Protein AF-A0A838RH61-F1 (afdb_monomer_lite)

Foldseek 3Di:
DVVLLVVLLCLQCVQCVVCNVVSVLLVVLLCQFQPPNAFQVRHRVQVLLSQLLVLCVVLVFHSLLSSLSSCLCSCPRTPNVDLVSVCVSRVDVVSSQLSVLSVVVVVLLVVQLPDPDPVSLVVVLVSCLVPVSNLSSVLSSLLSCLVVLVSDDDPRSVSSLVCCVPRVLVVCLLLLQVVSSLSSLLSSCCVVPVPQSVVLVVVLVVVCVVCVVVVVVLQVLLLVLCVVVVCPPPFKDKDKAFDHSSQQVVVVPVPDDPPDPDPVPRAPQNGIAIEIEGADPVSQVSSVVSNCVSAPWDPPWWDACLVPPDLSLAGWTWTWGQDPNGTHIYTYYYPLSVCCNNSRCSPPQLVCVLVVNDHDPDDPSSSVSSCSNSCSSNDDPPQWAWEAEPVGDIDIGGFQFFQLLVQVSVHLQSSQFFDWKDWPNHTDDRLDGDHHPIHMDTDGHPVRPAHDPCVCVRGDDPSSNVSNVVRVCVQQLNQLQVQLQVLQVVVVHGVVVQVVLLCVVCVVVVHDSSVNSNCCSVVVDPSVVSNVSSVVSDDQDKDWDWQKDFDPVLCVVVVPDDSVLEDEDPQADDAQLAQWKWQQDPSHTYIDRPPGPVCVPGDRITGMDIDIDIFGWDKKKKKWKFFDDPCLVVLLVVLCVVLVKDWPDWDWDDDPRIIIIMTIIGGNDVVSVVSSLVSNVPPPGTDAMDMPPHGVCVVCVVPPVRDDFADQDQQLFDFPDADADPLQDFQCPPLLVVQLVLCLDLLRAFAEEEEFPLQRQVNSLNNNCVDPSQVVAEQEFEAECPVVLQAELLVSLLSVLVSCCVSVVPPPQAPRQDSVNCVPPVLVVSVVRVVSVCVVCVPPNHAYEYEYEACLSVVVCVVVVRYPLVVLLSVLCCSVPPSRYHYHYYYYPVSVVVCVVVVVCVSVPRHHYDYRDAGDLVRLLCSLDVVCPSPAAEDPLLSVLQCQQAVNRSNSSSVLSNVLSVVCSVVSHRYDDNVSSVVSLVVCLVPVPCPSVVSVPVPDDPLLNLLLLLFLLDDPFDPVDFAALVRSQVSCVVLVHHDDSVSSVVSQVVCCSSVQWPWDQDPNGITIHGRRNSSSSSCNSPPPSVVVVVVPD

Secondary structure (DSSP, 8-state):
-HHHHHHHHHHHHHH-GGGHHHHHHHHHHHHHHTTT-B-TTS-BTHHHHHHHHHHHHHTT--HHHHHHHHHTTTTTTSS---HHHHHTTT--HHHHHHHHHHHHHHHHHHTTTS---HHHHHHHHHHHHH-HHHHHHHHHHHHHHHHTGGG--HHHHHHHHHHIIIIIHHHHHHTT-HHHHHHHHHHHHHHH-HHHHHHHHHHHHHHHHHTHHHHHHHHHHHHHHHHHTT-TTTTEEEEEEEPPHHHHHHHHHTTS-TT---GGG--GGGTEEEEEEESSHHHHHHHHHHHHHTSEEPTT--EETTTS--TTS---EEEEEEETTEEEEEEEEEHHHHHHHHHGGGSHHHHHHHTTS---S--HHHHHHHHHHHHHHHS--S-EEEEE-TTS-EEEEETT-BHHHHHHHH-HHHHHTEEEEEETTEEE-TTPBP-TT-BEEEEE-TT--S--GGGGGT--SHHHHHHHHHHHHTSHHHHHHHHHHHHHHHTT--GGGGHHHHHHHHHHTTS-HHHHHHHHHHTSS-HHHHHHHHHHTPPPP-EEEEEEEE-HHHHTT-TT--GGGEEE-SS--PPTTS-EEEEE-SSSEEEEETT-GGGTT-S-EEEEEEEEEEEPPEEEEEEEEEE--TTHHHHHHHHHHHTT--EEEEEEEEETTEEEEEEEEEE--HHHHHHHHHHHHTSTTEEEEEETTEEHHHHHTTTTTS-PPPPPPPP---SSS---STTT--S-HHHHHHHHHHHTSTTPPEEEEE-STTSSHHHHHHHHHH-HHHHHHEEEEEEE-GGGTTS-HHHHHHHHHHHHHHHHT-TTTS----TTHHHHSHHHHHHHHHHHHHHHHTTSS-EEEEEEE-THHHHHHHHTTSS-THHHHHHHHHHHH-SSEEEEEE--HHHHHHHHHTTGGGGTTTEEEEE--SPPHHHHHHHHHGGGTTT-EE-HHHHHHHHHHHTT-HHHHHHHHHHHHHHHHHHT--EE-HHHHHHHHHHHHHH--STTTGGGTTTS-HHHHHHHHHHHTSTT-STTSPBPHHHHHHHHHHTT----HHHHHHHHHHHHHTTSEEEEEETTEEEEEES-HHHHHHHHHH-HHHHHHTTT-

Structure (mmCIF, N/CA/C/O backbone):
data_AF-A0A838RH61-F1
#
_entry.id   AF-A0A838RH61-F1
#
loop_
_atom_site.group_PDB
_atom_site.id
_atom_site.type_symbol
_atom_site.label_atom_id
_atom_site.label_alt_id
_atom_site.label_comp_id
_atom_site.label_asym_id
_atom_site.label_entity_id
_atom_site.label_seq_id
_atom_site.pdbx_PDB_ins_code
_atom_site.Cartn_x
_atom_site.Cartn_y
_atom_site.Cartn_z
_atom_site.occupancy
_atom_site.B_iso_or_equiv
_atom_site.auth_seq_id
_atom_site.auth_comp_id
_atom_site.auth_asym_id
_atom_site.auth_atom_id
_atom_site.pdbx_PDB_model_num
ATOM 1 N N . MET A 1 1 ? -42.155 -4.891 26.800 1.00 80.12 1 MET A N 1
ATOM 2 C CA . MET A 1 1 ? -42.598 -4.803 25.388 1.00 80.12 1 MET A CA 1
ATOM 3 C C . MET A 1 1 ? -43.567 -3.647 25.178 1.00 80.12 1 MET A C 1
ATOM 5 O O . MET A 1 1 ? -43.178 -2.721 24.491 1.00 80.12 1 MET A O 1
ATOM 9 N N . SER A 1 2 ? -44.748 -3.616 25.816 1.00 81.75 2 SER A N 1
ATOM 10 C CA . SER A 1 2 ? -45.717 -2.505 25.649 1.00 81.75 2 SER A CA 1
ATOM 11 C C . SER A 1 2 ? -45.133 -1.106 25.913 1.00 81.75 2 SER A C 1
ATOM 13 O O . SER A 1 2 ? -45.370 -0.193 25.137 1.00 81.75 2 SER A O 1
ATOM 15 N N . GLN A 1 3 ? -44.320 -0.945 26.963 1.00 88.06 3 GLN A N 1
ATOM 16 C CA . GLN A 1 3 ? -43.662 0.336 27.272 1.00 88.06 3 GLN A CA 1
ATOM 17 C C . GLN A 1 3 ? -42.611 0.752 26.227 1.00 88.06 3 GLN A C 1
ATOM 19 O O . GLN A 1 3 ? -42.458 1.937 25.963 1.00 88.06 3 GLN A O 1
ATOM 24 N N . ARG A 1 4 ? -41.907 -0.214 25.615 1.00 92.12 4 ARG A N 1
ATOM 25 C CA . ARG A 1 4 ? -40.891 0.043 24.574 1.00 92.12 4 ARG A CA 1
ATOM 26 C C . ARG A 1 4 ? -41.554 0.587 23.307 1.00 92.12 4 ARG A C 1
ATOM 28 O O . ARG A 1 4 ? -41.128 1.601 22.772 1.00 92.12 4 ARG A O 1
ATOM 35 N N . TRP A 1 5 ? -42.661 -0.039 22.900 1.00 91.75 5 TRP A N 1
ATOM 36 C CA . TRP A 1 5 ? -43.491 0.437 21.793 1.00 91.75 5 TRP A CA 1
ATOM 37 C C . TRP A 1 5 ? -44.024 1.851 22.029 1.00 91.75 5 TRP A C 1
ATOM 39 O O . TRP A 1 5 ? -43.884 2.686 21.148 1.00 91.75 5 TRP A O 1
ATOM 49 N N . GLN A 1 6 ? -44.557 2.142 23.221 1.00 91.19 6 GLN A N 1
ATOM 50 C CA . GLN A 1 6 ? -45.047 3.486 23.559 1.00 91.19 6 GLN A CA 1
ATOM 51 C C . GLN A 1 6 ? -43.938 4.547 23.542 1.00 91.19 6 GLN A C 1
ATOM 53 O O . GLN A 1 6 ? -44.176 5.673 23.117 1.00 91.19 6 GLN A O 1
ATOM 58 N N . ALA A 1 7 ? -42.728 4.202 23.991 1.00 91.88 7 ALA A N 1
ATOM 59 C CA . ALA A 1 7 ? -41.592 5.119 23.952 1.00 91.88 7 ALA A CA 1
ATOM 60 C C . ALA A 1 7 ? -41.168 5.442 22.508 1.00 91.88 7 ALA A C 1
ATOM 62 O O . ALA A 1 7 ? -40.956 6.608 22.180 1.00 91.88 7 ALA A O 1
ATOM 63 N N . LEU A 1 8 ? -41.094 4.426 21.642 1.00 93.94 8 LEU A N 1
ATOM 64 C CA . LEU A 1 8 ? -40.772 4.601 20.222 1.00 93.94 8 LEU A CA 1
ATOM 65 C C . LEU A 1 8 ? -41.881 5.342 19.464 1.00 93.94 8 LEU A C 1
ATOM 67 O O . LEU A 1 8 ? -41.578 6.238 18.684 1.00 93.94 8 LEU A O 1
ATOM 71 N N . GLU A 1 9 ? -43.150 5.036 19.741 1.00 93.75 9 GLU A N 1
ATOM 72 C CA . GLU A 1 9 ? -44.300 5.767 19.197 1.00 93.75 9 GLU A CA 1
ATOM 73 C C . GLU A 1 9 ? -44.237 7.245 19.594 1.00 93.75 9 GLU A C 1
ATOM 75 O O . GLU A 1 9 ? -44.368 8.125 18.748 1.00 93.75 9 GLU A O 1
ATOM 80 N N . GLY A 1 10 ? -43.969 7.526 20.873 1.00 92.38 10 GLY A N 1
ATOM 81 C CA . GLY A 1 10 ? -43.793 8.888 21.366 1.00 92.38 10 GLY A CA 1
ATOM 82 C C . GLY A 1 10 ? -42.654 9.623 20.660 1.00 92.38 10 GLY A C 1
ATOM 83 O O . GLY A 1 10 ? -42.817 10.787 20.311 1.00 92.38 10 GLY A O 1
ATOM 84 N N . TYR A 1 11 ? -41.529 8.948 20.404 1.00 93.81 11 TYR A N 1
ATOM 85 C CA . TYR A 1 11 ? -40.406 9.524 19.666 1.00 93.81 11 TYR A CA 1
ATOM 86 C C . TYR A 1 11 ? -40.771 9.836 18.208 1.00 93.81 11 TYR A C 1
ATOM 88 O O . TYR A 1 11 ? -40.600 10.975 17.772 1.00 93.81 11 TYR A O 1
ATOM 96 N N . VAL A 1 12 ? -41.313 8.856 17.478 1.00 92.56 12 VAL A N 1
ATOM 97 C CA . VAL A 1 12 ? -41.690 8.992 16.061 1.00 92.56 12 VAL A CA 1
ATOM 98 C C . VAL A 1 12 ? -42.735 10.091 15.888 1.00 92.56 12 VAL A C 1
ATOM 100 O O . VAL A 1 12 ? -42.522 11.011 15.109 1.00 92.56 12 VAL A O 1
ATOM 103 N N . LEU A 1 13 ? -43.816 10.066 16.672 1.00 91.94 13 LEU A N 1
ATOM 104 C CA . LEU A 1 13 ? -44.913 11.030 16.541 1.00 91.94 13 LEU A CA 1
ATOM 105 C C . LEU A 1 13 ? -44.565 12.435 17.042 1.00 91.94 13 LEU A C 1
ATOM 107 O O . LEU A 1 13 ? -45.222 13.396 16.650 1.00 91.94 13 LEU A O 1
ATOM 111 N N . MET A 1 14 ? -43.566 12.573 17.919 1.00 92.19 14 MET A N 1
ATOM 112 C CA . MET A 1 14 ? -43.064 13.885 18.337 1.00 92.19 14 MET A CA 1
ATOM 113 C C . MET A 1 14 ? -42.285 14.576 17.214 1.00 92.19 14 MET A C 1
ATOM 115 O O . MET A 1 14 ? -42.365 15.796 17.098 1.00 92.19 14 MET A O 1
ATOM 119 N N . HIS A 1 15 ? -41.542 13.812 16.409 1.00 87.88 15 HIS A N 1
ATOM 120 C CA . HIS A 1 15 ? -40.662 14.352 15.367 1.00 87.88 15 HIS A CA 1
ATOM 121 C C . HIS A 1 15 ? -41.292 14.323 13.964 1.00 87.88 15 HIS A C 1
ATOM 123 O O . HIS A 1 15 ? -40.894 15.124 13.127 1.00 87.88 15 HIS A O 1
ATOM 129 N N . ALA A 1 16 ? -42.268 13.443 13.722 1.00 89.19 16 ALA A N 1
ATOM 130 C CA . ALA A 1 16 ? -43.036 13.336 12.480 1.00 89.19 16 ALA A CA 1
ATOM 131 C C . ALA A 1 16 ? -44.492 12.910 12.788 1.00 89.19 16 ALA A C 1
ATOM 133 O O . ALA A 1 16 ? -44.850 11.734 12.659 1.00 89.19 16 ALA A O 1
ATOM 134 N N . PRO A 1 17 ? -45.350 13.828 13.272 1.00 86.94 17 PRO A N 1
ATOM 135 C CA . PRO A 1 17 ? -46.737 13.514 13.630 1.00 86.94 17 PRO A CA 1
ATOM 136 C C . PRO A 1 17 ? -47.581 13.007 12.448 1.00 86.94 17 PRO A C 1
ATOM 138 O O . PRO A 1 17 ? -48.535 12.253 12.656 1.00 86.94 17 PRO A O 1
ATOM 141 N N . GLU A 1 18 ? -47.232 13.399 11.223 1.00 87.06 18 GLU A N 1
ATOM 142 C CA . GLU A 1 18 ? -47.826 12.938 9.967 1.00 87.06 18 GLU A CA 1
ATOM 143 C C . GLU A 1 18 ? -47.600 11.441 9.700 1.00 87.06 18 GLU A C 1
ATOM 145 O O . GLU A 1 18 ? -48.452 10.801 9.085 1.00 87.06 18 GLU A O 1
ATOM 150 N N . GLU A 1 19 ? -46.540 10.843 10.253 1.00 86.75 19 GLU A N 1
ATOM 151 C CA . GLU A 1 19 ? -46.182 9.431 10.043 1.00 86.75 19 GLU A CA 1
ATOM 152 C C . GLU A 1 19 ? -46.987 8.451 10.913 1.00 86.75 19 GLU A C 1
ATOM 154 O O . GLU A 1 19 ? -46.664 7.266 11.011 1.00 86.75 19 GLU A O 1
ATOM 159 N N . ARG A 1 20 ? -48.069 8.904 11.561 1.00 90.19 20 ARG A N 1
ATOM 160 C CA . ARG A 1 20 ? -48.884 8.059 12.451 1.00 90.19 20 ARG A CA 1
ATOM 161 C C . ARG A 1 20 ? -49.461 6.830 11.757 1.00 90.19 20 ARG A C 1
ATOM 163 O O . ARG A 1 20 ? -49.444 5.745 12.340 1.00 90.19 20 ARG A O 1
ATOM 170 N N . GLU A 1 21 ? -49.985 6.990 10.546 1.00 89.06 21 GLU A N 1
ATOM 171 C CA . GLU A 1 21 ? -50.519 5.853 9.789 1.00 89.06 21 GLU A CA 1
ATOM 172 C C . GLU A 1 21 ? -49.410 4.882 9.378 1.00 89.06 21 GLU A C 1
ATOM 174 O O . GLU A 1 21 ? -49.600 3.667 9.454 1.00 89.06 21 GLU A O 1
ATOM 179 N N . LEU A 1 22 ? -48.240 5.402 8.989 1.00 91.38 22 LEU A N 1
ATOM 180 C CA . LEU A 1 22 ? -47.091 4.576 8.635 1.00 91.38 22 LEU A CA 1
ATOM 181 C C . LEU A 1 22 ? -46.596 3.787 9.852 1.00 91.38 22 LEU A C 1
ATOM 183 O O . LEU A 1 22 ? -46.419 2.577 9.751 1.00 91.38 22 LEU A O 1
ATOM 187 N N . TRP A 1 23 ? -46.462 4.430 11.016 1.00 92.62 23 TRP A N 1
ATOM 188 C CA . TRP A 1 23 ? -46.117 3.772 12.280 1.00 92.62 23 TRP A CA 1
ATOM 189 C C . TRP A 1 23 ? -47.040 2.586 12.582 1.00 92.62 23 TRP A C 1
ATOM 191 O O . TRP A 1 23 ? -46.552 1.485 12.830 1.00 92.62 23 TRP A O 1
ATOM 201 N N . GLN A 1 24 ? -48.362 2.780 12.514 1.00 92.12 24 GLN A N 1
ATOM 202 C CA . GLN A 1 24 ? -49.333 1.711 12.780 1.00 92.12 24 GLN A CA 1
ATOM 203 C C . GLN A 1 24 ? -49.137 0.519 11.835 1.00 92.12 24 GLN A C 1
ATOM 205 O O . GLN A 1 24 ? -49.040 -0.619 12.297 1.00 92.12 24 GLN A O 1
ATOM 210 N N . ARG A 1 25 ? -48.975 0.778 10.530 1.00 91.69 25 ARG A N 1
ATOM 211 C CA . ARG A 1 25 ? -48.704 -0.273 9.534 1.00 91.69 25 ARG A CA 1
ATOM 212 C C . ARG A 1 25 ? -47.377 -0.986 9.799 1.00 91.69 25 ARG A C 1
ATOM 214 O O . ARG A 1 25 ? -47.308 -2.207 9.694 1.00 91.69 25 ARG A O 1
ATOM 221 N N . VAL A 1 26 ? -46.320 -0.255 10.160 1.00 92.81 26 VAL A N 1
ATOM 222 C CA . VAL A 1 26 ? -45.009 -0.837 10.493 1.00 92.81 26 VAL A CA 1
ATOM 223 C C . VAL A 1 26 ? -45.119 -1.749 11.711 1.00 92.81 26 VAL A C 1
ATOM 225 O O . VAL A 1 26 ? -44.615 -2.867 11.673 1.00 92.81 26 VAL A O 1
ATOM 228 N N . VAL A 1 27 ? -45.814 -1.323 12.768 1.00 91.81 27 VAL A N 1
ATOM 229 C CA . VAL A 1 27 ? -46.038 -2.144 13.968 1.00 91.81 27 VAL A CA 1
ATOM 230 C C . VAL A 1 27 ? -46.731 -3.459 13.608 1.00 91.81 27 VAL A C 1
ATOM 232 O O . VAL A 1 27 ? -46.274 -4.519 14.039 1.00 91.81 27 VAL A O 1
ATOM 235 N N . GLU A 1 28 ? -47.794 -3.403 12.803 1.00 91.69 28 GLU A N 1
ATOM 236 C CA . GLU A 1 28 ? -48.522 -4.590 12.338 1.00 91.69 28 GLU A CA 1
ATOM 237 C C . GLU A 1 28 ? -47.610 -5.537 11.547 1.00 91.69 28 GLU A C 1
ATOM 239 O O . GLU A 1 28 ? -47.515 -6.723 11.870 1.00 91.69 28 GLU A O 1
ATOM 244 N N . VAL A 1 29 ? -46.872 -5.008 10.567 1.00 91.38 29 VAL A N 1
ATOM 245 C CA . VAL A 1 29 ? -45.975 -5.800 9.713 1.00 91.38 29 VAL A CA 1
ATOM 246 C C . VAL A 1 29 ? -44.826 -6.420 10.508 1.00 91.38 29 VAL A C 1
ATOM 248 O O . VAL A 1 29 ? -44.477 -7.572 10.275 1.00 91.38 29 VAL A O 1
ATOM 251 N N . VAL A 1 30 ? -44.243 -5.705 11.469 1.00 91.69 30 VAL A N 1
ATOM 252 C CA . VAL A 1 30 ? -43.141 -6.218 12.304 1.00 91.69 30 VAL A CA 1
ATOM 253 C C . VAL A 1 30 ? -43.627 -7.345 13.216 1.00 91.69 30 VAL A C 1
ATOM 255 O O . VAL A 1 30 ? -42.927 -8.346 13.400 1.00 91.69 30 VAL A O 1
ATOM 258 N N . GLN A 1 31 ? -44.831 -7.204 13.777 1.00 90.31 31 GLN A N 1
ATOM 259 C CA . GLN A 1 31 ? -45.459 -8.253 14.580 1.00 90.31 31 GLN A CA 1
ATOM 260 C C . GLN A 1 31 ? -45.801 -9.484 13.733 1.00 90.31 31 GLN A C 1
ATOM 262 O O . GLN A 1 31 ? -45.550 -10.599 14.183 1.00 90.31 31 GLN A O 1
ATOM 267 N N . GLU A 1 32 ? -46.310 -9.293 12.511 1.00 89.62 32 GLU A N 1
ATOM 268 C CA . GLU A 1 32 ? -46.564 -10.364 11.537 1.00 89.62 32 GLU A CA 1
ATOM 269 C C . GLU A 1 32 ? -45.258 -11.075 11.140 1.00 89.62 32 GLU A C 1
ATOM 271 O O . GLU A 1 32 ? -45.164 -12.301 11.227 1.00 89.62 32 GLU A O 1
ATOM 276 N N . ALA A 1 33 ? -44.230 -10.309 10.759 1.00 87.94 33 ALA A N 1
ATOM 277 C CA . ALA A 1 33 ? -42.959 -10.811 10.242 1.00 87.94 33 ALA A CA 1
ATOM 278 C C . ALA A 1 33 ? -42.230 -11.708 11.245 1.00 87.94 33 ALA A C 1
ATOM 280 O O . ALA A 1 33 ? -41.683 -12.738 10.857 1.00 87.94 33 ALA A O 1
ATOM 281 N N . HIS A 1 34 ? -42.230 -11.325 12.522 1.00 88.81 34 HIS A N 1
ATOM 282 C CA . HIS A 1 34 ? -41.466 -11.991 13.577 1.00 88.81 34 HIS A CA 1
ATOM 283 C C . HIS A 1 34 ? -42.356 -12.751 14.575 1.00 88.81 34 HIS A C 1
ATOM 285 O O . HIS A 1 34 ? -41.919 -13.078 15.685 1.00 88.81 34 HIS A O 1
ATOM 291 N N . ALA A 1 35 ? -43.605 -13.051 14.196 1.00 85.69 35 ALA A N 1
ATOM 292 C CA . ALA A 1 35 ? -44.518 -13.851 15.003 1.00 85.69 35 ALA A CA 1
ATOM 293 C C . ALA A 1 35 ? -43.928 -15.246 15.273 1.00 85.69 35 ALA A C 1
ATOM 295 O O . ALA A 1 35 ? -43.545 -15.964 14.347 1.00 85.69 35 ALA A O 1
ATOM 296 N N . GLU A 1 36 ? -43.882 -15.629 16.554 1.00 83.56 36 GLU A N 1
ATOM 297 C CA . GLU A 1 36 ? -43.368 -16.925 17.039 1.00 83.56 36 GLU A CA 1
ATOM 298 C C . GLU A 1 36 ? -41.886 -17.187 16.712 1.00 83.56 36 GLU A C 1
ATOM 300 O O . GLU A 1 36 ? -41.404 -18.314 16.828 1.00 83.56 36 GLU A O 1
ATOM 305 N N . GLN A 1 37 ? -41.134 -16.148 16.341 1.00 87.56 37 GLN A N 1
ATOM 306 C CA . GLN A 1 37 ? -39.712 -16.256 16.050 1.00 87.56 37 GLN A CA 1
ATOM 307 C C . GLN A 1 37 ? -38.854 -16.008 17.296 1.00 87.56 37 GLN A C 1
ATOM 309 O O . GLN A 1 37 ? -39.024 -15.013 18.007 1.00 87.56 37 GLN A O 1
ATOM 314 N N . PHE A 1 38 ? -37.864 -16.874 17.518 1.00 88.06 38 PHE A N 1
ATOM 315 C CA . PHE A 1 38 ? -36.937 -16.799 18.647 1.00 88.06 38 PHE A CA 1
ATOM 316 C C . PHE A 1 38 ? -35.479 -16.810 18.173 1.00 88.06 38 PHE A C 1
ATOM 318 O O . PHE A 1 38 ? -35.137 -17.467 17.191 1.00 88.06 38 PHE A O 1
ATOM 325 N N . ARG A 1 39 ? -34.605 -16.092 18.887 1.00 87.50 39 ARG A N 1
ATOM 326 C CA . ARG A 1 39 ? -33.143 -16.182 18.730 1.00 87.50 39 ARG A CA 1
ATOM 327 C C . ARG A 1 39 ? -32.626 -17.476 19.374 1.00 87.50 39 ARG A C 1
ATOM 329 O O . ARG A 1 39 ? -33.306 -18.096 20.190 1.00 87.50 39 ARG A O 1
ATOM 336 N N . ASN A 1 40 ? -31.379 -17.856 19.083 1.00 84.00 40 ASN A N 1
ATOM 337 C CA . ASN A 1 40 ? -30.765 -19.094 19.603 1.00 84.00 40 ASN A CA 1
ATOM 338 C C . ASN A 1 40 ? -30.650 -19.158 21.141 1.00 84.00 40 ASN A C 1
ATOM 340 O O . ASN A 1 40 ? -30.393 -20.226 21.695 1.00 84.00 40 ASN A O 1
ATOM 344 N N . ASN A 1 41 ? -30.792 -18.022 21.828 1.00 84.19 41 ASN A N 1
ATOM 345 C CA . ASN A 1 41 ? -30.816 -17.908 23.288 1.00 84.19 41 ASN A CA 1
ATOM 346 C C . ASN A 1 41 ? -32.242 -17.993 23.881 1.00 84.19 41 ASN A C 1
ATOM 348 O O . ASN A 1 41 ? -32.407 -17.824 25.086 1.00 84.19 41 ASN A O 1
ATOM 352 N N . GLY A 1 42 ? -33.268 -18.234 23.055 1.00 85.50 42 GLY A N 1
ATOM 353 C CA . GLY A 1 42 ? -34.668 -18.358 23.469 1.00 85.50 42 GLY A CA 1
ATOM 354 C C . GLY A 1 42 ? -35.415 -17.031 23.636 1.00 85.50 42 GLY A C 1
ATOM 355 O O . GLY A 1 42 ? -36.585 -17.041 24.014 1.00 85.50 42 GLY A O 1
ATOM 356 N N . ARG A 1 43 ? -34.787 -15.879 23.359 1.00 86.94 43 ARG A N 1
ATOM 357 C CA . ARG A 1 43 ? -35.468 -14.574 23.397 1.00 86.94 43 ARG A CA 1
ATOM 358 C C . ARG A 1 43 ? -36.297 -14.349 22.125 1.00 86.94 43 ARG A C 1
ATOM 360 O O . ARG A 1 43 ? -35.833 -14.721 21.046 1.00 86.94 43 ARG A O 1
ATOM 367 N N . PRO A 1 44 ? -37.483 -13.715 22.206 1.00 90.25 44 PRO A N 1
ATOM 368 C CA . PRO A 1 44 ? -38.259 -13.361 21.018 1.00 90.25 44 PRO A CA 1
ATOM 369 C C . PRO A 1 44 ? -37.469 -12.443 20.079 1.00 90.25 44 PRO A C 1
ATOM 371 O O . PRO A 1 44 ? -36.864 -11.474 20.541 1.00 90.25 44 PRO A O 1
ATOM 374 N N . TYR A 1 45 ? -37.525 -12.689 18.768 1.00 89.62 45 TYR A N 1
ATOM 375 C CA . TYR A 1 45 ? -36.835 -11.857 17.770 1.00 89.62 45 TYR A CA 1
ATOM 376 C C . TYR A 1 45 ? -37.334 -10.408 17.782 1.00 89.62 45 TYR A C 1
ATOM 378 O O . TYR A 1 45 ? -36.560 -9.473 17.595 1.00 89.62 45 TYR A O 1
ATOM 386 N N . LEU A 1 46 ? -38.609 -10.209 18.133 1.00 91.12 46 LEU A N 1
ATOM 387 C CA . LEU A 1 46 ? -39.208 -8.888 18.317 1.00 91.12 46 LEU A CA 1
ATOM 388 C C . LEU A 1 46 ? -38.425 -8.004 19.307 1.00 91.12 46 LEU A C 1
ATOM 390 O O . LEU A 1 46 ? -38.397 -6.784 19.175 1.00 91.12 46 LEU A O 1
ATOM 394 N N . ALA A 1 47 ? -37.779 -8.603 20.312 1.00 90.69 47 ALA A N 1
ATOM 395 C CA . ALA A 1 47 ? -36.988 -7.849 21.279 1.00 90.69 47 ALA A CA 1
ATOM 396 C C . ALA A 1 47 ? -35.727 -7.227 20.655 1.00 90.69 47 ALA A C 1
ATOM 398 O O . ALA A 1 47 ? -35.325 -6.156 21.114 1.00 90.69 47 ALA A O 1
ATOM 399 N N . HIS A 1 48 ? -35.156 -7.875 19.630 1.00 92.31 48 HIS A N 1
ATOM 400 C CA . HIS A 1 48 ? -33.981 -7.415 18.883 1.00 92.31 48 HIS A CA 1
ATOM 401 C C . HIS A 1 48 ? -34.319 -6.233 17.982 1.00 92.31 48 HIS A C 1
ATOM 403 O O . HIS A 1 48 ? -33.698 -5.186 18.107 1.00 92.31 48 HIS A O 1
ATOM 409 N N . VAL A 1 49 ? -35.354 -6.344 17.144 1.00 94.00 49 VAL A N 1
ATOM 410 C CA . VAL A 1 49 ? -35.756 -5.235 16.253 1.00 94.00 49 VAL A CA 1
ATOM 411 C C . VAL A 1 49 ? -36.162 -3.982 17.038 1.00 94.00 49 VAL A C 1
ATOM 413 O O . VAL A 1 49 ? -35.827 -2.871 16.639 1.00 94.00 49 VAL A O 1
ATOM 416 N N . LEU A 1 50 ? -36.786 -4.152 18.211 1.00 94.81 50 LEU A N 1
ATOM 417 C CA . LEU A 1 50 ? -37.045 -3.043 19.132 1.00 94.81 50 LEU A CA 1
ATOM 418 C C . LEU A 1 50 ? -35.760 -2.433 19.697 1.00 94.81 50 LEU A C 1
ATOM 420 O O . LEU A 1 50 ? -35.693 -1.222 19.858 1.00 94.81 50 LEU A O 1
ATOM 424 N N . GLU A 1 51 ? -34.745 -3.244 20.004 1.00 95.00 51 GLU A N 1
ATOM 425 C CA . GLU A 1 51 ? -33.459 -2.726 20.486 1.00 95.00 51 GLU A CA 1
ATOM 426 C C . GLU A 1 51 ? -32.730 -1.938 19.396 1.00 95.00 51 GLU A C 1
ATOM 428 O O . GLU A 1 51 ? -32.191 -0.872 19.680 1.00 95.00 51 GLU A O 1
ATOM 433 N N . VAL A 1 52 ? -32.773 -2.399 18.143 1.00 95.94 52 VAL A N 1
ATOM 434 C CA . VAL A 1 52 ? -32.220 -1.657 16.999 1.00 95.94 52 VAL A CA 1
ATOM 435 C C . VAL A 1 52 ? -32.910 -0.301 16.839 1.00 95.94 52 VAL A C 1
ATOM 437 O O . VAL A 1 52 ? -32.234 0.720 16.721 1.00 95.94 52 VAL A O 1
ATOM 440 N N . ALA A 1 53 ? -34.243 -0.270 16.896 1.00 96.25 53 ALA A N 1
ATOM 441 C CA . ALA A 1 53 ? -35.016 0.968 16.822 1.00 96.25 53 ALA A CA 1
ATOM 442 C C . ALA A 1 53 ? -34.729 1.918 17.999 1.00 96.25 53 ALA A C 1
ATOM 444 O O . ALA A 1 53 ? -34.610 3.125 17.806 1.00 96.25 53 ALA A O 1
ATOM 445 N N . GLU A 1 54 ? -34.556 1.385 19.211 1.00 95.75 54 GLU A N 1
ATOM 446 C CA . GLU A 1 54 ? -34.180 2.171 20.392 1.00 95.75 54 GLU A CA 1
ATOM 447 C C . GLU A 1 54 ? -32.765 2.745 20.295 1.00 95.75 54 GLU A C 1
ATOM 449 O O . GLU A 1 54 ? -32.553 3.886 20.698 1.00 95.75 54 GLU A O 1
ATOM 454 N N . ILE A 1 55 ? -31.803 1.994 19.746 1.00 94.88 55 ILE A N 1
ATOM 455 C CA . ILE A 1 55 ? -30.447 2.499 19.485 1.00 94.88 55 ILE A CA 1
ATOM 456 C C . ILE A 1 55 ? -30.505 3.666 18.496 1.00 94.88 55 ILE A C 1
ATOM 458 O O . ILE A 1 55 ? -29.903 4.706 18.749 1.00 94.88 55 ILE A O 1
ATOM 462 N N . LEU A 1 56 ? -31.267 3.529 17.409 1.00 94.50 56 LEU A N 1
ATOM 463 C CA . LEU A 1 56 ? -31.439 4.597 16.421 1.00 94.50 56 LEU A CA 1
ATOM 464 C C . LEU A 1 56 ? -32.117 5.832 17.034 1.00 94.50 56 LEU A C 1
ATOM 466 O O . LEU A 1 56 ? -31.625 6.945 16.864 1.00 94.50 56 LEU A O 1
ATOM 470 N N . ALA A 1 57 ? -33.179 5.648 17.822 1.00 93.62 57 ALA A N 1
ATOM 471 C CA . ALA A 1 57 ? -33.829 6.747 18.538 1.00 93.62 57 ALA A CA 1
ATOM 472 C C . ALA A 1 57 ? -32.881 7.424 19.550 1.00 93.62 57 ALA A C 1
ATOM 474 O O . ALA A 1 57 ? -32.899 8.646 19.699 1.00 93.62 57 ALA A O 1
ATOM 475 N N . ALA A 1 58 ? -32.003 6.660 20.211 1.00 91.88 58 ALA A N 1
ATOM 476 C CA . ALA A 1 58 ? -30.982 7.199 21.112 1.00 91.88 58 ALA A CA 1
ATOM 477 C C . ALA A 1 58 ? -29.911 8.019 20.371 1.00 91.88 58 ALA A C 1
ATOM 479 O O . ALA A 1 58 ? -29.406 8.995 20.924 1.00 91.88 58 ALA A O 1
ATOM 480 N N . TRP A 1 59 ? -29.608 7.669 19.117 1.00 90.44 59 TRP A N 1
ATOM 481 C CA . TRP A 1 59 ? -28.765 8.466 18.216 1.00 90.44 59 TRP A CA 1
ATOM 482 C C . TRP A 1 59 ? -29.487 9.688 17.629 1.00 90.44 59 TRP A C 1
ATOM 484 O O . TRP A 1 59 ? -28.885 10.430 16.860 1.00 90.44 59 TRP A O 1
ATOM 494 N N . LYS A 1 60 ? -30.754 9.915 18.008 1.00 88.44 60 LYS A N 1
ATOM 495 C CA . LYS A 1 60 ? -31.587 11.055 17.600 1.00 88.44 60 LYS A CA 1
ATOM 496 C C . LYS A 1 60 ? -31.749 11.193 16.078 1.00 88.44 60 LYS A C 1
ATOM 498 O O . LYS A 1 60 ? -31.782 12.306 15.560 1.00 88.44 60 LYS A O 1
ATOM 503 N N . VAL A 1 61 ? -31.831 10.069 15.367 1.00 89.56 61 VAL A N 1
ATOM 504 C CA . VAL A 1 61 ? -31.982 10.050 13.902 1.00 89.56 61 VAL A CA 1
ATOM 505 C C . VAL A 1 61 ? -33.419 10.339 13.457 1.00 89.56 61 VAL A C 1
ATOM 507 O O . VAL A 1 61 ? -34.355 10.239 14.245 1.00 89.56 61 VAL A O 1
ATOM 510 N N . GLU A 1 62 ? -33.620 10.637 12.172 1.00 88.94 62 GLU A N 1
ATOM 511 C CA . GLU A 1 62 ? -34.966 10.863 11.631 1.00 88.94 62 GLU A CA 1
ATOM 512 C C . GLU A 1 62 ? -35.907 9.650 11.843 1.00 88.94 62 GLU A C 1
ATOM 514 O O . GLU A 1 62 ? -35.459 8.495 11.788 1.00 88.94 62 GLU A O 1
ATOM 519 N N . PRO A 1 63 ? -37.224 9.870 12.041 1.00 91.94 63 PRO A N 1
ATOM 520 C CA . PRO A 1 63 ? -38.176 8.795 12.335 1.00 91.94 63 PRO A CA 1
ATOM 521 C C . PRO A 1 63 ? -38.193 7.653 11.313 1.00 91.94 63 PRO A C 1
ATOM 523 O O . PRO A 1 63 ? -38.338 6.493 11.701 1.00 91.94 63 PRO A O 1
ATOM 526 N N . LEU A 1 64 ? -37.967 7.943 10.028 1.00 91.44 64 LEU A N 1
ATOM 527 C CA . LEU A 1 64 ? -37.907 6.927 8.972 1.00 91.44 64 LEU A CA 1
ATOM 528 C C . LEU A 1 64 ? -36.807 5.878 9.206 1.00 91.44 64 LEU A C 1
ATOM 530 O O . LEU A 1 64 ? -37.031 4.699 8.931 1.00 91.44 64 LEU A O 1
ATOM 534 N N . LEU A 1 65 ? -35.651 6.247 9.776 1.00 92.56 65 LEU A N 1
ATOM 535 C CA . LEU A 1 65 ? -34.603 5.273 10.121 1.00 92.56 65 LEU A CA 1
ATOM 536 C C . LEU A 1 65 ? -35.039 4.375 11.273 1.00 92.56 65 LEU A C 1
ATOM 538 O O . LEU A 1 65 ? -34.724 3.188 11.266 1.00 92.56 65 LEU A O 1
ATOM 542 N N . VAL A 1 66 ? -35.770 4.917 12.250 1.00 94.75 66 VAL A N 1
ATOM 543 C CA . VAL A 1 66 ? -36.315 4.131 13.365 1.00 94.75 66 VAL A CA 1
ATOM 544 C C . VAL A 1 66 ? -37.298 3.084 12.832 1.00 94.75 66 VAL A C 1
ATOM 546 O O . VAL A 1 66 ? -37.209 1.915 13.209 1.00 94.75 66 VAL A O 1
ATOM 549 N N . LEU A 1 67 ? -38.170 3.469 11.893 1.00 94.75 67 LEU A N 1
ATOM 550 C CA . LEU A 1 67 ? -39.078 2.547 11.202 1.00 94.75 67 LEU A CA 1
ATOM 551 C C . LEU A 1 67 ? -38.315 1.491 10.388 1.00 94.75 67 LEU A C 1
ATOM 553 O O . LEU A 1 67 ? -38.603 0.299 10.501 1.00 94.75 67 LEU A O 1
ATOM 557 N N . ALA A 1 68 ? -37.295 1.899 9.627 1.00 93.38 68 ALA A N 1
ATOM 558 C CA . ALA A 1 68 ? -36.433 0.978 8.888 1.00 93.38 68 ALA A CA 1
ATOM 559 C C . ALA A 1 68 ? -35.706 -0.003 9.824 1.00 93.38 68 ALA A C 1
ATOM 561 O O . ALA A 1 68 ? -35.580 -1.184 9.509 1.00 93.38 68 ALA A O 1
ATOM 562 N N . GLY A 1 69 ? -35.279 0.455 11.003 1.00 94.25 69 GLY A N 1
ATOM 563 C CA . GLY A 1 69 ? -34.684 -0.373 12.050 1.00 94.25 69 GLY A CA 1
ATOM 564 C C . GLY A 1 69 ? -35.637 -1.432 12.601 1.00 94.25 69 GLY A C 1
ATOM 565 O O . GLY A 1 69 ? -35.202 -2.547 12.878 1.00 94.25 69 GLY A O 1
ATOM 566 N N . LEU A 1 70 ? -36.938 -1.147 12.691 1.00 94.50 70 LEU A N 1
ATOM 567 C CA . LEU A 1 70 ? -37.932 -2.159 13.061 1.00 94.50 70 LEU A CA 1
ATOM 568 C C . LEU A 1 70 ? -38.102 -3.231 11.971 1.00 94.50 70 LEU A C 1
ATOM 570 O O . LEU A 1 70 ? -38.345 -4.393 12.288 1.00 94.50 70 LEU A O 1
ATOM 574 N N . LEU A 1 71 ? -37.944 -2.850 10.701 1.00 92.81 71 LEU A N 1
ATOM 575 C CA . LEU A 1 71 ? -38.186 -3.699 9.529 1.00 92.81 71 LEU A CA 1
ATOM 576 C C . LEU A 1 71 ? -36.932 -4.384 8.961 1.00 92.81 71 LEU A C 1
ATOM 578 O O . LEU A 1 71 ? -37.053 -5.223 8.070 1.00 92.81 71 LEU A O 1
ATOM 582 N N . HIS A 1 72 ? -35.737 -4.043 9.451 1.00 89.94 72 HIS A N 1
ATOM 583 C CA . HIS A 1 72 ? -34.460 -4.343 8.785 1.00 89.94 72 HIS A CA 1
ATOM 584 C C . HIS A 1 72 ? -34.199 -5.830 8.485 1.00 89.94 72 HIS A C 1
ATOM 586 O O . HIS A 1 72 ? -33.445 -6.141 7.566 1.00 89.94 72 HIS A O 1
ATOM 592 N N . ASP A 1 73 ? -34.808 -6.735 9.254 1.00 88.62 73 ASP A N 1
ATOM 593 C CA . ASP A 1 73 ? -34.644 -8.188 9.145 1.00 88.62 73 ASP A CA 1
ATOM 594 C C . ASP A 1 73 ? -35.947 -8.918 8.760 1.00 88.62 73 ASP A C 1
ATOM 596 O O . ASP A 1 73 ? -35.987 -10.153 8.741 1.00 88.62 73 ASP A O 1
ATOM 600 N N . ALA A 1 74 ? -37.007 -8.181 8.410 1.00 86.88 74 ALA A N 1
ATOM 601 C CA . ALA A 1 74 ? -38.313 -8.747 8.069 1.00 86.88 74 ALA A CA 1
ATOM 602 C C . ALA A 1 74 ? -38.268 -9.667 6.832 1.00 86.88 74 ALA A C 1
ATOM 604 O O . ALA A 1 74 ? -39.024 -10.635 6.774 1.00 86.88 74 ALA A O 1
ATOM 605 N N . THR A 1 75 ? -37.361 -9.408 5.882 1.00 81.25 75 THR A N 1
ATOM 606 C CA . THR A 1 75 ? -37.137 -10.236 4.678 1.00 81.25 75 THR A CA 1
ATOM 607 C C . THR A 1 75 ? -36.105 -11.342 4.880 1.00 81.25 75 THR A C 1
ATOM 609 O O . THR A 1 75 ? -36.159 -12.383 4.236 1.00 81.25 75 THR A O 1
ATOM 612 N N . ARG A 1 76 ? -35.118 -11.117 5.752 1.00 76.44 76 ARG A N 1
ATOM 613 C CA . ARG A 1 76 ? -33.994 -12.043 5.941 1.00 76.44 76 ARG A CA 1
ATOM 614 C C . ARG A 1 76 ? -34.338 -13.179 6.892 1.00 76.44 76 ARG A C 1
ATOM 616 O O . ARG A 1 76 ? -33.925 -14.316 6.680 1.00 76.44 76 ARG A O 1
ATOM 623 N N . TYR A 1 77 ? -35.022 -12.835 7.975 1.00 78.44 77 TYR A N 1
ATOM 624 C CA . TYR A 1 77 ? -35.356 -13.762 9.045 1.00 78.44 77 TYR A CA 1
ATOM 625 C C . TYR A 1 77 ? -36.855 -13.791 9.343 1.00 78.44 77 TYR A C 1
ATOM 627 O O . TYR A 1 77 ? -37.298 -14.727 10.002 1.00 78.44 77 TYR A O 1
ATOM 635 N N . GLY A 1 78 ? -37.623 -12.792 8.902 1.00 78.50 78 GLY A N 1
ATOM 636 C CA . GLY A 1 78 ? -39.075 -12.770 9.057 1.00 78.50 78 GLY A CA 1
ATOM 637 C C . GLY A 1 78 ? -39.822 -13.595 8.002 1.00 78.50 78 GLY A C 1
ATOM 638 O O . GLY A 1 78 ? -39.229 -14.267 7.162 1.00 78.50 78 GLY A O 1
ATOM 639 N N . ARG A 1 79 ? -41.158 -13.547 8.060 1.00 80.56 79 ARG A N 1
ATOM 640 C CA . ARG A 1 79 ? -42.072 -14.309 7.182 1.00 80.56 79 ARG A CA 1
ATOM 641 C C . ARG A 1 79 ? -42.196 -13.771 5.745 1.00 80.56 79 ARG A C 1
ATOM 643 O O . ARG A 1 79 ? -42.916 -14.370 4.953 1.00 80.56 79 ARG A O 1
ATOM 650 N N . PHE A 1 80 ? -41.548 -12.656 5.402 1.00 81.56 80 PHE A N 1
ATOM 651 C CA . PHE A 1 80 ? -41.647 -12.054 4.068 1.00 81.56 80 PHE A CA 1
ATOM 652 C C . PHE A 1 80 ? -40.593 -12.632 3.118 1.00 81.56 80 PHE A C 1
ATOM 654 O O . PHE A 1 80 ? -39.405 -12.602 3.417 1.00 81.56 80 PHE A O 1
ATOM 661 N N . GLU A 1 81 ? -41.025 -13.119 1.951 1.00 73.50 81 GLU A N 1
ATOM 662 C CA . GLU A 1 81 ? -40.157 -13.830 0.996 1.00 73.50 81 GLU A CA 1
ATOM 663 C C . GLU A 1 81 ? -39.254 -12.909 0.157 1.00 73.50 81 GLU A C 1
ATOM 665 O O . GLU A 1 81 ? -38.218 -13.351 -0.341 1.00 73.50 81 GLU A O 1
ATOM 670 N N . SER A 1 82 ? -39.624 -11.635 -0.026 1.00 77.00 82 SER A N 1
ATOM 671 C CA . SER A 1 82 ? -38.856 -10.690 -0.844 1.00 77.00 82 SER A CA 1
ATOM 672 C C . SER A 1 82 ? -39.004 -9.238 -0.381 1.00 77.00 82 SER A C 1
ATOM 674 O O . SER A 1 82 ? -39.942 -8.886 0.341 1.00 77.00 82 SER A O 1
ATOM 676 N N . ALA A 1 83 ? -38.070 -8.382 -0.811 1.00 73.38 83 ALA A N 1
ATOM 677 C CA . ALA A 1 83 ? -38.130 -6.945 -0.546 1.00 73.38 83 ALA A CA 1
ATOM 678 C C . ALA A 1 83 ? -39.356 -6.305 -1.211 1.00 73.38 83 ALA A C 1
ATOM 680 O O . ALA A 1 83 ? -40.029 -5.492 -0.591 1.00 73.38 83 ALA A O 1
ATOM 681 N N . GLU A 1 84 ? -39.712 -6.736 -2.420 1.00 77.25 84 GLU A N 1
ATOM 682 C CA . GLU A 1 84 ? -40.870 -6.236 -3.166 1.00 77.25 84 GLU A CA 1
ATOM 683 C C . GLU A 1 84 ? -42.189 -6.540 -2.437 1.00 77.25 84 GLU A C 1
ATOM 685 O O . GLU A 1 84 ? -43.082 -5.693 -2.376 1.00 77.25 84 GLU A O 1
ATOM 690 N N . ALA A 1 85 ? -42.304 -7.729 -1.830 1.00 80.00 85 ALA A N 1
ATOM 691 C CA . ALA A 1 85 ? -43.473 -8.110 -1.036 1.00 80.00 85 ALA A CA 1
ATOM 692 C C . ALA A 1 85 ? -43.627 -7.251 0.231 1.00 80.00 85 ALA A C 1
ATOM 694 O O . ALA A 1 85 ? -44.749 -6.943 0.637 1.00 80.00 85 ALA A O 1
ATOM 695 N N . LEU A 1 86 ? -42.507 -6.853 0.842 1.00 83.00 86 LEU A N 1
ATOM 696 C CA . LEU A 1 86 ? -42.491 -5.955 1.995 1.00 83.00 86 LEU A CA 1
ATOM 697 C C . LEU A 1 86 ? -42.850 -4.514 1.588 1.00 83.00 86 LEU A C 1
ATOM 699 O O . LEU A 1 86 ? -43.703 -3.896 2.219 1.00 83.00 86 LEU A O 1
ATOM 703 N N . GLN A 1 87 ? -42.262 -4.009 0.500 1.00 82.06 87 GLN A N 1
ATOM 704 C CA . GLN A 1 87 ? -42.493 -2.653 -0.021 1.00 82.06 87 GLN A CA 1
ATOM 705 C C . GLN A 1 87 ? -43.965 -2.416 -0.402 1.00 82.06 87 GLN A C 1
ATOM 707 O O . GLN A 1 87 ? -44.540 -1.363 -0.116 1.00 82.06 87 GLN A O 1
ATOM 712 N N . ALA A 1 88 ? -44.632 -3.434 -0.961 1.00 83.50 88 ALA A N 1
ATOM 713 C CA . ALA A 1 88 ? -46.049 -3.367 -1.326 1.00 83.50 88 ALA A CA 1
ATOM 714 C C . ALA A 1 88 ? -46.992 -3.040 -0.145 1.00 83.50 88 ALA A C 1
ATOM 716 O O . ALA A 1 88 ? -48.110 -2.573 -0.374 1.00 83.50 88 ALA A O 1
ATOM 717 N N . ARG A 1 89 ? -46.562 -3.267 1.108 1.00 84.25 89 ARG A N 1
ATOM 718 C CA . ARG A 1 89 ? -47.350 -2.981 2.320 1.00 84.25 89 ARG A CA 1
ATOM 719 C C . ARG A 1 89 ? -47.316 -1.507 2.738 1.00 84.25 89 ARG A C 1
ATOM 721 O O . ARG A 1 89 ? -48.233 -1.067 3.429 1.00 84.25 89 ARG A O 1
ATOM 728 N N . PHE A 1 90 ? -46.291 -0.753 2.337 1.00 83.88 90 PHE A N 1
ATOM 729 C CA . PHE A 1 90 ? -46.067 0.615 2.820 1.00 83.88 90 PHE A CA 1
ATOM 730 C C . PHE A 1 90 ? -46.301 1.676 1.749 1.00 83.88 90 PHE A C 1
ATOM 732 O O . PHE A 1 90 ? -46.871 2.716 2.071 1.00 83.88 90 PHE A O 1
ATOM 739 N N . GLN A 1 91 ? -45.920 1.396 0.493 1.00 76.12 91 GLN A N 1
ATOM 740 C CA . GLN A 1 91 ? -45.969 2.360 -0.619 1.00 76.12 91 GLN A CA 1
ATOM 741 C C . GLN A 1 91 ? -45.265 3.684 -0.267 1.00 76.12 91 GLN A C 1
ATOM 743 O O . GLN A 1 91 ? -45.749 4.763 -0.612 1.00 76.12 91 GLN A O 1
ATOM 748 N N . HIS A 1 92 ? -44.139 3.602 0.449 1.00 86.56 92 HIS A N 1
ATOM 749 C CA . HIS A 1 92 ? -43.400 4.760 0.936 1.00 86.56 92 HIS A CA 1
ATOM 750 C C . HIS A 1 92 ? -41.995 4.773 0.308 1.00 86.56 92 HIS A C 1
ATOM 752 O O . HIS A 1 92 ? -41.084 4.137 0.844 1.00 86.56 92 HIS A O 1
ATOM 758 N N . PRO A 1 93 ? -41.770 5.544 -0.777 1.00 84.88 93 PRO A N 1
ATOM 759 C CA . PRO A 1 93 ? -40.565 5.437 -1.604 1.00 84.88 93 PRO A CA 1
ATOM 760 C C . PRO A 1 93 ? -39.241 5.566 -0.839 1.00 84.88 93 PRO A C 1
ATOM 762 O O . PRO A 1 93 ? -38.291 4.846 -1.136 1.00 84.88 93 PRO A O 1
ATOM 765 N N . GLU A 1 94 ? -39.166 6.457 0.157 1.00 86.25 94 GLU A N 1
ATOM 766 C CA . GLU A 1 94 ? -37.927 6.651 0.926 1.00 86.25 94 GLU A CA 1
ATOM 767 C C . GLU A 1 94 ? -37.614 5.481 1.867 1.00 86.25 94 GLU A C 1
ATOM 769 O O . GLU A 1 94 ? -36.490 4.981 1.876 1.00 86.25 94 GLU A O 1
ATOM 774 N N . LEU A 1 95 ? -38.607 5.002 2.624 1.00 89.44 95 LEU A N 1
ATOM 775 C CA . LEU A 1 95 ? -38.479 3.818 3.473 1.00 89.44 95 LEU A CA 1
ATOM 776 C C . LEU A 1 95 ? -38.117 2.583 2.637 1.00 89.44 95 LEU A C 1
ATOM 778 O O . LEU A 1 95 ? -37.232 1.816 3.017 1.00 89.44 95 LEU A O 1
ATOM 782 N N . ASP A 1 96 ? -38.752 2.429 1.474 1.00 87.31 96 ASP A N 1
ATOM 783 C CA . ASP A 1 96 ? -38.513 1.322 0.550 1.00 87.31 96 ASP A CA 1
ATOM 784 C C . ASP A 1 96 ? -37.074 1.329 0.004 1.00 87.31 96 ASP A C 1
ATOM 786 O O . ASP A 1 96 ? -36.437 0.271 -0.058 1.00 87.31 96 ASP A O 1
ATOM 790 N N . ALA A 1 97 ? -36.536 2.511 -0.326 1.00 85.19 97 ALA A N 1
ATOM 791 C CA . ALA A 1 97 ? -35.151 2.686 -0.767 1.00 85.19 97 ALA A CA 1
ATOM 792 C C . ALA A 1 97 ? -34.141 2.339 0.340 1.00 85.19 97 ALA A C 1
ATOM 794 O O . ALA A 1 97 ? -33.174 1.610 0.094 1.00 85.19 97 ALA A O 1
ATOM 795 N N . ILE A 1 98 ? -34.391 2.791 1.577 1.00 88.88 98 ILE A N 1
ATOM 796 C CA . ILE A 1 98 ? -33.545 2.458 2.733 1.00 88.88 98 ILE A CA 1
ATOM 797 C C . ILE A 1 98 ? -33.537 0.939 2.951 1.00 88.88 98 ILE A C 1
ATOM 799 O O . ILE A 1 98 ? -32.468 0.333 3.050 1.00 88.88 98 ILE A O 1
ATOM 803 N N . LEU A 1 99 ? -34.711 0.301 2.983 1.00 87.38 99 LEU A N 1
ATOM 804 C CA . LEU A 1 99 ? -34.841 -1.140 3.229 1.00 87.38 99 LEU A CA 1
ATOM 805 C C . LEU A 1 99 ? -34.171 -1.990 2.145 1.00 87.38 99 LEU A C 1
ATOM 807 O O . LEU A 1 99 ? -33.541 -3.007 2.457 1.00 87.38 99 LEU A O 1
ATOM 811 N N . GLN A 1 100 ? -34.247 -1.558 0.885 1.00 83.69 100 GLN A N 1
ATOM 812 C CA . GLN A 1 100 ? -33.578 -2.229 -0.225 1.00 83.69 100 GLN A CA 1
ATOM 813 C C . GLN A 1 100 ? -32.058 -2.276 -0.013 1.00 83.69 100 GLN A C 1
ATOM 815 O O . GLN A 1 100 ? -31.451 -3.348 -0.111 1.00 83.69 100 GLN A O 1
ATOM 820 N N . VAL A 1 101 ? -31.437 -1.143 0.330 1.00 82.94 101 VAL A N 1
ATOM 821 C CA . VAL A 1 101 ? -29.986 -1.073 0.567 1.00 82.94 101 VAL A CA 1
ATOM 822 C C . VAL A 1 101 ? -29.599 -1.816 1.849 1.00 82.94 101 VAL A C 1
ATOM 824 O O . VAL A 1 101 ? -28.608 -2.549 1.853 1.00 82.94 101 VAL A O 1
ATOM 827 N N . VAL A 1 102 ? -30.405 -1.726 2.915 1.00 85.19 102 VAL A N 1
ATOM 828 C CA . VAL A 1 102 ? -30.205 -2.497 4.159 1.00 85.19 102 VAL A CA 1
ATOM 829 C C . VAL A 1 102 ? -30.111 -3.996 3.862 1.00 85.19 102 VAL A C 1
ATOM 831 O O . VAL A 1 102 ? -29.180 -4.656 4.336 1.00 85.19 102 VAL A O 1
ATOM 834 N N . SER A 1 103 ? -31.010 -4.527 3.029 1.00 78.88 103 SER A N 1
ATOM 835 C CA . SER A 1 103 ? -30.986 -5.935 2.620 1.00 78.88 103 SER A CA 1
ATOM 836 C C . SER A 1 103 ? -29.744 -6.289 1.790 1.00 78.88 103 SER A C 1
ATOM 838 O O . SER A 1 103 ? -29.176 -7.369 1.965 1.00 78.88 103 SER A O 1
ATOM 840 N N . GLN A 1 104 ? -29.289 -5.402 0.899 1.00 77.19 104 GLN A N 1
ATOM 841 C CA . GLN A 1 104 ? -28.089 -5.629 0.080 1.00 77.19 104 GLN A CA 1
ATOM 842 C C . GLN A 1 104 ? -26.813 -5.669 0.930 1.00 77.19 104 GLN A C 1
ATOM 844 O O . GLN A 1 104 ? -26.002 -6.591 0.794 1.00 77.19 104 GLN A O 1
ATOM 849 N N . VAL A 1 105 ? -26.653 -4.720 1.857 1.00 72.94 105 VAL A N 1
ATOM 850 C CA . VAL A 1 105 ? -25.511 -4.678 2.786 1.00 72.94 105 VAL A CA 1
ATOM 851 C C . VAL A 1 105 ? -25.494 -5.928 3.673 1.00 72.94 105 VAL A C 1
ATOM 853 O O . VAL A 1 105 ? -24.445 -6.547 3.866 1.00 72.94 105 VAL A O 1
ATOM 856 N N . ALA A 1 106 ? -26.663 -6.364 4.148 1.00 69.69 106 ALA A N 1
ATOM 857 C CA . ALA A 1 106 ? -26.808 -7.560 4.972 1.00 69.69 106 ALA A CA 1
ATOM 858 C C . ALA A 1 106 ? -26.332 -8.852 4.269 1.00 69.69 106 ALA A C 1
ATOM 860 O O . ALA A 1 106 ? -25.806 -9.752 4.937 1.00 69.69 106 ALA A O 1
ATOM 861 N N . ASN A 1 107 ? -26.477 -8.942 2.942 1.00 67.81 107 ASN A N 1
ATOM 862 C CA . ASN A 1 107 ? -25.967 -10.059 2.139 1.00 67.81 107 ASN A CA 1
ATOM 863 C C . ASN A 1 107 ? -24.436 -10.025 2.003 1.00 67.81 107 ASN A C 1
ATOM 865 O O . ASN A 1 107 ? -23.785 -11.070 2.047 1.00 67.81 107 ASN A O 1
ATOM 869 N N . HIS A 1 108 ? -23.840 -8.832 1.910 1.00 63.41 108 HIS A N 1
ATOM 870 C CA . HIS A 1 108 ? -22.384 -8.672 1.891 1.00 63.41 108 HIS A CA 1
ATOM 871 C C . HIS A 1 108 ? -21.729 -9.004 3.244 1.00 63.41 108 HIS A C 1
ATOM 873 O O . HIS A 1 108 ? -20.667 -9.630 3.261 1.00 63.41 108 HIS A O 1
ATOM 879 N N . ASP A 1 109 ? -22.387 -8.684 4.366 1.00 56.00 109 ASP A N 1
ATOM 880 C CA . ASP A 1 109 ? -21.935 -9.037 5.724 1.00 56.00 109 ASP A CA 1
ATOM 881 C C . ASP A 1 109 ? -21.796 -10.553 5.948 1.00 56.00 109 ASP A C 1
ATOM 883 O O . ASP A 1 109 ? -20.920 -10.999 6.691 1.00 56.00 109 ASP A O 1
ATOM 887 N N . ALA A 1 110 ? -22.675 -11.355 5.337 1.00 49.91 110 ALA A N 1
ATOM 888 C CA . ALA A 1 110 ? -22.710 -12.809 5.512 1.00 49.91 110 ALA A CA 1
ATOM 889 C C . ALA A 1 110 ? -21.512 -13.520 4.857 1.00 49.91 110 ALA A C 1
ATOM 891 O O . ALA A 1 110 ? -21.097 -14.585 5.304 1.00 49.91 110 ALA A O 1
ATOM 892 N N . LEU A 1 111 ? -20.939 -12.914 3.813 1.00 44.25 111 LEU A N 1
ATOM 893 C CA . LEU A 1 111 ? -19.842 -13.470 3.015 1.00 44.25 111 LEU A CA 1
ATOM 894 C C . LEU A 1 111 ? -18.451 -13.072 3.534 1.00 44.25 111 LEU A C 1
ATOM 896 O O . LEU A 1 111 ? -17.444 -13.583 3.037 1.00 44.25 111 LEU A O 1
ATOM 900 N N . ALA A 1 112 ? -18.374 -12.172 4.521 1.00 45.25 112 ALA A N 1
ATOM 901 C CA . ALA A 1 112 ? -17.140 -11.576 5.047 1.00 45.25 112 ALA A CA 1
ATOM 902 C C . ALA A 1 112 ? -16.159 -12.579 5.692 1.00 45.25 112 ALA A C 1
ATOM 904 O O . ALA A 1 112 ? -15.007 -12.243 5.930 1.00 45.25 112 ALA A O 1
ATOM 905 N N . HIS A 1 113 ? -16.580 -13.830 5.896 1.00 43.31 113 HIS A N 1
ATOM 906 C CA . HIS A 1 113 ? -15.795 -14.882 6.548 1.00 43.31 113 HIS A CA 1
ATOM 907 C C . HIS A 1 113 ? -14.524 -15.321 5.790 1.00 43.31 113 HIS A C 1
ATOM 909 O O . HIS A 1 113 ? -13.597 -15.835 6.403 1.00 43.31 113 HIS A O 1
ATOM 915 N N . TYR A 1 114 ? -14.444 -15.087 4.473 1.00 41.66 114 TYR A N 1
ATOM 916 C CA . TYR A 1 114 ? -13.490 -15.818 3.624 1.00 41.66 114 TYR A CA 1
ATOM 917 C C . TYR A 1 114 ? -12.261 -15.054 3.089 1.00 41.66 114 TYR A C 1
ATOM 919 O O . TYR A 1 114 ? -11.335 -15.718 2.636 1.00 41.66 114 TYR A O 1
ATOM 927 N N . VAL A 1 115 ? -12.180 -13.711 3.101 1.00 36.03 115 VAL A N 1
ATOM 928 C CA . VAL A 1 115 ? -11.030 -13.006 2.472 1.00 36.03 115 VAL A CA 1
ATOM 929 C C . VAL A 1 115 ? -10.748 -11.628 3.095 1.00 36.03 115 VAL A C 1
ATOM 931 O O . VAL A 1 115 ? -11.650 -10.792 3.161 1.00 36.03 115 VAL A O 1
ATOM 934 N N . ARG A 1 116 ? -9.479 -11.357 3.454 1.00 44.88 116 ARG A N 1
ATOM 935 C CA . ARG A 1 116 ? -8.921 -10.015 3.748 1.00 44.88 116 ARG A CA 1
ATOM 936 C C . ARG A 1 116 ? -8.757 -9.194 2.457 1.00 44.88 116 ARG A C 1
ATOM 938 O O . ARG A 1 116 ? -7.641 -8.897 2.040 1.00 44.88 116 ARG A O 1
ATOM 945 N N . ASP A 1 117 ? -9.860 -8.893 1.779 1.00 44.88 117 ASP A N 1
ATOM 946 C CA . ASP A 1 117 ? -9.851 -8.180 0.497 1.00 44.88 117 ASP A CA 1
ATOM 947 C C . ASP A 1 117 ? -10.384 -6.746 0.647 1.00 44.88 117 ASP A C 1
ATOM 949 O O . ASP A 1 117 ? -11.545 -6.532 1.012 1.00 44.88 117 ASP A O 1
ATOM 953 N N . ASN A 1 118 ? -9.551 -5.755 0.307 1.00 50.22 118 ASN A N 1
ATOM 954 C CA . ASN A 1 118 ? -9.930 -4.337 0.255 1.00 50.22 118 ASN A CA 1
ATOM 955 C C . ASN A 1 118 ? -11.126 -4.093 -0.688 1.00 50.22 118 ASN A C 1
ATOM 957 O O . ASN A 1 118 ? -11.863 -3.125 -0.502 1.00 50.22 118 ASN A O 1
ATOM 961 N N . SER A 1 119 ? -11.369 -4.987 -1.655 1.00 51.22 119 SER A N 1
ATOM 962 C CA . SER A 1 119 ? -12.490 -4.908 -2.602 1.00 51.22 119 SER A CA 1
ATOM 963 C C . SER A 1 119 ? -13.882 -4.988 -1.948 1.00 51.22 119 SER A C 1
ATOM 965 O O . SER A 1 119 ? -14.857 -4.472 -2.493 1.00 51.22 119 SER A O 1
ATOM 967 N N . ARG A 1 120 ? -14.014 -5.614 -0.769 1.00 55.06 120 ARG A N 1
ATOM 968 C CA . ARG A 1 120 ? -15.310 -5.768 -0.075 1.00 55.06 120 ARG A CA 1
ATOM 969 C C . ARG A 1 120 ? -15.647 -4.586 0.814 1.00 55.06 120 ARG A C 1
ATOM 971 O O . ARG A 1 120 ? -16.788 -4.134 0.789 1.00 55.06 120 ARG A O 1
ATOM 978 N N . LEU A 1 121 ? -14.651 -4.057 1.529 1.00 55.53 121 LEU A N 1
ATOM 979 C CA . LEU A 1 121 ? -14.772 -2.747 2.165 1.00 55.53 121 LEU A CA 1
ATOM 980 C C . LEU A 1 121 ? -15.178 -1.715 1.111 1.00 55.53 121 LEU A C 1
ATOM 982 O O . LEU A 1 121 ? -16.123 -0.976 1.339 1.00 55.53 121 LEU A O 1
ATOM 986 N N . GLN A 1 122 ? -14.561 -1.750 -0.079 1.00 59.56 122 GLN A N 1
ATOM 987 C CA . GLN A 1 122 ? -14.941 -0.913 -1.226 1.00 59.56 122 GLN A CA 1
ATOM 988 C C . GLN A 1 122 ? -16.402 -1.088 -1.656 1.00 59.56 122 GLN A C 1
ATOM 990 O O . GLN A 1 122 ? -17.073 -0.088 -1.845 1.00 59.56 122 GLN A O 1
ATOM 995 N N . LYS A 1 123 ? -16.939 -2.312 -1.734 1.00 63.84 123 LYS A N 1
ATOM 996 C CA . LYS A 1 123 ? -18.369 -2.513 -2.047 1.00 63.84 123 LYS A CA 1
ATOM 997 C C . LYS A 1 123 ? -19.301 -1.968 -0.968 1.00 63.84 123 LYS A C 1
ATOM 999 O O . LYS A 1 123 ? -20.338 -1.402 -1.293 1.00 63.84 123 LYS A O 1
ATOM 1004 N N . ILE A 1 124 ? -18.942 -2.121 0.307 1.00 63.12 124 ILE A N 1
ATOM 1005 C CA . ILE A 1 124 ? -19.709 -1.514 1.401 1.00 63.12 124 ILE A CA 1
ATOM 1006 C C . ILE A 1 124 ? -19.605 0.017 1.317 1.00 63.12 124 ILE A C 1
ATOM 1008 O O . ILE A 1 124 ? -20.626 0.677 1.463 1.00 63.12 124 ILE A O 1
ATOM 1012 N N . PHE A 1 125 ? -18.429 0.577 0.995 1.00 64.50 125 PHE A N 1
ATOM 1013 C CA . PHE A 1 125 ? -18.236 2.008 0.716 1.00 64.50 125 PHE A CA 1
ATOM 1014 C C . PHE A 1 125 ? -19.107 2.493 -0.453 1.00 64.50 125 PHE A C 1
ATOM 1016 O O . PHE A 1 125 ? -19.763 3.520 -0.316 1.00 64.50 125 PHE A O 1
ATOM 1023 N N . ASP A 1 126 ? -19.169 1.755 -1.563 1.00 65.69 126 ASP A N 1
ATOM 1024 C CA . ASP A 1 126 ? -20.009 2.095 -2.719 1.00 65.69 126 ASP A CA 1
ATOM 1025 C C . ASP A 1 126 ? -21.499 2.129 -2.327 1.00 65.69 126 ASP A C 1
ATOM 1027 O O . ASP A 1 126 ? -22.223 3.054 -2.697 1.00 65.69 126 ASP A O 1
ATOM 1031 N N . LEU A 1 127 ? -21.942 1.173 -1.500 1.00 65.25 127 LEU A N 1
ATOM 1032 C CA . LEU A 1 127 ? -23.295 1.166 -0.935 1.00 65.25 127 LEU A CA 1
ATOM 1033 C C . LEU A 1 127 ? -23.527 2.362 0.008 1.00 65.25 127 LEU A C 1
ATOM 1035 O O . LEU A 1 127 ? -24.609 2.948 -0.021 1.00 65.25 127 LEU A O 1
ATOM 1039 N N . MET A 1 128 ? -22.516 2.791 0.776 1.00 64.25 128 MET A N 1
ATOM 1040 C CA . MET A 1 128 ? -22.615 3.989 1.625 1.00 64.25 128 MET A CA 1
ATOM 1041 C C . MET A 1 128 ? -22.813 5.280 0.828 1.00 64.25 128 MET A C 1
ATOM 1043 O O . MET A 1 128 ? -23.560 6.146 1.273 1.00 64.25 128 MET A O 1
ATOM 1047 N N . VAL A 1 129 ? -22.152 5.419 -0.330 1.00 65.69 129 VAL A N 1
ATOM 1048 C CA . VAL A 1 129 ? -22.326 6.593 -1.205 1.00 65.69 129 VAL A CA 1
ATOM 1049 C C . VAL A 1 129 ? -23.747 6.641 -1.768 1.00 65.69 129 VAL A C 1
ATOM 1051 O O . VAL A 1 129 ? -24.289 7.725 -1.956 1.00 65.69 129 VAL A O 1
ATOM 1054 N N . SER A 1 130 ? -24.361 5.478 -2.005 1.00 70.50 130 SER A N 1
ATOM 1055 C CA . SER A 1 130 ? -25.731 5.410 -2.519 1.00 70.50 130 SER A CA 1
ATOM 1056 C C . SER A 1 130 ? -26.803 5.722 -1.469 1.00 70.50 130 SER A C 1
ATOM 1058 O O . SER A 1 130 ? -27.782 6.379 -1.805 1.00 70.50 130 SER A O 1
ATOM 1060 N N . GLU A 1 131 ? -26.628 5.289 -0.213 1.00 83.75 131 GLU A N 1
ATOM 1061 C CA . GLU A 1 131 ? -27.582 5.559 0.873 1.00 83.75 131 GLU A CA 1
ATOM 1062 C C . GLU A 1 131 ? -26.927 5.389 2.258 1.00 83.75 131 GLU A C 1
ATOM 1064 O O . GLU A 1 131 ? -26.838 4.288 2.811 1.00 83.75 131 GLU A O 1
ATOM 1069 N N . VAL A 1 132 ? -26.481 6.498 2.855 1.00 84.06 132 VAL A N 1
ATOM 1070 C CA . VAL A 1 132 ? -25.814 6.494 4.169 1.00 84.06 132 VAL A CA 1
ATOM 1071 C C . VAL A 1 132 ? -26.751 6.070 5.306 1.00 84.06 132 VAL A C 1
ATOM 1073 O O . VAL A 1 132 ? -26.302 5.471 6.288 1.00 84.06 132 VAL A O 1
ATOM 1076 N N . ARG A 1 133 ? -28.067 6.293 5.170 1.00 88.38 133 ARG A N 1
ATOM 1077 C CA . ARG A 1 133 ? -29.057 5.939 6.200 1.00 88.38 133 ARG A CA 1
ATOM 1078 C C . ARG A 1 133 ? -29.159 4.434 6.415 1.00 88.38 133 ARG A C 1
ATOM 1080 O O . ARG A 1 133 ? -29.261 3.973 7.551 1.00 88.38 133 ARG A O 1
ATOM 1087 N N . ALA A 1 134 ? -29.039 3.651 5.345 1.00 85.88 134 ALA A N 1
ATOM 1088 C CA . ALA A 1 134 ? -29.033 2.194 5.426 1.00 85.88 134 ALA A CA 1
ATOM 1089 C C . ALA A 1 134 ? -27.837 1.666 6.237 1.00 85.88 134 ALA A C 1
ATOM 1091 O O . ALA A 1 134 ? -27.965 0.708 7.002 1.00 85.88 134 ALA A O 1
ATOM 1092 N N . VAL A 1 135 ? -26.679 2.322 6.128 1.00 84.75 135 VAL A N 1
ATOM 1093 C CA . VAL A 1 135 ? -25.472 1.971 6.890 1.00 84.75 135 VAL A CA 1
ATOM 1094 C C . VAL A 1 135 ? -25.685 2.203 8.381 1.00 84.75 135 VAL A C 1
ATOM 1096 O O . VAL A 1 135 ? -25.313 1.351 9.185 1.00 84.75 135 VAL A O 1
ATOM 1099 N N . LEU A 1 136 ? -26.328 3.313 8.757 1.00 88.62 136 LEU A N 1
ATOM 1100 C CA . LEU A 1 136 ? -26.654 3.623 10.152 1.00 88.62 136 LEU A CA 1
ATOM 1101 C C . LEU A 1 136 ? -27.534 2.534 10.773 1.00 88.62 136 LEU A C 1
ATOM 1103 O O . LEU A 1 136 ? -27.223 2.041 11.858 1.00 88.62 136 LEU A O 1
ATOM 1107 N N . VAL A 1 137 ? -28.564 2.080 10.049 1.00 91.56 137 VAL A N 1
ATOM 1108 C CA . VAL A 1 137 ? -29.416 0.957 10.476 1.00 91.56 137 VAL A CA 1
ATOM 1109 C C . VAL A 1 137 ? -28.587 -0.317 10.680 1.00 91.56 137 VAL A C 1
ATOM 1111 O O . VAL A 1 137 ? -28.744 -1.009 11.687 1.00 91.56 137 VAL A O 1
ATOM 1114 N N . ARG A 1 138 ? -27.643 -0.620 9.777 1.00 89.31 138 ARG A N 1
ATOM 1115 C CA . ARG A 1 138 ? -26.753 -1.788 9.916 1.00 89.31 138 ARG A CA 1
ATOM 1116 C C . ARG A 1 138 ? -25.777 -1.658 11.085 1.00 89.31 138 ARG A C 1
ATOM 1118 O O . ARG A 1 138 ? -25.536 -2.651 11.771 1.00 89.31 138 ARG A O 1
ATOM 1125 N N . CYS A 1 139 ? -25.245 -0.466 11.348 1.00 90.06 139 CYS A N 1
ATOM 1126 C CA . CYS A 1 139 ? -24.408 -0.192 12.516 1.00 90.06 139 CYS A CA 1
ATOM 1127 C C . CYS A 1 139 ? -25.191 -0.376 13.824 1.00 90.06 139 CYS A C 1
ATOM 1129 O O . CYS A 1 139 ? -24.676 -1.002 14.751 1.00 90.06 139 CYS A O 1
ATOM 1131 N N . ALA A 1 140 ? -26.439 0.101 13.884 1.00 93.50 140 ALA A N 1
ATOM 1132 C CA . ALA A 1 140 ? -27.317 -0.086 15.038 1.00 93.50 140 ALA A CA 1
ATOM 1133 C C . ALA A 1 140 ? -27.644 -1.569 15.259 1.00 93.50 140 ALA A C 1
ATOM 1135 O O . ALA A 1 140 ? -27.497 -2.071 16.374 1.00 93.50 140 ALA A O 1
ATOM 1136 N N . ASN A 1 141 ? -27.976 -2.298 14.186 1.00 93.12 141 ASN A N 1
ATOM 1137 C CA . ASN A 1 141 ? -28.145 -3.750 14.239 1.00 93.12 141 ASN A CA 1
ATOM 1138 C C . ASN A 1 141 ? -26.884 -4.452 14.763 1.00 93.12 141 ASN A C 1
ATOM 1140 O O . ASN A 1 141 ? -26.959 -5.297 15.653 1.00 93.12 141 ASN A O 1
ATOM 1144 N N . ARG A 1 142 ? -25.704 -4.067 14.263 1.00 92.25 142 ARG A N 1
ATOM 1145 C CA . ARG A 1 142 ? -24.437 -4.659 14.700 1.00 92.25 142 ARG A CA 1
ATOM 1146 C C . ARG A 1 142 ? -24.172 -4.421 16.184 1.00 92.25 142 ARG A C 1
ATOM 1148 O O . ARG A 1 142 ? -23.709 -5.327 16.873 1.00 92.25 142 ARG A O 1
ATOM 1155 N N . LEU A 1 143 ? -24.455 -3.219 16.679 1.00 94.06 143 LEU A N 1
ATOM 1156 C CA . LEU A 1 143 ? -24.306 -2.891 18.092 1.00 94.06 143 LEU A CA 1
ATOM 1157 C C . LEU A 1 143 ? -25.281 -3.701 18.964 1.00 94.06 143 LEU A C 1
ATOM 1159 O O . LEU A 1 143 ? -24.853 -4.237 19.988 1.00 94.06 143 LEU A O 1
ATOM 1163 N N . ALA A 1 144 ? -26.540 -3.859 18.541 1.00 94.12 144 ALA A N 1
ATOM 1164 C CA . ALA A 1 144 ? -27.510 -4.735 19.206 1.00 94.12 144 ALA A CA 1
ATOM 1165 C C . ALA A 1 144 ? -27.026 -6.198 19.239 1.00 94.12 144 ALA A C 1
ATOM 1167 O O . ALA A 1 144 ? -27.025 -6.830 20.296 1.00 94.12 144 ALA A O 1
ATOM 1168 N N . ASP A 1 145 ? -26.494 -6.713 18.126 1.00 92.62 145 ASP A N 1
ATOM 1169 C CA . ASP A 1 145 ? -25.929 -8.066 18.059 1.00 92.62 145 ASP A CA 1
ATOM 1170 C C . ASP A 1 145 ? -24.736 -8.256 19.015 1.00 92.62 145 ASP A C 1
ATOM 1172 O O . ASP A 1 145 ? -24.588 -9.312 19.632 1.00 92.62 145 ASP A O 1
ATOM 1176 N N . LEU A 1 146 ? -23.886 -7.236 19.185 1.00 94.19 146 LEU A N 1
ATOM 1177 C CA . LEU A 1 146 ? -22.788 -7.257 20.161 1.00 94.19 146 LEU A CA 1
ATOM 1178 C C . LEU A 1 146 ? -23.289 -7.162 21.611 1.00 94.19 146 LEU A C 1
ATOM 1180 O O . LEU A 1 146 ? -22.656 -7.693 22.532 1.00 94.19 146 LEU A O 1
ATOM 1184 N N . ARG A 1 147 ? -24.415 -6.487 21.858 1.00 93.00 147 ARG A N 1
ATOM 1185 C CA . ARG A 1 147 ? -25.058 -6.460 23.179 1.00 93.00 147 ARG A CA 1
ATOM 1186 C C . ARG A 1 147 ? -25.661 -7.826 23.523 1.00 93.00 147 ARG A C 1
ATOM 1188 O O . ARG A 1 147 ? -25.420 -8.295 24.635 1.00 93.00 147 ARG A O 1
ATOM 1195 N N . ASP A 1 148 ? -26.280 -8.513 22.562 1.00 91.62 148 ASP A N 1
ATOM 1196 C CA . ASP A 1 148 ? -26.855 -9.865 22.698 1.00 91.62 148 ASP A CA 1
ATOM 1197 C C . ASP A 1 148 ? -25.950 -10.976 22.118 1.00 91.62 148 ASP A C 1
ATOM 1199 O O . ASP A 1 148 ? -26.413 -11.905 21.451 1.00 91.62 148 ASP A O 1
ATOM 1203 N N . ILE A 1 149 ? -24.638 -10.902 22.383 1.00 91.56 149 ILE A N 1
ATOM 1204 C CA . ILE A 1 149 ? -23.627 -11.824 21.826 1.00 91.56 149 ILE A CA 1
ATOM 1205 C C . ILE A 1 149 ? -23.928 -13.309 22.099 1.00 91.56 149 ILE A C 1
ATOM 1207 O O . ILE A 1 149 ? -23.519 -14.179 21.330 1.00 91.56 149 ILE A O 1
ATOM 1211 N N . ASP A 1 150 ? -24.642 -13.605 23.187 1.00 88.75 150 ASP A N 1
ATOM 1212 C CA . ASP A 1 150 ? -24.979 -14.964 23.622 1.00 88.75 150 ASP A CA 1
ATOM 1213 C C . ASP A 1 150 ? -25.986 -15.651 22.684 1.00 88.75 150 ASP A C 1
ATOM 1215 O O . ASP A 1 150 ? -26.129 -16.875 22.709 1.00 88.75 150 ASP A O 1
ATOM 1219 N N . ALA A 1 151 ? -26.647 -14.889 21.803 1.00 88.06 151 ALA A N 1
ATOM 1220 C CA . ALA A 1 151 ? -27.433 -15.433 20.697 1.00 88.06 151 ALA A CA 1
ATOM 1221 C C . ALA A 1 151 ? -26.567 -16.103 19.609 1.00 88.06 151 ALA A C 1
ATOM 1223 O O . ALA A 1 151 ? -27.099 -16.824 18.762 1.00 88.06 151 ALA A O 1
ATOM 1224 N N . PHE A 1 152 ? -25.245 -15.907 19.618 1.00 89.12 152 PHE A N 1
ATOM 1225 C CA . PHE A 1 152 ? -24.326 -16.441 18.613 1.00 89.12 152 PHE A CA 1
ATOM 1226 C C . PHE A 1 152 ? -23.369 -17.477 19.217 1.00 89.12 152 PHE A C 1
ATOM 1228 O O . PHE A 1 152 ? -22.809 -17.289 20.298 1.00 89.12 152 PHE A O 1
ATOM 1235 N N . LYS A 1 153 ? -23.129 -18.581 18.494 1.00 85.38 153 LYS A N 1
ATOM 1236 C CA . LYS A 1 153 ? -22.255 -19.684 18.938 1.00 85.38 153 LYS A CA 1
ATOM 1237 C C . LYS A 1 153 ? -21.137 -19.968 17.934 1.00 85.38 153 LYS A C 1
ATOM 1239 O O . LYS A 1 153 ? -21.278 -19.710 16.741 1.00 85.38 153 LYS A O 1
ATOM 1244 N N . GLY A 1 154 ? -20.023 -20.506 18.436 1.00 85.69 154 GLY A N 1
ATOM 1245 C CA . GLY A 1 154 ? -18.895 -20.987 17.634 1.00 85.69 154 GLY A CA 1
ATOM 1246 C C . GLY A 1 154 ? -18.381 -19.966 16.616 1.00 85.69 154 GLY A C 1
ATOM 1247 O O . GLY A 1 154 ? -18.003 -18.843 16.956 1.00 85.69 154 GLY A O 1
ATOM 1248 N N . GLU A 1 155 ? -18.382 -20.374 15.354 1.00 80.31 155 GLU A N 1
ATOM 1249 C CA . GLU A 1 155 ? -17.882 -19.602 14.220 1.00 80.31 155 GLU A CA 1
ATOM 1250 C C . GLU A 1 155 ? -18.668 -18.306 13.958 1.00 80.31 155 GLU A C 1
ATOM 1252 O O . GLU A 1 155 ? -18.062 -17.280 13.639 1.00 80.31 155 GLU A O 1
ATOM 1257 N N . GLN A 1 156 ? -19.990 -18.308 14.173 1.00 80.75 156 GLN A N 1
ATOM 1258 C CA . GLN A 1 156 ? -20.832 -17.117 13.991 1.00 80.75 156 GLN A CA 1
ATOM 1259 C C . GLN A 1 156 ? -20.421 -15.996 14.949 1.00 80.75 156 GLN A C 1
ATOM 1261 O O . GLN A 1 156 ? -20.296 -14.842 14.546 1.00 80.75 156 GLN A O 1
ATOM 1266 N N . ARG A 1 157 ? -20.127 -16.343 16.210 1.00 88.38 157 ARG A N 1
ATOM 1267 C CA . ARG A 1 157 ? -19.653 -15.385 17.218 1.00 88.38 157 ARG A CA 1
ATOM 1268 C C . ARG A 1 157 ? -18.287 -14.808 16.846 1.00 88.38 157 ARG A C 1
ATOM 1270 O O . ARG A 1 157 ? -18.082 -13.602 16.963 1.00 88.38 157 ARG A O 1
ATOM 1277 N N . ARG A 1 158 ? -17.354 -15.650 16.383 1.00 83.06 158 ARG A N 1
ATOM 1278 C CA . ARG A 1 158 ? -16.015 -15.204 15.957 1.00 83.06 158 ARG A CA 1
ATOM 1279 C C . ARG A 1 158 ? -16.098 -14.260 14.756 1.00 83.06 158 ARG A C 1
ATOM 1281 O O . ARG A 1 158 ? -15.434 -13.228 14.762 1.00 83.06 158 ARG A O 1
ATOM 1288 N N . SER A 1 159 ? -16.945 -14.591 13.782 1.00 80.81 159 SER A N 1
ATOM 1289 C CA . SER A 1 159 ? -17.211 -13.752 12.611 1.00 80.81 159 SER A CA 1
ATOM 1290 C C . SER A 1 159 ? -17.823 -12.410 12.995 1.00 80.81 159 SER A C 1
ATOM 1292 O O . SER A 1 159 ? -17.354 -11.373 12.540 1.00 80.81 159 SER A O 1
ATOM 1294 N N . LEU A 1 160 ? -18.821 -12.409 13.888 1.00 86.31 160 LEU A N 1
ATOM 1295 C CA . LEU A 1 160 ? -19.465 -11.185 14.358 1.00 86.31 160 LEU A CA 1
ATOM 1296 C C . LEU A 1 160 ? -18.442 -10.224 14.979 1.00 86.31 160 LEU A C 1
ATOM 1298 O O . LEU A 1 160 ? -18.420 -9.050 14.616 1.00 86.31 160 LEU A O 1
ATOM 1302 N N . LEU A 1 161 ? -17.579 -10.722 15.871 1.00 89.38 161 LEU A N 1
ATOM 1303 C CA . LEU A 1 161 ? -16.543 -9.916 16.524 1.00 89.38 161 LEU A CA 1
ATOM 1304 C C . LEU A 1 161 ? -15.512 -9.383 15.522 1.00 89.38 161 LEU A C 1
ATOM 1306 O O . LEU A 1 161 ? -15.184 -8.202 15.572 1.00 89.38 161 LEU A O 1
ATOM 1310 N N . LEU A 1 162 ? -15.034 -10.233 14.607 1.00 83.00 162 LEU A N 1
ATOM 1311 C CA . LEU A 1 162 ? -14.044 -9.845 13.601 1.00 83.00 162 LEU A CA 1
ATOM 1312 C C . LEU A 1 162 ? -14.604 -8.803 12.628 1.00 83.00 162 LEU A C 1
ATOM 1314 O O . LEU A 1 162 ? -13.993 -7.760 12.439 1.00 83.00 162 LEU A O 1
ATOM 1318 N N . ASN A 1 163 ? -15.794 -9.042 12.074 1.00 81.88 163 ASN A N 1
ATOM 1319 C CA . ASN A 1 163 ? -16.431 -8.113 11.142 1.00 81.88 163 ASN A CA 1
ATOM 1320 C C . ASN A 1 163 ? -16.730 -6.772 11.814 1.00 81.88 163 ASN A C 1
ATOM 1322 O O . ASN A 1 163 ? -16.538 -5.722 11.211 1.00 81.88 163 ASN A O 1
ATOM 1326 N N . SER A 1 164 ? -17.173 -6.783 13.073 1.00 88.69 164 SER A N 1
ATOM 1327 C CA . SER A 1 164 ? -17.400 -5.536 13.813 1.00 88.69 164 SER A CA 1
ATOM 1328 C C . SER A 1 164 ? -16.119 -4.703 13.921 1.00 88.69 164 SER A C 1
ATOM 1330 O O . SER A 1 164 ? -16.156 -3.488 13.763 1.00 88.69 164 SER A O 1
ATOM 1332 N N . GLU A 1 165 ? -14.985 -5.361 14.150 1.00 85.25 165 GLU A N 1
ATOM 1333 C CA . GLU A 1 165 ? -13.683 -4.727 14.337 1.00 85.25 165 GLU A CA 1
ATOM 1334 C C . GLU A 1 165 ? -13.045 -4.264 13.017 1.00 85.25 165 GLU A C 1
ATOM 1336 O O . GLU A 1 165 ? -12.605 -3.122 12.922 1.00 85.25 165 GLU A O 1
ATOM 1341 N N . GLU A 1 166 ? -13.027 -5.120 11.993 1.00 78.06 166 GLU A N 1
ATOM 1342 C CA . GLU A 1 166 ? -12.344 -4.852 10.719 1.00 78.06 166 GLU A CA 1
ATOM 1343 C C . GLU A 1 166 ? -13.205 -4.070 9.714 1.00 78.06 166 GLU A C 1
ATOM 1345 O O . GLU A 1 166 ? -12.662 -3.427 8.818 1.00 78.06 166 GLU A O 1
ATOM 1350 N N . VAL A 1 167 ? -14.536 -4.101 9.850 1.00 77.50 167 VAL A N 1
ATOM 1351 C CA . VAL A 1 167 ? -15.468 -3.446 8.917 1.00 77.50 167 VAL A CA 1
ATOM 1352 C C . VAL A 1 167 ? -16.186 -2.282 9.589 1.00 77.50 167 VAL A C 1
ATOM 1354 O O . VAL A 1 167 ? -16.046 -1.142 9.156 1.00 77.50 167 VAL A O 1
ATOM 1357 N N . TYR A 1 168 ? -16.920 -2.526 10.675 1.00 85.06 168 TYR A N 1
ATOM 1358 C CA . TYR A 1 168 ? -17.808 -1.503 11.242 1.00 85.06 168 TYR A CA 1
ATOM 1359 C C . TYR A 1 168 ? -17.062 -0.386 11.978 1.00 85.06 168 TYR A C 1
ATOM 1361 O O . TYR A 1 168 ? -17.417 0.779 11.804 1.00 85.06 168 TYR A O 1
ATOM 1369 N N . LEU A 1 169 ? -16.005 -0.685 12.744 1.00 87.50 169 LEU A N 1
ATOM 1370 C CA . LEU A 1 169 ? -15.226 0.369 13.410 1.00 87.50 169 LEU A CA 1
ATOM 1371 C C . LEU A 1 169 ? -14.583 1.358 12.411 1.00 87.50 169 LEU A C 1
ATOM 1373 O O . LEU A 1 169 ? -14.695 2.567 12.654 1.00 87.50 169 LEU A O 1
ATOM 1377 N N . PRO A 1 170 ? -13.941 0.924 11.302 1.00 82.88 170 PRO A N 1
ATOM 1378 C CA . PRO A 1 170 ? -13.465 1.839 10.262 1.00 82.88 170 PRO A CA 1
ATOM 1379 C C . PRO A 1 170 ? -14.578 2.631 9.571 1.00 82.88 170 PRO A C 1
ATOM 1381 O O . PRO A 1 170 ? -14.392 3.816 9.296 1.00 82.88 170 PRO A O 1
ATOM 1384 N N . LEU A 1 171 ? -15.740 2.017 9.314 1.00 83.12 171 LEU A N 1
ATOM 1385 C CA . LEU A 1 171 ? -16.881 2.715 8.708 1.00 83.12 171 LEU A CA 1
ATOM 1386 C C . LEU A 1 171 ? -17.393 3.834 9.619 1.00 83.12 171 LEU A C 1
ATOM 1388 O O . LEU A 1 171 ? -17.537 4.966 9.167 1.00 83.12 171 LEU A O 1
ATOM 1392 N N . LEU A 1 172 ? -17.586 3.549 10.909 1.00 87.81 172 LEU A N 1
ATOM 1393 C CA . LEU A 1 172 ? -18.011 4.544 11.896 1.00 87.81 172 LEU A CA 1
ATOM 1394 C C . LEU A 1 172 ? -16.999 5.693 12.027 1.00 87.81 172 LEU A C 1
ATOM 1396 O O . LEU A 1 172 ? -17.394 6.848 12.147 1.00 87.81 172 LEU A O 1
ATOM 1400 N N . GLU A 1 173 ? -15.695 5.400 11.955 1.00 86.88 173 GLU A N 1
ATOM 1401 C CA . GLU A 1 173 ? -14.658 6.441 11.924 1.00 86.88 173 GLU A CA 1
ATOM 1402 C C . GLU A 1 173 ? -14.754 7.312 10.689 1.00 86.88 173 GLU A C 1
ATOM 1404 O O . GLU A 1 173 ? -14.640 8.527 10.808 1.00 86.88 173 GLU A O 1
ATOM 1409 N N . ARG A 1 174 ? -14.979 6.710 9.520 1.00 84.00 174 ARG A N 1
ATOM 1410 C CA . ARG A 1 174 ? -15.117 7.460 8.277 1.00 84.00 174 ARG A CA 1
ATOM 1411 C C . ARG A 1 174 ? -16.348 8.361 8.315 1.00 84.00 174 ARG A C 1
ATOM 1413 O O . ARG A 1 174 ? -16.217 9.527 7.979 1.00 84.00 174 ARG A O 1
ATOM 1420 N N . LEU A 1 175 ? -17.484 7.853 8.803 1.00 87.62 175 LEU A N 1
ATOM 1421 C CA . LEU A 1 175 ? -18.740 8.596 8.991 1.00 87.62 175 LEU A CA 1
ATOM 1422 C C . LEU A 1 175 ? -18.667 9.691 10.071 1.00 87.62 175 LEU A C 1
ATOM 1424 O O . LEU A 1 175 ? -19.661 10.378 10.296 1.00 87.62 175 LEU A O 1
ATOM 1428 N N . GLY A 1 176 ? -17.529 9.849 10.756 1.00 88.31 176 GLY A N 1
ATOM 1429 C CA . GLY A 1 176 ? -17.368 10.822 11.838 1.00 88.31 176 GLY A CA 1
ATOM 1430 C C . GLY A 1 176 ? -18.170 10.483 13.101 1.00 88.31 176 GLY A C 1
ATOM 1431 O O . GLY A 1 176 ? -18.300 11.323 13.982 1.00 88.31 176 GLY A O 1
ATOM 1432 N N . LEU A 1 177 ? -18.691 9.256 13.219 1.00 89.62 177 LEU A N 1
ATOM 1433 C CA . LEU A 1 177 ? -19.559 8.807 14.316 1.00 89.62 177 LEU A CA 1
ATOM 1434 C C . LEU A 1 177 ? -18.729 8.340 15.507 1.00 89.62 177 LEU A C 1
ATOM 1436 O O . LEU A 1 177 ? -18.687 7.152 15.845 1.00 89.62 177 LEU A O 1
ATOM 1440 N N . TRP A 1 178 ? -18.006 9.275 16.121 1.00 88.44 178 TRP A N 1
ATOM 1441 C CA . TRP A 1 178 ? -17.019 8.953 17.146 1.00 88.44 178 TRP A CA 1
ATOM 1442 C C . TRP A 1 178 ? -17.642 8.305 18.385 1.00 88.44 178 TRP A C 1
ATOM 1444 O O . TRP A 1 178 ? -17.100 7.319 18.885 1.00 88.44 178 TRP A O 1
ATOM 1454 N N . GLU A 1 179 ? -18.783 8.805 18.862 1.00 86.62 179 GLU A N 1
ATOM 1455 C CA . GLU A 1 179 ? -19.432 8.260 20.062 1.00 86.62 179 GLU A CA 1
ATOM 1456 C C . GLU A 1 179 ? -19.900 6.817 19.845 1.00 86.62 179 GLU A C 1
ATOM 1458 O O . GLU A 1 179 ? -19.586 5.930 20.642 1.00 86.62 179 GLU A O 1
ATOM 1463 N N . VAL A 1 180 ? -20.537 6.559 18.701 1.00 89.94 180 VAL A N 1
ATOM 1464 C CA . VAL A 1 180 ? -20.988 5.219 18.303 1.00 89.94 180 VAL A CA 1
ATOM 1465 C C . VAL A 1 180 ? -19.807 4.264 18.130 1.00 89.94 180 VAL A C 1
ATOM 1467 O O . VAL A 1 180 ? -19.846 3.120 18.589 1.00 89.94 180 VAL A O 1
ATOM 1470 N N . ARG A 1 181 ? -18.722 4.730 17.495 1.00 91.88 181 ARG A N 1
ATOM 1471 C CA . ARG A 1 181 ? -17.487 3.950 17.344 1.00 91.88 181 ARG A CA 1
ATOM 1472 C C . ARG A 1 181 ? -16.926 3.545 18.698 1.00 91.88 181 ARG A C 1
ATOM 1474 O O . ARG A 1 181 ? -16.588 2.379 18.881 1.00 91.88 181 ARG A O 1
ATOM 1481 N N . VAL A 1 182 ? -16.802 4.495 19.623 1.00 90.25 182 VAL A N 1
ATOM 1482 C CA . VAL A 1 182 ? -16.235 4.246 20.951 1.00 90.25 182 VAL A CA 1
ATOM 1483 C C . VAL A 1 182 ? -17.104 3.274 21.742 1.00 90.25 182 VAL A C 1
ATOM 1485 O O . VAL A 1 182 ? -16.561 2.377 22.383 1.00 90.25 182 VAL A O 1
ATOM 1488 N N . GLU A 1 183 ? -18.428 3.394 21.658 1.00 91.44 183 GLU A N 1
ATOM 1489 C CA . GLU A 1 183 ? -19.350 2.455 22.296 1.00 91.44 183 GLU A CA 1
ATOM 1490 C C . GLU A 1 183 ? -19.171 1.023 21.766 1.00 91.44 183 GLU A C 1
ATOM 1492 O O . GLU A 1 183 ? -19.019 0.073 22.543 1.00 91.44 183 GLU A O 1
ATOM 1497 N N . MET A 1 184 ? -19.135 0.864 20.439 1.00 93.94 184 MET A N 1
ATOM 1498 C CA . MET A 1 184 ? -18.928 -0.433 19.796 1.00 93.94 184 MET A CA 1
ATOM 1499 C C . MET A 1 184 ? -17.554 -1.021 20.143 1.00 93.94 184 MET A C 1
ATOM 1501 O O . MET A 1 184 ? -17.439 -2.213 20.430 1.00 93.94 184 MET A O 1
ATOM 1505 N N . GLU A 1 185 ? -16.516 -0.190 20.160 1.00 92.88 185 GLU A N 1
ATOM 1506 C CA . GLU A 1 185 ? -15.152 -0.585 20.501 1.00 92.88 185 GLU A CA 1
ATOM 1507 C C . GLU A 1 185 ? -15.026 -1.042 21.962 1.00 92.88 185 GLU A C 1
ATOM 1509 O O . GLU A 1 185 ? -14.436 -2.090 22.231 1.00 92.88 185 GLU A O 1
ATOM 1514 N N . ASP A 1 186 ? -15.616 -0.304 22.907 1.00 92.81 186 ASP A N 1
ATOM 1515 C CA . ASP A 1 186 ? -15.674 -0.693 24.319 1.00 92.81 186 ASP A CA 1
ATOM 1516 C C . ASP A 1 186 ? -16.388 -2.035 24.486 1.00 92.81 186 ASP A C 1
ATOM 1518 O O . ASP A 1 186 ? -15.921 -2.897 25.239 1.00 92.81 186 ASP A O 1
ATOM 1522 N N . ARG A 1 187 ? -17.493 -2.245 23.757 1.00 94.38 187 ARG A N 1
ATOM 1523 C CA . ARG A 1 187 ? -18.218 -3.515 23.792 1.00 94.38 187 ARG A CA 1
ATOM 1524 C C . ARG A 1 187 ? -17.376 -4.655 23.226 1.00 94.38 187 ARG A C 1
ATOM 1526 O O . ARG A 1 187 ? -17.302 -5.713 23.848 1.00 94.38 187 ARG A O 1
ATOM 1533 N N . LEU A 1 188 ? -16.702 -4.451 22.097 1.00 93.56 188 LEU A N 1
ATOM 1534 C CA . LEU A 1 188 ? -15.792 -5.442 21.516 1.00 93.56 188 LEU A CA 1
ATOM 1535 C C . LEU A 1 188 ? -14.657 -5.797 22.477 1.00 93.56 188 LEU A C 1
ATOM 1537 O O . LEU A 1 188 ? -14.370 -6.980 22.673 1.00 93.56 188 LEU A O 1
ATOM 1541 N N . PHE A 1 189 ? -14.060 -4.799 23.130 1.00 91.62 189 PHE A N 1
ATOM 1542 C CA . PHE A 1 189 ? -13.004 -5.022 24.111 1.00 91.62 189 PHE A CA 1
ATOM 1543 C C . PHE A 1 189 ? -13.514 -5.815 25.322 1.00 91.62 189 PHE A C 1
ATOM 1545 O O . PHE A 1 189 ? -12.881 -6.794 25.724 1.00 91.62 189 PHE A O 1
ATOM 1552 N N . GLN A 1 190 ? -14.696 -5.470 25.843 1.00 92.69 190 GLN A N 1
ATOM 1553 C CA . GLN A 1 190 ? -15.350 -6.217 26.919 1.00 92.69 190 GLN A CA 1
ATOM 1554 C C . GLN A 1 190 ? -15.590 -7.689 26.543 1.00 92.69 190 GLN A C 1
ATOM 1556 O O . GLN A 1 190 ? -15.438 -8.569 27.388 1.00 92.69 190 GLN A O 1
ATOM 1561 N N . LEU A 1 191 ? -15.960 -7.969 25.291 1.00 92.19 191 LEU A N 1
ATOM 1562 C CA . LEU A 1 191 ? -16.250 -9.325 24.815 1.00 92.19 191 LEU A CA 1
ATOM 1563 C C . LEU A 1 191 ? -14.995 -10.153 24.518 1.00 92.19 191 LEU A C 1
ATOM 1565 O O . LEU A 1 191 ? -15.014 -11.369 24.707 1.00 92.19 191 LEU A O 1
ATOM 1569 N N . ARG A 1 192 ? -13.926 -9.516 24.030 1.00 87.75 192 ARG A N 1
ATOM 1570 C CA . ARG A 1 192 ? -12.653 -10.165 2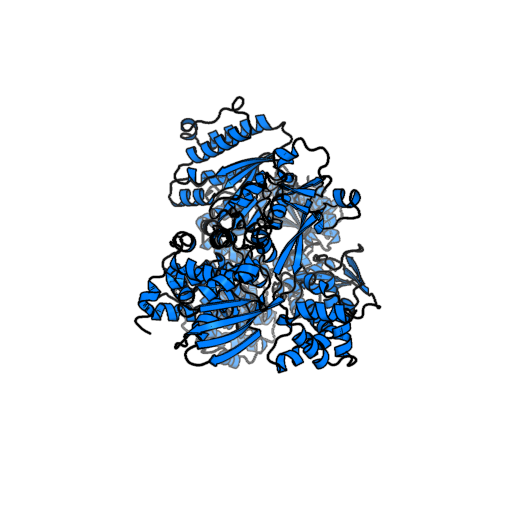3.670 1.00 87.75 192 ARG A CA 1
ATOM 1571 C C . ARG A 1 192 ? -11.764 -10.420 24.883 1.00 87.75 192 ARG A C 1
ATOM 1573 O O . ARG A 1 192 ? -11.101 -11.449 24.938 1.00 87.75 192 ARG A O 1
ATOM 1580 N N . ALA A 1 193 ? -11.726 -9.477 25.823 1.00 86.56 193 ALA A N 1
ATOM 1581 C CA . ALA A 1 193 ? -10.824 -9.500 26.970 1.00 86.56 193 ALA A CA 1
ATOM 1582 C C . ALA A 1 193 ? -11.530 -8.974 28.240 1.00 86.56 193 ALA A C 1
ATOM 1584 O O . ALA A 1 193 ? -11.170 -7.910 28.757 1.00 86.56 193 ALA A O 1
ATOM 1585 N N . PRO A 1 194 ? -12.533 -9.706 28.766 1.00 88.31 194 PRO A N 1
ATOM 1586 C CA . PRO A 1 194 ? -13.395 -9.236 29.856 1.00 88.31 194 PRO A CA 1
ATOM 1587 C C . PRO A 1 194 ? -12.625 -8.891 31.135 1.00 88.31 194 PRO A C 1
ATOM 1589 O O . PRO A 1 194 ? -12.917 -7.882 31.779 1.00 88.31 194 PRO A O 1
ATOM 1592 N N . GLU A 1 195 ? -11.614 -9.687 31.484 1.00 86.38 195 GLU A N 1
ATOM 1593 C CA . GLU A 1 195 ? -10.788 -9.463 32.674 1.00 86.38 195 GLU A CA 1
ATOM 1594 C C . GLU A 1 195 ? -9.966 -8.175 32.555 1.00 86.38 195 GLU A C 1
ATOM 1596 O O . GLU A 1 195 ? -9.982 -7.344 33.465 1.00 86.38 195 GLU A O 1
ATOM 1601 N N . ARG A 1 196 ? -9.328 -7.952 31.396 1.00 84.31 196 ARG A N 1
ATOM 1602 C CA . ARG A 1 196 ? -8.554 -6.733 31.110 1.00 84.31 196 ARG A CA 1
ATOM 1603 C C . ARG A 1 196 ? -9.448 -5.496 31.079 1.00 84.31 196 ARG A C 1
ATOM 1605 O O . ARG A 1 196 ? -9.105 -4.480 31.680 1.00 84.31 196 ARG A O 1
ATOM 1612 N N . TYR A 1 197 ? -10.622 -5.589 30.455 1.00 88.69 197 TYR A N 1
ATOM 1613 C CA . TYR A 1 197 ? -11.616 -4.516 30.473 1.00 88.69 197 TYR A CA 1
ATOM 1614 C C . TYR A 1 197 ? -12.029 -4.161 31.910 1.00 88.69 197 TYR A C 1
ATOM 1616 O O . TYR A 1 197 ? -12.014 -2.990 32.295 1.00 88.69 197 TYR A O 1
ATOM 1624 N N . ALA A 1 198 ? -12.347 -5.164 32.738 1.00 87.88 198 ALA A N 1
ATOM 1625 C CA . ALA A 1 198 ? -12.718 -4.958 34.137 1.00 87.88 198 ALA A CA 1
ATOM 1626 C C . ALA A 1 198 ? -11.567 -4.367 34.969 1.00 87.88 198 ALA A C 1
ATOM 1628 O O . ALA A 1 198 ? -11.803 -3.552 35.864 1.00 87.88 198 ALA A O 1
ATOM 1629 N N . ALA A 1 199 ? -10.327 -4.758 34.680 1.00 85.56 199 ALA A N 1
ATOM 1630 C CA . ALA A 1 199 ? -9.126 -4.226 35.310 1.00 85.56 199 ALA A CA 1
ATOM 1631 C C . ALA A 1 199 ? -8.936 -2.732 34.974 1.00 85.56 199 ALA A C 1
ATOM 1633 O O . ALA A 1 199 ? -8.876 -1.905 35.885 1.00 85.56 199 ALA A O 1
ATOM 1634 N N . ILE A 1 200 ? -8.969 -2.358 33.690 1.00 87.25 200 ILE A N 1
ATOM 1635 C CA . ILE A 1 200 ? -8.829 -0.960 33.240 1.00 87.25 200 ILE A CA 1
ATOM 1636 C C . ILE A 1 200 ? -9.989 -0.095 33.730 1.00 87.25 200 ILE A C 1
ATOM 1638 O O . ILE A 1 200 ? -9.779 1.042 34.148 1.00 87.25 200 ILE A O 1
ATOM 1642 N N . ARG A 1 201 ? -11.217 -0.624 33.736 1.00 90.31 201 ARG A N 1
ATOM 1643 C CA . ARG A 1 201 ? -12.381 0.084 34.279 1.00 90.31 201 ARG A CA 1
ATOM 1644 C C . ARG A 1 201 ? -12.202 0.398 35.767 1.00 90.31 201 ARG A C 1
ATOM 1646 O O . ARG A 1 201 ? -12.457 1.531 36.167 1.00 90.31 201 ARG A O 1
ATOM 1653 N N . ARG A 1 202 ? -11.740 -0.569 36.572 1.00 88.94 202 ARG A N 1
ATOM 1654 C CA . ARG A 1 202 ? -11.440 -0.358 38.001 1.00 88.94 202 ARG A CA 1
ATOM 1655 C C . ARG A 1 202 ? -10.327 0.666 38.195 1.00 88.94 202 ARG A C 1
ATOM 1657 O O . ARG A 1 202 ? -10.513 1.601 38.970 1.00 88.94 202 ARG A O 1
ATOM 1664 N N . TRP A 1 203 ? -9.225 0.526 37.457 1.00 87.88 203 TRP A N 1
ATOM 1665 C CA . TRP A 1 203 ? -8.111 1.473 37.485 1.00 87.88 203 TRP A CA 1
ATOM 1666 C C . TRP A 1 203 ? -8.578 2.894 37.155 1.00 87.88 203 TRP A C 1
ATOM 1668 O O . TRP A 1 203 ? -8.342 3.808 37.939 1.00 87.88 203 TRP A O 1
ATOM 1678 N N . ARG A 1 204 ? -9.340 3.077 36.068 1.00 89.62 204 ARG A N 1
ATOM 1679 C CA . ARG A 1 204 ? -9.905 4.377 35.673 1.00 89.62 204 ARG A CA 1
ATOM 1680 C C . ARG A 1 204 ? -10.744 4.975 36.799 1.00 89.62 204 ARG A C 1
ATOM 1682 O O . ARG A 1 204 ? -10.525 6.122 37.170 1.00 89.62 204 ARG A O 1
ATOM 1689 N N . SER A 1 205 ? -11.681 4.211 37.364 1.00 89.56 205 SER A N 1
ATOM 1690 C CA . SER A 1 205 ? -12.531 4.691 38.462 1.00 89.56 205 SER A CA 1
ATOM 1691 C C . SER A 1 205 ? -11.736 5.053 39.719 1.00 89.56 205 SER A C 1
ATOM 1693 O O . SER A 1 205 ? -12.102 6.000 40.410 1.00 89.56 205 SER A O 1
ATOM 1695 N N . GLN A 1 206 ? -10.657 4.327 40.020 1.00 89.38 206 GLN A N 1
ATOM 1696 C CA . GLN A 1 206 ? -9.770 4.639 41.138 1.00 89.38 206 GLN A CA 1
ATOM 1697 C C . GLN A 1 206 ? -8.978 5.928 40.882 1.00 89.38 206 GLN A C 1
ATOM 1699 O O . GLN A 1 206 ? -8.980 6.809 41.737 1.00 89.38 206 GLN A O 1
ATOM 1704 N N . GLN A 1 207 ? -8.364 6.078 39.705 1.00 88.25 207 GLN A N 1
ATOM 1705 C CA . GLN A 1 207 ? -7.592 7.276 39.363 1.00 88.25 207 GLN A CA 1
ATOM 1706 C C . GLN A 1 207 ? -8.467 8.531 39.288 1.00 88.25 207 GLN A C 1
ATOM 1708 O O . GLN A 1 207 ? -8.059 9.577 39.775 1.00 88.25 207 GLN A O 1
ATOM 1713 N N . MET A 1 208 ? -9.703 8.420 38.785 1.00 88.31 208 MET A N 1
ATOM 1714 C CA . MET A 1 208 ? -10.676 9.522 38.812 1.00 88.31 208 MET A CA 1
ATOM 1715 C C . MET A 1 208 ? -10.952 10.038 40.229 1.00 88.31 208 MET A C 1
ATOM 1717 O O . MET A 1 208 ? -11.188 11.226 40.399 1.00 88.31 208 MET A O 1
ATOM 1721 N N . ARG A 1 209 ? -10.931 9.163 41.244 1.00 89.31 209 ARG A N 1
ATOM 1722 C CA . ARG A 1 209 ? -11.110 9.564 42.649 1.00 89.31 209 ARG A CA 1
ATOM 1723 C C . ARG A 1 209 ? -9.838 10.164 43.239 1.00 89.31 209 ARG A C 1
ATOM 1725 O O . ARG A 1 209 ? -9.925 11.145 43.958 1.00 89.31 209 ARG A O 1
ATOM 1732 N N . LEU A 1 210 ? -8.679 9.572 42.943 1.00 87.69 210 LEU A N 1
ATOM 1733 C CA . LEU A 1 210 ? -7.387 10.022 43.472 1.00 87.69 210 LEU A CA 1
ATOM 1734 C C . LEU A 1 210 ? -6.946 11.376 42.906 1.00 87.69 210 LEU A C 1
ATOM 1736 O O . LEU A 1 210 ? -6.271 12.121 43.599 1.00 87.69 210 LEU A O 1
ATOM 1740 N N . GLN A 1 211 ? -7.300 11.670 41.655 1.00 86.25 211 GLN A N 1
ATOM 1741 C CA . GLN A 1 211 ? -6.895 12.882 40.937 1.00 86.25 211 GLN A CA 1
ATOM 1742 C C . GLN A 1 211 ? -8.005 13.945 40.898 1.00 86.25 211 GLN A C 1
ATOM 1744 O O . GLN A 1 211 ? -7.872 14.926 40.175 1.00 86.25 211 GLN A O 1
ATOM 1749 N N . ALA A 1 212 ? -9.120 13.749 41.614 1.00 87.88 212 ALA A N 1
ATOM 1750 C CA . ALA A 1 212 ? -10.294 14.619 41.514 1.00 87.88 212 ALA A CA 1
ATOM 1751 C C . ALA A 1 212 ? -9.962 16.084 41.841 1.00 87.88 212 ALA A C 1
ATOM 1753 O O . ALA A 1 212 ? -10.268 16.968 41.042 1.00 87.88 212 ALA A O 1
ATOM 1754 N N . ASP A 1 213 ? -9.280 16.317 42.964 1.00 90.06 213 ASP A N 1
ATOM 1755 C CA . ASP A 1 213 ? -8.916 17.663 43.419 1.00 90.06 213 ASP A CA 1
ATOM 1756 C C . ASP A 1 213 ? -7.894 18.324 42.476 1.00 90.06 213 ASP A C 1
ATOM 1758 O O . ASP A 1 213 ? -8.034 19.497 42.135 1.00 90.06 213 ASP A O 1
ATOM 1762 N N . ASP A 1 214 ? -6.910 17.563 41.980 1.00 88.19 214 ASP A N 1
ATOM 1763 C CA . ASP A 1 214 ? -5.894 18.055 41.037 1.00 88.19 214 ASP A CA 1
ATOM 1764 C C . ASP A 1 214 ? -6.498 18.431 39.674 1.00 88.19 214 ASP A C 1
ATOM 1766 O O . ASP A 1 214 ? -6.124 19.442 39.072 1.00 88.19 214 ASP A O 1
ATOM 1770 N N . ILE A 1 215 ? -7.442 17.625 39.177 1.00 89.19 215 ILE A N 1
ATOM 1771 C CA . ILE A 1 215 ? -8.151 17.868 37.914 1.00 89.19 215 ILE A CA 1
ATOM 1772 C C . ILE A 1 215 ? -9.053 19.098 38.033 1.00 89.19 215 ILE A C 1
ATOM 1774 O O . ILE A 1 215 ? -9.102 19.902 37.101 1.00 89.19 215 ILE A O 1
ATOM 1778 N N . GLU A 1 216 ? -9.741 19.262 39.162 1.00 91.44 216 GLU A N 1
ATOM 1779 C CA . GLU A 1 216 ? -10.591 20.427 39.411 1.00 91.44 216 GLU A CA 1
ATOM 1780 C C . GLU A 1 216 ? -9.753 21.705 39.555 1.00 91.44 216 GLU A C 1
ATOM 1782 O O . GLU A 1 216 ? -10.051 22.711 38.914 1.00 91.44 216 GLU A O 1
ATOM 1787 N N . ALA A 1 217 ? -8.635 21.653 40.287 1.00 91.44 217 ALA A N 1
ATOM 1788 C CA . ALA A 1 217 ? -7.695 22.769 40.381 1.00 91.44 217 ALA A CA 1
ATOM 1789 C C . ALA A 1 217 ? -7.085 23.139 39.015 1.00 91.44 217 ALA A C 1
ATOM 1791 O O . ALA A 1 217 ? -6.893 24.317 38.708 1.00 91.44 217 ALA A O 1
ATOM 1792 N N . TRP A 1 218 ? -6.790 22.146 38.168 1.00 91.75 218 TRP A N 1
ATOM 1793 C CA . TRP A 1 218 ? -6.352 22.378 36.791 1.00 91.75 218 TRP A CA 1
ATOM 1794 C C . TRP A 1 218 ? -7.439 23.053 35.951 1.00 91.75 218 TRP A C 1
ATOM 1796 O O . TRP A 1 218 ? -7.152 24.026 35.254 1.00 91.75 218 TRP A O 1
ATOM 1806 N N . LYS A 1 219 ? -8.683 22.570 36.032 1.00 93.88 219 LYS A N 1
ATOM 1807 C CA . LYS A 1 219 ? -9.819 23.154 35.314 1.00 93.88 219 LYS A CA 1
ATOM 1808 C C . LYS A 1 219 ? -10.013 24.624 35.695 1.00 93.88 219 LYS A C 1
ATOM 1810 O O . LYS A 1 219 ? -10.059 25.464 34.801 1.00 93.88 219 LYS A O 1
ATOM 1815 N N . GLN A 1 220 ? -10.028 24.931 36.992 1.00 94.44 220 GLN A N 1
ATOM 1816 C CA . GLN A 1 220 ? -10.168 26.299 37.502 1.00 94.44 220 GLN A CA 1
ATOM 1817 C C . GLN A 1 220 ? -9.033 27.205 37.017 1.00 94.44 220 GLN A C 1
ATOM 1819 O O . GLN A 1 220 ? -9.285 28.305 36.537 1.00 94.44 220 GLN A O 1
ATOM 1824 N N . ARG A 1 221 ? -7.785 26.719 37.027 1.00 94.25 221 ARG A N 1
ATOM 1825 C CA . ARG A 1 221 ? -6.635 27.473 36.505 1.00 94.25 221 ARG A CA 1
ATOM 1826 C C . ARG A 1 221 ? -6.784 27.838 35.026 1.00 94.25 221 ARG A C 1
ATOM 1828 O O . ARG A 1 221 ? -6.410 28.938 34.626 1.00 94.25 221 ARG A O 1
ATOM 1835 N N . VAL A 1 222 ? -7.302 26.921 34.206 1.00 94.50 222 VAL A N 1
ATOM 1836 C CA . VAL A 1 222 ? -7.562 27.193 32.783 1.00 94.50 222 VAL A CA 1
ATOM 1837 C C . VAL A 1 222 ? -8.706 28.197 32.627 1.00 94.50 222 VAL A C 1
ATOM 1839 O O . VAL A 1 222 ? -8.594 29.117 31.820 1.00 94.50 222 VAL A O 1
ATOM 1842 N N . GLU A 1 223 ? -9.781 28.063 33.406 1.00 95.88 223 GLU A N 1
ATOM 1843 C CA . GLU A 1 223 ? -10.905 29.010 33.403 1.00 95.88 223 GLU A CA 1
ATOM 1844 C C . GLU A 1 223 ? -10.460 30.428 33.796 1.00 95.88 223 GLU A C 1
ATOM 1846 O O . GLU A 1 223 ? -10.797 31.382 33.095 1.00 95.88 223 GLU A O 1
ATOM 1851 N N . GLU A 1 224 ? -9.628 30.574 34.830 1.00 95.06 224 GLU A N 1
ATOM 1852 C CA . GLU A 1 224 ? -9.038 31.852 35.258 1.00 95.06 224 GLU A CA 1
ATOM 1853 C C . GLU A 1 224 ? -8.179 32.494 34.158 1.00 95.06 224 GLU A C 1
ATOM 1855 O O . GLU A 1 224 ? -8.349 33.676 33.843 1.00 95.06 224 GLU A O 1
ATOM 1860 N N . ALA A 1 225 ? -7.304 31.715 33.511 1.00 94.44 225 ALA A N 1
ATOM 1861 C CA . ALA A 1 225 ? -6.463 32.208 32.419 1.00 94.44 225 ALA A CA 1
ATOM 1862 C C . ALA A 1 225 ? -7.294 32.677 31.210 1.00 94.44 225 ALA A C 1
ATOM 1864 O O . ALA A 1 225 ? -7.021 33.729 30.621 1.00 94.44 225 ALA A O 1
ATOM 1865 N N . LEU A 1 226 ? -8.355 31.937 30.868 1.00 95.38 226 LEU A N 1
ATOM 1866 C CA . LEU A 1 226 ? -9.320 32.342 29.842 1.00 95.38 226 LEU A CA 1
ATOM 1867 C C . LEU A 1 226 ? -10.101 33.598 30.258 1.00 95.38 226 LEU A C 1
ATOM 1869 O O . LEU A 1 226 ? -10.443 34.423 29.408 1.00 95.38 226 LEU A O 1
ATOM 1873 N N . SER A 1 227 ? -10.361 33.771 31.554 1.00 94.50 227 SER A N 1
ATOM 1874 C CA . SER A 1 227 ? -11.039 34.940 32.117 1.00 94.50 227 SER A CA 1
ATOM 1875 C C . SER A 1 227 ? -10.226 36.222 31.961 1.00 94.50 227 SER A C 1
ATOM 1877 O O . SER A 1 227 ? -10.761 37.236 31.514 1.00 94.50 227 SER A O 1
ATOM 1879 N N . HIS A 1 228 ? -8.915 36.168 32.218 1.00 92.81 228 HIS A N 1
ATOM 1880 C CA . HIS A 1 228 ? -8.008 37.305 32.004 1.00 92.81 228 HIS A CA 1
ATOM 1881 C C . HIS A 1 228 ? -7.992 37.799 30.549 1.00 92.81 228 HIS A C 1
ATOM 1883 O O . HIS A 1 228 ? -7.776 38.983 30.297 1.00 92.81 228 HIS A O 1
ATOM 1889 N N . HIS A 1 229 ? -8.284 36.908 29.599 1.00 91.19 229 HIS A N 1
ATOM 1890 C CA . HIS A 1 229 ? -8.364 37.205 28.169 1.00 91.19 229 HIS A CA 1
ATOM 1891 C C . HIS A 1 229 ? -9.783 37.559 27.693 1.00 91.19 229 HIS A C 1
ATOM 1893 O O . HIS A 1 229 ? -10.014 37.710 26.493 1.00 91.19 229 HIS A O 1
ATOM 1899 N N . GLY A 1 230 ? -10.751 37.682 28.609 1.00 91.62 230 GLY A N 1
ATOM 1900 C CA . GLY A 1 230 ? -12.144 37.998 28.287 1.00 91.62 230 GLY A CA 1
ATOM 1901 C C . GLY A 1 230 ? -12.878 36.886 27.529 1.00 91.62 230 GLY A C 1
ATOM 1902 O O . GLY A 1 230 ? -13.872 37.158 26.852 1.00 91.62 230 GLY A O 1
ATOM 1903 N N . LEU A 1 231 ? -12.387 35.644 27.604 1.00 92.25 231 LEU A N 1
ATOM 1904 C CA . LEU A 1 231 ? -12.995 34.484 26.951 1.00 92.25 231 LEU A CA 1
ATOM 1905 C C . LEU A 1 231 ? -13.951 33.728 27.884 1.00 92.25 231 LEU A C 1
ATOM 1907 O O . LEU A 1 231 ? -14.941 33.164 27.417 1.00 92.25 231 LEU A O 1
ATOM 1911 N N . TRP A 1 232 ? -13.694 33.733 29.194 1.00 90.88 232 TRP A N 1
ATOM 1912 C CA . TRP A 1 232 ? -14.529 33.054 30.188 1.00 90.88 232 TRP A CA 1
ATOM 1913 C C . TRP A 1 232 ? -15.054 34.020 31.269 1.00 90.88 232 TRP A C 1
ATOM 1915 O O . TRP A 1 232 ? -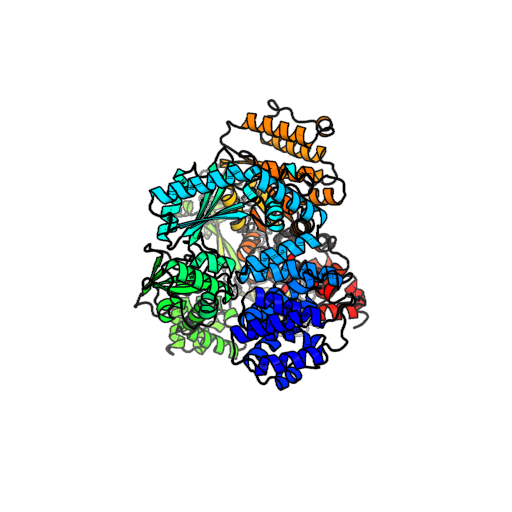14.282 34.858 31.737 1.00 90.88 232 TRP A O 1
ATOM 1925 N N . PRO A 1 233 ? -16.323 33.906 31.711 1.00 77.12 233 PRO A N 1
ATOM 1926 C CA . PRO A 1 233 ? -17.381 33.062 31.155 1.00 77.12 233 PRO A CA 1
ATOM 1927 C C . PRO A 1 233 ? -17.992 33.673 29.882 1.00 77.12 233 PRO A C 1
ATOM 1929 O O . PRO A 1 233 ? -18.088 34.889 29.739 1.00 77.12 233 PRO A O 1
ATOM 1932 N N . GLY A 1 234 ? -18.458 32.826 28.961 1.00 84.69 234 GLY A N 1
ATOM 1933 C CA . GLY A 1 234 ? -19.388 33.237 27.903 1.00 84.69 234 GLY A CA 1
ATOM 1934 C C . GLY A 1 234 ? -18.878 33.169 26.465 1.00 84.69 234 GLY A C 1
ATOM 1935 O O . GLY A 1 234 ? -19.730 33.112 25.584 1.00 84.69 234 GLY A O 1
ATOM 1936 N N . ARG A 1 235 ? -17.560 33.122 26.197 1.00 90.25 235 ARG A N 1
ATOM 1937 C CA . ARG A 1 235 ? -16.998 32.858 24.847 1.00 90.25 235 ARG A CA 1
ATOM 1938 C C . ARG A 1 235 ? -16.239 31.541 24.708 1.00 90.25 235 ARG A C 1
ATOM 1940 O O . ARG A 1 235 ? -16.053 31.057 23.590 1.00 90.25 235 ARG A O 1
ATOM 1947 N N . ALA A 1 236 ? -15.834 30.976 25.836 1.00 94.31 236 ALA A N 1
ATOM 1948 C CA . ALA A 1 236 ? -15.214 29.674 25.956 1.00 94.31 236 ALA A CA 1
ATOM 1949 C C . ALA A 1 236 ? -15.805 28.901 27.145 1.00 94.31 236 ALA A C 1
ATOM 1951 O O . ALA A 1 236 ? -16.224 29.498 28.138 1.00 94.31 236 ALA A O 1
ATOM 1952 N N . GLU A 1 237 ? -15.802 27.577 27.047 1.00 94.81 237 GLU A N 1
ATOM 1953 C CA . GLU A 1 237 ? -16.167 26.629 28.103 1.00 94.81 237 GLU A CA 1
ATOM 1954 C C . GLU A 1 237 ? -15.067 25.575 28.236 1.00 94.81 237 GLU A C 1
ATOM 1956 O O . GLU A 1 237 ? -14.472 25.174 27.234 1.00 94.81 237 GLU A O 1
ATOM 1961 N N . VAL A 1 238 ? -14.790 25.125 29.462 1.00 95.56 238 VAL A N 1
ATOM 1962 C CA . VAL A 1 238 ? -13.756 24.121 29.746 1.00 95.56 238 VAL A CA 1
ATOM 1963 C C . VAL A 1 238 ? -14.412 22.845 30.258 1.00 95.56 238 VAL A C 1
ATOM 1965 O O . VAL A 1 238 ? -15.156 22.857 31.238 1.00 95.56 238 VAL A O 1
ATOM 1968 N N . GLU A 1 239 ? -14.102 21.722 29.620 1.00 94.50 239 GLU A N 1
ATOM 1969 C CA . GLU A 1 239 ? -14.606 20.404 29.993 1.00 94.50 239 GLU A CA 1
ATOM 1970 C C . GLU A 1 239 ? -13.463 19.398 30.155 1.00 94.50 239 GLU A C 1
ATOM 1972 O O . GLU A 1 239 ? -12.487 19.400 29.404 1.00 94.50 239 GLU A O 1
ATOM 1977 N N . ILE A 1 240 ? -13.593 18.494 31.128 1.00 93.12 240 ILE A N 1
ATOM 1978 C CA . ILE A 1 240 ? -12.691 17.353 31.288 1.00 93.12 240 ILE A CA 1
ATOM 1979 C C . ILE A 1 240 ? -13.363 16.102 30.725 1.00 93.12 240 ILE A C 1
ATOM 1981 O O . ILE A 1 240 ? -14.321 15.581 31.294 1.00 93.12 240 ILE A O 1
ATOM 1985 N N . VAL A 1 241 ? -12.818 15.587 29.624 1.00 90.69 241 VAL A N 1
ATOM 1986 C CA . VAL A 1 241 ? -13.338 14.410 28.927 1.00 90.69 241 VAL A CA 1
ATOM 1987 C C . VAL A 1 241 ? -12.493 13.190 29.281 1.00 90.69 241 VAL A C 1
ATOM 1989 O O . VAL A 1 241 ? -11.342 13.049 28.861 1.00 90.69 241 VAL A O 1
ATOM 1992 N N . TYR A 1 242 ? -13.065 12.273 30.057 1.00 90.19 242 TYR A N 1
ATOM 1993 C CA . TYR A 1 242 ? -12.404 11.019 30.415 1.00 90.19 242 TYR A CA 1
ATOM 1994 C C . TYR A 1 242 ? -12.451 10.014 29.268 1.00 90.19 242 TYR A C 1
ATOM 1996 O O . TYR A 1 242 ? -13.499 9.776 28.670 1.00 90.19 242 TYR A O 1
ATOM 2004 N N . ARG A 1 243 ? -11.326 9.349 29.001 1.00 88.94 243 ARG A N 1
ATOM 2005 C CA . ARG A 1 243 ? -11.262 8.325 27.957 1.00 88.94 243 ARG A CA 1
ATOM 2006 C C . ARG A 1 243 ? -11.971 7.041 28.375 1.00 88.94 243 ARG A C 1
ATOM 2008 O O . ARG A 1 243 ? -11.949 6.627 29.534 1.00 88.94 243 ARG A O 1
ATOM 2015 N N . HIS A 1 244 ? -12.538 6.373 27.382 1.00 88.81 244 HIS A N 1
ATOM 2016 C CA . HIS A 1 244 ? -13.125 5.049 27.524 1.00 88.81 244 HIS A CA 1
ATOM 2017 C C . HIS A 1 244 ? -12.058 3.952 27.702 1.00 88.81 244 HIS A C 1
ATOM 2019 O O . HIS A 1 244 ? -10.943 4.111 27.190 1.00 88.81 244 HIS A O 1
ATOM 2025 N N . PRO A 1 245 ? -12.360 2.840 28.406 1.00 88.75 245 PRO A N 1
ATOM 2026 C CA . PRO A 1 245 ? -11.425 1.736 28.621 1.00 88.75 245 PRO A CA 1
ATOM 2027 C C . PRO A 1 245 ? -10.736 1.219 27.353 1.00 88.75 245 PRO A C 1
ATOM 2029 O O . PRO A 1 245 ? -9.521 1.038 27.385 1.00 88.75 245 PRO A O 1
ATOM 2032 N N . ALA A 1 246 ? -11.449 1.037 26.236 1.00 86.31 246 ALA A N 1
ATOM 2033 C CA . ALA A 1 246 ? -10.836 0.576 24.988 1.00 86.31 246 ALA A CA 1
ATOM 2034 C C . ALA A 1 246 ? -9.861 1.608 24.403 1.00 86.31 246 ALA A C 1
ATOM 2036 O O . ALA A 1 246 ? -8.755 1.264 23.989 1.00 86.31 246 ALA A O 1
ATOM 2037 N N . SER A 1 247 ? -10.200 2.898 24.485 1.00 85.38 247 SER A N 1
ATOM 2038 C CA . SER A 1 247 ? -9.301 3.987 24.084 1.00 85.38 247 SER A CA 1
ATOM 2039 C C . SER A 1 247 ? -8.042 4.078 24.955 1.00 85.38 247 SER A C 1
ATOM 2041 O O . SER A 1 247 ? -6.965 4.380 24.437 1.00 85.38 247 SER A O 1
ATOM 2043 N N . ILE A 1 248 ? -8.166 3.837 26.266 1.00 83.88 248 ILE A N 1
ATOM 2044 C CA . ILE A 1 248 ? -7.033 3.761 27.203 1.00 83.88 248 ILE A CA 1
ATOM 2045 C C . ILE A 1 248 ? -6.155 2.565 26.820 1.00 83.88 248 ILE A C 1
ATOM 2047 O O . ILE A 1 248 ? -4.959 2.731 26.591 1.00 83.88 248 ILE A O 1
ATOM 2051 N N . PHE A 1 249 ? -6.763 1.389 26.653 1.00 81.44 249 PHE A N 1
ATOM 2052 C CA . PHE A 1 249 ? -6.081 0.155 26.275 1.00 81.44 249 PHE A CA 1
ATOM 2053 C C . PHE A 1 249 ? -5.315 0.287 24.953 1.00 81.44 249 PHE A C 1
ATOM 2055 O O . PHE A 1 249 ? -4.116 0.023 24.916 1.00 81.44 249 PHE A O 1
ATOM 2062 N N . ARG A 1 250 ? -5.962 0.780 23.888 1.00 76.44 250 ARG A N 1
ATOM 2063 C CA . ARG A 1 250 ? -5.345 0.970 22.565 1.00 76.44 250 ARG A CA 1
ATOM 2064 C C . ARG A 1 250 ? -4.130 1.898 22.626 1.00 76.44 250 ARG A C 1
ATOM 2066 O O . ARG A 1 250 ? -3.106 1.618 22.005 1.00 76.44 250 ARG A O 1
ATOM 2073 N N . LYS A 1 251 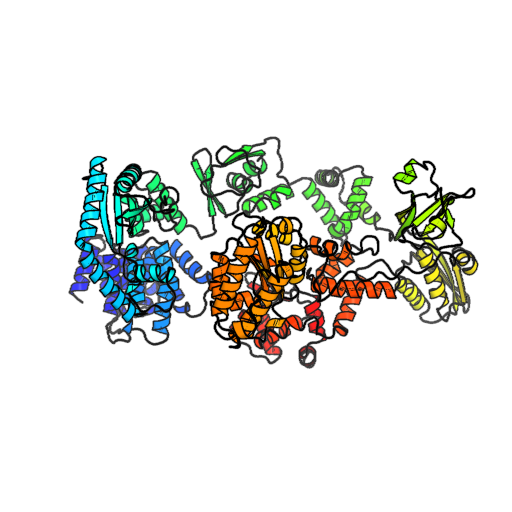? -4.230 3.012 23.361 1.00 71.12 251 LYS A N 1
ATOM 2074 C CA . LYS A 1 251 ? -3.124 3.975 23.469 1.00 71.12 251 LYS A CA 1
ATOM 2075 C C . LYS A 1 251 ? -1.963 3.450 24.302 1.00 71.12 251 LYS A C 1
ATOM 2077 O O . LYS A 1 251 ? -0.826 3.750 23.956 1.00 71.12 251 LYS A O 1
ATOM 2082 N N . HIS A 1 252 ? -2.237 2.645 25.323 1.00 68.19 252 HIS A N 1
ATOM 2083 C CA . HIS A 1 252 ? -1.203 2.004 26.138 1.00 68.19 252 HIS A CA 1
ATOM 2084 C C . HIS A 1 252 ? -0.502 0.847 25.424 1.00 68.19 252 HIS A C 1
ATOM 2086 O O . HIS A 1 252 ? 0.722 0.768 25.469 1.00 68.19 252 HIS A O 1
ATOM 2092 N N . LEU A 1 253 ? -1.242 0.022 24.676 1.00 55.31 253 LEU A N 1
ATOM 2093 C CA . LEU A 1 253 ? -0.691 -1.045 23.826 1.00 55.31 253 LEU A CA 1
ATOM 2094 C C . LEU A 1 253 ? 0.279 -0.526 22.765 1.00 55.31 253 LEU A C 1
ATOM 2096 O O . LEU A 1 253 ? 1.267 -1.183 22.465 1.00 55.31 253 LEU A O 1
ATOM 2100 N N . SER A 1 254 ? 0.022 0.662 22.206 1.00 47.22 254 SER A N 1
ATOM 2101 C CA . SER A 1 254 ? 0.933 1.267 21.223 1.00 47.22 254 SER A CA 1
ATOM 2102 C C . SER A 1 254 ? 2.294 1.670 21.808 1.00 47.22 254 SER A C 1
ATOM 2104 O O . SER A 1 254 ? 3.212 1.984 21.055 1.00 47.22 254 SER A O 1
ATOM 2106 N N . THR A 1 255 ? 2.427 1.678 23.139 1.00 48.59 255 THR A N 1
ATOM 2107 C CA . THR A 1 255 ? 3.612 2.158 23.862 1.00 48.59 255 THR A CA 1
ATOM 2108 C C . THR A 1 255 ? 4.252 1.124 24.794 1.00 48.59 255 THR A C 1
ATOM 2110 O O . THR A 1 255 ? 5.293 1.434 25.365 1.00 48.59 255 THR A O 1
ATOM 2113 N N . LEU A 1 256 ? 3.679 -0.077 24.957 1.00 42.09 256 LEU A N 1
ATOM 2114 C CA . LEU A 1 256 ? 4.151 -1.098 25.908 1.00 42.09 256 LEU A CA 1
ATOM 2115 C C . LEU A 1 256 ? 4.320 -2.489 25.250 1.00 42.09 256 LEU A C 1
ATOM 2117 O O . LEU A 1 256 ? 3.584 -2.810 24.315 1.00 42.09 256 LEU A O 1
ATOM 2121 N N . PRO A 1 257 ? 5.257 -3.337 25.729 1.00 46.66 257 PRO A N 1
ATOM 2122 C CA . PRO A 1 257 ? 5.424 -4.719 25.264 1.00 46.66 257 PRO A CA 1
ATOM 2123 C C . PRO A 1 257 ? 4.166 -5.574 25.493 1.00 46.66 257 PRO A C 1
ATOM 2125 O O . PRO A 1 257 ? 3.457 -5.397 26.481 1.00 46.66 257 PRO A O 1
ATOM 2128 N N . GLN A 1 258 ? 3.917 -6.552 24.615 1.00 46.00 258 GLN A N 1
ATOM 2129 C CA . GLN A 1 258 ? 2.658 -7.320 24.549 1.00 46.00 258 GLN A CA 1
ATOM 2130 C C . GLN A 1 258 ? 2.315 -8.185 25.789 1.00 46.00 258 GLN A C 1
ATOM 2132 O O . GLN A 1 258 ? 1.213 -8.728 25.850 1.00 46.00 258 GLN A O 1
ATOM 2137 N N . ASN A 1 259 ? 3.192 -8.264 26.799 1.00 45.69 259 ASN A N 1
ATOM 2138 C CA . ASN A 1 259 ? 3.066 -9.175 27.948 1.00 45.69 259 ASN A CA 1
ATOM 2139 C C . ASN A 1 259 ? 2.825 -8.492 29.308 1.00 45.69 259 ASN A C 1
ATOM 2141 O O . ASN A 1 259 ? 2.989 -9.127 30.347 1.00 45.69 259 ASN A O 1
ATOM 2145 N N . VAL A 1 260 ? 2.439 -7.216 29.349 1.00 49.16 260 VAL A N 1
ATOM 2146 C CA . VAL A 1 260 ? 2.203 -6.534 30.632 1.00 49.16 260 VAL A CA 1
ATOM 2147 C C . VAL A 1 260 ? 0.748 -6.709 31.082 1.00 49.16 260 VAL A C 1
ATOM 2149 O O . VAL A 1 260 ? -0.162 -6.062 30.566 1.00 49.16 260 VAL A O 1
ATOM 2152 N N . GLU A 1 261 ? 0.529 -7.579 32.069 1.00 53.06 261 GLU A N 1
ATOM 2153 C CA . GLU A 1 261 ? -0.736 -7.682 32.821 1.00 53.06 261 GLU A CA 1
ATOM 2154 C C . GLU A 1 261 ? -0.813 -6.690 33.998 1.00 53.06 261 GLU A C 1
ATOM 2156 O O . GLU A 1 261 ? -1.877 -6.498 34.589 1.00 53.06 261 GLU A O 1
ATOM 2161 N N . ASP A 1 262 ? 0.302 -6.031 34.325 1.00 59.81 262 ASP A N 1
ATOM 2162 C CA . ASP A 1 262 ? 0.396 -5.088 35.434 1.00 59.81 262 ASP A CA 1
ATOM 2163 C C . ASP A 1 262 ? -0.142 -3.691 35.063 1.00 59.81 262 ASP A C 1
ATOM 2165 O O . ASP A 1 262 ? 0.420 -2.962 34.242 1.00 59.81 262 ASP A O 1
ATOM 2169 N N . LEU A 1 263 ? -1.241 -3.296 35.712 1.00 63.12 263 LEU A N 1
ATOM 2170 C CA . LEU A 1 263 ? -1.878 -1.986 35.554 1.00 63.12 263 LEU A CA 1
ATOM 2171 C C . LEU A 1 263 ? -1.045 -0.823 36.126 1.00 63.12 263 LEU A C 1
ATOM 2173 O O . LEU A 1 263 ? -1.390 0.334 35.878 1.00 63.12 263 LEU A O 1
ATOM 2177 N N . SER A 1 264 ? 0.020 -1.099 36.891 1.00 60.69 264 SER A N 1
ATOM 2178 C CA . SER A 1 264 ? 0.914 -0.077 37.462 1.00 60.69 264 SER A CA 1
ATOM 2179 C C . SER A 1 264 ? 1.635 0.762 36.397 1.00 60.69 264 SER A C 1
ATOM 2181 O O . SER A 1 264 ? 2.033 1.893 36.665 1.00 60.69 264 SER A O 1
ATOM 2183 N N . GLN A 1 265 ? 1.743 0.239 35.172 1.00 60.78 265 GLN A N 1
ATOM 2184 C CA . GLN A 1 265 ? 2.428 0.875 34.044 1.00 60.78 265 GLN A CA 1
ATOM 2185 C C . GLN A 1 265 ? 1.525 1.808 33.219 1.00 60.78 265 GLN A C 1
ATOM 2187 O O . GLN A 1 265 ? 1.979 2.426 32.254 1.00 60.78 265 GLN A O 1
ATOM 2192 N N . LEU A 1 266 ? 0.239 1.929 33.576 1.00 69.12 266 LEU A N 1
ATOM 2193 C CA . LEU A 1 266 ? -0.681 2.837 32.896 1.00 69.12 266 LEU A CA 1
ATOM 2194 C C . LEU A 1 266 ? -0.381 4.297 33.273 1.00 69.12 266 LEU A C 1
ATOM 2196 O O . LEU A 1 266 ? -0.702 4.773 34.357 1.00 69.12 266 LEU A O 1
ATOM 2200 N N . ASP A 1 267 ? 0.190 5.029 32.324 1.00 71.38 267 ASP A N 1
ATOM 2201 C CA . ASP A 1 267 ? 0.383 6.480 32.362 1.00 71.38 267 ASP A CA 1
ATOM 2202 C C . ASP A 1 267 ? -0.951 7.266 32.440 1.00 71.38 267 ASP A C 1
ATOM 2204 O O . ASP A 1 267 ? -1.843 7.144 31.582 1.00 71.38 267 ASP A O 1
ATOM 2208 N N . LEU A 1 268 ? -1.045 8.126 33.462 1.00 74.81 268 LEU A N 1
ATOM 2209 C CA . LEU A 1 268 ? -2.160 9.035 33.740 1.00 74.81 268 LEU A CA 1
ATOM 2210 C C . LEU A 1 268 ? -2.443 10.017 32.594 1.00 74.81 268 LEU A C 1
ATOM 2212 O O . LEU A 1 268 ? -3.587 10.439 32.427 1.00 74.81 268 LEU A O 1
ATOM 2216 N N . ARG A 1 269 ? -1.465 10.323 31.730 1.00 75.88 269 ARG A N 1
ATOM 2217 C CA . ARG A 1 269 ? -1.638 11.234 30.578 1.00 75.88 269 ARG A CA 1
ATOM 2218 C C . ARG A 1 269 ? -2.677 10.767 29.554 1.00 75.88 269 ARG A C 1
ATOM 2220 O O . ARG A 1 269 ? -3.071 11.523 28.663 1.00 75.88 269 ARG A O 1
ATOM 2227 N N . TYR A 1 270 ? -3.075 9.496 29.612 1.00 77.31 270 TYR A N 1
ATOM 2228 C CA . TYR A 1 270 ? -4.114 8.929 28.753 1.00 77.31 270 TYR A CA 1
ATOM 2229 C C . TYR A 1 270 ? -5.472 8.810 29.453 1.00 77.31 270 TYR A C 1
ATOM 2231 O O . TYR A 1 270 ? -6.419 8.346 28.825 1.00 77.31 270 TYR A O 1
ATOM 2239 N N . LEU A 1 271 ? -5.599 9.238 30.711 1.00 85.12 271 LEU A N 1
ATOM 2240 C CA . LEU A 1 271 ? -6.846 9.148 31.468 1.00 85.12 271 LEU A CA 1
ATOM 2241 C C . LEU A 1 271 ? -7.921 10.105 30.932 1.00 85.12 271 LEU A C 1
ATOM 2243 O O . LEU A 1 271 ? -9.069 9.697 30.753 1.00 85.12 271 LEU A O 1
ATOM 2247 N N . PHE A 1 272 ? -7.552 11.355 30.642 1.00 89.56 272 PHE A N 1
ATOM 2248 C CA . PHE A 1 272 ? -8.483 12.395 30.200 1.00 89.56 272 PHE A CA 1
ATOM 2249 C C . PHE A 1 272 ? -7.869 13.347 29.163 1.00 89.56 272 PHE A C 1
ATOM 2251 O O . PHE A 1 272 ? -6.673 13.294 28.859 1.00 89.56 272 PHE A O 1
ATOM 2258 N N . THR A 1 273 ? -8.714 14.190 28.577 1.00 91.06 273 THR A N 1
ATOM 2259 C CA . THR A 1 273 ? -8.335 15.385 27.815 1.00 91.06 273 THR A CA 1
ATOM 2260 C C . THR A 1 273 ? -9.109 16.585 28.336 1.00 91.06 273 THR A C 1
ATOM 2262 O O . THR A 1 273 ? -10.265 16.449 28.729 1.00 91.06 273 THR A O 1
ATOM 2265 N N . THR A 1 274 ? -8.471 17.751 28.356 1.00 94.00 274 THR A N 1
ATOM 2266 C CA . THR A 1 274 ? -9.142 19.024 28.625 1.00 94.00 274 THR A CA 1
ATOM 2267 C C . THR A 1 274 ? -9.610 19.603 27.299 1.00 94.00 274 THR A C 1
ATOM 2269 O O . THR A 1 274 ? -8.785 19.950 26.455 1.00 94.00 274 THR A O 1
ATOM 2272 N N . ASP A 1 275 ? -10.917 19.692 27.100 1.00 95.19 275 ASP A N 1
ATOM 2273 C CA . ASP A 1 275 ? -11.509 20.267 25.901 1.00 95.19 275 ASP A CA 1
ATOM 2274 C C . ASP A 1 275 ? -11.939 21.712 26.201 1.00 95.19 275 ASP A C 1
ATOM 2276 O O . ASP A 1 275 ? -12.701 21.962 27.133 1.00 95.19 275 ASP A O 1
ATOM 2280 N N . VAL A 1 276 ? -11.429 22.666 25.418 1.00 96.69 276 VAL A N 1
ATOM 2281 C CA . VAL A 1 276 ? -11.822 24.080 25.466 1.00 96.69 276 VAL A CA 1
ATOM 2282 C C . VAL A 1 276 ? -12.705 24.367 24.257 1.00 96.69 276 VAL A C 1
ATOM 2284 O O . VAL A 1 276 ? -12.257 24.312 23.109 1.00 96.69 276 VAL A O 1
ATOM 2287 N N . ILE A 1 277 ? -13.977 24.639 24.516 1.00 96.88 277 ILE A N 1
ATOM 2288 C CA . ILE A 1 277 ? -15.014 24.813 23.502 1.00 96.88 277 ILE A CA 1
ATOM 2289 C C . ILE A 1 277 ? -15.247 26.306 23.326 1.00 96.88 277 ILE A C 1
ATOM 2291 O O . ILE A 1 277 ? -15.610 26.988 24.275 1.00 96.88 277 ILE A O 1
ATOM 2295 N N . THR A 1 278 ? -15.050 26.816 22.120 1.00 96.75 278 THR A N 1
ATOM 2296 C CA . THR A 1 278 ? -15.109 28.252 21.807 1.00 96.75 278 THR A CA 1
ATOM 2297 C C . THR A 1 278 ? -16.246 28.567 20.837 1.00 96.75 278 THR A C 1
ATOM 2299 O O . THR A 1 278 ? -16.768 27.673 20.166 1.00 96.75 278 THR A O 1
ATOM 2302 N N . HIS A 1 279 ? -16.658 29.833 20.741 1.00 92.94 279 HIS A N 1
ATOM 2303 C CA . HIS A 1 279 ? -17.641 30.238 19.720 1.00 92.94 279 HIS A CA 1
ATOM 2304 C C . HIS A 1 279 ? -17.036 30.400 18.333 1.00 92.94 279 HIS A C 1
ATOM 2306 O O . HIS A 1 279 ? -17.724 30.176 17.346 1.00 92.94 279 HIS A O 1
ATOM 2312 N N . THR A 1 280 ? -15.777 30.832 18.252 1.00 92.62 280 THR A N 1
ATOM 2313 C CA . THR A 1 280 ? -15.129 31.186 16.986 1.00 92.62 280 THR A CA 1
ATOM 2314 C C . THR A 1 280 ? -13.732 30.592 16.892 1.00 92.62 280 THR A C 1
ATOM 2316 O O . THR A 1 280 ? -13.077 30.340 17.903 1.00 92.62 280 THR A O 1
ATOM 2319 N N . VAL A 1 281 ? -13.233 30.414 15.668 1.00 91.44 281 VAL A N 1
ATOM 2320 C CA . VAL A 1 281 ? -11.862 29.922 15.452 1.00 91.44 281 VAL A CA 1
ATOM 2321 C C . VAL A 1 281 ? -10.821 30.914 15.986 1.00 91.44 281 VAL A C 1
ATOM 2323 O O . VAL A 1 281 ? -9.802 30.503 16.536 1.00 91.44 281 VAL A O 1
ATOM 2326 N N . ALA A 1 282 ? -11.094 32.219 15.895 1.00 90.38 282 ALA A N 1
ATOM 2327 C CA . ALA A 1 282 ? -10.236 33.248 16.483 1.00 90.38 282 ALA A CA 1
ATOM 2328 C C . ALA A 1 282 ? -10.132 33.096 18.011 1.00 90.38 282 ALA A C 1
ATOM 2330 O O . ALA A 1 282 ? -9.034 33.161 18.563 1.00 90.38 282 ALA A O 1
ATOM 2331 N N . ASP A 1 283 ? -11.253 32.809 18.678 1.00 94.56 283 ASP A N 1
ATOM 2332 C CA . ASP A 1 283 ? -11.279 32.550 20.120 1.00 94.56 283 ASP A CA 1
ATOM 2333 C C . ASP A 1 283 ? -10.490 31.299 20.496 1.00 94.56 283 ASP A C 1
ATOM 2335 O O . ASP A 1 283 ? -9.850 31.286 21.541 1.00 94.56 283 ASP A O 1
ATOM 2339 N N . ALA A 1 284 ? -10.462 30.272 19.644 1.00 94.31 284 ALA A N 1
ATOM 2340 C CA . ALA A 1 284 ? -9.641 29.085 19.876 1.00 94.31 284 ALA A CA 1
ATOM 2341 C C . ALA A 1 284 ? -8.131 29.391 19.858 1.00 94.31 284 ALA A C 1
ATOM 2343 O O . ALA A 1 284 ? -7.400 28.860 20.695 1.00 94.31 284 ALA A O 1
ATOM 2344 N N . TYR A 1 285 ? -7.648 30.265 18.965 1.00 93.25 285 TYR A N 1
ATOM 2345 C CA . TYR A 1 285 ? -6.239 30.693 18.974 1.00 93.25 285 TYR A CA 1
ATOM 2346 C C . TYR A 1 285 ? -5.912 31.623 20.149 1.00 93.25 285 TYR A C 1
ATOM 2348 O O . TYR A 1 285 ? -4.831 31.511 20.725 1.00 93.25 285 TYR A O 1
ATOM 2356 N N . LEU A 1 286 ? -6.836 32.503 20.549 1.00 93.00 286 LEU A N 1
ATOM 2357 C CA . LEU A 1 286 ? -6.668 33.312 21.764 1.00 93.00 286 LEU A CA 1
ATOM 2358 C C . LEU A 1 286 ? -6.631 32.425 23.018 1.00 93.00 286 LEU A C 1
ATOM 2360 O O . LEU A 1 286 ? -5.756 32.581 23.868 1.00 93.00 286 LEU A O 1
ATOM 2364 N N . ALA A 1 287 ? -7.527 31.441 23.095 1.00 94.75 287 ALA A N 1
ATOM 2365 C CA . ALA A 1 287 ? -7.572 30.462 24.171 1.00 94.75 287 ALA A CA 1
ATOM 2366 C C . ALA A 1 287 ? -6.304 29.598 24.226 1.00 94.75 287 ALA A C 1
ATOM 2368 O O . ALA A 1 287 ? -5.872 29.228 25.313 1.00 94.75 287 ALA A O 1
ATOM 2369 N N . LEU A 1 288 ? -5.677 29.298 23.080 1.00 94.19 288 LEU A N 1
ATOM 2370 C CA . LEU A 1 288 ? -4.393 28.592 23.040 1.00 94.19 288 LEU A CA 1
ATOM 2371 C C . LEU A 1 288 ? -3.308 29.389 23.777 1.00 94.19 288 LEU A C 1
ATOM 2373 O O . LEU A 1 288 ? -2.568 28.802 24.564 1.00 94.19 288 LEU A O 1
ATOM 2377 N N . GLY A 1 289 ? -3.252 30.706 23.549 1.00 90.06 289 GLY A N 1
ATOM 2378 C CA . GLY A 1 289 ? -2.350 31.612 24.261 1.00 90.06 289 GLY A CA 1
ATOM 2379 C C . GLY A 1 289 ? -2.588 31.579 25.769 1.00 90.06 289 GLY A C 1
ATOM 2380 O O . GLY A 1 289 ? -1.664 31.285 26.520 1.00 90.06 289 GLY A O 1
ATOM 2381 N N . ALA A 1 290 ? -3.842 31.752 26.197 1.00 92.12 290 ALA A N 1
ATOM 2382 C CA . ALA A 1 290 ? -4.222 31.690 27.610 1.00 92.12 290 ALA A CA 1
ATOM 2383 C C . ALA A 1 290 ? -3.859 30.342 28.267 1.00 92.12 290 ALA A C 1
ATOM 2385 O O . ALA A 1 290 ? -3.330 30.298 29.372 1.00 92.12 290 ALA A O 1
ATOM 2386 N N . VAL A 1 291 ? -4.076 29.220 27.574 1.00 92.62 291 VAL A N 1
ATOM 2387 C CA . VAL A 1 291 ? -3.709 27.882 28.070 1.00 92.62 291 VAL A CA 1
ATOM 2388 C C . VAL A 1 291 ? -2.188 27.712 28.195 1.00 92.62 291 VAL A C 1
ATOM 2390 O O . VAL A 1 291 ? -1.724 27.017 29.100 1.00 92.62 291 VAL A O 1
ATOM 2393 N N . HIS A 1 292 ? -1.395 28.324 27.308 1.00 90.62 292 HIS A N 1
ATOM 2394 C CA . HIS A 1 292 ? 0.075 28.303 27.380 1.00 90.62 292 HIS A CA 1
ATOM 2395 C C . HIS A 1 292 ? 0.629 29.139 28.543 1.00 90.62 292 HIS A C 1
ATOM 2397 O O . HIS A 1 292 ? 1.758 28.905 28.965 1.00 90.62 292 HIS A O 1
ATOM 2403 N N . GLU A 1 293 ? -0.157 30.050 29.120 1.00 89.25 293 GLU A N 1
ATOM 2404 C CA . GLU A 1 293 ? 0.211 30.750 30.360 1.00 89.25 293 GLU A CA 1
ATOM 2405 C C . GLU A 1 293 ? 0.072 29.858 31.600 1.00 89.25 293 GLU A C 1
ATOM 2407 O O . GLU A 1 293 ? 0.764 30.063 32.597 1.00 89.25 293 GLU A O 1
ATOM 2412 N N . CYS A 1 294 ? -0.776 28.826 31.544 1.00 88.56 294 CYS A N 1
ATOM 2413 C CA . CYS A 1 294 ? -0.982 27.908 32.665 1.00 88.56 294 CYS A CA 1
ATOM 2414 C C . CYS A 1 294 ? 0.213 26.967 32.919 1.00 88.56 294 CYS A C 1
ATOM 2416 O O . CYS A 1 294 ? 0.259 26.318 33.969 1.00 88.56 294 CYS A O 1
ATOM 2418 N N . GLY A 1 295 ? 1.154 26.845 31.975 1.00 84.50 295 GLY A N 1
ATOM 2419 C CA . GLY A 1 295 ? 2.342 26.000 32.101 1.00 84.50 295 GLY A CA 1
ATOM 2420 C C . GLY A 1 295 ? 3.133 25.861 30.798 1.00 84.50 295 GLY A C 1
ATOM 2421 O O . GLY A 1 295 ? 2.663 26.212 29.719 1.00 84.50 295 GLY A O 1
ATOM 2422 N N . ALA A 1 296 ? 4.345 25.307 30.880 1.00 81.88 296 ALA A N 1
ATOM 2423 C CA . ALA A 1 296 ? 5.216 25.173 29.713 1.00 81.88 296 ALA A CA 1
ATOM 2424 C C . ALA A 1 296 ? 4.630 24.193 28.670 1.00 81.88 296 ALA A C 1
ATOM 2426 O O . ALA A 1 296 ? 4.223 23.082 29.037 1.00 81.88 296 ALA A O 1
ATOM 2427 N N . PRO A 1 297 ? 4.616 24.540 27.369 1.00 79.88 297 PRO A N 1
ATOM 2428 C CA . PRO A 1 297 ? 4.158 23.631 26.325 1.00 79.88 297 PRO A CA 1
ATOM 2429 C C . PRO A 1 297 ? 5.117 22.440 26.174 1.00 79.88 297 PRO A C 1
ATOM 2431 O O . PRO A 1 297 ? 6.339 22.596 26.158 1.00 79.88 297 PRO A O 1
ATOM 2434 N N . GLY A 1 298 ? 4.574 21.229 26.040 1.00 74.88 298 GLY A N 1
ATOM 2435 C CA . GLY A 1 298 ? 5.372 20.013 25.855 1.00 74.88 298 GLY A CA 1
ATOM 2436 C C . GLY A 1 298 ? 6.098 19.983 24.503 1.00 74.88 298 GLY A C 1
ATOM 2437 O O . GLY A 1 298 ? 5.520 20.360 23.477 1.00 74.88 298 GLY A O 1
ATOM 2438 N N . MET A 1 299 ? 7.348 19.496 24.482 1.00 49.69 299 MET A N 1
ATOM 2439 C CA . MET A 1 299 ? 8.170 19.364 23.266 1.00 49.69 299 MET A CA 1
ATOM 2440 C C . MET A 1 299 ? 7.408 18.636 22.137 1.00 49.69 299 MET A C 1
ATOM 2442 O O . MET A 1 299 ? 6.851 17.561 22.350 1.00 49.69 299 MET A O 1
ATOM 2446 N N . ALA A 1 300 ? 7.376 19.233 20.937 1.00 51.56 300 ALA A N 1
ATOM 2447 C CA . ALA A 1 300 ? 6.741 18.701 19.716 1.00 51.56 300 ALA A CA 1
ATOM 2448 C C . ALA A 1 300 ? 5.227 18.368 19.809 1.00 51.56 300 ALA A C 1
ATOM 2450 O O . ALA A 1 300 ? 4.727 17.522 19.064 1.00 51.56 300 ALA A O 1
ATOM 2451 N N . SER A 1 301 ? 4.475 19.013 20.713 1.00 64.94 301 SER A N 1
ATOM 2452 C CA . SER A 1 301 ? 3.092 18.606 21.025 1.00 64.94 301 SER A CA 1
ATOM 2453 C C . SER A 1 301 ? 1.961 19.391 20.349 1.00 64.94 301 SER A C 1
ATOM 2455 O O . SER A 1 301 ? 0.823 18.914 20.368 1.00 64.94 301 SER A O 1
ATOM 2457 N N . PHE A 1 302 ? 2.245 20.546 19.737 1.00 82.88 302 PHE A N 1
ATOM 2458 C CA . PHE A 1 302 ? 1.223 21.368 19.085 1.00 82.88 302 PHE A CA 1
ATOM 2459 C C . PHE A 1 302 ? 0.852 20.836 17.694 1.00 82.88 302 PHE A C 1
ATOM 2461 O O . PHE A 1 302 ? 1.725 20.559 16.871 1.00 82.88 302 PHE A O 1
ATOM 2468 N N . ARG A 1 303 ? -0.449 20.699 17.424 1.00 85.31 303 ARG A N 1
ATOM 2469 C CA . ARG A 1 303 ? -1.003 20.346 16.112 1.00 85.31 303 ARG A CA 1
ATOM 2470 C C . ARG A 1 303 ? -2.236 21.179 15.806 1.00 85.31 303 ARG A C 1
ATOM 2472 O O . ARG A 1 303 ? -3.205 21.139 16.562 1.00 85.31 303 ARG A O 1
ATOM 2479 N N . ASP A 1 304 ? -2.196 21.859 14.670 1.00 89.44 304 ASP A N 1
ATOM 2480 C CA . ASP A 1 304 ? -3.280 22.691 14.164 1.00 89.44 304 ASP A CA 1
ATOM 2481 C C . ASP A 1 304 ? -4.112 21.924 13.127 1.00 89.44 304 ASP A C 1
ATOM 2483 O O . ASP A 1 304 ? -3.750 21.839 11.952 1.00 89.44 304 ASP A O 1
ATOM 2487 N N . TYR A 1 305 ? -5.228 21.342 13.570 1.00 87.69 305 TYR A N 1
ATOM 2488 C CA . TYR A 1 305 ? -6.165 20.661 12.676 1.00 87.69 305 TYR A CA 1
ATOM 2489 C C . TYR A 1 305 ? -7.247 21.598 12.114 1.00 87.69 305 TYR A C 1
ATOM 2491 O O . TYR A 1 305 ? -8.141 21.113 11.430 1.00 87.69 305 TYR A O 1
ATOM 2499 N N . PHE A 1 306 ? -7.206 22.913 12.368 1.00 84.19 306 PHE A N 1
ATOM 2500 C CA . PHE A 1 306 ? -8.036 23.855 11.604 1.00 84.19 306 PHE A CA 1
ATOM 2501 C C . PHE A 1 306 ? -7.439 24.094 10.218 1.00 84.19 306 PHE A C 1
ATOM 2503 O O . PHE A 1 306 ? -8.168 24.150 9.230 1.00 84.19 306 PHE A O 1
ATOM 2510 N N . ALA A 1 307 ? -6.108 24.191 10.136 1.00 78.50 307 ALA A N 1
ATOM 2511 C CA . ALA A 1 307 ? -5.397 24.313 8.866 1.00 78.50 307 ALA A CA 1
ATOM 2512 C C . ALA A 1 307 ? -5.449 23.015 8.040 1.00 78.50 307 ALA A C 1
ATOM 2514 O O . ALA A 1 307 ? -5.566 23.060 6.815 1.00 78.50 307 ALA A O 1
ATOM 2515 N N . GLN A 1 308 ? -5.361 21.864 8.714 1.00 79.44 308 GLN A N 1
ATOM 2516 C CA . GLN A 1 308 ? -5.380 20.532 8.104 1.00 79.44 308 GLN A CA 1
ATOM 2517 C C . GLN A 1 308 ? -6.390 19.625 8.830 1.00 79.44 308 GLN A C 1
ATOM 2519 O O . GLN A 1 308 ? -5.992 18.819 9.681 1.00 79.44 308 GLN A O 1
ATOM 2524 N N . PRO A 1 309 ? -7.698 19.765 8.543 1.00 84.62 309 PRO A N 1
ATOM 2525 C CA . PRO A 1 309 ? -8.722 18.929 9.157 1.00 84.62 309 PRO A CA 1
ATOM 2526 C C . PRO A 1 309 ? -8.554 17.464 8.755 1.00 84.62 309 PRO A C 1
ATOM 2528 O O . PRO A 1 309 ? -8.045 17.134 7.682 1.00 84.62 309 PRO A O 1
ATOM 2531 N N . LYS A 1 310 ? -8.995 16.556 9.625 1.00 86.75 310 LYS A N 1
ATOM 2532 C CA . LYS A 1 310 ? -9.015 15.128 9.300 1.00 86.75 310 LYS A CA 1
ATOM 2533 C C . LYS A 1 310 ? -10.211 14.786 8.415 1.00 86.75 310 LYS A C 1
ATOM 2535 O O . LYS A 1 310 ? -11.271 15.398 8.507 1.00 86.75 310 LYS A O 1
ATOM 2540 N N . ASN A 1 311 ? -10.072 13.705 7.649 1.00 85.25 311 ASN A N 1
ATOM 2541 C CA . ASN A 1 311 ? -11.115 13.193 6.749 1.00 85.25 311 ASN A CA 1
ATOM 2542 C C . ASN A 1 311 ? -12.406 12.756 7.457 1.00 85.25 311 ASN A C 1
ATOM 2544 O O . ASN A 1 311 ? -13.419 12.583 6.798 1.00 85.25 311 ASN A O 1
ATOM 2548 N N . ASN A 1 312 ? -12.382 12.571 8.777 1.00 83.19 312 ASN A N 1
ATOM 2549 C CA . ASN A 1 312 ? -13.548 12.211 9.582 1.00 83.19 312 ASN A CA 1
ATOM 2550 C C . ASN A 1 312 ? -14.252 13.419 10.228 1.00 83.19 312 ASN A C 1
ATOM 2552 O O . ASN A 1 312 ? -14.998 13.241 11.185 1.00 83.19 312 ASN A O 1
ATOM 2556 N N . GLY A 1 313 ? -13.954 14.644 9.782 1.00 86.50 313 GLY A N 1
ATOM 2557 C CA . GLY A 1 313 ? -14.566 15.868 10.312 1.00 86.50 313 GLY A CA 1
ATOM 2558 C C . GLY A 1 313 ? -13.933 16.393 11.602 1.00 86.50 313 GLY A C 1
ATOM 2559 O O . GLY A 1 313 ? -14.342 17.435 12.107 1.00 86.50 313 GLY A O 1
ATOM 2560 N N . TYR A 1 314 ? -12.898 15.730 12.130 1.00 92.12 314 TYR A N 1
ATOM 2561 C CA . TYR A 1 314 ? -12.187 16.212 13.312 1.00 92.12 314 TYR A CA 1
ATOM 2562 C C . TYR A 1 314 ? -11.275 17.406 12.988 1.00 92.12 314 TYR A C 1
ATOM 2564 O O . TYR A 1 314 ? -10.306 17.268 12.232 1.00 92.12 314 TYR A O 1
ATOM 2572 N N . ALA A 1 315 ? -11.524 18.538 13.652 1.00 92.44 315 ALA A N 1
ATOM 2573 C CA . ALA A 1 315 ? -10.697 19.741 13.600 1.00 92.44 315 ALA A CA 1
ATOM 2574 C C . ALA A 1 315 ? -10.626 20.434 14.976 1.00 92.44 315 ALA A C 1
ATOM 2576 O O . ALA A 1 315 ? -11.644 20.674 15.624 1.00 92.44 315 ALA A O 1
ATOM 2577 N N . ALA A 1 316 ? -9.405 20.712 15.438 1.00 94.81 316 ALA A N 1
ATOM 2578 C CA . ALA A 1 316 ? -9.087 21.309 16.736 1.00 94.81 316 ALA A CA 1
ATOM 2579 C C . ALA A 1 316 ? -7.617 21.771 16.783 1.00 94.81 316 ALA A C 1
ATOM 2581 O O . ALA A 1 316 ? -6.768 21.235 16.069 1.00 94.81 316 ALA A O 1
ATOM 2582 N N . LEU A 1 317 ? -7.284 22.674 17.702 1.00 94.44 317 LEU A N 1
ATOM 2583 C CA . LEU A 1 317 ? -5.909 22.922 18.135 1.00 94.44 317 LEU A CA 1
ATOM 2584 C C . LEU A 1 317 ? -5.576 21.947 19.260 1.00 94.44 317 LEU A C 1
ATOM 2586 O O . LEU A 1 317 ? -6.185 21.985 20.324 1.00 94.44 317 LEU A O 1
ATOM 2590 N N . ASN A 1 318 ? -4.611 21.063 19.042 1.00 92.88 318 ASN A N 1
ATOM 2591 C CA . ASN A 1 318 ? -4.174 20.116 20.059 1.00 92.88 318 ASN A CA 1
ATOM 2592 C C . ASN A 1 318 ? -2.816 20.529 20.601 1.00 92.88 318 ASN A C 1
ATOM 2594 O O . ASN A 1 318 ? -1.882 20.717 19.831 1.00 92.88 318 ASN A O 1
ATOM 2598 N N . THR A 1 319 ? -2.693 20.613 21.920 1.00 91.06 319 THR A N 1
ATOM 2599 C CA . THR A 1 319 ? -1.440 20.933 22.608 1.00 91.06 319 THR A CA 1
ATOM 2600 C C . THR A 1 319 ? -1.286 20.065 23.855 1.00 91.06 319 THR A C 1
ATOM 2602 O O . THR A 1 319 ? -2.237 19.423 24.312 1.00 91.06 319 THR A O 1
ATOM 2605 N N . SER A 1 320 ? -0.081 20.020 24.419 1.00 89.69 320 SER A N 1
ATOM 2606 C CA . SER A 1 320 ? 0.124 19.494 25.769 1.00 89.69 320 SER A CA 1
ATOM 2607 C C . SER A 1 320 ? 0.805 20.525 26.656 1.00 89.69 320 SER A C 1
ATOM 2609 O O . SER A 1 320 ? 1.706 21.221 26.191 1.00 89.69 320 SER A O 1
ATOM 2611 N N . ILE A 1 321 ? 0.367 20.612 27.908 1.00 89.06 321 ILE A N 1
ATOM 2612 C CA . ILE A 1 321 ? 0.885 21.525 28.928 1.00 89.06 321 ILE A CA 1
ATOM 2613 C C . ILE A 1 321 ? 1.531 20.693 30.024 1.00 89.06 321 ILE A C 1
ATOM 2615 O O . ILE A 1 321 ? 0.920 19.754 30.531 1.00 89.06 321 ILE A O 1
ATOM 2619 N N . ILE A 1 322 ? 2.775 21.005 30.370 1.00 85.44 322 ILE A N 1
ATOM 2620 C CA . ILE A 1 322 ? 3.483 20.333 31.456 1.00 85.44 322 ILE A CA 1
ATOM 2621 C C . ILE A 1 322 ? 3.079 21.000 32.771 1.00 85.44 322 ILE A C 1
ATOM 2623 O O . ILE A 1 322 ? 3.394 22.165 33.007 1.00 85.44 322 ILE A O 1
ATOM 2627 N N . VAL A 1 323 ? 2.413 20.239 33.638 1.00 80.06 323 VAL A N 1
ATOM 2628 C CA . VAL A 1 323 ? 2.030 20.652 34.993 1.00 80.06 323 VAL A CA 1
ATOM 2629 C C . VAL A 1 323 ? 2.586 19.622 35.966 1.00 80.06 323 VAL A C 1
ATOM 2631 O O . VAL A 1 323 ? 2.357 18.429 35.792 1.00 80.06 323 VAL A O 1
ATOM 2634 N N . ASN A 1 324 ? 3.356 20.055 36.968 1.00 78.12 324 ASN A N 1
ATOM 2635 C CA . ASN A 1 324 ? 3.993 19.162 37.951 1.00 78.12 324 ASN A CA 1
ATOM 2636 C C . ASN A 1 324 ? 4.790 18.006 37.306 1.00 78.12 324 ASN A C 1
ATOM 2638 O O . ASN A 1 324 ? 4.751 16.871 37.771 1.00 78.12 324 ASN A O 1
ATOM 2642 N N . SER A 1 325 ? 5.513 18.292 36.217 1.00 71.62 325 SER A N 1
ATOM 2643 C CA . SER A 1 325 ? 6.265 17.308 35.411 1.00 71.62 325 SER A CA 1
ATOM 2644 C C . SER A 1 325 ? 5.415 16.268 34.660 1.00 71.62 325 SER A C 1
ATOM 2646 O O . SER A 1 325 ? 5.977 15.368 34.038 1.00 71.62 325 SER A O 1
ATOM 2648 N N . ALA A 1 326 ? 4.085 16.402 34.646 1.00 75.75 326 ALA A N 1
ATOM 2649 C CA . ALA A 1 326 ? 3.173 15.549 33.890 1.00 75.75 326 ALA A CA 1
ATOM 2650 C C . ALA A 1 326 ? 2.576 16.298 32.678 1.00 75.75 326 ALA A C 1
ATOM 2652 O O . ALA A 1 326 ? 2.122 17.436 32.819 1.00 75.75 326 ALA A O 1
ATOM 2653 N N . PRO A 1 327 ? 2.549 15.694 31.474 1.00 81.75 327 PRO A N 1
ATOM 2654 C CA . PRO A 1 327 ? 1.946 16.320 30.303 1.00 81.75 327 PRO A CA 1
ATOM 2655 C C . PRO A 1 327 ? 0.417 16.151 30.305 1.00 81.75 327 PRO A C 1
ATOM 2657 O O . PRO A 1 327 ? -0.100 15.051 30.098 1.00 81.75 327 PRO A O 1
ATOM 2660 N N . LEU A 1 328 ? -0.314 17.254 30.456 1.00 86.88 328 LEU A N 1
ATOM 2661 C CA . LEU A 1 328 ? -1.769 17.323 30.320 1.00 86.88 328 LEU A CA 1
ATOM 2662 C C . LEU A 1 328 ? -2.152 17.684 28.884 1.00 86.88 328 LEU A C 1
ATOM 2664 O O . LEU A 1 328 ? -1.613 18.622 28.301 1.00 86.88 328 LEU A O 1
ATOM 2668 N N . ARG A 1 329 ? -3.078 16.934 28.279 1.00 89.31 329 ARG A N 1
ATOM 2669 C CA . ARG A 1 329 ? -3.522 17.178 26.897 1.00 89.31 329 ARG A CA 1
ATOM 2670 C C . ARG A 1 329 ? -4.688 18.154 26.863 1.00 89.31 329 ARG A C 1
ATOM 2672 O O . ARG A 1 329 ? -5.709 17.886 27.491 1.00 89.31 329 ARG A O 1
ATOM 2679 N N . VAL A 1 330 ? -4.562 19.188 26.038 1.00 92.94 330 VAL A N 1
ATOM 2680 C CA . VAL A 1 330 ? -5.610 20.184 25.804 1.00 92.94 330 VAL A CA 1
ATOM 2681 C C . VAL A 1 330 ? -6.008 20.185 24.328 1.00 92.94 330 VAL A C 1
ATOM 2683 O O . VAL A 1 330 ? -5.145 20.130 23.448 1.00 92.94 330 VAL A O 1
ATOM 2686 N N . SER A 1 331 ? -7.310 20.215 24.055 1.00 94.81 331 SER A N 1
ATOM 2687 C CA . SER A 1 331 ? -7.892 20.305 22.715 1.00 94.81 331 SER A CA 1
ATOM 2688 C C . SER A 1 331 ? -8.819 21.511 22.652 1.00 94.81 331 SER A C 1
ATOM 2690 O O . SER A 1 331 ? -9.782 21.575 23.405 1.00 94.81 331 SER A O 1
ATOM 2692 N N . LEU A 1 332 ? -8.552 22.463 21.763 1.00 96.25 332 LEU A N 1
ATOM 2693 C CA . LEU A 1 332 ? -9.368 23.663 21.601 1.00 96.25 332 LEU A CA 1
ATOM 2694 C C . LEU A 1 332 ? -10.123 23.599 20.276 1.00 96.25 332 LEU A C 1
ATOM 2696 O O . LEU A 1 332 ? -9.510 23.407 19.226 1.00 96.25 332 LEU A O 1
ATOM 2700 N N . ARG A 1 333 ? -11.448 23.730 20.303 1.00 95.88 333 ARG A N 1
ATOM 2701 C CA . ARG A 1 333 ? -12.292 23.676 19.096 1.00 95.88 333 ARG A CA 1
ATOM 2702 C C . ARG A 1 333 ? -13.538 24.535 19.244 1.00 95.88 333 ARG A C 1
ATOM 2704 O O . ARG A 1 333 ? -13.875 24.939 20.354 1.00 95.88 333 ARG A O 1
ATOM 2711 N N . THR A 1 334 ? -14.222 24.821 18.143 1.00 96.06 334 THR A N 1
ATOM 2712 C CA . THR A 1 334 ? -15.492 25.552 18.197 1.00 96.06 334 THR A CA 1
ATOM 2713 C C . THR A 1 334 ? -16.660 24.624 18.533 1.00 96.06 334 THR A C 1
ATOM 2715 O O . THR A 1 334 ? -16.537 23.401 18.423 1.00 96.06 334 THR A O 1
ATOM 2718 N N . ARG A 1 335 ? -17.810 25.183 18.929 1.00 94.19 335 ARG A N 1
ATOM 2719 C CA . ARG A 1 335 ? -19.041 24.403 19.162 1.00 94.19 335 ARG A CA 1
ATOM 2720 C C . ARG A 1 335 ? -19.485 23.623 17.919 1.00 94.19 335 ARG A C 1
ATOM 2722 O O . ARG A 1 335 ? -19.794 22.441 18.039 1.00 94.19 335 ARG A O 1
ATOM 2729 N N . ALA A 1 336 ? -19.439 24.245 16.740 1.00 93.06 336 ALA A N 1
ATOM 2730 C CA . ALA A 1 336 ? -19.797 23.592 15.480 1.00 93.06 336 ALA A CA 1
ATOM 2731 C C . ALA A 1 336 ? -18.852 22.422 15.155 1.00 93.06 336 ALA A C 1
ATOM 2733 O O . ALA A 1 336 ? -19.297 21.307 14.890 1.00 93.06 336 ALA A O 1
ATOM 2734 N N . LEU A 1 337 ? -17.535 22.635 15.265 1.00 94.25 337 LEU A N 1
ATOM 2735 C CA . LEU A 1 337 ? -16.541 21.586 15.009 1.00 94.25 337 LEU A CA 1
ATOM 2736 C C . LEU A 1 337 ? -16.548 20.482 16.072 1.00 94.25 337 LEU A C 1
ATOM 2738 O O . LEU A 1 337 ? -16.192 19.341 15.781 1.00 94.25 337 LEU A O 1
ATOM 2742 N N . ARG A 1 338 ? -16.966 20.794 17.303 1.00 93.31 338 ARG A N 1
ATOM 2743 C CA . ARG A 1 338 ? -17.237 19.781 18.324 1.00 93.31 338 ARG A CA 1
ATOM 2744 C C . ARG A 1 338 ? -18.406 18.891 17.909 1.00 93.31 338 ARG A C 1
ATOM 2746 O O . ARG A 1 338 ? -18.226 17.677 17.919 1.00 93.31 338 ARG A O 1
ATOM 2753 N N . ALA A 1 339 ? -19.541 19.481 17.536 1.00 91.94 339 ALA A N 1
ATOM 2754 C CA . ALA A 1 339 ? -20.718 18.735 17.098 1.00 91.94 339 ALA A CA 1
ATOM 2755 C C . ALA A 1 339 ? -20.382 17.846 15.890 1.00 91.94 339 ALA A C 1
ATOM 2757 O O . ALA A 1 339 ? -20.616 16.642 15.931 1.00 91.94 339 ALA A O 1
ATOM 2758 N N . LEU A 1 340 ? -19.682 18.390 14.886 1.00 93.00 340 LEU A N 1
ATOM 2759 C CA . LEU A 1 340 ? -19.223 17.625 13.721 1.00 93.00 340 LEU A CA 1
ATOM 2760 C C . LEU A 1 340 ? -18.309 16.447 14.098 1.00 93.00 340 LEU A C 1
ATOM 2762 O O . LEU A 1 340 ? -18.433 15.367 13.534 1.00 93.00 340 LEU A O 1
ATOM 2766 N N . ALA A 1 341 ? -17.400 16.624 15.060 1.00 90.62 341 ALA A N 1
ATOM 2767 C CA . ALA A 1 341 ? -16.491 15.561 15.490 1.00 90.62 341 ALA A CA 1
ATOM 2768 C C . ALA A 1 341 ? -17.160 14.462 16.342 1.00 90.62 341 ALA A C 1
ATOM 2770 O O . ALA A 1 341 ? -16.588 13.378 16.473 1.00 90.62 341 ALA A O 1
ATOM 2771 N N . GLN A 1 342 ? -18.304 14.750 16.973 1.00 87.81 342 GLN A N 1
ATOM 2772 C CA . GLN A 1 342 ? -19.059 13.792 17.792 1.00 87.81 342 GLN A CA 1
ATOM 2773 C C . GLN A 1 342 ? -20.119 13.058 16.965 1.00 87.81 342 GLN A C 1
ATOM 2775 O O . GLN A 1 342 ? -20.219 11.832 17.043 1.00 87.81 342 GLN A O 1
ATOM 2780 N N . GLU A 1 343 ? -20.876 13.819 16.174 1.00 89.19 343 GLU A N 1
ATOM 2781 C CA . GLU A 1 343 ? -22.080 13.373 15.472 1.00 89.19 343 GLU A CA 1
ATOM 2782 C C . GLU A 1 343 ? -21.829 13.087 13.986 1.00 89.19 343 GLU A C 1
ATOM 2784 O O . GLU A 1 343 ? -22.620 12.384 13.364 1.00 89.19 343 GLU A O 1
ATOM 2789 N N . GLY A 1 344 ? -20.727 13.568 13.400 1.00 91.75 344 GLY A N 1
ATOM 2790 C CA . GLY A 1 344 ? -20.346 13.257 12.022 1.00 91.75 344 GLY A CA 1
ATOM 2791 C C . GLY A 1 344 ? -21.479 13.506 11.028 1.00 91.75 344 GLY A C 1
ATOM 2792 O O . GLY A 1 344 ? -22.026 14.603 10.957 1.00 91.75 344 GLY A O 1
ATOM 2793 N N . ILE A 1 345 ? -21.847 12.470 10.267 1.00 89.88 345 ILE A N 1
ATOM 2794 C CA . ILE A 1 345 ? -22.943 12.533 9.288 1.00 89.88 345 ILE A CA 1
ATOM 2795 C C . ILE A 1 345 ? -24.348 12.623 9.912 1.00 89.88 345 ILE A C 1
ATOM 2797 O O . ILE A 1 345 ? -25.289 12.952 9.198 1.00 89.88 345 ILE A O 1
ATOM 2801 N N . LEU A 1 346 ? -24.516 12.327 11.209 1.00 89.00 346 LEU A N 1
ATOM 2802 C CA . LEU A 1 346 ? -25.806 12.488 11.901 1.00 89.00 346 LEU A CA 1
ATOM 2803 C C . LEU A 1 346 ? -26.136 13.950 12.194 1.00 89.00 346 LEU A C 1
ATOM 2805 O O . LEU A 1 346 ? -27.297 14.269 12.439 1.00 89.00 346 LEU A O 1
ATOM 2809 N N . LEU A 1 347 ? -25.134 14.828 12.155 1.00 90.56 347 LEU A N 1
ATOM 2810 C CA . LEU A 1 347 ? -25.345 16.251 12.341 1.00 90.56 347 LEU A CA 1
ATOM 2811 C C . LEU A 1 347 ? -26.234 16.786 11.199 1.00 90.56 347 LEU A C 1
ATOM 2813 O O . LEU A 1 347 ? -25.854 16.616 10.034 1.00 90.56 347 LEU A O 1
ATOM 2817 N N . PRO A 1 348 ? -27.374 17.449 11.477 1.00 87.31 348 PRO A N 1
ATOM 2818 C CA . PRO A 1 348 ? -28.306 17.898 10.440 1.00 87.31 348 PRO A CA 1
ATOM 2819 C C . PRO A 1 348 ? -27.647 18.756 9.358 1.00 87.31 348 PRO A C 1
ATOM 2821 O O . PRO A 1 348 ? -27.903 18.569 8.172 1.00 87.31 348 PRO A O 1
ATOM 2824 N N . GLU A 1 349 ? -26.738 19.646 9.749 1.00 89.44 349 GLU A N 1
ATOM 2825 C CA . GLU A 1 349 ? -25.968 20.487 8.838 1.00 89.44 349 GLU A CA 1
ATOM 2826 C C . GLU A 1 349 ? -25.042 19.669 7.928 1.00 89.44 349 GLU A C 1
ATOM 2828 O O . GLU A 1 349 ? -24.880 19.987 6.748 1.00 89.44 349 GLU A O 1
ATOM 2833 N N . ALA A 1 350 ? -24.442 18.598 8.457 1.00 89.06 350 ALA A N 1
ATOM 2834 C CA . ALA A 1 350 ? -23.595 17.711 7.673 1.00 89.06 350 ALA A CA 1
ATOM 2835 C C . ALA A 1 350 ? -24.414 16.846 6.716 1.00 89.06 350 ALA A C 1
ATOM 2837 O O . ALA A 1 350 ? -24.030 16.684 5.558 1.00 89.06 350 ALA A O 1
ATOM 2838 N N . TYR A 1 351 ? -25.563 16.348 7.167 1.00 86.69 351 TYR A N 1
ATOM 2839 C CA . TYR A 1 351 ? -26.476 15.576 6.334 1.00 86.69 351 TYR A CA 1
ATOM 2840 C C . TYR A 1 351 ? -27.103 16.423 5.213 1.00 86.69 351 TYR A C 1
ATOM 2842 O O . TYR A 1 351 ? -27.140 15.987 4.064 1.00 86.69 351 TYR A O 1
ATOM 2850 N N . ALA A 1 352 ? -27.504 17.664 5.500 1.00 85.31 352 ALA A N 1
ATOM 2851 C CA . ALA A 1 352 ? -27.974 18.611 4.486 1.00 85.31 352 ALA A CA 1
ATOM 2852 C C . ALA A 1 352 ? -26.877 18.921 3.452 1.00 85.31 352 ALA A C 1
ATOM 2854 O O . ALA A 1 352 ? -27.116 18.887 2.243 1.00 85.31 352 ALA A O 1
ATOM 2855 N N . CYS A 1 353 ? -25.636 19.129 3.908 1.00 85.25 353 CYS A N 1
ATOM 2856 C CA . CYS A 1 353 ? -24.492 19.296 3.013 1.00 85.25 353 CYS A CA 1
ATOM 2857 C C . CYS A 1 353 ? -24.212 18.025 2.186 1.00 85.25 353 CYS A C 1
ATOM 2859 O O . CYS A 1 353 ? -23.810 18.134 1.031 1.00 85.25 353 CYS A O 1
ATOM 2861 N N . TRP A 1 354 ? -24.444 16.828 2.739 1.00 84.31 354 TRP A N 1
ATOM 2862 C CA . TRP A 1 354 ? -24.370 15.545 2.027 1.00 84.31 354 TRP A CA 1
ATOM 2863 C C . TRP A 1 354 ? -25.475 15.362 0.977 1.00 84.31 354 TRP A C 1
ATOM 2865 O O . TRP A 1 354 ? -25.278 14.611 0.019 1.00 84.31 354 TRP A O 1
ATOM 2875 N N . ARG A 1 355 ? -26.601 16.065 1.092 1.00 82.38 355 ARG A N 1
ATOM 2876 C CA . ARG A 1 355 ? -27.688 16.061 0.102 1.00 82.38 355 ARG A CA 1
ATOM 2877 C C . ARG A 1 355 ? -27.577 17.153 -0.967 1.00 82.38 355 ARG A C 1
ATOM 2879 O O . ARG A 1 355 ? -28.446 17.226 -1.824 1.00 82.38 355 ARG A O 1
ATOM 2886 N N . ASP A 1 356 ? -26.504 17.949 -0.947 1.00 79.31 356 ASP A N 1
ATOM 2887 C CA . ASP A 1 356 ? -26.326 19.127 -1.816 1.00 79.31 356 ASP A CA 1
ATOM 2888 C C . ASP A 1 356 ? -27.396 20.221 -1.620 1.00 79.31 356 ASP A C 1
ATOM 2890 O O . ASP A 1 356 ? -27.595 21.048 -2.508 1.00 79.31 356 ASP A O 1
ATOM 2894 N N . ASP A 1 357 ? -28.054 20.271 -0.455 1.00 75.75 357 ASP A N 1
ATOM 2895 C CA . ASP A 1 357 ? -29.131 21.233 -0.192 1.00 75.75 357 ASP A CA 1
ATOM 2896 C C . ASP A 1 357 ? -28.576 22.651 0.062 1.00 75.75 357 ASP A C 1
ATOM 2898 O O . ASP A 1 357 ? -28.706 23.553 -0.770 1.00 75.75 357 ASP A O 1
ATOM 2902 N N . CYS A 1 358 ? -27.941 22.878 1.219 1.00 74.88 358 CYS A N 1
ATOM 2903 C CA . CYS A 1 358 ? -27.329 24.161 1.572 1.00 74.88 358 CYS A CA 1
ATOM 2904 C C . CYS A 1 358 ? -26.184 24.006 2.587 1.00 74.88 358 CYS A C 1
ATOM 2906 O O . CYS A 1 358 ? -26.157 23.076 3.393 1.00 74.88 358 CYS A O 1
ATOM 2908 N N . LEU A 1 359 ? -25.220 24.936 2.547 1.00 73.56 359 LEU A N 1
ATOM 2909 C CA . LEU A 1 359 ? -24.206 25.059 3.596 1.00 73.56 359 LEU A CA 1
ATOM 2910 C C . LEU A 1 359 ? -24.800 25.815 4.790 1.00 73.56 359 LEU A C 1
ATOM 2912 O O . LEU A 1 359 ? -25.468 26.831 4.584 1.00 73.56 359 LEU A O 1
ATOM 2916 N N . PRO A 1 360 ? -24.529 25.373 6.027 1.00 81.44 360 PRO A N 1
ATOM 2917 C CA . PRO A 1 360 ? -24.972 26.093 7.209 1.00 81.44 360 PRO A CA 1
ATOM 2918 C C . PRO A 1 360 ? -24.260 27.448 7.326 1.00 81.44 360 PRO A C 1
ATOM 2920 O O . PRO A 1 360 ? -23.149 27.633 6.811 1.00 81.44 360 PRO A O 1
ATOM 2923 N N . ASP A 1 361 ? -24.867 28.381 8.063 1.00 85.81 361 ASP A N 1
ATOM 2924 C CA . ASP A 1 361 ? -24.278 29.688 8.396 1.00 85.81 361 ASP A CA 1
ATOM 2925 C C . ASP A 1 361 ? -23.183 29.553 9.473 1.00 85.81 361 ASP A C 1
ATOM 2927 O O . ASP A 1 361 ? -23.278 30.040 10.597 1.00 85.81 361 ASP A O 1
ATOM 2931 N N . TRP A 1 362 ? -22.163 28.764 9.148 1.00 88.44 362 TRP A N 1
ATOM 2932 C CA . TRP A 1 362 ? -20.964 28.550 9.945 1.00 88.44 362 TRP A CA 1
ATOM 2933 C C . TRP A 1 362 ? -19.835 29.467 9.473 1.00 88.44 362 TRP A C 1
ATOM 2935 O O . TRP A 1 362 ? -19.840 29.971 8.348 1.00 88.44 362 TRP A O 1
ATOM 2945 N N . GLN A 1 363 ? -18.802 29.643 10.297 1.00 88.31 363 GLN A N 1
ATOM 2946 C CA . GLN A 1 363 ? -17.636 30.423 9.893 1.00 88.31 363 GLN A CA 1
ATOM 2947 C C . GLN A 1 363 ? -16.912 29.769 8.699 1.00 88.31 363 GLN A C 1
ATOM 2949 O O . GLN A 1 363 ? -16.941 28.545 8.550 1.00 88.31 363 GLN A O 1
ATOM 2954 N N . PRO A 1 364 ? -16.174 30.534 7.870 1.00 86.25 364 PRO A N 1
ATOM 2955 C CA . PRO A 1 364 ? -15.534 29.998 6.664 1.00 86.25 364 PRO A CA 1
ATOM 2956 C C . PRO A 1 364 ? -14.634 28.772 6.898 1.00 86.25 364 PRO A C 1
ATOM 2958 O O . PRO A 1 364 ? -14.635 27.840 6.094 1.00 86.25 364 PRO A O 1
ATOM 2961 N N . VAL A 1 365 ? -13.885 28.740 8.006 1.00 80.56 365 VAL A N 1
ATOM 2962 C CA . VAL A 1 365 ? -13.015 27.604 8.381 1.00 80.56 365 VAL A CA 1
ATOM 2963 C C . VAL A 1 365 ? -13.835 26.364 8.753 1.00 80.56 365 VAL A C 1
ATOM 2965 O O . VAL A 1 365 ? -13.474 25.239 8.404 1.00 80.56 365 VAL A O 1
ATOM 2968 N N . GLU A 1 366 ? -14.965 26.562 9.426 1.00 89.31 366 GLU A N 1
ATOM 2969 C CA . GLU A 1 366 ? -15.875 25.493 9.832 1.00 89.31 366 GLU A CA 1
ATOM 2970 C C . GLU A 1 366 ? -16.598 24.920 8.610 1.00 89.31 366 GLU A C 1
ATOM 2972 O O . GLU A 1 366 ? -16.599 23.708 8.411 1.00 89.31 366 GLU A O 1
ATOM 2977 N N . GLN A 1 367 ? -17.098 25.782 7.716 1.00 88.31 367 GLN A N 1
ATOM 2978 C CA . GLN A 1 367 ? -17.665 25.370 6.428 1.00 88.31 367 GLN A CA 1
ATOM 2979 C C . GLN A 1 367 ? -16.642 24.641 5.554 1.00 88.31 367 GLN A C 1
ATOM 2981 O O . GLN A 1 367 ? -16.994 23.696 4.851 1.00 88.31 367 GLN A O 1
ATOM 2986 N N . ARG A 1 368 ? -15.374 25.076 5.555 1.00 86.69 368 ARG A N 1
ATOM 2987 C CA . ARG A 1 368 ? -14.293 24.382 4.841 1.00 86.69 368 ARG A CA 1
ATOM 2988 C C . ARG A 1 368 ? -14.070 22.988 5.418 1.00 86.69 368 ARG A C 1
ATOM 2990 O O . ARG A 1 368 ? -13.935 22.043 4.653 1.00 86.69 368 ARG A O 1
ATOM 2997 N N . THR A 1 369 ? -14.055 22.860 6.742 1.00 87.00 369 THR A N 1
ATOM 2998 C CA . THR A 1 369 ? -13.905 21.566 7.420 1.00 87.00 369 THR A CA 1
ATOM 2999 C C . THR A 1 369 ? -15.078 20.641 7.115 1.00 87.00 369 THR A C 1
ATOM 3001 O O . THR A 1 369 ? -14.867 19.476 6.790 1.00 87.00 369 THR A O 1
ATOM 3004 N N . LEU A 1 370 ? -16.306 21.164 7.160 1.00 88.38 370 LEU A N 1
ATOM 3005 C CA . LEU A 1 370 ? -17.501 20.406 6.813 1.00 88.38 370 LEU A CA 1
ATOM 3006 C C . LEU A 1 370 ? -17.455 19.934 5.356 1.00 88.38 370 LEU A C 1
ATOM 3008 O O . LEU A 1 370 ? -17.657 18.754 5.088 1.00 88.38 370 LEU A O 1
ATOM 3012 N N . ARG A 1 371 ? -17.111 20.825 4.420 1.00 85.81 371 ARG A N 1
ATOM 3013 C CA . ARG A 1 371 ? -16.927 20.460 3.010 1.00 85.81 371 ARG A CA 1
ATOM 3014 C C . ARG A 1 371 ? -15.848 19.402 2.833 1.00 85.81 371 ARG A C 1
ATOM 3016 O O . ARG A 1 371 ? -16.103 18.424 2.149 1.00 85.81 371 ARG A O 1
ATOM 3023 N N . HIS A 1 372 ? -14.696 19.553 3.489 1.00 86.00 372 HIS A N 1
ATOM 3024 C CA . HIS A 1 372 ? -13.616 18.560 3.468 1.00 86.00 372 HIS A CA 1
ATOM 3025 C C . HIS A 1 372 ? -14.097 17.190 3.957 1.00 86.00 372 HIS A C 1
ATOM 3027 O O . HIS A 1 372 ? -13.801 16.174 3.339 1.00 86.00 372 HIS A O 1
ATOM 3033 N N . PHE A 1 373 ? -14.878 17.155 5.039 1.00 88.38 373 PHE A N 1
ATOM 3034 C CA . PHE A 1 373 ? -15.484 15.932 5.558 1.00 88.38 373 PHE A CA 1
ATOM 3035 C C . PHE A 1 373 ? -16.464 15.299 4.563 1.00 88.38 373 PHE A C 1
ATOM 3037 O O . PHE A 1 373 ? -16.302 14.131 4.218 1.00 88.38 373 PHE A O 1
ATOM 3044 N N . ILE A 1 374 ? -17.436 16.060 4.049 1.00 87.69 374 ILE A N 1
ATOM 3045 C CA . ILE A 1 374 ? -18.416 15.556 3.073 1.00 87.69 374 ILE A CA 1
ATOM 3046 C C . ILE A 1 374 ? -17.730 15.106 1.783 1.00 87.69 374 ILE A C 1
ATOM 3048 O O . ILE A 1 374 ? -18.065 14.060 1.235 1.00 87.69 374 ILE A O 1
ATOM 3052 N N . GLN A 1 375 ? -16.722 15.840 1.324 1.00 83.56 375 GLN A N 1
ATOM 3053 C CA . GLN A 1 375 ? -15.914 15.466 0.173 1.00 83.56 375 GLN A CA 1
ATOM 3054 C C . GLN A 1 375 ? -15.162 14.159 0.444 1.00 83.56 375 GLN A C 1
ATOM 3056 O O . GLN A 1 375 ? -15.260 13.228 -0.344 1.00 83.56 375 GLN A O 1
ATOM 3061 N N . ALA A 1 376 ? -14.502 14.016 1.593 1.00 80.38 376 ALA A N 1
ATOM 3062 C CA . ALA A 1 376 ? -13.840 12.769 1.973 1.00 80.38 376 ALA A CA 1
ATOM 3063 C C . ALA A 1 376 ? -14.819 11.584 2.129 1.00 80.38 376 ALA A C 1
ATOM 3065 O O . ALA A 1 376 ? -14.451 10.431 1.876 1.00 80.38 376 ALA A O 1
ATOM 3066 N N . LEU A 1 377 ? -16.070 11.846 2.523 1.00 79.81 377 LEU A N 1
ATOM 3067 C CA . LEU A 1 377 ? -17.137 10.846 2.556 1.00 79.81 377 LEU A CA 1
ATOM 3068 C C . LEU A 1 377 ? -17.590 10.429 1.152 1.00 79.81 377 LEU A C 1
ATOM 3070 O O . LEU A 1 377 ? -17.695 9.231 0.894 1.00 79.81 377 LEU A O 1
ATOM 3074 N N . ARG A 1 378 ? -17.848 11.396 0.261 1.00 75.06 378 ARG A N 1
ATOM 3075 C CA . ARG A 1 378 ? -18.380 11.177 -1.098 1.00 75.06 378 ARG A CA 1
ATOM 3076 C C . ARG A 1 378 ? -17.338 10.619 -2.052 1.00 75.06 378 ARG A C 1
ATOM 3078 O O . ARG A 1 378 ? -17.645 9.785 -2.901 1.00 75.06 378 ARG A O 1
ATOM 3085 N N . HIS A 1 379 ? -16.107 11.101 -1.943 1.00 62.22 379 HIS A N 1
ATOM 3086 C CA . HIS A 1 379 ? -15.041 10.702 -2.836 1.00 62.22 379 HIS A CA 1
ATOM 3087 C C . HIS A 1 379 ? -14.586 9.285 -2.489 1.00 62.22 379 HIS A C 1
ATOM 3089 O O . HIS A 1 379 ? -14.060 8.986 -1.410 1.00 62.22 379 HIS A O 1
ATOM 3095 N N . ARG A 1 380 ? -14.761 8.404 -3.479 1.00 49.47 380 ARG A N 1
ATOM 3096 C CA . ARG A 1 380 ? -13.984 7.177 -3.640 1.00 49.47 380 ARG A CA 1
ATOM 3097 C C . ARG A 1 380 ? -12.532 7.561 -3.388 1.00 49.47 380 ARG A C 1
ATOM 3099 O O . ARG A 1 380 ? -12.029 8.412 -4.109 1.00 49.47 380 ARG A O 1
ATOM 3106 N N . GLN A 1 381 ? -11.869 6.978 -2.387 1.00 44.84 381 GLN A N 1
ATOM 3107 C CA . GLN A 1 381 ? -10.428 7.185 -2.233 1.00 44.84 381 GLN A CA 1
ATOM 3108 C C . GLN A 1 381 ? -9.734 6.584 -3.463 1.00 44.84 381 GLN A C 1
ATOM 3110 O O . GLN A 1 381 ? -9.406 5.402 -3.520 1.00 44.84 381 GLN A O 1
ATOM 3115 N N . ARG A 1 382 ? -9.594 7.401 -4.498 1.00 41.06 382 ARG A N 1
ATOM 3116 C CA . ARG A 1 382 ? -8.285 7.677 -5.047 1.00 41.06 382 ARG A CA 1
ATOM 3117 C C . ARG A 1 382 ? -7.711 8.769 -4.155 1.00 41.06 382 ARG A C 1
ATOM 3119 O O . ARG A 1 382 ? -8.451 9.618 -3.664 1.00 41.06 382 ARG A O 1
ATOM 3126 N N . ASP A 1 383 ? -6.437 8.665 -3.829 1.00 49.09 383 ASP A N 1
ATOM 3127 C CA . ASP A 1 383 ? -5.739 9.723 -3.119 1.00 49.09 383 ASP A CA 1
ATOM 3128 C C . ASP A 1 383 ? -5.775 10.971 -4.017 1.00 49.09 383 ASP A C 1
ATOM 3130 O O . ASP A 1 383 ? -4.957 11.066 -4.916 1.00 49.09 383 ASP A O 1
ATOM 3134 N N . ASP A 1 384 ? -6.754 11.868 -3.871 1.00 57.22 384 ASP A N 1
ATOM 3135 C CA . ASP A 1 384 ? -6.907 13.063 -4.713 1.00 57.22 384 ASP A CA 1
ATOM 3136 C C . ASP A 1 384 ? -6.456 14.324 -3.929 1.00 57.22 384 ASP A C 1
ATOM 3138 O O . ASP A 1 384 ? -6.739 14.489 -2.744 1.00 57.22 384 ASP A O 1
ATOM 3142 N N . LEU A 1 385 ? -5.686 15.191 -4.584 1.00 71.31 385 LEU A N 1
ATOM 3143 C CA . LEU A 1 385 ? -5.239 16.529 -4.201 1.00 71.31 385 LEU A CA 1
ATOM 3144 C C . LEU A 1 385 ? -6.342 17.559 -4.481 1.00 71.31 385 LEU A C 1
ATOM 3146 O O . LEU A 1 385 ? -6.828 17.634 -5.609 1.00 71.31 385 LEU A O 1
ATOM 3150 N N . SER A 1 386 ? -6.644 18.428 -3.515 1.00 72.31 386 SER A N 1
ATOM 3151 C CA . SER A 1 386 ? -7.508 19.598 -3.739 1.00 72.31 386 SER A CA 1
ATOM 3152 C C . SER A 1 386 ? -6.665 20.851 -3.957 1.00 72.31 386 SER A C 1
ATOM 3154 O O . SER A 1 386 ? -5.897 21.253 -3.079 1.00 72.31 386 SER A O 1
ATOM 3156 N N . LEU A 1 387 ? -6.800 21.465 -5.129 1.00 85.44 387 LEU A N 1
ATOM 3157 C CA . LEU A 1 387 ? -5.998 22.594 -5.602 1.00 85.44 387 LEU A CA 1
ATOM 3158 C C . LEU A 1 387 ? -6.880 23.820 -5.816 1.00 85.44 387 LEU A C 1
ATOM 3160 O O . LEU A 1 387 ? -8.070 23.694 -6.095 1.00 85.44 387 LEU A O 1
ATOM 3164 N N . PHE A 1 388 ? -6.303 25.012 -5.718 1.00 75.12 388 PHE A N 1
ATOM 3165 C CA . PHE A 1 388 ? -7.035 26.267 -5.862 1.00 75.12 388 PHE A CA 1
ATOM 3166 C C . PHE A 1 388 ? -6.572 27.044 -7.094 1.00 75.12 388 PHE A C 1
ATOM 3168 O O . PHE A 1 388 ? -5.384 27.137 -7.391 1.00 75.12 388 PHE A O 1
ATOM 3175 N N . THR A 1 389 ? -7.508 27.664 -7.803 1.00 83.88 389 THR A N 1
ATOM 3176 C CA . THR A 1 389 ? -7.191 28.714 -8.776 1.00 83.88 389 THR A CA 1
ATOM 3177 C C . THR A 1 389 ? -6.950 30.047 -8.046 1.00 83.88 389 THR A C 1
ATOM 3179 O O . THR A 1 389 ? -7.421 30.224 -6.919 1.00 83.88 389 THR A O 1
ATOM 3182 N N . PRO A 1 390 ? -6.310 31.053 -8.673 1.00 77.00 390 PRO A N 1
ATOM 3183 C CA . PRO A 1 390 ? -6.132 32.378 -8.064 1.00 77.00 390 PRO A CA 1
ATOM 3184 C C . PRO A 1 390 ? -7.448 33.102 -7.744 1.00 77.00 390 PRO A C 1
ATOM 3186 O O . PRO A 1 390 ? -7.457 34.063 -6.980 1.00 77.00 390 PRO A O 1
ATOM 3189 N N . ARG A 1 391 ? -8.564 32.655 -8.336 1.00 71.19 391 ARG A N 1
ATOM 3190 C CA . ARG A 1 391 ? -9.915 33.179 -8.086 1.00 71.19 391 ARG A CA 1
ATOM 3191 C C . ARG A 1 391 ? -10.627 32.484 -6.923 1.00 71.19 391 ARG A C 1
ATOM 3193 O O . ARG A 1 391 ? -11.702 32.928 -6.539 1.00 71.19 391 ARG A O 1
ATOM 3200 N N . GLY A 1 392 ? -10.024 31.439 -6.353 1.00 59.06 392 GLY A N 1
ATOM 3201 C CA . GLY A 1 392 ? -10.578 30.666 -5.242 1.00 59.06 392 GLY A CA 1
ATOM 3202 C C . GLY A 1 392 ? -11.394 29.441 -5.659 1.00 59.06 392 GLY A C 1
ATOM 3203 O O . GLY A 1 392 ? -11.866 28.723 -4.781 1.00 59.06 392 GLY A O 1
ATOM 3204 N N . ASP A 1 393 ? -11.533 29.167 -6.961 1.00 65.94 393 ASP A N 1
ATOM 3205 C CA . ASP A 1 393 ? -12.197 27.949 -7.442 1.00 65.94 393 ASP A CA 1
ATOM 3206 C C . ASP A 1 393 ? -11.344 26.724 -7.102 1.00 65.94 393 ASP A C 1
ATOM 3208 O O . ASP A 1 393 ? -10.131 26.731 -7.331 1.00 65.94 393 ASP A O 1
ATOM 3212 N N . MET A 1 394 ? -11.979 25.687 -6.561 1.00 71.00 394 MET A N 1
ATOM 3213 C CA . MET A 1 394 ? -11.320 24.451 -6.150 1.00 71.00 394 MET A CA 1
ATOM 3214 C C . MET A 1 394 ? -11.404 23.406 -7.266 1.00 71.00 394 MET A C 1
ATOM 3216 O O . MET A 1 394 ? -12.467 23.212 -7.855 1.00 71.00 394 MET A O 1
ATOM 3220 N N . ILE A 1 395 ? -10.283 22.749 -7.557 1.00 78.75 395 ILE A N 1
ATOM 3221 C CA . ILE A 1 395 ? -10.145 21.711 -8.582 1.00 78.75 395 ILE A CA 1
ATOM 3222 C C . ILE A 1 395 ? -9.459 20.503 -7.950 1.00 78.75 395 ILE A C 1
ATOM 3224 O O . ILE A 1 395 ? -8.374 20.634 -7.381 1.00 78.75 395 ILE A O 1
ATOM 3228 N N . ASP A 1 396 ? -10.072 19.331 -8.087 1.00 77.88 396 ASP A N 1
ATOM 3229 C CA . ASP A 1 396 ? -9.536 18.079 -7.555 1.00 77.88 396 ASP A CA 1
ATOM 3230 C C . ASP A 1 396 ? -8.784 17.286 -8.634 1.00 77.88 396 ASP A C 1
ATOM 3232 O O . ASP A 1 396 ? -9.247 17.149 -9.768 1.00 77.88 396 ASP A O 1
ATOM 3236 N N . LEU A 1 397 ? -7.618 16.742 -8.280 1.00 81.81 397 LEU A N 1
ATOM 3237 C CA . LEU A 1 397 ? -6.758 15.922 -9.144 1.00 81.81 397 LEU A CA 1
ATOM 3238 C C . LEU A 1 397 ? -6.163 14.749 -8.362 1.00 81.81 397 LEU A C 1
ATOM 3240 O O . LEU A 1 397 ? -5.958 14.896 -7.175 1.00 81.81 397 LEU A O 1
ATOM 3244 N N . PRO A 1 398 ? -5.774 13.620 -8.970 1.00 75.06 398 PRO A N 1
ATOM 3245 C CA . PRO A 1 398 ? -5.121 12.527 -8.244 1.00 75.06 398 PRO A CA 1
ATOM 3246 C C . PRO A 1 398 ? -3.735 12.901 -7.687 1.00 75.06 398 PRO A C 1
ATOM 3248 O O . PRO A 1 398 ? -3.041 13.769 -8.213 1.00 75.06 398 PRO A O 1
ATOM 3251 N N . GLN A 1 399 ? -3.287 12.202 -6.649 1.00 76.75 399 GLN A N 1
ATOM 3252 C CA . GLN A 1 399 ? -1.993 12.385 -5.995 1.00 76.75 399 GLN A CA 1
ATOM 3253 C C . GLN A 1 399 ? -0.842 12.155 -6.975 1.00 76.75 399 GLN A C 1
ATOM 3255 O O . GLN A 1 399 ? -0.853 11.231 -7.791 1.00 76.75 399 GLN A O 1
ATOM 3260 N N . GLY A 1 400 ? 0.154 13.039 -6.898 1.00 77.38 400 GLY A N 1
ATOM 3261 C CA . GLY A 1 400 ? 1.250 13.109 -7.861 1.00 77.38 400 GLY A CA 1
ATOM 3262 C C . GLY A 1 400 ? 0.885 13.824 -9.166 1.00 77.38 400 GLY A C 1
ATOM 3263 O O . GLY A 1 400 ? 1.722 13.871 -10.064 1.00 77.38 400 GLY A O 1
ATOM 3264 N N . ALA A 1 401 ? -0.328 14.381 -9.306 1.00 88.06 401 ALA A N 1
ATOM 3265 C CA . ALA A 1 401 ? -0.678 15.207 -10.460 1.00 88.06 401 ALA A CA 1
ATOM 3266 C C . ALA A 1 401 ? 0.264 16.407 -10.600 1.00 88.06 401 ALA A C 1
ATOM 3268 O O . ALA A 1 401 ? 0.726 16.998 -9.622 1.00 88.06 401 ALA A O 1
ATOM 3269 N N . THR A 1 402 ? 0.541 16.759 -11.849 1.00 93.81 402 THR A N 1
ATOM 3270 C CA . THR A 1 402 ? 1.455 17.842 -12.203 1.00 93.81 402 THR A CA 1
ATOM 3271 C C . THR A 1 402 ? 0.715 19.127 -12.550 1.00 93.81 402 THR A C 1
ATOM 3273 O O . THR A 1 402 ? -0.489 19.136 -12.807 1.00 93.81 402 THR A O 1
ATOM 3276 N N . VAL A 1 403 ? 1.457 20.228 -12.639 1.00 93.94 403 VAL A N 1
ATOM 3277 C CA . VAL A 1 403 ? 0.963 21.519 -13.149 1.00 93.94 403 VAL A CA 1
ATOM 3278 C C . VAL A 1 403 ? 0.239 21.381 -14.500 1.00 93.94 403 VAL A C 1
ATOM 3280 O O . VAL A 1 403 ? -0.786 22.027 -14.725 1.00 93.94 403 VAL A O 1
ATOM 3283 N N . LEU A 1 404 ? 0.731 20.525 -15.405 1.00 93.25 404 LEU A N 1
ATOM 3284 C CA . LEU A 1 404 ? 0.064 20.263 -16.685 1.00 93.25 404 LEU A CA 1
ATOM 3285 C C . LEU A 1 404 ? -1.262 19.524 -16.518 1.00 93.25 404 LEU A C 1
ATOM 3287 O O . LEU A 1 404 ? -2.219 19.858 -17.213 1.00 93.25 404 LEU A O 1
ATOM 3291 N N . ASP A 1 405 ? -1.344 18.558 -15.601 1.00 92.88 405 ASP A N 1
ATOM 3292 C CA . ASP A 1 405 ? -2.606 17.873 -15.303 1.00 92.88 405 ASP A CA 1
ATOM 3293 C C . ASP A 1 405 ? -3.678 18.882 -14.862 1.00 92.88 405 ASP A C 1
ATOM 3295 O O . ASP A 1 405 ? -4.798 18.846 -15.368 1.00 92.88 405 ASP A O 1
ATOM 3299 N N . PHE A 1 406 ? -3.303 19.856 -14.028 1.00 92.81 406 PHE A N 1
ATOM 3300 C CA . PHE A 1 406 ? -4.178 20.957 -13.617 1.00 92.81 406 PHE A CA 1
ATOM 3301 C C . PHE A 1 406 ? -4.607 21.856 -14.782 1.00 92.81 406 PHE A C 1
ATOM 3303 O O . PHE A 1 406 ? -5.784 22.193 -14.914 1.00 92.81 406 PHE A O 1
ATOM 3310 N N . ALA A 1 407 ? -3.690 22.203 -15.685 1.00 93.12 407 ALA A N 1
ATOM 3311 C CA . ALA A 1 407 ? -4.019 23.024 -16.847 1.00 93.12 407 ALA A CA 1
ATOM 3312 C C . ALA A 1 407 ? -5.003 22.334 -17.816 1.00 93.12 407 ALA A C 1
ATOM 3314 O O . ALA A 1 407 ? -5.900 22.991 -18.352 1.00 93.12 407 ALA A O 1
ATOM 3315 N N . TYR A 1 408 ? -4.859 21.020 -18.033 1.00 92.00 408 TYR A N 1
ATOM 3316 C CA . TYR A 1 408 ? -5.792 20.224 -18.844 1.00 92.00 408 TYR A CA 1
ATOM 3317 C C . TYR A 1 408 ? -7.126 19.953 -18.141 1.00 92.00 408 TYR A C 1
ATOM 3319 O O . TYR A 1 408 ? -8.131 19.753 -18.829 1.00 92.00 408 TYR A O 1
ATOM 3327 N N . GLU A 1 409 ? -7.153 19.978 -16.807 1.00 90.94 409 GLU A N 1
ATOM 3328 C CA . GLU A 1 409 ? -8.382 19.857 -16.021 1.00 90.94 409 GLU A CA 1
ATOM 3329 C C . GLU A 1 409 ? -9.255 21.105 -16.135 1.00 90.94 409 GLU A C 1
ATOM 3331 O O . GLU A 1 409 ? -10.461 20.974 -16.341 1.00 90.94 409 GLU A O 1
ATOM 3336 N N . ILE A 1 410 ? -8.639 22.297 -16.120 1.00 87.88 410 ILE A N 1
ATOM 3337 C CA . ILE A 1 410 ? -9.338 23.569 -16.360 1.00 87.88 410 ILE A CA 1
ATOM 3338 C C . ILE A 1 410 ? -9.978 23.576 -17.753 1.00 87.88 410 ILE A C 1
ATOM 3340 O O . ILE A 1 410 ? -11.168 23.848 -17.896 1.00 87.88 410 ILE A O 1
ATOM 3344 N N . HIS A 1 411 ? -9.181 23.348 -18.802 1.00 88.38 411 HIS A N 1
ATOM 3345 C CA . HIS A 1 411 ? -9.680 23.255 -20.174 1.00 88.38 411 HIS A CA 1
ATOM 3346 C C . HIS A 1 411 ? -8.615 22.683 -21.109 1.00 88.38 411 HIS A C 1
ATOM 3348 O O . HIS A 1 411 ? -7.433 23.011 -21.001 1.00 88.38 411 HIS A O 1
ATOM 3354 N N . THR A 1 412 ? -9.026 21.945 -22.138 1.00 85.00 412 THR A N 1
ATOM 3355 C CA . THR A 1 412 ? -8.095 21.358 -23.114 1.00 85.00 412 THR A CA 1
ATOM 3356 C C . THR A 1 412 ? -7.268 22.412 -23.866 1.00 85.00 412 THR A C 1
ATOM 3358 O O . THR A 1 412 ? -6.086 22.201 -24.130 1.00 85.00 412 THR A O 1
ATOM 3361 N N . ASP A 1 413 ? -7.851 23.575 -24.180 1.00 83.50 413 ASP A N 1
ATOM 3362 C CA . ASP A 1 413 ? -7.107 24.694 -24.785 1.00 83.50 413 ASP A CA 1
ATOM 3363 C C . ASP A 1 413 ? -6.143 25.377 -23.808 1.00 83.50 413 ASP A C 1
ATOM 3365 O O . ASP A 1 413 ? -5.081 25.826 -24.233 1.00 83.50 413 ASP A O 1
ATOM 3369 N N . VAL A 1 414 ? -6.483 25.442 -22.512 1.00 88.00 414 VAL A N 1
ATOM 3370 C CA . VAL A 1 414 ? -5.586 25.976 -21.471 1.00 88.00 414 VAL A CA 1
ATOM 3371 C C . VAL A 1 414 ? -4.380 25.050 -21.333 1.00 88.00 414 VAL A C 1
ATOM 3373 O O . VAL A 1 414 ? -3.246 25.517 -21.421 1.00 88.00 414 VAL A O 1
ATOM 3376 N N . GLY A 1 415 ? -4.620 23.740 -21.234 1.00 88.50 415 GLY A N 1
ATOM 3377 C CA . GLY A 1 415 ? -3.577 22.717 -21.218 1.00 88.50 415 GLY A CA 1
ATOM 3378 C C . GLY A 1 415 ? -2.676 22.771 -22.452 1.00 88.50 415 GLY A C 1
ATOM 3379 O O . GLY A 1 415 ? -1.454 22.817 -22.326 1.00 88.50 415 GLY A O 1
ATOM 3380 N N . ARG A 1 416 ? -3.251 22.860 -23.659 1.00 89.31 416 ARG A N 1
ATOM 3381 C CA . ARG A 1 416 ? -2.473 22.950 -24.908 1.00 89.31 416 ARG A CA 1
ATOM 3382 C C . ARG A 1 416 ? -1.610 24.207 -24.985 1.00 89.31 416 ARG A C 1
ATOM 3384 O O . ARG A 1 416 ? -0.484 24.143 -25.470 1.00 89.31 416 ARG A O 1
ATOM 3391 N N . GLN A 1 417 ? -2.146 25.338 -24.540 1.00 90.38 417 GLN A N 1
ATOM 3392 C CA . GLN A 1 417 ? -1.481 26.639 -24.594 1.00 90.38 417 GLN A CA 1
ATOM 3393 C C . GLN A 1 417 ? -0.681 26.939 -23.325 1.00 90.38 417 GLN A C 1
ATOM 3395 O O . GLN A 1 417 ? -0.329 28.087 -23.101 1.00 90.38 417 GLN A O 1
ATOM 3400 N N . THR A 1 418 ? -0.397 25.964 -22.463 1.00 90.50 418 THR A N 1
ATOM 3401 C CA . THR A 1 418 ? 0.352 26.232 -21.228 1.00 90.50 418 THR A CA 1
ATOM 3402 C C . THR A 1 418 ? 1.795 26.638 -21.549 1.00 90.50 418 THR A C 1
ATOM 3404 O O . THR A 1 418 ? 2.523 25.878 -22.189 1.00 90.50 418 THR A O 1
ATOM 3407 N N . GLY A 1 419 ? 2.197 27.842 -21.123 1.00 84.00 419 GLY A N 1
ATOM 3408 C CA . GLY A 1 419 ? 3.551 28.380 -21.294 1.00 84.00 419 GLY A CA 1
ATOM 3409 C C . GLY A 1 419 ? 4.342 28.387 -19.986 1.00 84.00 419 GLY A C 1
ATOM 3410 O O . GLY A 1 419 ? 5.324 27.661 -19.845 1.00 84.00 419 GLY A O 1
ATOM 3411 N N . HIS A 1 420 ? 3.882 29.171 -19.010 1.00 88.88 420 HIS A N 1
ATOM 3412 C CA . HIS A 1 420 ? 4.470 29.262 -17.670 1.00 88.88 420 HIS A CA 1
ATOM 3413 C C . HIS A 1 420 ? 3.419 28.991 -16.598 1.00 88.88 420 HIS A C 1
ATOM 3415 O O . HIS A 1 420 ? 2.222 29.160 -16.837 1.00 88.88 420 HIS A O 1
ATOM 3421 N N . ALA A 1 421 ? 3.871 28.584 -15.415 1.00 91.38 421 ALA A N 1
ATOM 3422 C CA . ALA A 1 421 ? 2.996 28.342 -14.283 1.00 91.38 421 ALA A CA 1
ATOM 3423 C C . ALA A 1 421 ? 3.614 28.826 -12.975 1.00 91.38 421 ALA A C 1
ATOM 3425 O O . ALA A 1 421 ? 4.834 28.778 -12.786 1.00 91.38 421 ALA A O 1
ATOM 3426 N N . PHE A 1 422 ? 2.745 29.253 -12.066 1.00 91.00 422 PHE A N 1
ATOM 3427 C CA . PHE A 1 422 ? 3.106 29.670 -10.723 1.00 91.00 422 PHE A CA 1
ATOM 3428 C C . PHE A 1 422 ? 2.333 28.837 -9.708 1.00 91.00 422 PHE A C 1
ATOM 3430 O O . PHE A 1 422 ? 1.132 28.631 -9.857 1.00 91.00 422 PHE A O 1
ATOM 3437 N N . VAL A 1 423 ? 3.018 28.382 -8.664 1.00 90.75 423 VAL A N 1
ATOM 3438 C CA . VAL A 1 423 ? 2.404 27.707 -7.518 1.00 90.75 423 VAL A CA 1
ATOM 3439 C C . VAL A 1 423 ? 2.671 28.560 -6.289 1.00 90.75 423 VAL A C 1
ATOM 3441 O O . VAL A 1 423 ? 3.823 28.877 -5.985 1.00 90.75 423 VAL A O 1
ATOM 3444 N N . ASN A 1 424 ? 1.608 28.992 -5.612 1.00 85.19 424 ASN A N 1
ATOM 3445 C CA . ASN A 1 424 ? 1.664 29.899 -4.464 1.00 85.19 424 ASN A CA 1
ATOM 3446 C C . ASN A 1 424 ? 2.489 31.175 -4.758 1.00 85.19 424 ASN A C 1
ATOM 3448 O O . ASN A 1 424 ? 3.277 31.635 -3.930 1.00 85.19 424 ASN A O 1
ATOM 3452 N N . GLY A 1 425 ? 2.358 31.711 -5.979 1.00 78.38 425 GLY A N 1
ATOM 3453 C CA . GLY A 1 425 ? 3.065 32.910 -6.449 1.00 78.38 425 GLY A CA 1
ATOM 3454 C C . GLY A 1 425 ? 4.536 32.705 -6.841 1.00 78.38 425 GLY A C 1
ATOM 3455 O O . GLY A 1 425 ? 5.200 33.673 -7.211 1.00 78.38 425 GLY A O 1
ATOM 3456 N N . LYS A 1 426 ? 5.071 31.475 -6.788 1.00 82.44 426 LYS A N 1
ATOM 3457 C CA . LYS A 1 426 ? 6.445 31.159 -7.216 1.00 82.44 426 LYS A CA 1
ATOM 3458 C C . LYS A 1 426 ? 6.455 30.471 -8.583 1.00 82.44 426 LYS A C 1
ATOM 3460 O O . LYS A 1 426 ? 5.651 29.563 -8.782 1.00 82.44 426 LYS A O 1
ATOM 3465 N N . PRO A 1 427 ? 7.357 30.849 -9.507 1.00 89.12 427 PRO A N 1
ATOM 3466 C CA . PRO A 1 427 ? 7.460 30.185 -10.801 1.00 89.12 427 PRO A CA 1
ATOM 3467 C C . PRO A 1 427 ? 7.939 28.743 -10.617 1.00 89.12 427 PRO A C 1
ATOM 3469 O O . PRO A 1 427 ? 8.918 28.492 -9.912 1.00 89.12 427 PRO A O 1
ATOM 3472 N N . VAL A 1 428 ? 7.256 27.803 -11.266 1.00 89.12 428 VAL A N 1
ATOM 3473 C CA . VAL A 1 428 ? 7.581 26.372 -11.233 1.00 89.12 428 VAL A CA 1
ATOM 3474 C C . VAL A 1 428 ? 7.672 25.803 -12.646 1.00 89.12 428 VAL A C 1
ATOM 3476 O O . VAL A 1 428 ? 7.178 26.389 -13.611 1.00 89.12 428 VAL A O 1
ATOM 3479 N N . VAL A 1 429 ? 8.324 24.650 -12.781 1.00 90.56 429 VAL A N 1
ATOM 3480 C CA . VAL A 1 429 ? 8.379 23.920 -14.052 1.00 90.56 429 VAL A CA 1
ATOM 3481 C C . VAL A 1 429 ? 7.082 23.136 -14.273 1.00 90.56 429 VAL A C 1
ATOM 3483 O O . VAL A 1 429 ? 6.417 22.714 -13.332 1.00 90.56 429 VAL A O 1
ATOM 3486 N N . LEU A 1 430 ? 6.705 22.928 -15.537 1.00 89.38 430 LEU A N 1
ATOM 3487 C CA . LEU A 1 430 ? 5.404 22.354 -15.912 1.00 89.38 430 LEU A CA 1
ATOM 3488 C C . LEU A 1 430 ? 5.191 20.891 -15.466 1.00 89.38 430 LEU A C 1
ATOM 3490 O O . LEU A 1 430 ? 4.058 20.416 -15.449 1.00 89.38 430 LEU A O 1
ATOM 3494 N N . ASN A 1 431 ? 6.262 20.174 -15.115 1.00 90.81 431 ASN A N 1
ATOM 3495 C CA . ASN A 1 431 ? 6.222 18.801 -14.606 1.00 90.81 431 ASN A CA 1
ATOM 3496 C C . ASN A 1 431 ? 6.327 18.709 -13.074 1.00 90.81 431 ASN A C 1
ATOM 3498 O O . ASN A 1 431 ? 6.436 17.603 -12.550 1.00 90.81 431 ASN A O 1
ATOM 3502 N N . SER A 1 432 ? 6.341 19.838 -12.358 1.00 89.88 432 SER A N 1
ATOM 3503 C CA . SER A 1 432 ? 6.330 19.834 -10.896 1.00 89.88 432 SER A CA 1
ATOM 3504 C C . SER A 1 432 ? 5.052 19.180 -10.371 1.00 89.88 432 SER A C 1
ATOM 3506 O O . SER A 1 432 ? 3.958 19.477 -10.858 1.00 89.88 432 SER A O 1
ATOM 3508 N N . GLU A 1 433 ? 5.206 18.299 -9.383 1.00 89.69 433 GLU A N 1
ATOM 3509 C CA . GLU A 1 433 ? 4.089 17.685 -8.663 1.00 89.69 433 GLU A CA 1
ATOM 3510 C C . GLU A 1 433 ? 3.418 18.709 -7.742 1.00 89.69 433 GLU A C 1
ATOM 3512 O O . GLU A 1 433 ? 4.084 19.544 -7.122 1.00 89.69 433 GLU A O 1
ATOM 3517 N N . LEU A 1 434 ? 2.092 18.642 -7.683 1.00 87.75 434 LEU A N 1
ATOM 3518 C CA . LEU A 1 434 ? 1.251 19.535 -6.898 1.00 87.75 434 LEU A CA 1
ATOM 3519 C C . LEU A 1 434 ? 0.909 18.912 -5.542 1.00 87.75 434 LEU A C 1
ATOM 3521 O O . LEU A 1 434 ? 0.809 17.691 -5.409 1.00 87.75 434 LEU A O 1
ATOM 3525 N N . HIS A 1 435 ? 0.697 19.757 -4.536 1.00 83.31 435 HIS A N 1
ATOM 3526 C CA . HIS A 1 435 ? 0.296 19.348 -3.194 1.00 83.31 435 HIS A CA 1
ATOM 3527 C C . HIS A 1 435 ? -1.082 19.914 -2.850 1.00 83.31 435 HIS A C 1
ATOM 3529 O O . HIS A 1 435 ? -1.489 20.971 -3.327 1.00 83.31 435 HIS A O 1
ATOM 3535 N N . SER A 1 436 ? -1.823 19.208 -1.994 1.00 74.25 436 SER A N 1
ATOM 3536 C CA . SER A 1 436 ? -3.152 19.657 -1.581 1.00 74.25 436 SER A CA 1
ATOM 3537 C C . SER A 1 436 ? -3.062 21.010 -0.869 1.00 74.25 436 SER A C 1
ATOM 3539 O O . SER A 1 436 ? -2.279 21.174 0.066 1.00 74.25 436 SER A O 1
ATOM 3541 N N . GLY A 1 437 ? -3.890 21.966 -1.283 1.00 65.62 437 GLY A N 1
ATOM 3542 C CA . GLY A 1 437 ? -3.882 23.342 -0.788 1.00 65.62 437 GLY A CA 1
ATOM 3543 C C . GLY A 1 437 ? -3.091 24.334 -1.642 1.00 65.62 437 GLY A C 1
ATOM 3544 O O . GLY A 1 437 ? -3.168 25.528 -1.361 1.00 65.62 437 GLY A O 1
ATOM 3545 N N . ASP A 1 438 ? -2.376 23.878 -2.673 1.00 81.44 438 ASP A N 1
ATOM 3546 C CA . ASP A 1 438 ? -1.628 24.757 -3.572 1.00 81.44 438 ASP A CA 1
ATOM 3547 C C . ASP A 1 438 ? -2.554 25.641 -4.423 1.00 81.44 438 ASP A C 1
ATOM 3549 O O . ASP A 1 438 ? -3.544 25.173 -4.990 1.00 81.44 438 ASP A O 1
ATOM 3553 N N . VAL A 1 439 ? -2.200 26.925 -4.548 1.00 87.06 439 VAL A N 1
ATOM 3554 C CA . VAL A 1 439 ? -2.821 27.867 -5.489 1.00 87.06 439 VAL A CA 1
ATOM 3555 C C . VAL A 1 439 ? -2.016 27.867 -6.785 1.00 87.06 439 VAL A C 1
ATOM 3557 O O . VAL A 1 439 ? -0.853 28.274 -6.783 1.00 87.06 439 VAL A O 1
ATOM 3560 N N . VAL A 1 440 ? -2.618 27.433 -7.891 1.00 90.50 440 VAL A N 1
ATOM 3561 C CA . VAL A 1 440 ? -1.935 27.237 -9.177 1.00 90.50 440 VAL A CA 1
ATOM 3562 C C . VAL A 1 440 ? -2.438 28.237 -10.217 1.00 90.50 440 VAL A C 1
ATOM 3564 O O . VAL A 1 440 ? -3.618 28.267 -10.562 1.00 90.50 440 VAL A O 1
ATOM 3567 N N . GLU A 1 441 ? -1.531 29.045 -10.759 1.00 91.94 441 GLU A N 1
ATOM 3568 C CA . GLU A 1 441 ? -1.794 30.014 -11.823 1.00 91.94 441 GLU A CA 1
ATOM 3569 C C . GLU A 1 441 ? -1.127 29.569 -13.130 1.00 91.94 441 GLU A C 1
ATOM 3571 O O . GLU A 1 441 ? 0.071 29.283 -13.158 1.00 91.94 441 GLU A O 1
ATOM 3576 N N . ILE A 1 442 ? -1.896 29.535 -14.225 1.00 93.38 442 ILE A N 1
ATOM 3577 C CA . ILE A 1 442 ? -1.417 29.132 -15.554 1.00 93.38 442 ILE A CA 1
ATOM 3578 C C . ILE A 1 442 ? -1.383 30.336 -16.493 1.00 93.38 442 ILE A C 1
ATOM 3580 O O . ILE A 1 442 ? -2.409 30.969 -16.753 1.00 93.38 442 ILE A O 1
ATOM 3584 N N . GLN A 1 443 ? -0.218 30.592 -17.083 1.00 91.00 443 GLN A N 1
ATOM 3585 C CA . GLN A 1 443 ? -0.031 31.608 -18.108 1.00 91.00 443 GLN A CA 1
ATOM 3586 C C . GLN A 1 443 ? -0.024 30.966 -19.501 1.00 91.00 443 GLN A C 1
ATOM 3588 O O . GLN A 1 443 ? 0.781 30.074 -19.794 1.00 91.00 443 GLN A O 1
ATOM 3593 N N . LYS A 1 444 ? -0.932 31.426 -20.370 1.00 88.44 444 LYS A N 1
ATOM 3594 C CA . LYS A 1 444 ? -1.090 30.893 -21.729 1.00 88.44 444 LYS A CA 1
ATOM 3595 C C . LYS A 1 444 ? -0.083 31.497 -22.708 1.00 88.44 444 LYS A C 1
ATOM 3597 O O . LYS A 1 444 ? 0.060 32.713 -22.783 1.00 88.44 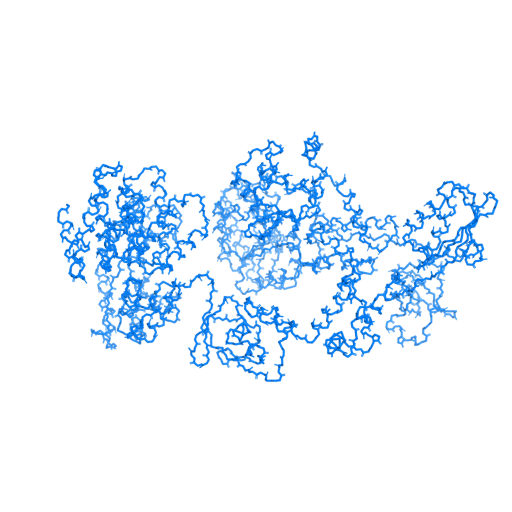444 LYS A O 1
ATOM 3602 N N . ASP A 1 445 ? 0.511 30.646 -23.529 1.00 88.56 445 ASP A N 1
ATOM 3603 C CA . ASP A 1 445 ? 1.243 30.979 -24.743 1.00 88.56 445 ASP A CA 1
ATOM 3604 C C . ASP A 1 445 ? 0.325 30.788 -25.962 1.00 88.56 445 ASP A C 1
ATOM 3606 O O . ASP A 1 445 ? 0.056 29.673 -26.415 1.00 88.56 445 ASP A O 1
ATOM 3610 N N . LEU A 1 446 ? -0.173 31.900 -26.502 1.00 81.81 446 LEU A N 1
ATOM 3611 C CA . LEU A 1 446 ? -1.101 31.904 -27.637 1.00 81.81 446 LEU A CA 1
ATOM 3612 C C . LEU A 1 446 ? -0.442 31.491 -28.964 1.00 81.81 446 LEU A C 1
ATOM 3614 O O . LEU A 1 446 ? -1.153 31.171 -29.917 1.00 81.81 446 LEU A O 1
ATOM 3618 N N . SER A 1 447 ? 0.894 31.473 -29.040 1.00 75.56 447 SER A N 1
ATOM 3619 C CA . SER A 1 447 ? 1.620 31.013 -30.229 1.00 75.56 447 SER A CA 1
ATOM 3620 C C . SER A 1 447 ? 1.635 29.481 -30.351 1.00 75.56 447 SER A C 1
ATOM 3622 O O . SER A 1 447 ? 1.786 28.934 -31.449 1.00 75.56 447 SER A O 1
ATOM 3624 N N . ARG A 1 448 ? 1.392 28.772 -29.239 1.00 80.25 448 ARG A N 1
ATOM 3625 C CA . ARG A 1 448 ? 1.416 27.310 -29.144 1.00 80.25 448 ARG A CA 1
ATOM 3626 C C . ARG A 1 448 ? 0.136 26.681 -29.704 1.00 80.25 448 ARG A C 1
ATOM 3628 O O . ARG A 1 448 ? -0.899 26.595 -29.040 1.00 80.25 448 ARG A O 1
ATOM 3635 N N . LYS A 1 449 ? 0.214 26.207 -30.952 1.00 75.88 449 LYS A N 1
ATOM 3636 C CA . LYS A 1 449 ? -0.903 25.546 -31.661 1.00 75.88 449 LYS A CA 1
ATOM 3637 C C . LYS A 1 449 ? -1.112 24.075 -31.291 1.00 75.88 449 LYS A C 1
ATOM 3639 O O . LYS A 1 449 ? -2.228 23.583 -31.439 1.00 75.88 449 LYS A O 1
ATOM 3644 N N . TRP A 1 450 ? -0.073 23.383 -30.821 1.00 81.69 450 TRP A N 1
ATOM 3645 C CA . TRP A 1 450 ? -0.092 21.949 -30.507 1.00 81.69 450 TRP A CA 1
ATOM 3646 C C . TRP A 1 450 ? 0.656 21.672 -29.194 1.00 81.69 450 TRP A C 1
ATOM 3648 O O . TRP A 1 450 ? 1.609 22.390 -28.894 1.00 81.69 450 TRP A O 1
ATOM 3658 N N . PRO A 1 451 ? 0.262 20.645 -28.420 1.00 85.12 451 PRO A N 1
ATOM 3659 C CA . PRO A 1 451 ? 0.983 20.259 -27.206 1.00 85.12 451 PRO A CA 1
ATOM 3660 C C . PRO A 1 451 ? 2.287 19.534 -27.550 1.00 85.12 451 PRO A C 1
ATOM 3662 O O . PRO A 1 451 ? 2.390 18.978 -28.642 1.00 85.12 451 PRO A O 1
ATOM 3665 N N . GLU A 1 452 ? 3.268 19.499 -26.647 1.00 83.69 452 GLU A N 1
ATOM 3666 C CA . GLU A 1 452 ? 4.558 18.836 -26.912 1.00 83.69 452 GLU A CA 1
ATOM 3667 C C . GLU A 1 452 ? 4.513 17.327 -26.636 1.00 83.69 452 GLU A C 1
ATOM 3669 O O . GLU A 1 452 ? 3.930 16.920 -25.628 1.00 83.69 452 GLU A O 1
ATOM 3674 N N . PRO A 1 453 ? 5.182 16.478 -27.444 1.00 78.44 453 PRO A N 1
ATOM 3675 C CA . PRO A 1 453 ? 5.217 15.029 -27.216 1.00 78.44 453 PRO A CA 1
ATOM 3676 C C . PRO A 1 453 ? 5.745 14.634 -25.830 1.00 78.44 453 PRO A C 1
ATOM 3678 O O . PRO A 1 453 ? 5.215 13.718 -25.203 1.00 78.44 453 PRO A O 1
ATOM 3681 N N . GLN A 1 454 ? 6.739 15.368 -25.316 1.00 81.94 454 GLN A N 1
ATOM 3682 C CA . GLN A 1 454 ? 7.342 15.125 -24.000 1.00 81.94 454 GLN A CA 1
ATOM 3683 C C . GLN A 1 454 ? 6.350 15.274 -22.833 1.00 81.94 454 GLN A C 1
ATOM 3685 O O . GLN A 1 454 ? 6.547 14.669 -21.781 1.00 81.94 454 GLN A O 1
ATOM 3690 N N . TRP A 1 455 ? 5.251 16.018 -23.019 1.00 89.06 455 TRP A N 1
ATOM 3691 C CA . TRP A 1 455 ? 4.235 16.207 -21.981 1.00 89.06 455 TRP A CA 1
ATOM 3692 C C . TRP A 1 455 ? 3.530 14.898 -21.608 1.00 89.06 455 TRP A C 1
ATOM 3694 O O . TRP A 1 455 ? 3.084 14.771 -20.472 1.00 89.06 455 TRP A O 1
ATOM 3704 N N . LEU A 1 456 ? 3.506 13.892 -22.495 1.00 82.44 456 LEU A N 1
ATOM 3705 C CA . LEU A 1 456 ? 2.957 12.561 -22.191 1.00 82.44 456 LEU A CA 1
ATOM 3706 C C . LEU A 1 456 ? 3.693 11.843 -21.053 1.00 82.44 456 LEU A C 1
ATOM 3708 O O . LEU A 1 456 ? 3.073 11.054 -20.342 1.00 82.44 456 LEU A O 1
ATOM 3712 N N . GLY A 1 457 ? 4.991 12.115 -20.884 1.00 77.69 457 GLY A N 1
ATOM 3713 C CA . GLY A 1 457 ? 5.792 11.584 -19.779 1.00 77.69 457 GLY A CA 1
ATOM 3714 C C . GLY A 1 457 ? 5.654 12.386 -18.482 1.00 77.69 457 GLY A C 1
ATOM 3715 O O . GLY A 1 457 ? 6.062 11.909 -17.425 1.00 77.69 457 GLY A O 1
ATOM 3716 N N . TRP A 1 458 ? 5.094 13.597 -18.553 1.00 88.75 458 TRP A N 1
ATOM 3717 C CA . TRP A 1 458 ? 4.951 14.503 -17.410 1.00 88.75 458 TRP A CA 1
ATOM 3718 C C . TRP A 1 458 ? 3.560 14.408 -16.782 1.00 88.75 458 TRP A C 1
ATOM 3720 O O . TRP A 1 458 ? 3.454 14.391 -15.562 1.00 88.75 458 TRP A O 1
ATOM 3730 N N . VAL A 1 459 ? 2.511 14.257 -17.595 1.00 87.88 459 VAL A N 1
ATOM 3731 C CA . VAL A 1 459 ? 1.127 14.148 -17.111 1.00 87.88 459 VAL A CA 1
ATOM 3732 C C . VAL A 1 459 ? 0.840 12.790 -16.469 1.00 87.88 459 VAL A C 1
ATOM 3734 O O . VAL A 1 459 ? 1.173 11.722 -17.004 1.00 87.88 459 VAL A O 1
ATOM 3737 N N . LYS A 1 460 ? 0.178 12.811 -15.314 1.00 85.00 460 LYS A N 1
ATOM 3738 C CA . LYS A 1 460 ? -0.204 11.603 -14.572 1.00 85.00 460 LYS A CA 1
ATOM 3739 C C . LYS A 1 460 ? -1.644 11.183 -14.841 1.00 85.00 460 LYS A C 1
ATOM 3741 O O . LYS A 1 460 ? -1.912 9.979 -14.870 1.00 85.00 460 LYS A O 1
ATOM 3746 N N . THR A 1 461 ? -2.539 12.130 -15.116 1.00 81.94 461 THR A N 1
ATOM 3747 C CA . THR A 1 461 ? -3.971 11.874 -15.324 1.00 81.94 461 THR A CA 1
ATOM 3748 C C . THR A 1 461 ? -4.260 11.249 -16.689 1.00 81.94 461 THR A C 1
ATOM 3750 O O . THR A 1 461 ? -3.628 11.576 -17.697 1.00 81.94 461 THR A O 1
ATOM 3753 N N . SER A 1 462 ? -5.246 10.346 -16.749 1.00 77.81 462 SER A N 1
ATOM 3754 C CA . SER A 1 462 ? -5.702 9.760 -18.019 1.00 77.81 462 SER A CA 1
ATOM 3755 C C . SER A 1 462 ? -6.326 10.816 -18.929 1.00 77.81 462 SER A C 1
ATOM 3757 O O . SER A 1 462 ? -6.008 10.854 -20.107 1.00 77.81 462 SER A O 1
ATOM 3759 N N . LYS A 1 463 ? -7.117 11.743 -18.377 1.00 80.12 463 LYS A N 1
ATOM 3760 C CA . LYS A 1 463 ? -7.773 12.824 -19.128 1.00 80.12 463 LYS A CA 1
ATOM 3761 C C . LYS A 1 463 ? -6.770 13.733 -19.851 1.00 80.12 463 LYS A C 1
ATOM 3763 O O . LYS A 1 463 ? -6.934 13.970 -21.047 1.00 80.12 463 LYS A O 1
ATOM 3768 N N . ALA A 1 464 ? -5.716 14.199 -19.170 1.00 85.50 464 ALA A N 1
ATOM 3769 C CA . ALA A 1 464 ? -4.674 15.006 -19.809 1.00 85.50 464 ALA A CA 1
ATOM 3770 C C . ALA A 1 464 ? -3.880 14.184 -20.835 1.00 85.50 464 ALA A C 1
ATOM 3772 O O . ALA A 1 464 ? -3.624 14.658 -21.942 1.00 85.50 464 ALA A O 1
ATOM 3773 N N . ARG A 1 465 ? -3.546 12.926 -20.509 1.00 85.62 465 ARG A N 1
ATOM 3774 C CA . ARG A 1 465 ? -2.843 12.017 -21.427 1.00 85.62 465 ARG A CA 1
ATOM 3775 C C . ARG A 1 465 ? -3.642 11.770 -22.708 1.00 85.62 465 ARG A C 1
ATOM 3777 O O . ARG A 1 465 ? -3.082 11.902 -23.793 1.00 85.62 465 ARG A O 1
ATOM 3784 N N . ASP A 1 466 ? -4.932 11.479 -22.597 1.00 78.62 466 ASP A N 1
ATOM 3785 C CA . ASP A 1 466 ? -5.823 11.195 -23.724 1.00 78.62 466 ASP A CA 1
ATOM 3786 C C . ASP A 1 466 ? -6.050 12.444 -24.583 1.00 78.62 466 ASP A C 1
ATOM 3788 O O . ASP A 1 466 ? -5.979 12.375 -25.812 1.00 78.62 466 ASP A O 1
ATOM 3792 N N . ALA A 1 467 ? -6.234 13.609 -23.954 1.00 81.12 467 ALA A N 1
ATOM 3793 C CA . ALA A 1 467 ? -6.336 14.892 -24.643 1.00 81.12 467 ALA A CA 1
ATOM 3794 C C . ALA A 1 467 ? -5.064 15.225 -25.441 1.00 81.12 467 ALA A C 1
ATOM 3796 O O . ALA A 1 467 ? -5.152 15.559 -26.627 1.00 81.12 467 ALA A O 1
ATOM 3797 N N . ILE A 1 468 ? -3.885 15.079 -24.824 1.00 85.06 468 ILE A N 1
ATOM 3798 C CA . ILE A 1 468 ? -2.592 15.292 -25.486 1.00 85.06 468 ILE A CA 1
ATOM 3799 C C . ILE A 1 468 ? -2.414 14.283 -26.624 1.00 85.06 468 ILE A C 1
ATOM 3801 O O . ILE A 1 468 ? -2.087 14.683 -27.739 1.00 85.06 468 ILE A O 1
ATOM 3805 N N . GLN A 1 469 ? -2.676 12.990 -26.402 1.00 79.19 469 GLN A N 1
ATOM 3806 C CA . GLN A 1 469 ? -2.572 11.969 -27.450 1.00 79.19 469 GLN A CA 1
ATOM 3807 C C . GLN A 1 469 ? -3.503 12.257 -28.630 1.00 79.19 469 GLN A C 1
ATOM 3809 O O . GLN A 1 469 ? -3.080 12.155 -29.781 1.00 79.19 469 GLN A O 1
ATOM 3814 N N . MET A 1 470 ? -4.755 12.635 -28.371 1.00 78.69 470 MET A N 1
ATOM 3815 C CA . MET A 1 470 ? -5.719 12.981 -29.413 1.00 78.69 470 MET A CA 1
ATOM 3816 C C . MET A 1 470 ? -5.244 14.187 -30.233 1.00 78.69 470 MET A C 1
ATOM 3818 O O . MET A 1 470 ? -5.271 14.143 -31.462 1.00 78.69 470 MET A O 1
ATOM 3822 N N . GLN A 1 471 ? -4.761 15.242 -29.575 1.00 79.06 471 GLN A N 1
ATOM 3823 C CA . GLN A 1 471 ? -4.249 16.440 -30.244 1.00 79.06 471 GLN A CA 1
ATOM 3824 C C . GLN A 1 471 ? -2.951 16.165 -31.022 1.00 79.06 471 GLN A C 1
ATOM 3826 O O . GLN A 1 471 ? -2.788 16.663 -32.134 1.00 79.06 471 GLN A O 1
ATOM 3831 N N . LEU A 1 472 ? -2.059 15.320 -30.497 1.00 77.56 472 LEU A N 1
ATOM 3832 C CA . LEU A 1 472 ? -0.850 14.871 -31.196 1.00 77.56 472 LEU A CA 1
ATOM 3833 C C . LEU A 1 472 ? -1.179 14.002 -32.419 1.00 77.56 472 LEU A C 1
ATOM 3835 O O . LEU A 1 472 ? -0.509 14.110 -33.443 1.00 77.56 472 LEU A O 1
ATOM 3839 N N . ARG A 1 473 ? -2.239 13.185 -32.371 1.00 69.50 473 ARG A N 1
ATOM 3840 C CA . ARG A 1 473 ? -2.723 12.410 -33.534 1.00 69.50 473 ARG A CA 1
ATOM 3841 C C . ARG A 1 473 ? -3.303 13.291 -34.640 1.00 69.50 473 ARG A C 1
ATOM 3843 O O . ARG A 1 473 ? -3.299 12.891 -35.800 1.00 69.50 473 ARG A O 1
ATOM 3850 N N . GLN A 1 474 ? -3.810 14.472 -34.294 1.00 70.44 474 GLN A N 1
ATOM 3851 C CA . GLN A 1 474 ? -4.350 15.430 -35.260 1.00 70.44 474 GLN A CA 1
ATOM 3852 C C . GLN A 1 474 ? -3.274 16.277 -35.946 1.00 70.44 474 GLN A C 1
ATOM 3854 O O . GLN A 1 474 ? -3.593 16.961 -36.924 1.00 70.44 474 GLN A O 1
ATOM 3859 N N . ARG A 1 475 ? -2.020 16.198 -35.481 1.00 78.25 475 ARG A N 1
ATOM 3860 C CA . ARG A 1 475 ? -0.888 16.845 -36.133 1.00 78.25 475 ARG A CA 1
ATOM 3861 C C . ARG A 1 475 ? -0.741 16.372 -37.593 1.00 78.25 475 ARG A C 1
ATOM 3863 O O . ARG A 1 475 ? -0.982 15.191 -37.875 1.00 78.25 475 ARG A O 1
ATOM 3870 N N . PRO A 1 476 ? -0.352 17.261 -38.523 1.00 70.25 476 PRO A N 1
ATOM 3871 C CA . PRO A 1 476 ? -0.125 16.902 -39.921 1.00 70.25 476 PRO A CA 1
ATOM 3872 C C . PRO A 1 476 ? 0.827 15.707 -40.072 1.00 70.25 476 PRO A C 1
ATOM 3874 O O . PRO A 1 476 ? 0.539 14.790 -40.833 1.00 70.25 476 PRO A O 1
ATOM 3877 N N . GLU A 1 477 ? 1.892 15.643 -39.273 1.00 73.25 477 GLU A N 1
ATOM 3878 C CA . GLU A 1 477 ? 2.894 14.576 -39.340 1.00 73.25 477 GLU A CA 1
ATOM 3879 C C . GLU A 1 477 ? 2.295 13.200 -38.983 1.00 73.25 477 GLU A C 1
ATOM 3881 O O . GLU A 1 477 ? 2.519 12.190 -39.651 1.00 73.25 477 GLU A O 1
ATOM 3886 N N . SER A 1 478 ? 1.423 13.155 -37.976 1.00 72.75 478 SER A N 1
ATOM 3887 C CA . SER A 1 478 ? 0.725 11.930 -37.571 1.00 72.75 478 SER A CA 1
ATOM 3888 C C . SER A 1 478 ? -0.210 11.407 -38.667 1.00 72.75 478 SER A C 1
ATOM 3890 O O . SER A 1 478 ? -0.278 10.200 -38.903 1.00 72.75 478 SER A O 1
ATOM 3892 N N . LYS A 1 479 ? -0.905 12.303 -39.382 1.00 74.38 479 LYS A N 1
ATOM 3893 C CA . LYS A 1 479 ? -1.763 11.932 -40.521 1.00 74.38 479 LYS A CA 1
ATOM 3894 C C . LYS A 1 479 ? -0.947 11.415 -41.707 1.00 74.38 479 LYS A C 1
ATOM 3896 O O . LYS A 1 479 ? -1.338 10.423 -42.318 1.00 74.38 479 LYS A O 1
ATOM 3901 N N . GLY A 1 480 ? 0.190 12.041 -42.000 1.00 78.12 480 GLY A N 1
ATOM 3902 C CA . GLY A 1 480 ? 1.097 11.612 -43.065 1.00 78.12 480 GLY A CA 1
ATOM 3903 C C . GLY A 1 480 ? 1.678 10.229 -42.814 1.00 78.12 480 GLY A C 1
ATOM 3904 O O . GLY A 1 480 ? 1.659 9.375 -43.699 1.00 78.12 480 GLY A O 1
ATOM 3905 N N . ARG A 1 481 ? 2.095 9.969 -41.571 1.00 84.31 481 ARG A N 1
ATOM 3906 C CA . ARG A 1 481 ? 2.564 8.652 -41.130 1.00 84.31 481 ARG A CA 1
ATOM 3907 C C . ARG A 1 481 ? 1.505 7.565 -41.326 1.00 84.31 481 ARG A C 1
ATOM 3909 O O . ARG A 1 481 ? 1.824 6.494 -41.832 1.00 84.31 481 ARG A O 1
ATOM 3916 N N . ILE A 1 482 ? 0.247 7.839 -40.966 1.00 81.88 482 ILE A N 1
ATOM 3917 C CA . ILE A 1 482 ? -0.866 6.889 -41.141 1.00 81.88 482 ILE A CA 1
ATOM 3918 C C . ILE A 1 482 ? -1.104 6.577 -42.624 1.00 81.88 482 ILE A C 1
ATOM 3920 O O . ILE A 1 482 ? -1.387 5.431 -42.966 1.00 81.88 482 ILE A O 1
ATOM 3924 N N . LEU A 1 483 ? -0.987 7.568 -43.511 1.00 81.75 483 LEU A N 1
ATOM 3925 C CA . LEU A 1 483 ? -1.158 7.366 -44.952 1.00 81.75 483 LEU A CA 1
ATOM 3926 C C . LEU A 1 483 ? -0.047 6.491 -45.550 1.00 81.75 483 LEU A C 1
ATOM 3928 O O . LEU A 1 483 ? -0.350 5.600 -46.340 1.00 81.75 483 LEU A O 1
ATOM 3932 N N . ILE A 1 484 ? 1.208 6.687 -45.135 1.00 82.75 484 ILE A N 1
ATOM 3933 C CA . ILE A 1 484 ? 2.347 5.854 -45.564 1.00 82.75 484 ILE A CA 1
ATOM 3934 C C . ILE A 1 484 ? 2.233 4.428 -45.003 1.00 82.75 484 ILE A C 1
ATOM 3936 O O . ILE A 1 484 ? 2.418 3.465 -45.743 1.00 82.75 484 ILE A O 1
ATOM 3940 N N . ASP A 1 485 ? 1.883 4.267 -43.722 1.00 82.75 485 ASP A N 1
ATOM 3941 C CA . ASP A 1 485 ? 1.692 2.939 -43.115 1.00 82.75 485 ASP A CA 1
ATOM 3942 C C . ASP A 1 485 ? 0.532 2.179 -43.770 1.00 82.75 485 ASP A C 1
ATOM 3944 O O . ASP A 1 485 ? 0.640 0.992 -44.069 1.00 82.75 485 ASP A O 1
ATOM 3948 N N . LYS A 1 486 ? -0.574 2.867 -44.074 1.00 81.38 486 LYS A N 1
ATOM 3949 C CA . LYS A 1 486 ? -1.709 2.271 -44.788 1.00 81.38 486 LYS A CA 1
ATOM 3950 C C . LYS A 1 486 ? -1.303 1.751 -46.170 1.00 81.38 486 LYS A C 1
ATOM 3952 O O . LYS A 1 486 ? -1.719 0.657 -46.542 1.00 81.38 486 LYS A O 1
ATOM 3957 N N . GLU A 1 487 ? -0.495 2.509 -46.903 1.00 84.81 487 GLU A N 1
ATOM 3958 C CA . GLU A 1 487 ? 0.026 2.127 -48.218 1.00 84.81 487 GLU A CA 1
ATOM 3959 C C . GLU A 1 487 ? 1.004 0.934 -48.131 1.00 84.81 487 GLU A C 1
ATOM 3961 O O . GLU A 1 487 ? 0.922 0.002 -48.930 1.00 84.81 487 GLU A O 1
ATOM 3966 N N . LEU A 1 488 ? 1.867 0.882 -47.108 1.00 80.06 488 LEU A N 1
ATOM 3967 C CA . LEU A 1 488 ? 2.728 -0.282 -46.835 1.00 80.06 488 LEU A CA 1
ATOM 3968 C C . LEU A 1 488 ? 1.925 -1.536 -46.472 1.00 80.06 488 LEU A C 1
ATOM 3970 O O . LEU A 1 488 ? 2.222 -2.626 -46.970 1.00 80.06 488 LEU A O 1
ATOM 3974 N N . ARG A 1 489 ? 0.871 -1.390 -45.661 1.00 77.56 489 ARG A N 1
ATOM 3975 C CA . ARG A 1 489 ? -0.001 -2.507 -45.262 1.00 77.56 489 ARG A CA 1
ATOM 3976 C C . ARG A 1 489 ? -0.764 -3.102 -46.433 1.00 77.56 489 ARG A C 1
ATOM 3978 O O . ARG A 1 489 ? -0.937 -4.317 -46.475 1.00 77.56 489 ARG A O 1
ATOM 3985 N N . GLN A 1 490 ? -1.169 -2.286 -47.408 1.00 79.69 490 GLN A N 1
ATOM 3986 C CA . GLN A 1 490 ? -1.757 -2.784 -48.659 1.00 79.69 490 GLN A CA 1
ATOM 3987 C C . GLN A 1 490 ? -0.791 -3.683 -49.446 1.00 79.69 490 GLN A C 1
ATOM 3989 O O . GLN A 1 490 ? -1.233 -4.545 -50.200 1.00 79.69 490 GLN A O 1
ATOM 3994 N N . ARG A 1 491 ? 0.520 -3.536 -49.220 1.00 73.69 491 ARG A N 1
ATOM 3995 C CA . ARG A 1 491 ? 1.591 -4.350 -49.811 1.00 73.69 491 ARG A CA 1
ATOM 3996 C C . ARG A 1 491 ? 2.115 -5.434 -48.855 1.00 73.69 491 ARG A C 1
ATOM 3998 O O . ARG A 1 491 ? 3.192 -5.983 -49.080 1.00 73.69 491 ARG A O 1
ATOM 4005 N N . GLY A 1 492 ? 1.369 -5.730 -47.784 1.00 67.75 492 GLY A N 1
ATOM 4006 C CA . GLY A 1 492 ? 1.678 -6.778 -46.805 1.00 67.75 492 GLY A CA 1
ATOM 4007 C C . GLY A 1 492 ? 2.826 -6.456 -45.841 1.00 67.75 492 GLY A C 1
ATOM 4008 O O . GLY A 1 492 ? 3.384 -7.373 -45.248 1.00 67.75 492 GLY A O 1
ATOM 4009 N N . ARG A 1 493 ? 3.208 -5.182 -45.694 1.00 74.94 493 ARG A N 1
ATOM 4010 C CA . ARG A 1 493 ? 4.371 -4.730 -44.906 1.00 74.94 493 ARG A CA 1
ATOM 4011 C C . ARG A 1 493 ? 3.939 -3.739 -43.819 1.00 74.94 493 ARG A C 1
ATOM 4013 O O . ARG A 1 493 ? 2.881 -3.124 -43.940 1.00 74.94 493 ARG A O 1
ATOM 4020 N N . LYS A 1 494 ? 4.731 -3.574 -42.757 1.00 71.56 494 LYS A N 1
ATOM 4021 C CA . LYS A 1 494 ? 4.446 -2.616 -41.673 1.00 71.56 494 LYS A CA 1
ATOM 4022 C C . LYS A 1 494 ? 5.471 -1.495 -41.668 1.00 71.56 494 LYS A C 1
ATOM 4024 O O . LYS A 1 494 ? 6.645 -1.757 -41.897 1.00 71.56 494 LYS A O 1
ATOM 4029 N N . LEU A 1 495 ? 5.058 -0.256 -41.397 1.00 73.50 495 LEU A N 1
ATOM 4030 C CA . LEU A 1 495 ? 5.976 0.888 -41.366 1.00 73.50 495 LEU A CA 1
ATOM 4031 C C . LEU A 1 495 ? 7.078 0.749 -40.304 1.00 73.50 495 LEU A C 1
ATOM 4033 O O . LEU A 1 495 ? 8.181 1.258 -40.510 1.00 73.50 495 LEU A O 1
ATOM 4037 N N . GLU A 1 496 ? 6.810 0.046 -39.199 1.00 73.50 496 GLU A N 1
ATOM 4038 C CA . GLU A 1 496 ? 7.806 -0.209 -38.151 1.00 73.50 496 GLU A CA 1
ATOM 4039 C C . GLU A 1 496 ? 9.060 -0.918 -38.692 1.00 73.50 496 GLU A C 1
ATOM 4041 O O . GLU A 1 496 ? 10.171 -0.537 -38.326 1.00 73.50 496 GLU A O 1
ATOM 4046 N N . ASP A 1 497 ? 8.898 -1.838 -39.648 1.00 64.00 497 ASP A N 1
ATOM 4047 C CA . ASP A 1 497 ? 9.986 -2.631 -40.243 1.00 64.00 497 ASP A CA 1
ATOM 4048 C C . ASP A 1 497 ? 10.917 -1.793 -41.157 1.00 64.00 497 ASP A C 1
ATOM 4050 O O . ASP A 1 497 ? 11.939 -2.280 -41.651 1.00 64.00 497 ASP A O 1
ATOM 4054 N N . TYR A 1 498 ? 10.563 -0.526 -41.426 1.00 71.25 498 TYR A N 1
ATOM 4055 C CA . TYR A 1 498 ? 11.277 0.371 -42.348 1.00 71.25 498 TYR A CA 1
ATOM 4056 C C . TYR A 1 498 ? 11.689 1.706 -41.709 1.00 71.25 498 TYR A C 1
ATOM 4058 O O . TYR A 1 498 ? 12.232 2.558 -42.412 1.00 71.25 498 TYR A O 1
ATOM 4066 N N . GLN A 1 499 ? 11.499 1.892 -40.396 1.00 68.00 499 GLN A N 1
ATOM 4067 C CA . GLN A 1 499 ? 11.900 3.109 -39.665 1.00 68.00 499 GLN A CA 1
ATOM 4068 C C . GLN A 1 499 ? 13.358 3.554 -39.936 1.00 68.00 499 GLN A C 1
ATOM 4070 O O . GLN A 1 499 ? 13.567 4.730 -40.243 1.00 68.00 499 GLN A O 1
ATOM 4075 N N . PRO A 1 500 ? 14.369 2.656 -39.944 1.00 59.16 500 PRO A N 1
ATOM 4076 C CA . PRO A 1 500 ? 15.751 3.042 -40.251 1.00 59.16 500 PRO A CA 1
ATOM 4077 C C . PRO A 1 500 ? 15.948 3.533 -41.696 1.00 59.16 500 PRO A C 1
ATOM 4079 O O . PRO A 1 500 ? 16.726 4.450 -41.947 1.00 59.16 500 PRO A O 1
ATOM 4082 N N . ARG A 1 501 ? 15.218 2.951 -42.656 1.00 65.75 501 ARG A N 1
ATOM 4083 C CA . ARG A 1 501 ? 15.293 3.301 -44.089 1.00 65.75 501 ARG A CA 1
ATOM 4084 C C . ARG A 1 501 ? 14.551 4.593 -44.392 1.00 65.75 501 ARG A C 1
ATOM 4086 O O . ARG A 1 501 ? 14.977 5.375 -45.234 1.00 65.75 501 ARG A O 1
ATOM 4093 N N . LEU A 1 502 ? 13.468 4.844 -43.665 1.00 71.56 502 LEU A N 1
ATOM 4094 C CA . LEU A 1 502 ? 12.740 6.097 -43.737 1.00 71.56 502 LEU A CA 1
ATOM 4095 C C . LEU A 1 502 ? 13.611 7.274 -43.289 1.00 71.56 502 LEU A C 1
ATOM 4097 O O . LEU A 1 502 ? 13.593 8.305 -43.949 1.00 71.56 502 LEU A O 1
ATOM 4101 N N . ALA A 1 503 ? 14.440 7.100 -42.256 1.00 69.56 503 ALA A N 1
ATOM 4102 C CA . ALA A 1 503 ? 15.420 8.111 -41.856 1.00 69.56 503 ALA A CA 1
ATOM 4103 C C . ALA A 1 503 ? 16.481 8.382 -42.946 1.00 69.56 503 ALA A C 1
ATOM 4105 O O . ALA A 1 503 ? 16.878 9.529 -43.146 1.00 69.56 503 ALA A O 1
ATOM 4106 N N . MET A 1 504 ? 16.906 7.354 -43.692 1.00 63.34 504 MET A N 1
ATOM 4107 C CA . MET A 1 504 ? 17.820 7.518 -44.834 1.00 63.34 504 MET A CA 1
ATOM 4108 C C . MET A 1 504 ? 17.164 8.275 -45.994 1.00 63.34 504 MET A C 1
ATOM 4110 O O . MET A 1 504 ? 17.741 9.237 -46.492 1.00 63.34 504 MET A O 1
ATOM 4114 N N . LEU A 1 505 ? 15.941 7.891 -46.370 1.00 74.44 505 LEU A N 1
ATOM 4115 C CA . LEU A 1 505 ? 15.175 8.552 -47.430 1.00 74.44 505 LEU A CA 1
ATOM 4116 C C . LEU A 1 505 ? 14.921 10.032 -47.109 1.00 74.44 505 LEU A C 1
ATOM 4118 O O . LEU A 1 505 ? 15.007 10.895 -47.976 1.00 74.44 505 LEU A O 1
ATOM 4122 N N . VAL A 1 506 ? 14.620 10.330 -45.846 1.00 79.12 506 VAL A N 1
ATOM 4123 C CA . VAL A 1 506 ? 14.431 11.693 -45.334 1.00 79.12 506 VAL A CA 1
ATOM 4124 C C . VAL A 1 506 ? 15.700 12.534 -45.500 1.00 79.12 506 VAL A C 1
ATOM 4126 O O . VAL A 1 506 ? 15.618 13.653 -46.008 1.00 79.12 506 VAL A O 1
ATOM 4129 N N . ASN A 1 507 ? 16.868 11.973 -45.165 1.00 72.75 507 ASN A N 1
ATOM 4130 C CA . ASN A 1 507 ? 18.159 12.631 -45.377 1.00 72.75 507 ASN A CA 1
ATOM 4131 C C . ASN A 1 507 ? 18.475 12.849 -46.867 1.00 72.75 507 ASN A C 1
ATOM 4133 O O . ASN A 1 507 ? 18.954 13.922 -47.224 1.00 72.75 507 ASN A O 1
ATOM 4137 N N . GLU A 1 508 ? 18.187 11.882 -47.746 1.00 72.88 508 GLU A N 1
ATOM 4138 C CA . GLU A 1 508 ? 18.364 12.043 -49.202 1.00 72.88 508 GLU A CA 1
ATOM 4139 C C . GLU A 1 508 ? 17.478 13.149 -49.783 1.00 72.88 508 GLU A C 1
ATOM 4141 O O . GLU A 1 508 ? 17.892 13.882 -50.679 1.00 72.88 508 GLU A O 1
ATOM 4146 N N . MET A 1 509 ? 16.262 13.302 -49.257 1.00 74.94 509 MET A N 1
ATOM 4147 C CA . MET A 1 509 ? 15.344 14.371 -49.653 1.00 74.94 509 MET A CA 1
ATOM 4148 C C . MET A 1 509 ? 15.698 15.733 -49.035 1.00 74.94 509 MET A C 1
ATOM 4150 O O . MET A 1 509 ? 14.973 16.702 -49.263 1.00 74.94 509 MET A O 1
ATOM 4154 N N . GLY A 1 510 ? 16.773 15.821 -48.238 1.00 76.62 510 GLY A N 1
ATOM 4155 C CA . GLY A 1 510 ? 17.188 17.050 -47.557 1.00 76.62 510 GLY A CA 1
ATOM 4156 C C . GLY A 1 510 ? 16.096 17.641 -46.662 1.00 76.62 510 GLY A C 1
ATOM 4157 O O . GLY A 1 510 ? 16.034 18.855 -46.494 1.00 76.62 510 GLY A O 1
ATOM 4158 N N . SER A 1 511 ? 15.201 16.793 -46.156 1.00 78.88 511 SER A N 1
ATOM 4159 C CA . SER A 1 511 ? 14.037 17.181 -45.359 1.00 78.88 511 SER A CA 1
ATOM 4160 C C . SER A 1 511 ? 14.112 16.524 -43.985 1.00 78.88 511 SER A C 1
ATOM 4162 O O . SER A 1 511 ? 14.947 15.658 -43.737 1.00 78.88 511 SER A O 1
ATOM 4164 N N . THR A 1 512 ? 13.222 16.903 -43.078 1.00 81.88 512 THR A N 1
ATOM 4165 C CA . THR A 1 512 ? 13.006 16.186 -41.816 1.00 81.88 512 THR A CA 1
ATOM 4166 C C . THR A 1 512 ? 11.870 15.171 -41.944 1.00 81.88 512 THR A C 1
ATOM 4168 O O . THR A 1 512 ? 10.998 15.282 -42.806 1.00 81.88 512 THR A O 1
ATOM 4171 N N . LEU A 1 513 ? 11.868 14.153 -41.080 1.00 79.25 513 LEU A N 1
ATOM 4172 C CA . LEU A 1 513 ? 10.841 13.104 -41.070 1.00 79.25 513 LEU A CA 1
ATOM 4173 C C . LEU A 1 513 ? 9.438 13.713 -40.916 1.00 79.25 513 LEU A C 1
ATOM 4175 O O . LEU A 1 513 ? 8.496 13.334 -41.612 1.00 79.25 513 LEU A O 1
ATOM 4179 N N . ASP A 1 514 ? 9.344 14.709 -40.040 1.00 78.62 514 ASP A N 1
ATOM 4180 C CA . ASP A 1 514 ? 8.136 15.474 -39.770 1.00 78.62 514 ASP A CA 1
ATOM 4181 C C . ASP A 1 514 ? 7.694 16.278 -41.001 1.00 78.62 514 ASP A C 1
ATOM 4183 O O . ASP A 1 514 ? 6.530 16.209 -41.385 1.00 78.62 514 ASP A O 1
ATOM 4187 N N . GLU A 1 515 ? 8.602 16.951 -41.712 1.00 79.88 515 GLU A N 1
ATOM 4188 C CA . GLU A 1 515 ? 8.266 17.651 -42.962 1.00 79.88 515 GLU A CA 1
ATOM 4189 C C . GLU A 1 515 ? 7.766 16.702 -44.052 1.00 79.88 515 GLU A C 1
ATOM 4191 O O . GLU A 1 515 ? 6.800 17.018 -44.748 1.00 79.88 515 GLU A O 1
ATOM 4196 N N . VAL A 1 516 ? 8.372 15.522 -44.190 1.00 81.56 516 VAL A N 1
ATOM 4197 C CA . VAL A 1 516 ? 7.938 14.507 -45.162 1.00 81.56 516 VAL A CA 1
ATOM 4198 C C . VAL A 1 516 ? 6.528 14.032 -44.837 1.00 81.56 516 VAL A C 1
ATOM 4200 O O . VAL A 1 516 ? 5.659 14.028 -45.711 1.00 81.56 516 VAL A O 1
ATOM 4203 N N . TYR A 1 517 ? 6.260 13.694 -43.577 1.00 85.00 517 TYR A N 1
ATOM 4204 C CA . TYR A 1 517 ? 4.919 13.314 -43.161 1.00 85.00 517 TYR A CA 1
ATOM 4205 C C . TYR A 1 517 ? 3.910 14.460 -43.319 1.00 85.00 517 TYR A C 1
ATOM 4207 O O . TYR A 1 517 ? 2.807 14.248 -43.821 1.00 85.00 517 TYR A O 1
ATOM 4215 N N . SER A 1 518 ? 4.278 15.684 -42.947 1.00 81.12 518 SER A N 1
ATOM 4216 C CA . SER A 1 518 ? 3.419 16.862 -43.079 1.00 81.12 518 SER A CA 1
ATOM 4217 C C . SER A 1 518 ? 3.065 17.135 -44.545 1.00 81.12 518 SER A C 1
ATOM 4219 O O . SER A 1 518 ? 1.897 17.347 -44.871 1.00 81.12 518 SER A O 1
ATOM 4221 N N . ASN A 1 519 ? 4.036 17.014 -45.454 1.00 82.00 519 ASN A N 1
ATOM 4222 C CA . ASN A 1 519 ? 3.828 17.149 -46.895 1.00 82.00 519 ASN A CA 1
ATOM 4223 C C . ASN A 1 519 ? 2.939 16.041 -47.473 1.00 82.00 519 ASN A C 1
ATOM 4225 O O . ASN A 1 519 ? 2.104 16.323 -48.333 1.00 82.00 519 ASN A O 1
ATOM 4229 N N . VAL A 1 520 ? 3.054 14.803 -46.982 1.00 85.31 520 VAL A N 1
ATOM 4230 C CA . VAL A 1 520 ? 2.141 13.714 -47.370 1.00 85.31 520 VAL A CA 1
ATOM 4231 C C . VAL A 1 520 ? 0.719 13.968 -46.862 1.00 85.31 520 VAL A C 1
ATOM 4233 O O . VAL A 1 520 ? -0.247 13.756 -47.592 1.00 85.31 520 VAL A O 1
ATOM 4236 N N . ALA A 1 521 ? 0.561 14.478 -45.640 1.00 82.19 521 ALA A N 1
ATOM 4237 C CA . ALA A 1 521 ? -0.749 14.794 -45.071 1.00 82.19 521 ALA A CA 1
ATOM 4238 C C . ALA A 1 521 ? -1.460 15.959 -45.770 1.00 82.19 521 ALA A C 1
ATOM 4240 O O . ALA A 1 521 ? -2.688 15.976 -45.840 1.00 82.19 521 ALA A O 1
ATOM 4241 N N . GLN A 1 522 ? -0.691 16.928 -46.267 1.00 79.31 522 GLN A N 1
ATOM 4242 C CA . GLN A 1 522 ? -1.191 18.079 -47.021 1.00 79.31 522 GLN A CA 1
ATOM 4243 C C . GLN A 1 522 ? -1.420 17.760 -48.508 1.00 79.31 522 GLN A C 1
ATOM 4245 O O . GLN A 1 522 ? -2.012 18.568 -49.217 1.00 79.31 522 GLN A O 1
ATOM 4250 N N . GLY A 1 523 ? -0.995 16.578 -48.975 1.00 73.50 523 GLY A N 1
ATOM 4251 C CA . GLY A 1 523 ? -1.135 16.138 -50.366 1.00 73.50 523 GLY A CA 1
ATOM 4252 C C . GLY A 1 523 ? -0.053 16.661 -51.317 1.00 73.50 523 GLY A C 1
ATOM 4253 O O . GLY A 1 523 ? -0.168 16.458 -52.523 1.00 73.50 523 GLY A O 1
ATOM 4254 N N . ASN A 1 524 ? 0.999 17.297 -50.792 1.00 80.94 524 ASN A N 1
ATOM 4255 C CA . ASN A 1 524 ? 2.141 17.792 -51.568 1.00 80.94 524 ASN A CA 1
ATOM 4256 C C . ASN A 1 524 ? 3.059 16.649 -52.038 1.00 80.94 524 ASN A C 1
ATOM 4258 O O . ASN A 1 524 ? 3.694 16.758 -53.082 1.00 80.94 524 ASN A O 1
ATOM 4262 N N . LEU A 1 525 ? 3.118 15.551 -51.275 1.00 83.44 525 LEU A N 1
ATOM 4263 C CA . LEU A 1 525 ? 3.810 14.308 -51.629 1.00 83.44 525 LEU A CA 1
ATOM 4264 C C . LEU A 1 525 ? 2.817 13.144 -51.606 1.00 83.44 525 LEU A C 1
ATOM 4266 O O . LEU A 1 525 ? 1.951 13.079 -50.730 1.00 83.44 525 LEU A O 1
ATOM 4270 N N . ARG A 1 526 ? 2.928 12.199 -52.547 1.00 86.06 526 ARG A N 1
ATOM 4271 C CA . ARG A 1 526 ? 2.034 11.033 -52.574 1.00 86.06 526 ARG A CA 1
ATOM 4272 C C . ARG A 1 526 ? 2.618 9.892 -51.743 1.00 86.06 526 ARG A C 1
ATOM 4274 O O . ARG A 1 526 ? 3.780 9.532 -51.896 1.00 86.06 526 ARG A O 1
ATOM 4281 N N . ALA A 1 527 ? 1.788 9.276 -50.898 1.00 82.81 527 ALA A N 1
ATOM 4282 C CA . ALA A 1 527 ? 2.223 8.204 -49.998 1.00 82.81 527 ALA A CA 1
ATOM 4283 C C . ALA A 1 527 ? 2.864 7.011 -50.739 1.00 82.81 527 ALA A C 1
ATOM 4285 O O . ALA A 1 527 ? 3.885 6.502 -50.286 1.00 82.81 527 ALA A O 1
ATOM 4286 N N . HIS A 1 528 ? 2.329 6.613 -51.899 1.00 83.69 528 HIS A N 1
ATOM 4287 C CA . HIS A 1 528 ? 2.876 5.499 -52.685 1.00 83.69 528 HIS A CA 1
ATOM 4288 C C . HIS A 1 528 ? 4.287 5.765 -53.226 1.00 83.69 528 HIS A C 1
ATOM 4290 O O . HIS A 1 528 ? 5.108 4.858 -53.204 1.00 83.69 528 HIS A O 1
ATOM 4296 N N . GLU A 1 529 ? 4.611 7.000 -53.621 1.00 81.44 529 GLU A N 1
ATOM 4297 C CA . GLU A 1 529 ? 5.942 7.365 -54.133 1.00 81.44 529 GLU A CA 1
ATOM 4298 C C . GLU A 1 529 ? 7.009 7.257 -53.036 1.00 81.44 529 GLU A C 1
ATOM 4300 O O . GLU A 1 529 ? 8.127 6.801 -53.283 1.00 81.44 529 GLU A O 1
ATOM 4305 N N . ILE A 1 530 ? 6.645 7.630 -51.805 1.00 84.81 530 ILE A N 1
ATOM 4306 C CA . ILE A 1 530 ? 7.504 7.463 -50.629 1.00 84.81 530 ILE A CA 1
ATOM 4307 C C . ILE A 1 530 ? 7.691 5.980 -50.316 1.00 84.81 530 ILE A C 1
ATOM 4309 O O . ILE A 1 530 ? 8.820 5.552 -50.098 1.00 84.81 530 ILE A O 1
ATOM 4313 N N . VAL A 1 531 ? 6.615 5.188 -50.342 1.00 82.44 531 VAL A N 1
ATOM 4314 C CA . VAL A 1 531 ? 6.667 3.740 -50.093 1.00 82.44 531 VAL A CA 1
ATOM 4315 C C . VAL A 1 531 ? 7.498 3.006 -51.146 1.00 82.44 531 VAL A C 1
ATOM 4317 O O . VAL A 1 531 ? 8.313 2.166 -50.780 1.00 82.44 531 VAL A O 1
ATOM 4320 N N . ASP A 1 532 ? 7.361 3.337 -52.429 1.00 76.19 532 ASP A N 1
ATOM 4321 C CA . ASP A 1 532 ? 8.152 2.727 -53.502 1.00 76.19 532 ASP A CA 1
ATOM 4322 C C . ASP A 1 532 ? 9.652 2.973 -53.315 1.00 76.19 532 ASP A C 1
ATOM 4324 O O . ASP A 1 532 ? 10.441 2.027 -53.379 1.00 76.19 532 ASP A O 1
ATOM 4328 N N . ARG A 1 533 ? 10.048 4.208 -52.986 1.00 75.31 533 ARG A N 1
ATOM 4329 C CA . ARG A 1 533 ? 11.446 4.527 -52.653 1.00 75.31 533 ARG A CA 1
ATOM 4330 C C . ARG A 1 533 ? 11.911 3.814 -51.384 1.00 75.31 533 ARG A C 1
ATOM 4332 O O . ARG A 1 533 ? 13.013 3.280 -51.360 1.00 75.31 533 ARG A O 1
ATOM 4339 N N . LEU A 1 534 ? 11.056 3.727 -50.363 1.00 70.50 534 LEU A N 1
ATOM 4340 C CA . LEU A 1 534 ? 11.344 3.010 -49.116 1.00 70.50 534 LEU A CA 1
ATOM 4341 C C . LEU A 1 534 ? 11.656 1.527 -49.341 1.00 70.50 534 LEU A C 1
ATOM 4343 O O . LEU A 1 534 ? 12.514 0.959 -48.667 1.00 70.50 534 LEU A O 1
ATOM 4347 N N . LEU A 1 535 ? 10.934 0.899 -50.271 1.00 62.97 535 LEU A N 1
ATOM 4348 C CA . LEU A 1 535 ? 11.089 -0.511 -50.618 1.00 62.97 535 LEU A CA 1
ATOM 4349 C C . LEU A 1 535 ? 12.319 -0.765 -51.498 1.00 62.97 535 LEU A C 1
ATOM 4351 O O . LEU A 1 535 ? 12.886 -1.850 -51.422 1.00 62.97 535 LEU A O 1
ATOM 4355 N N . HIS A 1 536 ? 12.760 0.227 -52.278 1.00 62.59 536 HIS A N 1
ATOM 4356 C CA . HIS A 1 536 ? 14.015 0.163 -53.037 1.00 62.59 536 HIS A CA 1
ATOM 4357 C C . HIS A 1 536 ? 15.262 0.353 -52.152 1.00 62.59 536 HIS A C 1
ATOM 4359 O O . HIS A 1 536 ? 16.355 -0.016 -52.563 1.00 62.59 536 HIS A O 1
ATOM 4365 N N . LEU A 1 537 ? 15.104 0.855 -50.920 1.00 54.28 537 LEU A N 1
ATOM 4366 C CA . LEU A 1 537 ? 16.174 1.021 -49.925 1.00 54.28 537 LEU A CA 1
ATOM 4367 C C . LEU A 1 537 ? 16.435 -0.244 -49.071 1.00 54.28 537 LEU A C 1
ATOM 4369 O O . LEU A 1 537 ? 16.900 -0.136 -47.931 1.00 54.28 537 LEU A O 1
ATOM 4373 N N . MET A 1 538 ? 16.123 -1.455 -49.561 1.00 38.44 538 MET A N 1
ATOM 4374 C CA . MET A 1 538 ? 16.531 -2.686 -48.859 1.00 38.44 538 MET A CA 1
ATOM 4375 C C . MET A 1 538 ? 18.068 -2.713 -48.686 1.00 38.44 538 MET A C 1
ATOM 4377 O O . MET A 1 538 ? 18.779 -2.319 -49.607 1.00 38.44 538 MET A O 1
ATOM 4381 N N . PRO A 1 539 ? 18.613 -3.107 -47.518 1.00 37.47 539 PRO A N 1
ATOM 4382 C CA . PRO A 1 539 ? 20.035 -3.020 -47.250 1.00 37.47 539 PRO A CA 1
ATOM 4383 C C . PRO A 1 539 ? 20.735 -4.230 -47.868 1.00 37.47 539 PRO A C 1
ATOM 4385 O O . PRO A 1 539 ? 20.396 -5.364 -47.540 1.00 37.47 539 PRO A O 1
ATOM 4388 N N . LEU A 1 540 ? 21.750 -3.958 -48.687 1.00 33.59 540 LEU A N 1
ATOM 4389 C CA . LEU A 1 540 ? 22.917 -4.830 -48.840 1.00 33.59 540 LEU A CA 1
ATOM 4390 C C . LEU A 1 540 ? 23.438 -5.194 -47.440 1.00 33.59 540 LEU A C 1
ATOM 4392 O O . LEU A 1 540 ? 23.472 -4.325 -46.553 1.00 33.59 540 LEU A O 1
ATOM 4396 N N . GLN A 1 541 ? 23.834 -6.448 -47.222 1.00 35.69 541 GLN A N 1
ATOM 4397 C CA . GLN A 1 541 ? 24.422 -6.865 -45.948 1.00 35.69 541 GLN A CA 1
ATOM 4398 C C . GLN A 1 541 ? 25.704 -6.048 -45.698 1.00 35.69 541 GLN A C 1
ATOM 4400 O O . GLN A 1 541 ? 26.649 -6.064 -46.484 1.00 35.69 541 GLN A O 1
ATOM 4405 N N . ARG A 1 542 ? 25.723 -5.260 -44.617 1.00 38.75 542 ARG A N 1
ATOM 4406 C CA . ARG A 1 542 ? 26.826 -4.345 -44.286 1.00 38.75 542 ARG A CA 1
ATOM 4407 C C . ARG A 1 542 ? 27.785 -5.006 -43.302 1.00 38.75 542 ARG A C 1
ATOM 4409 O O . ARG A 1 542 ? 27.453 -5.145 -42.127 1.00 38.75 542 ARG A O 1
ATOM 4416 N N . THR A 1 543 ? 28.999 -5.310 -43.752 1.00 38.84 543 THR A N 1
ATOM 4417 C CA . THR A 1 543 ? 30.089 -5.776 -42.880 1.00 38.84 543 THR A CA 1
ATOM 4418 C C . THR A 1 543 ? 30.984 -4.603 -42.476 1.00 38.84 543 THR A C 1
ATOM 4420 O O . THR A 1 543 ? 31.279 -3.702 -43.265 1.00 38.84 543 THR A O 1
ATOM 4423 N N . VAL A 1 544 ? 31.409 -4.589 -41.210 1.00 38.72 544 VAL A N 1
ATOM 4424 C CA . VAL A 1 544 ? 32.328 -3.587 -40.655 1.00 38.72 544 VAL A CA 1
ATOM 4425 C C . VAL A 1 544 ? 33.759 -4.117 -40.752 1.00 38.72 544 VAL A C 1
ATOM 4427 O O . VAL A 1 544 ? 34.094 -5.097 -40.092 1.00 38.72 544 VAL A O 1
ATOM 4430 N N . LEU A 1 545 ? 34.615 -3.460 -41.537 1.00 45.75 545 LEU A N 1
ATOM 4431 C CA . LEU A 1 545 ? 36.061 -3.710 -41.550 1.00 45.75 545 LEU A CA 1
ATOM 4432 C C . LEU A 1 545 ? 36.779 -2.707 -40.640 1.00 45.75 545 LEU A C 1
ATOM 4434 O O . LEU A 1 545 ? 36.428 -1.528 -40.596 1.00 45.75 545 LEU A O 1
ATOM 4438 N N . LEU A 1 546 ? 37.811 -3.158 -39.926 1.00 46.22 546 LEU A N 1
ATOM 4439 C CA . LEU A 1 546 ? 38.693 -2.287 -39.149 1.00 46.22 546 LEU A CA 1
ATOM 4440 C C . LEU A 1 546 ? 39.890 -1.861 -40.014 1.00 46.22 546 LEU A C 1
ATOM 4442 O O . LEU A 1 546 ? 40.750 -2.681 -40.323 1.00 46.22 546 LEU A O 1
ATOM 4446 N N . GLN A 1 547 ? 39.956 -0.581 -40.394 1.00 62.28 547 GLN A N 1
ATOM 4447 C CA . GLN A 1 547 ? 41.126 0.015 -41.056 1.00 62.28 547 GLN A CA 1
ATOM 4448 C C . GLN A 1 547 ? 42.035 0.703 -40.031 1.00 62.28 547 GLN A C 1
ATOM 4450 O O . GLN A 1 547 ? 41.560 1.216 -39.018 1.00 62.28 547 GLN A O 1
ATOM 4455 N N . VAL A 1 548 ? 43.342 0.718 -40.286 1.00 67.50 548 VAL A N 1
ATOM 4456 C CA . VAL A 1 548 ? 44.315 1.433 -39.450 1.00 67.50 548 VAL A CA 1
ATOM 4457 C C . VAL A 1 548 ? 44.305 2.917 -39.817 1.00 67.50 548 VAL A C 1
ATOM 4459 O O . VAL A 1 548 ? 44.437 3.269 -40.986 1.00 67.50 548 VAL A O 1
ATOM 4462 N N . GLU A 1 549 ? 44.174 3.792 -38.824 1.00 74.06 549 GLU A N 1
ATOM 4463 C CA . GLU A 1 549 ? 44.330 5.242 -38.977 1.00 74.06 549 GLU A CA 1
ATOM 4464 C C . GLU A 1 549 ? 45.184 5.826 -37.836 1.00 74.06 549 GLU A C 1
ATOM 4466 O O . GLU A 1 549 ? 45.305 5.203 -36.776 1.00 74.06 549 GLU A O 1
ATOM 4471 N N . PRO A 1 550 ? 45.772 7.023 -37.995 1.00 77.12 550 PRO A N 1
ATOM 4472 C CA . PRO A 1 550 ? 46.516 7.676 -36.932 1.00 77.12 550 PRO A CA 1
ATOM 4473 C C . PRO A 1 550 ? 45.582 8.177 -35.825 1.00 77.12 550 PRO A C 1
ATOM 4475 O O . PRO A 1 550 ? 44.447 8.591 -36.067 1.00 77.12 550 PRO A O 1
ATOM 4478 N N . THR A 1 551 ? 46.067 8.175 -34.581 1.00 78.25 551 THR A N 1
ATOM 4479 C CA . THR A 1 551 ? 45.365 8.823 -33.464 1.00 78.25 551 THR A CA 1
ATOM 4480 C C . THR A 1 551 ? 45.218 10.325 -33.731 1.00 78.25 551 THR A C 1
ATOM 4482 O O . THR A 1 551 ? 46.045 10.884 -34.450 1.00 78.25 551 THR A O 1
ATOM 4485 N N . PRO A 1 552 ? 44.232 11.028 -33.141 1.00 72.88 552 PRO A N 1
ATOM 4486 C CA . PRO A 1 552 ? 44.050 12.469 -33.359 1.00 72.88 552 PRO A CA 1
ATOM 4487 C C . PRO A 1 552 ? 45.326 13.299 -33.125 1.00 72.88 552 PRO A C 1
ATOM 4489 O O . PRO A 1 552 ? 45.629 14.211 -33.891 1.00 72.88 552 PRO A O 1
ATOM 4492 N N . GLU A 1 553 ? 46.133 12.930 -32.123 1.00 73.38 553 GLU A N 1
ATOM 4493 C CA . GLU A 1 553 ? 47.414 13.592 -31.820 1.00 73.38 553 GLU A CA 1
ATOM 4494 C C . GLU A 1 553 ? 48.518 13.278 -32.844 1.00 73.38 553 GLU A C 1
ATOM 4496 O O . GLU A 1 553 ? 49.492 14.025 -32.971 1.00 73.38 553 GLU A O 1
ATOM 4501 N N . SER A 1 554 ? 48.419 12.146 -33.542 1.00 74.06 554 SER A N 1
ATOM 4502 C CA . SER A 1 554 ? 49.349 11.740 -34.601 1.00 74.06 554 SER A CA 1
ATOM 4503 C C . SER A 1 554 ? 48.904 12.282 -35.961 1.00 74.06 554 SER A C 1
ATOM 4505 O O . SER A 1 554 ? 49.748 12.715 -36.736 1.00 74.06 554 SER A O 1
ATOM 4507 N N . ALA A 1 555 ? 47.596 12.377 -36.211 1.00 69.62 555 ALA A N 1
ATOM 4508 C CA . ALA A 1 555 ? 47.009 12.974 -37.409 1.00 69.62 555 ALA A CA 1
ATOM 4509 C C . ALA A 1 555 ? 47.378 14.462 -37.559 1.00 69.62 555 ALA A C 1
ATOM 4511 O O . ALA A 1 555 ? 47.655 14.921 -38.661 1.00 69.62 555 ALA A O 1
ATOM 4512 N N . ALA A 1 556 ? 47.482 15.204 -36.448 1.00 70.25 556 ALA A N 1
ATOM 4513 C CA . ALA A 1 556 ? 47.957 16.592 -36.455 1.00 70.25 556 ALA A CA 1
ATOM 4514 C C . ALA A 1 556 ? 49.453 16.736 -36.817 1.00 70.25 556 ALA A C 1
ATOM 4516 O O . ALA A 1 556 ? 49.872 17.786 -37.297 1.00 70.25 556 ALA A O 1
ATOM 4517 N N . ARG A 1 557 ? 50.264 15.693 -36.585 1.00 66.12 557 ARG A N 1
ATOM 4518 C CA . ARG A 1 557 ? 51.704 15.652 -36.913 1.00 66.12 557 ARG A CA 1
ATOM 4519 C C . ARG A 1 557 ? 51.990 15.047 -38.291 1.00 66.12 557 ARG A C 1
ATOM 4521 O O . ARG A 1 557 ? 53.040 15.326 -38.859 1.00 66.12 557 ARG A O 1
ATOM 4528 N N . PHE A 1 558 ? 51.052 14.267 -38.826 1.00 66.69 558 PHE A N 1
ATOM 4529 C CA . PHE A 1 558 ? 51.116 13.613 -40.134 1.00 66.69 558 PHE A CA 1
ATOM 4530 C C . PHE A 1 558 ? 49.879 13.977 -40.982 1.00 66.69 558 PHE A C 1
ATOM 4532 O O . PHE A 1 558 ? 48.986 13.148 -41.156 1.00 66.69 558 PHE A O 1
ATOM 4539 N N . PRO A 1 559 ? 49.807 15.210 -41.520 1.00 57.94 559 PRO A N 1
ATOM 4540 C CA . PRO A 1 559 ? 48.634 15.711 -42.247 1.00 57.94 559 PRO A CA 1
ATOM 4541 C C . PRO A 1 559 ? 48.380 15.044 -43.615 1.00 57.94 559 PRO A C 1
ATOM 4543 O O . PRO A 1 559 ? 47.329 15.268 -44.209 1.00 57.94 559 PRO A O 1
ATOM 4546 N N . HIS A 1 560 ? 49.307 14.215 -44.109 1.00 63.81 560 HIS A N 1
ATOM 4547 C CA . HIS A 1 560 ? 49.223 13.507 -45.397 1.00 63.81 560 HIS A CA 1
ATOM 4548 C C . HIS A 1 560 ? 49.182 11.976 -45.226 1.00 63.81 560 HIS A C 1
ATOM 4550 O O . HIS A 1 560 ? 49.910 11.257 -45.902 1.00 63.81 560 HIS A O 1
ATOM 4556 N N . TRP A 1 561 ? 48.383 11.473 -44.280 1.00 65.62 561 TRP A N 1
ATOM 4557 C CA . TRP A 1 561 ? 48.229 10.031 -44.053 1.00 65.62 561 TRP A CA 1
ATOM 4558 C C . TRP A 1 561 ? 47.621 9.308 -45.264 1.00 65.62 561 TRP A C 1
ATOM 4560 O O . TRP A 1 561 ? 46.543 9.685 -45.723 1.00 65.62 561 TRP A O 1
ATOM 4570 N N . ASP A 1 562 ? 48.264 8.217 -45.688 1.00 66.00 562 ASP A N 1
ATOM 4571 C CA . ASP A 1 562 ? 47.723 7.252 -46.645 1.00 66.00 562 ASP A CA 1
ATOM 4572 C C . ASP A 1 562 ? 47.914 5.820 -46.113 1.00 66.00 562 ASP A C 1
ATOM 4574 O O . ASP A 1 562 ? 48.958 5.487 -45.547 1.00 66.00 562 ASP A O 1
ATOM 4578 N N . ALA A 1 563 ? 46.901 4.969 -46.285 1.00 60.75 563 ALA A N 1
ATOM 4579 C CA . ALA A 1 563 ? 46.937 3.572 -45.862 1.00 60.75 563 ALA A CA 1
ATOM 4580 C C . ALA A 1 563 ? 47.979 2.752 -46.644 1.00 60.75 563 ALA A C 1
ATOM 4582 O O . ALA A 1 563 ? 48.482 1.763 -46.114 1.00 60.75 563 ALA A O 1
ATOM 4583 N N . GLU A 1 564 ? 48.355 3.183 -47.852 1.00 63.31 564 GLU A N 1
ATOM 4584 C CA . GLU A 1 564 ? 49.417 2.554 -48.654 1.00 63.31 564 GLU A CA 1
ATOM 4585 C C . GLU A 1 564 ? 50.823 2.732 -48.051 1.00 63.31 564 GLU A C 1
ATOM 4587 O O . GLU A 1 564 ? 51.755 2.021 -48.420 1.00 63.31 564 GLU A O 1
ATOM 4592 N N . MET A 1 565 ? 50.991 3.635 -47.076 1.00 70.06 565 MET A N 1
ATOM 4593 C CA . MET A 1 565 ? 52.263 3.833 -46.370 1.00 70.06 565 MET A CA 1
ATOM 4594 C C . MET A 1 565 ? 52.523 2.779 -45.283 1.00 70.06 565 MET A C 1
ATOM 4596 O O . MET A 1 565 ? 53.590 2.802 -44.670 1.00 70.06 565 MET A O 1
ATOM 4600 N N . LEU A 1 566 ? 51.566 1.889 -44.991 1.00 71.62 566 LEU A N 1
ATOM 4601 C CA . LEU A 1 566 ? 51.693 0.866 -43.952 1.00 71.62 566 LEU A CA 1
ATOM 4602 C C . LEU A 1 566 ? 52.494 -0.343 -44.439 1.00 71.62 566 LEU A C 1
ATOM 4604 O O . LEU A 1 566 ? 52.150 -0.988 -45.425 1.00 71.62 566 LEU A O 1
ATOM 4608 N N . LEU A 1 567 ? 53.524 -0.698 -43.677 1.00 73.06 567 LEU A N 1
ATOM 4609 C CA . LEU A 1 567 ? 54.363 -1.869 -43.909 1.00 73.06 567 LEU A CA 1
ATOM 4610 C C . LEU A 1 567 ? 54.142 -2.896 -42.793 1.00 73.06 567 LEU A C 1
ATOM 4612 O O . LEU A 1 567 ? 53.949 -2.538 -41.629 1.00 73.06 567 LEU A O 1
ATOM 4616 N N . SER A 1 568 ? 54.180 -4.187 -43.119 1.00 67.69 568 SER A N 1
ATOM 4617 C CA . SER A 1 568 ? 54.160 -5.251 -42.109 1.00 67.69 568 SER A CA 1
ATOM 4618 C C . SER A 1 568 ? 55.514 -5.344 -41.410 1.00 67.69 568 SER A C 1
ATOM 4620 O O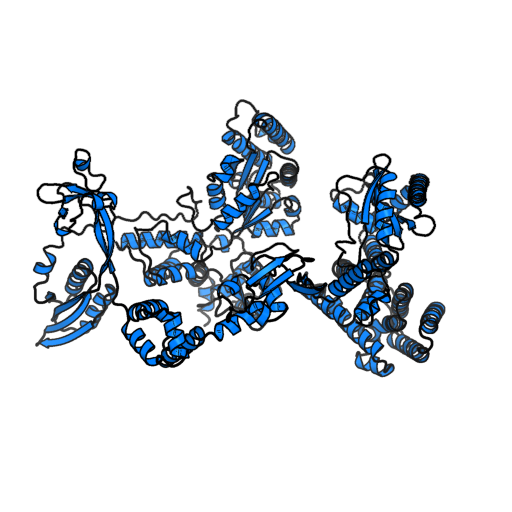 . SER A 1 568 ? 56.539 -5.407 -42.084 1.00 67.69 568 SER A O 1
ATOM 4622 N N . SER A 1 569 ? 55.530 -5.400 -40.076 1.00 70.56 569 SER A N 1
ATOM 4623 C CA . SER A 1 569 ? 56.775 -5.658 -39.345 1.00 70.56 569 SER A CA 1
ATOM 4624 C C . SER A 1 569 ? 57.134 -7.148 -39.347 1.00 70.56 569 SER A C 1
ATOM 4626 O O . SER A 1 569 ? 56.261 -7.998 -39.162 1.00 70.56 569 SER A O 1
ATOM 4628 N N . ASP A 1 570 ? 58.426 -7.462 -39.453 1.00 67.06 570 ASP A N 1
ATOM 4629 C CA . ASP A 1 570 ? 58.929 -8.845 -39.401 1.00 67.06 570 ASP A CA 1
ATOM 4630 C C . ASP A 1 570 ? 58.990 -9.415 -37.970 1.00 67.06 570 ASP A C 1
ATOM 4632 O O . ASP A 1 570 ? 59.136 -10.621 -37.772 1.00 67.06 570 ASP A O 1
ATOM 4636 N N . CYS A 1 571 ? 58.892 -8.562 -36.942 1.00 65.00 571 CYS A N 1
ATOM 4637 C CA . CYS A 1 571 ? 59.076 -8.964 -35.544 1.00 65.00 571 CYS A CA 1
ATOM 4638 C C . CYS A 1 571 ? 57.769 -9.269 -34.798 1.00 65.00 571 CYS A C 1
ATOM 4640 O O . CYS A 1 571 ? 57.773 -10.034 -33.831 1.00 65.00 571 CYS A O 1
ATOM 4642 N N . CYS A 1 572 ? 56.644 -8.673 -35.204 1.00 63.66 572 CYS A N 1
ATOM 4643 C CA . CYS A 1 572 ? 55.345 -8.957 -34.609 1.00 63.66 572 CYS A CA 1
ATOM 4644 C C . CYS A 1 572 ? 54.212 -8.785 -35.620 1.00 63.66 572 CYS A C 1
ATOM 4646 O O . CYS A 1 572 ? 54.201 -7.854 -36.415 1.00 63.66 572 CYS A O 1
ATOM 4648 N N . THR A 1 573 ? 53.210 -9.655 -35.535 1.00 63.19 573 THR A N 1
ATOM 4649 C CA . THR A 1 573 ? 52.022 -9.585 -36.394 1.00 63.19 573 THR A CA 1
ATOM 4650 C C . THR A 1 573 ? 50.845 -9.076 -35.554 1.00 63.19 573 THR A C 1
ATOM 4652 O O . THR A 1 573 ? 50.303 -9.840 -34.740 1.00 63.19 573 THR A O 1
ATOM 4655 N N . PRO A 1 574 ? 50.510 -7.775 -35.609 1.00 60.19 574 PRO A N 1
ATOM 4656 C CA . PRO A 1 574 ? 49.348 -7.226 -34.916 1.00 60.19 574 PRO A CA 1
ATOM 4657 C C . PRO A 1 574 ? 48.051 -7.715 -35.565 1.00 60.19 574 PRO A C 1
ATOM 4659 O O . PRO A 1 574 ? 47.927 -7.724 -36.786 1.00 60.19 574 PRO A O 1
ATOM 4662 N N . LEU A 1 575 ? 47.094 -8.145 -34.743 1.00 53.12 575 LEU A N 1
ATOM 4663 C CA . LEU A 1 575 ? 45.784 -8.615 -35.201 1.00 53.12 575 LEU A CA 1
ATOM 4664 C C . LEU A 1 575 ? 44.753 -7.490 -35.143 1.00 53.12 575 LEU A C 1
ATOM 4666 O O . LEU A 1 575 ? 44.913 -6.539 -34.379 1.00 53.12 575 LEU A O 1
ATOM 4670 N N . GLN A 1 576 ? 43.675 -7.609 -35.922 1.00 52.22 576 GLN A N 1
ATOM 4671 C CA . GLN A 1 576 ? 42.562 -6.658 -35.860 1.00 52.22 576 GLN A CA 1
ATOM 4672 C C . GLN A 1 576 ? 42.026 -6.564 -34.422 1.00 52.22 576 GLN A C 1
ATOM 4674 O O . GLN A 1 576 ? 41.684 -7.579 -33.815 1.00 52.22 576 GLN A O 1
ATOM 4679 N N . GLY A 1 577 ? 41.996 -5.345 -33.875 1.00 53.44 577 GLY A N 1
ATOM 4680 C CA . GLY A 1 577 ? 41.620 -5.067 -32.485 1.00 53.44 577 GLY A CA 1
ATOM 4681 C C . GLY A 1 577 ? 42.783 -5.039 -31.481 1.00 53.44 577 GLY A C 1
ATOM 4682 O O . GLY A 1 577 ? 42.600 -4.520 -30.383 1.00 53.44 577 GLY A O 1
ATOM 4683 N N . ASP A 1 578 ? 43.989 -5.511 -31.833 1.00 62.34 578 ASP A N 1
ATOM 4684 C CA . ASP A 1 578 ? 45.168 -5.351 -30.965 1.00 62.34 578 ASP A CA 1
ATOM 4685 C C . ASP A 1 578 ? 45.500 -3.850 -30.799 1.00 62.34 578 ASP A C 1
ATOM 4687 O O . ASP A 1 578 ? 45.398 -3.091 -31.766 1.00 62.34 578 ASP A O 1
ATOM 4691 N N . PRO A 1 579 ? 45.965 -3.389 -29.623 1.00 64.81 579 PRO A N 1
ATOM 4692 C CA . PRO A 1 579 ? 46.554 -2.060 -29.508 1.00 64.81 579 PRO A CA 1
ATOM 4693 C C . PRO A 1 579 ? 47.807 -1.999 -30.390 1.00 64.81 579 PRO A C 1
ATOM 4695 O O . PRO A 1 579 ? 48.737 -2.794 -30.226 1.00 64.81 579 PRO A O 1
ATOM 4698 N N . ILE A 1 580 ? 47.814 -1.073 -31.346 1.00 79.38 580 ILE A N 1
ATOM 4699 C CA . ILE A 1 580 ? 48.839 -0.945 -32.386 1.00 79.38 580 ILE A CA 1
ATOM 4700 C C . ILE A 1 580 ? 49.605 0.368 -32.259 1.00 79.38 580 ILE A C 1
ATOM 4702 O O . ILE A 1 580 ? 49.098 1.362 -31.746 1.00 79.38 580 ILE A O 1
ATOM 4706 N N . ALA A 1 581 ? 50.838 0.366 -32.748 1.00 81.06 581 ALA A N 1
ATOM 4707 C CA . ALA A 1 581 ? 51.646 1.562 -32.921 1.00 81.06 581 ALA A CA 1
ATOM 4708 C C . ALA A 1 581 ? 52.448 1.437 -34.217 1.00 81.06 581 ALA A C 1
ATOM 4710 O O . ALA A 1 581 ? 52.845 0.341 -34.614 1.00 81.06 581 ALA A O 1
ATOM 4711 N N . GLY A 1 582 ? 52.659 2.562 -34.885 1.00 82.06 582 GLY A N 1
ATOM 4712 C CA . GLY A 1 582 ? 53.462 2.644 -36.094 1.00 82.06 582 GLY A CA 1
ATOM 4713 C C . GLY A 1 582 ? 54.883 3.070 -35.770 1.00 82.06 582 GLY A C 1
ATOM 4714 O O . GLY A 1 582 ? 55.088 3.958 -34.942 1.00 82.06 582 GLY A O 1
ATOM 4715 N N . TYR A 1 583 ? 55.865 2.489 -36.443 1.00 83.94 583 TYR A N 1
ATOM 4716 C CA . TYR A 1 583 ? 57.235 2.981 -36.438 1.00 83.94 583 TYR A CA 1
ATOM 4717 C C . TYR A 1 583 ? 57.555 3.605 -37.796 1.00 83.94 583 TYR A C 1
ATOM 4719 O O . TYR A 1 583 ? 57.470 2.948 -38.828 1.00 83.94 583 TYR A O 1
ATOM 4727 N N . HIS A 1 584 ? 57.879 4.898 -37.814 1.00 81.75 584 HIS A N 1
ATOM 4728 C CA . HIS A 1 584 ? 58.119 5.614 -39.064 1.00 81.75 584 HIS A CA 1
ATOM 4729 C C . HIS A 1 584 ? 59.539 5.355 -39.593 1.00 81.75 584 HIS A C 1
ATOM 4731 O O . HIS A 1 584 ? 60.517 5.887 -39.055 1.00 81.75 584 HIS A O 1
ATOM 4737 N N . THR A 1 585 ? 59.640 4.603 -40.688 1.00 77.25 585 THR A N 1
ATOM 4738 C CA . THR A 1 585 ? 60.886 4.303 -41.415 1.00 77.25 585 THR A CA 1
ATOM 4739 C C . THR A 1 585 ? 61.028 5.165 -42.677 1.00 77.25 585 THR A C 1
ATOM 4741 O O . THR A 1 585 ? 60.176 6.001 -42.967 1.00 77.25 585 THR A O 1
ATOM 4744 N N . GLU A 1 586 ? 62.112 4.992 -43.440 1.00 73.88 586 GLU A N 1
ATOM 4745 C CA . GLU A 1 586 ? 62.304 5.672 -44.735 1.00 73.88 586 GLU A CA 1
ATOM 4746 C C . GLU A 1 586 ? 61.403 5.120 -45.855 1.00 73.88 586 GLU A C 1
ATOM 4748 O O . GLU A 1 586 ? 61.193 5.801 -46.854 1.00 73.88 586 GLU A O 1
ATOM 4753 N N . ARG A 1 587 ? 60.866 3.899 -45.700 1.00 71.88 587 ARG A N 1
ATOM 4754 C CA . ARG A 1 587 ? 60.011 3.232 -46.702 1.00 71.88 587 ARG A CA 1
ATOM 4755 C C . ARG A 1 587 ? 58.515 3.366 -46.416 1.00 71.88 587 ARG A C 1
ATOM 4757 O O . ARG A 1 587 ? 57.712 3.087 -47.297 1.00 71.88 587 ARG A O 1
ATOM 4764 N N . GLY A 1 588 ? 58.151 3.750 -45.195 1.00 80.00 588 GLY A N 1
ATOM 4765 C CA . GLY A 1 588 ? 56.770 3.785 -44.721 1.00 80.00 588 GLY A CA 1
ATOM 4766 C C . GLY A 1 588 ? 56.675 3.587 -43.209 1.00 80.00 588 GLY A C 1
ATOM 4767 O O . GLY A 1 588 ? 57.673 3.642 -42.486 1.00 80.00 588 GLY A O 1
ATOM 4768 N N . ILE A 1 589 ? 55.467 3.351 -42.715 1.00 83.12 589 ILE A N 1
ATOM 4769 C CA . ILE A 1 589 ? 55.169 3.146 -41.299 1.00 83.12 589 ILE A CA 1
ATOM 4770 C C . ILE A 1 589 ? 55.023 1.647 -41.043 1.00 83.12 589 ILE A C 1
ATOM 4772 O O . ILE A 1 589 ? 54.041 1.033 -41.452 1.00 83.12 589 ILE A O 1
ATOM 4776 N N . GLU A 1 590 ? 55.989 1.058 -40.343 1.00 83.12 590 GLU A N 1
ATOM 4777 C CA . GLU A 1 590 ? 55.936 -0.347 -39.942 1.00 83.12 590 GLU A CA 1
ATOM 4778 C C . GLU A 1 590 ? 54.921 -0.538 -38.811 1.00 83.12 590 GLU A C 1
ATOM 4780 O O . GLU A 1 590 ? 54.965 0.145 -37.784 1.00 83.12 590 GLU A O 1
ATOM 4785 N N . LEU A 1 591 ? 53.977 -1.457 -39.006 1.00 82.25 591 LEU A N 1
ATOM 4786 C CA . LEU A 1 591 ? 52.894 -1.723 -38.069 1.00 82.25 591 LEU A CA 1
ATOM 4787 C C . LEU A 1 591 ? 53.332 -2.739 -37.009 1.00 82.25 591 LEU A C 1
ATOM 4789 O O . LEU A 1 591 ? 53.577 -3.908 -37.309 1.00 82.25 591 LEU A O 1
ATOM 4793 N N . HIS A 1 592 ? 53.341 -2.306 -35.750 1.00 82.00 592 HIS A N 1
ATOM 4794 C CA . HIS A 1 592 ? 53.677 -3.137 -34.600 1.00 82.00 592 HIS A CA 1
ATOM 4795 C C . HIS A 1 592 ? 52.513 -3.229 -33.607 1.00 82.00 592 HIS A C 1
ATOM 4797 O O . HIS A 1 592 ? 51.651 -2.352 -33.525 1.00 82.00 592 HIS A O 1
ATOM 4803 N N . ARG A 1 593 ? 52.518 -4.269 -32.765 1.00 75.81 593 ARG A N 1
ATOM 4804 C CA . ARG A 1 593 ? 51.739 -4.246 -31.514 1.00 75.81 593 ARG A CA 1
ATOM 4805 C C . ARG A 1 593 ? 52.330 -3.184 -30.594 1.00 75.81 593 ARG A C 1
ATOM 4807 O O . ARG A 1 593 ? 53.546 -3.139 -30.447 1.00 75.81 593 ARG A O 1
ATOM 4814 N N . ALA A 1 594 ? 51.497 -2.411 -29.905 1.00 78.31 594 ALA A N 1
ATOM 4815 C CA . ALA A 1 594 ? 51.938 -1.357 -28.987 1.00 78.31 594 ALA A CA 1
ATOM 4816 C C . ALA A 1 594 ? 52.871 -1.868 -27.869 1.00 78.31 594 ALA A C 1
ATOM 4818 O O . ALA A 1 594 ? 53.678 -1.112 -27.343 1.00 78.31 594 ALA A O 1
ATOM 4819 N N . SER A 1 595 ? 52.794 -3.160 -27.531 1.00 76.00 595 SER A N 1
ATOM 4820 C CA . SER A 1 595 ? 53.651 -3.826 -26.542 1.00 76.00 595 SER A CA 1
ATOM 4821 C C . SER A 1 595 ? 54.904 -4.492 -27.135 1.00 76.00 595 SER A C 1
ATOM 4823 O O . SER A 1 595 ? 55.533 -5.306 -26.458 1.00 76.00 595 SER A O 1
ATOM 4825 N N . CYS A 1 596 ? 55.234 -4.259 -28.409 1.00 77.94 596 CYS A N 1
ATOM 4826 C CA . CYS A 1 596 ? 56.373 -4.904 -29.059 1.00 77.94 596 CYS A CA 1
ATOM 4827 C C . CYS A 1 596 ? 57.703 -4.412 -28.452 1.00 77.94 596 CYS A C 1
ATOM 4829 O O . CYS A 1 596 ? 57.932 -3.203 -28.418 1.00 77.94 596 CYS A O 1
ATOM 4831 N N . PRO A 1 597 ? 58.620 -5.308 -28.027 1.00 73.94 597 PRO A N 1
ATOM 4832 C CA . PRO A 1 597 ? 59.919 -4.913 -27.476 1.00 73.94 597 PRO A CA 1
ATOM 4833 C C . PRO A 1 597 ? 60.749 -4.041 -28.426 1.00 73.94 597 PRO A C 1
ATOM 4835 O O . PRO A 1 597 ? 61.473 -3.161 -27.970 1.00 73.94 597 PRO A O 1
ATOM 4838 N N . SER A 1 598 ? 60.601 -4.235 -29.742 1.00 69.44 598 SER A N 1
ATOM 4839 C CA . SER A 1 598 ? 61.275 -3.438 -30.776 1.00 69.44 598 SER A CA 1
ATOM 4840 C C . SER A 1 598 ? 60.836 -1.967 -30.805 1.00 69.44 598 SER A C 1
ATOM 4842 O O . SER A 1 598 ? 61.574 -1.136 -31.320 1.00 69.44 598 SER A O 1
ATOM 4844 N N . LEU A 1 599 ? 59.676 -1.621 -30.228 1.00 73.12 599 LEU A N 1
ATOM 4845 C CA . LEU A 1 599 ? 59.218 -0.230 -30.099 1.00 73.12 599 LEU A CA 1
ATOM 4846 C C . LEU A 1 599 ? 59.833 0.497 -28.895 1.00 73.12 599 LEU A C 1
ATOM 4848 O O . LEU A 1 599 ? 59.835 1.723 -28.867 1.00 73.12 599 LEU A O 1
ATOM 4852 N N . MET A 1 600 ? 60.364 -0.228 -27.903 1.00 64.50 600 MET A N 1
ATOM 4853 C CA . MET A 1 600 ? 60.871 0.361 -26.651 1.00 64.50 600 MET A CA 1
ATOM 4854 C C . MET A 1 600 ? 62.132 1.217 -26.863 1.00 64.50 600 MET A C 1
ATOM 4856 O O . MET A 1 600 ? 62.432 2.083 -26.046 1.00 64.50 600 MET A O 1
ATOM 4860 N N . SER A 1 601 ? 62.866 0.990 -27.957 1.00 60.00 601 SER A N 1
ATOM 4861 C CA . SER A 1 601 ? 64.064 1.740 -28.362 1.00 60.00 601 SER A CA 1
ATOM 4862 C C . SER A 1 601 ? 63.824 2.690 -29.548 1.00 60.00 601 SER A C 1
ATOM 4864 O O . SER A 1 601 ? 64.762 3.336 -30.019 1.00 60.00 601 SER A O 1
ATOM 4866 N N . ALA A 1 602 ? 62.586 2.790 -30.043 1.00 66.75 602 ALA A N 1
ATOM 4867 C CA . ALA A 1 602 ? 62.237 3.569 -31.225 1.00 66.75 602 ALA A CA 1
ATOM 4868 C C . ALA A 1 602 ? 61.941 5.042 -30.885 1.00 66.75 602 ALA A C 1
ATOM 4870 O O . ALA A 1 602 ? 61.157 5.350 -29.994 1.00 66.75 602 ALA A O 1
ATOM 4871 N N . THR A 1 603 ? 62.525 5.978 -31.640 1.00 68.12 603 THR A N 1
ATOM 4872 C CA . THR A 1 603 ? 62.374 7.430 -31.406 1.00 68.12 603 THR A CA 1
ATOM 4873 C C . THR A 1 603 ? 61.283 8.098 -32.250 1.00 68.12 603 THR A C 1
ATOM 4875 O O . THR A 1 603 ? 60.892 9.227 -31.963 1.00 68.12 603 THR A O 1
ATOM 4878 N N . ARG A 1 604 ? 60.771 7.422 -33.288 1.00 77.62 604 ARG A N 1
ATOM 4879 C CA . ARG A 1 604 ? 59.782 7.955 -34.247 1.00 77.62 604 ARG A CA 1
ATOM 4880 C C . ARG A 1 604 ? 58.504 7.112 -34.268 1.00 77.62 604 ARG A C 1
ATOM 4882 O O . ARG A 1 604 ? 58.199 6.447 -35.256 1.00 77.62 604 ARG A O 1
ATOM 4889 N N . ILE A 1 605 ? 57.786 7.117 -33.147 1.00 83.06 605 ILE A N 1
ATOM 4890 C CA . ILE A 1 605 ? 56.538 6.363 -32.972 1.00 83.06 605 ILE A CA 1
ATOM 4891 C C . ILE A 1 605 ? 55.345 7.198 -33.455 1.00 83.06 605 ILE A C 1
ATOM 4893 O O . ILE A 1 605 ? 55.186 8.360 -33.076 1.00 83.06 605 ILE A O 1
ATOM 4897 N N . VAL A 1 606 ? 54.489 6.580 -34.262 1.00 83.25 606 VAL A N 1
ATOM 4898 C CA . VAL A 1 606 ? 53.206 7.106 -34.731 1.00 83.25 606 VAL A CA 1
ATOM 4899 C C . VAL A 1 606 ? 52.097 6.388 -33.968 1.00 83.25 606 VAL A C 1
ATOM 4901 O O . VAL A 1 606 ? 52.021 5.160 -33.976 1.00 83.25 606 VAL A O 1
ATOM 4904 N N . GLY A 1 607 ? 51.229 7.134 -33.287 1.00 82.25 607 GLY A N 1
ATOM 4905 C CA . GLY A 1 607 ? 50.056 6.549 -32.643 1.00 82.25 607 GLY A CA 1
ATOM 4906 C C . GLY A 1 607 ? 49.059 6.107 -33.707 1.00 82.25 607 GLY A C 1
ATOM 4907 O O . GLY A 1 607 ? 48.616 6.936 -34.500 1.00 82.25 607 GLY A O 1
ATOM 4908 N N . LEU A 1 608 ? 48.707 4.823 -33.716 1.00 81.94 608 LEU A N 1
ATOM 4909 C CA . LEU A 1 608 ? 47.765 4.223 -34.660 1.00 81.94 608 LEU A CA 1
ATOM 4910 C C . LEU A 1 608 ? 46.583 3.611 -33.902 1.00 81.94 608 LEU A C 1
ATOM 4912 O O . LEU A 1 608 ? 46.714 3.202 -32.750 1.00 81.94 608 LEU A O 1
ATOM 4916 N N . ARG A 1 609 ? 45.418 3.547 -34.540 1.00 76.81 609 ARG A N 1
ATOM 4917 C CA . ARG A 1 609 ? 44.219 2.896 -34.007 1.00 76.81 609 ARG A CA 1
ATOM 4918 C C . ARG A 1 609 ? 43.417 2.227 -35.113 1.00 76.81 609 ARG A C 1
ATOM 4920 O O . ARG A 1 609 ? 43.511 2.602 -36.277 1.00 76.81 609 ARG A O 1
ATOM 4927 N N . TRP A 1 610 ? 42.586 1.271 -34.723 1.00 70.81 610 TRP A N 1
ATOM 4928 C CA . TRP A 1 610 ? 41.596 0.667 -35.606 1.00 70.81 610 TRP A CA 1
ATOM 4929 C C . TRP A 1 610 ? 40.349 1.554 -35.695 1.00 70.81 610 TRP A C 1
ATOM 4931 O O . TRP A 1 610 ? 39.834 2.008 -34.672 1.00 70.81 610 TRP A O 1
ATOM 4941 N N . LYS A 1 611 ? 39.835 1.770 -36.906 1.00 59.72 611 LYS A N 1
ATOM 4942 C CA . LYS A 1 611 ? 38.569 2.453 -37.176 1.00 59.72 611 LYS A CA 1
ATOM 4943 C C . LYS A 1 611 ? 37.636 1.549 -37.959 1.00 59.72 611 LYS A C 1
ATOM 4945 O O . LYS A 1 611 ? 37.980 1.057 -39.029 1.00 59.72 611 LYS A O 1
ATOM 4950 N N . ALA A 1 612 ? 36.435 1.389 -37.421 1.00 46.56 612 ALA A N 1
ATOM 4951 C CA . ALA A 1 612 ? 35.330 0.722 -38.085 1.00 46.56 612 ALA A CA 1
ATOM 4952 C C . ALA A 1 612 ? 34.903 1.511 -39.329 1.00 46.56 612 ALA A C 1
ATOM 4954 O O . ALA A 1 612 ? 34.478 2.664 -39.229 1.00 46.56 612 ALA A O 1
ATOM 4955 N N . ARG A 1 613 ? 35.001 0.879 -40.498 1.00 45.03 613 ARG A N 1
ATOM 4956 C CA . ARG A 1 613 ? 34.445 1.354 -41.761 1.00 45.03 613 ARG A CA 1
ATOM 4957 C C . ARG A 1 613 ? 33.441 0.326 -42.260 1.00 45.03 613 ARG A C 1
ATOM 4959 O O . ARG A 1 613 ? 33.742 -0.859 -42.347 1.00 45.03 613 ARG A O 1
ATOM 4966 N N . VAL A 1 614 ? 32.241 0.796 -42.567 1.00 44.12 614 VAL A N 1
ATOM 4967 C CA . VAL A 1 614 ? 31.202 -0.011 -43.207 1.00 44.12 614 VAL A CA 1
ATOM 4968 C C . VAL A 1 614 ? 31.581 -0.175 -44.675 1.00 44.12 614 VAL A C 1
ATOM 4970 O O . VAL A 1 614 ? 31.862 0.829 -45.334 1.00 44.12 614 VAL A O 1
ATOM 4973 N N . VAL A 1 615 ? 31.631 -1.411 -45.169 1.00 45.12 615 VAL A N 1
ATOM 4974 C CA . VAL A 1 615 ? 31.953 -1.707 -46.572 1.00 45.12 615 VAL A CA 1
ATOM 4975 C C . VAL A 1 615 ? 30.747 -2.363 -47.233 1.00 45.12 615 VAL A C 1
ATOM 4977 O O . VAL A 1 615 ? 30.047 -3.159 -46.607 1.00 45.12 615 VAL A O 1
ATOM 4980 N N . GLU A 1 616 ? 30.475 -1.963 -48.472 1.00 41.81 616 GLU A N 1
ATOM 4981 C CA . GLU A 1 616 ? 29.408 -2.527 -49.298 1.00 41.81 616 GLU A CA 1
ATOM 4982 C C . GLU A 1 616 ? 29.826 -3.904 -49.822 1.00 41.81 616 GLU A C 1
ATOM 4984 O O . GLU A 1 616 ? 30.997 -4.124 -50.147 1.00 41.81 616 GLU A O 1
ATOM 4989 N N . ALA A 1 617 ? 28.877 -4.836 -49.877 1.00 50.34 617 ALA A N 1
ATOM 4990 C CA . ALA A 1 617 ? 29.119 -6.166 -50.405 1.00 50.34 617 ALA A CA 1
ATOM 4991 C C . ALA A 1 617 ? 29.411 -6.117 -51.914 1.00 50.34 617 ALA A C 1
ATOM 4993 O O . ALA A 1 617 ? 28.822 -5.328 -52.655 1.00 50.34 617 ALA A O 1
ATOM 4994 N N . ARG A 1 618 ? 30.337 -6.961 -52.375 1.00 55.16 618 ARG A N 1
ATOM 4995 C CA . ARG A 1 618 ? 30.701 -7.099 -53.790 1.00 55.16 618 ARG A CA 1
ATOM 4996 C C . ARG A 1 618 ? 30.013 -8.316 -54.398 1.00 55.16 618 ARG A C 1
ATOM 4998 O O . ARG A 1 618 ? 29.978 -9.380 -53.789 1.00 55.16 618 ARG A O 1
ATOM 5005 N N . HIS A 1 619 ? 29.517 -8.187 -55.623 1.00 71.50 619 HIS A N 1
ATOM 5006 C CA . HIS A 1 619 ? 28.992 -9.327 -56.373 1.00 71.50 619 HIS A CA 1
ATOM 5007 C C . HIS A 1 619 ? 30.155 -10.068 -57.029 1.00 71.50 619 HIS A C 1
ATOM 5009 O O . HIS A 1 619 ? 30.875 -9.485 -57.838 1.00 71.50 619 HIS A O 1
ATOM 5015 N N . VAL A 1 620 ? 30.344 -11.334 -56.671 1.00 73.75 620 VAL A N 1
ATOM 5016 C CA . VAL A 1 620 ? 31.453 -12.162 -57.156 1.00 73.75 620 VAL A CA 1
ATOM 5017 C C . VAL A 1 620 ? 30.898 -13.314 -57.976 1.00 73.75 620 VAL A C 1
ATOM 5019 O O . VAL A 1 620 ? 30.005 -14.035 -57.519 1.00 73.75 620 VAL A O 1
ATOM 5022 N N . ALA A 1 621 ? 31.428 -13.495 -59.185 1.00 75.62 621 ALA A N 1
ATOM 5023 C CA . ALA A 1 621 ? 30.969 -14.527 -60.100 1.00 75.62 621 ALA A CA 1
ATOM 5024 C C . ALA A 1 621 ? 31.775 -15.819 -59.919 1.00 75.62 621 ALA A C 1
ATOM 5026 O O . ALA A 1 621 ? 33.002 -15.846 -60.037 1.00 75.62 621 ALA A O 1
ATOM 5027 N N . PHE A 1 622 ? 31.068 -16.924 -59.704 1.00 84.81 622 PHE A N 1
ATOM 5028 C CA . PHE A 1 622 ? 31.628 -18.264 -59.608 1.00 84.81 622 PHE A CA 1
ATOM 5029 C C . PHE A 1 622 ? 31.236 -19.099 -60.821 1.00 84.81 622 PHE A C 1
ATOM 5031 O O . PHE A 1 622 ? 30.103 -19.052 -61.303 1.00 84.81 622 PHE A O 1
ATOM 5038 N N . VAL A 1 623 ? 32.164 -19.943 -61.271 1.00 84.94 623 VAL A N 1
ATOM 5039 C CA . VAL A 1 623 ? 31.863 -21.035 -62.202 1.00 84.94 623 VAL A CA 1
ATOM 5040 C C . VAL A 1 623 ? 32.332 -22.344 -61.586 1.00 84.94 623 VAL A C 1
ATOM 5042 O O . VAL A 1 623 ? 33.527 -22.563 -61.380 1.00 84.94 623 VAL A O 1
ATOM 5045 N N . MET A 1 624 ? 31.375 -23.222 -61.298 1.00 86.88 624 MET A N 1
ATOM 5046 C CA . MET A 1 624 ? 31.595 -24.565 -60.776 1.00 86.88 624 MET A CA 1
ATOM 5047 C C . MET A 1 624 ? 31.381 -25.591 -61.886 1.00 86.88 624 MET A C 1
ATOM 5049 O O . MET A 1 624 ? 30.341 -25.612 -62.540 1.00 86.88 624 MET A O 1
ATOM 5053 N N . ARG A 1 625 ? 32.352 -26.487 -62.073 1.00 85.38 625 ARG A N 1
ATOM 5054 C CA . ARG A 1 625 ? 32.222 -27.660 -62.944 1.00 85.38 625 ARG A CA 1
ATOM 5055 C C . ARG A 1 625 ? 32.171 -28.914 -62.095 1.00 85.38 625 ARG A C 1
ATOM 5057 O O . ARG A 1 625 ? 33.120 -29.197 -61.361 1.00 85.38 625 ARG A O 1
ATOM 5064 N N . ALA A 1 626 ? 31.080 -29.656 -62.216 1.00 84.81 626 ALA A N 1
ATOM 5065 C CA . ALA A 1 626 ? 30.805 -30.813 -61.381 1.00 84.81 626 ALA A CA 1
ATOM 5066 C C . ALA A 1 626 ? 30.204 -31.974 -62.183 1.00 84.81 626 ALA A C 1
ATOM 5068 O O . ALA A 1 626 ? 29.531 -31.768 -63.190 1.00 84.81 626 ALA A O 1
ATOM 5069 N N . VAL A 1 627 ? 30.433 -33.206 -61.732 1.00 81.88 627 VAL A N 1
ATOM 5070 C CA . VAL A 1 627 ? 29.793 -34.404 -62.294 1.00 81.88 627 VAL A CA 1
ATOM 5071 C C . VAL A 1 627 ? 28.304 -34.378 -61.942 1.00 81.88 627 VAL A C 1
ATOM 5073 O O . VAL A 1 627 ? 27.949 -34.222 -60.770 1.00 81.88 627 VAL A O 1
ATOM 5076 N N . ASN A 1 628 ? 27.426 -34.535 -62.940 1.00 78.69 628 ASN A N 1
ATOM 5077 C CA . ASN A 1 628 ? 25.979 -34.477 -62.719 1.00 78.69 628 ASN A CA 1
ATOM 5078 C C . ASN A 1 628 ? 25.539 -35.610 -61.773 1.00 78.69 628 ASN A C 1
ATOM 5080 O O . ASN A 1 628 ? 25.723 -36.793 -62.071 1.00 78.69 628 ASN A O 1
ATOM 5084 N N . ARG A 1 629 ? 24.915 -35.249 -60.646 1.00 82.88 629 ARG A N 1
ATOM 5085 C CA . ARG A 1 629 ? 24.220 -36.192 -59.763 1.00 82.88 629 ARG A CA 1
ATOM 5086 C C . ARG A 1 629 ? 22.962 -35.583 -59.162 1.00 82.88 629 ARG A C 1
ATOM 5088 O O . ARG A 1 629 ? 22.847 -34.368 -58.994 1.00 82.88 629 ARG A O 1
ATOM 5095 N N . LYS A 1 630 ? 22.026 -36.452 -58.769 1.00 77.38 630 LYS A N 1
ATOM 5096 C CA . LYS A 1 630 ? 20.832 -36.041 -58.020 1.00 77.38 630 LYS A CA 1
ATOM 5097 C C . LYS A 1 630 ? 21.256 -35.320 -56.735 1.00 77.38 630 LYS A C 1
ATOM 5099 O O . LYS A 1 630 ? 22.078 -35.838 -55.984 1.00 77.38 630 LYS A O 1
ATOM 5104 N N . GLY A 1 631 ? 20.690 -34.135 -56.509 1.00 79.25 631 GLY A N 1
ATOM 5105 C CA . GLY A 1 631 ? 20.938 -33.324 -55.313 1.00 79.25 631 GLY A CA 1
ATOM 5106 C C . GLY A 1 631 ? 22.108 -32.338 -55.399 1.00 79.25 631 GLY A C 1
ATOM 5107 O O . GLY A 1 631 ? 22.273 -31.569 -54.466 1.00 79.25 631 GLY A O 1
ATOM 5108 N N . LEU A 1 632 ? 22.870 -32.274 -56.501 1.00 81.69 632 LEU A N 1
ATOM 5109 C CA . LEU A 1 632 ? 24.039 -31.380 -56.614 1.00 81.69 632 LEU A CA 1
ATOM 5110 C C . LEU A 1 632 ? 23.719 -29.899 -56.326 1.00 81.69 632 LEU A C 1
ATOM 5112 O O . LEU A 1 632 ? 24.442 -29.251 -55.576 1.00 81.69 632 LEU A O 1
ATOM 5116 N N . ILE A 1 633 ? 22.626 -29.371 -56.890 1.00 82.12 633 ILE A N 1
ATOM 5117 C CA . ILE A 1 633 ? 22.194 -27.986 -56.634 1.00 82.12 633 ILE A CA 1
ATOM 5118 C C . ILE A 1 633 ? 21.755 -27.805 -55.180 1.00 82.12 633 ILE A C 1
ATOM 5120 O O . ILE A 1 633 ? 22.065 -26.783 -54.585 1.00 82.12 633 ILE A O 1
ATOM 5124 N N . ASN A 1 634 ? 21.097 -28.806 -54.585 1.00 80.50 634 ASN A N 1
ATOM 5125 C CA . ASN A 1 634 ? 20.709 -28.755 -53.178 1.00 80.50 634 ASN A CA 1
ATOM 5126 C C . ASN A 1 634 ? 21.945 -28.680 -52.266 1.00 80.50 634 ASN A C 1
ATOM 5128 O O . ASN A 1 634 ? 21.997 -27.831 -51.383 1.00 80.50 634 ASN A O 1
ATOM 5132 N N . ASP A 1 635 ? 22.967 -29.495 -52.531 1.00 81.00 635 ASP A N 1
ATOM 5133 C CA . ASP A 1 635 ? 24.219 -29.488 -51.768 1.00 81.00 635 ASP A CA 1
ATOM 5134 C C . ASP A 1 635 ? 24.957 -28.145 -51.914 1.00 81.00 635 ASP A C 1
ATOM 5136 O O . ASP A 1 635 ? 25.414 -27.581 -50.921 1.00 81.00 635 ASP A O 1
ATOM 5140 N N . LEU A 1 636 ? 24.998 -27.579 -53.128 1.00 82.94 636 LEU A N 1
ATOM 5141 C CA . LEU A 1 636 ? 25.546 -26.241 -53.378 1.00 82.94 636 LEU A CA 1
ATOM 5142 C C . LEU A 1 636 ? 24.780 -25.164 -52.593 1.00 82.94 636 LEU A C 1
ATOM 5144 O O . LEU A 1 636 ? 25.390 -24.358 -51.893 1.00 82.94 636 LEU A O 1
ATOM 5148 N N . THR A 1 637 ? 23.446 -25.171 -52.654 1.00 79.31 637 THR A N 1
ATOM 5149 C CA . THR A 1 637 ? 22.621 -24.208 -51.910 1.00 79.31 637 THR A CA 1
ATOM 5150 C C . THR A 1 637 ? 22.740 -24.376 -50.396 1.00 79.31 637 THR A C 1
ATOM 5152 O O . THR A 1 637 ? 22.671 -23.385 -49.680 1.00 79.31 637 THR A O 1
ATOM 5155 N N . GLN A 1 638 ? 22.967 -25.593 -49.887 1.00 74.38 638 GLN A N 1
ATOM 5156 C CA . GLN A 1 638 ? 23.218 -25.829 -48.462 1.00 74.38 638 GLN A CA 1
ATOM 5157 C C . GLN A 1 638 ? 24.574 -25.279 -48.018 1.00 74.38 638 GLN A C 1
ATOM 5159 O O . GLN A 1 638 ? 24.648 -24.689 -46.944 1.00 74.38 638 GLN A O 1
ATOM 5164 N N . VAL A 1 639 ? 25.620 -25.426 -48.836 1.00 74.81 639 VAL A N 1
ATOM 5165 C CA . VAL A 1 639 ? 26.942 -24.838 -48.563 1.00 74.81 639 VAL A CA 1
ATOM 5166 C C . VAL A 1 639 ? 26.860 -23.312 -48.530 1.00 74.81 639 VAL A C 1
ATOM 5168 O O . VAL A 1 639 ? 27.333 -22.697 -47.579 1.00 74.81 639 VAL A O 1
ATOM 5171 N N . ILE A 1 640 ? 26.202 -22.707 -49.522 1.00 76.50 640 ILE A N 1
ATOM 5172 C CA . ILE A 1 640 ? 26.040 -21.248 -49.602 1.00 76.50 640 ILE A CA 1
ATOM 5173 C C . ILE A 1 640 ? 25.183 -20.728 -48.436 1.00 76.50 640 ILE A C 1
ATOM 5175 O O . ILE A 1 640 ? 25.556 -19.765 -47.769 1.00 76.50 640 ILE A O 1
ATOM 5179 N N . ARG A 1 641 ? 24.086 -21.425 -48.110 1.00 69.25 641 ARG A N 1
ATOM 5180 C CA . ARG A 1 641 ? 23.240 -21.103 -46.953 1.00 69.25 641 ARG A CA 1
ATOM 5181 C C . ARG A 1 641 ? 23.986 -21.255 -45.627 1.00 69.25 641 ARG A C 1
ATOM 5183 O O . ARG A 1 641 ? 23.780 -20.452 -44.727 1.00 69.25 641 ARG A O 1
ATOM 5190 N N . GLY A 1 642 ? 24.847 -22.265 -45.496 1.00 60.19 642 GLY A N 1
ATOM 5191 C CA . GLY A 1 642 ? 25.689 -22.470 -44.314 1.00 60.19 642 GLY A CA 1
ATOM 5192 C C . GLY A 1 642 ? 26.728 -21.364 -44.112 1.00 60.19 642 GLY A C 1
ATOM 5193 O O . GLY A 1 642 ? 27.111 -21.094 -42.978 1.00 60.19 642 GLY A O 1
ATOM 5194 N N . ALA A 1 643 ? 27.135 -20.700 -45.195 1.00 57.78 643 ALA A N 1
ATOM 5195 C CA . ALA A 1 643 ? 27.996 -19.522 -45.169 1.00 57.78 643 ALA A CA 1
ATOM 5196 C C . ALA A 1 643 ? 27.223 -18.197 -44.989 1.00 57.78 643 ALA A C 1
ATOM 5198 O O . ALA A 1 643 ? 27.856 -17.156 -44.861 1.00 57.78 643 ALA A O 1
ATOM 5199 N N . ASN A 1 644 ? 25.884 -18.242 -44.931 1.00 57.06 644 ASN A N 1
ATOM 5200 C CA . ASN A 1 644 ? 24.986 -17.089 -44.803 1.00 57.06 644 ASN A CA 1
ATOM 5201 C C . ASN A 1 644 ? 25.133 -16.040 -45.924 1.00 57.06 644 ASN A C 1
ATOM 5203 O O . ASN A 1 644 ? 25.074 -14.842 -45.664 1.00 57.06 644 ASN A O 1
ATOM 5207 N N . VAL A 1 645 ? 25.322 -16.505 -47.163 1.00 65.62 645 VAL A N 1
ATOM 5208 C CA . VAL A 1 645 ? 25.566 -15.648 -48.334 1.00 65.62 645 VAL A CA 1
ATOM 5209 C C . VAL A 1 645 ? 24.389 -15.697 -49.299 1.00 65.62 645 VAL A C 1
ATOM 5211 O O . VAL A 1 645 ? 23.860 -16.776 -49.578 1.00 65.62 645 VAL A O 1
ATOM 5214 N N . ASP A 1 646 ? 23.996 -14.543 -49.835 1.00 67.81 646 ASP A N 1
ATOM 5215 C CA . ASP A 1 646 ? 22.887 -14.451 -50.779 1.00 67.81 646 ASP A CA 1
ATOM 5216 C C . ASP A 1 646 ? 23.308 -14.853 -52.202 1.00 67.81 646 ASP A C 1
ATOM 5218 O O . ASP A 1 646 ? 24.373 -14.489 -52.711 1.00 67.81 646 ASP A O 1
ATOM 5222 N N . ILE A 1 647 ? 22.441 -15.636 -52.853 1.00 79.94 647 ILE A N 1
ATOM 5223 C CA . ILE A 1 647 ? 22.580 -16.030 -54.257 1.00 79.94 647 ILE A CA 1
ATOM 5224 C C . ILE A 1 647 ? 21.815 -15.015 -55.099 1.00 79.94 647 ILE A C 1
ATOM 5226 O O . ILE A 1 647 ? 20.586 -14.981 -55.069 1.00 79.94 647 ILE A O 1
ATOM 5230 N N . ILE A 1 648 ? 22.539 -14.219 -55.877 1.00 76.06 648 ILE A N 1
ATOM 5231 C CA . ILE A 1 648 ? 21.959 -13.191 -56.749 1.00 76.06 648 ILE A CA 1
ATOM 5232 C C . ILE A 1 648 ? 21.462 -13.824 -58.044 1.00 76.06 648 ILE A C 1
ATOM 5234 O O . ILE A 1 648 ? 20.362 -13.552 -58.519 1.00 76.06 648 ILE A O 1
ATOM 5238 N N . GLU A 1 649 ? 22.290 -14.692 -58.614 1.00 78.00 649 GLU A N 1
ATOM 5239 C CA . GLU A 1 649 ? 22.014 -15.367 -59.872 1.00 78.00 649 GLU A CA 1
ATOM 5240 C C . GLU A 1 649 ? 22.545 -16.794 -59.802 1.00 78.00 649 GLU A C 1
ATOM 5242 O O . GLU A 1 649 ? 23.604 -17.043 -59.224 1.00 78.00 649 GLU A O 1
ATOM 5247 N N . LEU A 1 650 ? 21.804 -17.738 -60.382 1.00 84.19 650 LEU A N 1
ATOM 5248 C CA . LEU A 1 650 ? 22.217 -19.129 -60.503 1.00 84.19 650 LEU A CA 1
ATOM 5249 C C . LEU A 1 650 ? 21.723 -19.687 -61.836 1.00 84.19 650 LEU A C 1
ATOM 5251 O O . LEU A 1 650 ? 20.523 -19.801 -62.076 1.00 84.19 650 LEU A O 1
ATOM 5255 N N . GLU A 1 651 ? 22.663 -20.074 -62.688 1.00 81.88 651 GLU A N 1
ATOM 5256 C CA . GLU A 1 651 ? 22.416 -20.663 -63.997 1.00 81.88 651 GLU A CA 1
ATOM 5257 C C . GLU A 1 651 ? 23.124 -22.020 -64.088 1.00 81.88 651 GLU A C 1
ATOM 5259 O O . GLU A 1 651 ? 24.328 -22.141 -63.861 1.00 81.88 651 GLU A O 1
ATOM 5264 N N . GLY A 1 652 ? 22.379 -23.068 -64.440 1.00 81.25 652 GLY A N 1
ATOM 5265 C CA . GLY A 1 652 ? 22.926 -24.403 -64.667 1.00 81.25 652 GLY A CA 1
ATOM 5266 C C . GLY A 1 652 ? 22.854 -24.785 -66.140 1.00 81.25 652 GLY A C 1
ATOM 5267 O O . GLY A 1 652 ? 21.767 -24.834 -66.715 1.00 81.25 652 GLY A O 1
ATOM 5268 N N . LYS A 1 653 ? 23.993 -25.133 -66.744 1.00 81.25 653 LYS A N 1
ATOM 5269 C CA . LYS A 1 653 ? 24.065 -25.650 -68.113 1.00 81.25 653 LYS A CA 1
ATOM 5270 C C . LYS A 1 653 ? 24.642 -27.059 -68.126 1.00 81.25 653 LYS A C 1
ATOM 5272 O O . LYS A 1 653 ? 25.781 -27.295 -67.726 1.00 81.25 653 LYS A O 1
ATOM 5277 N N . ARG A 1 654 ? 23.870 -28.002 -68.664 1.00 77.00 654 ARG A N 1
ATOM 5278 C CA . ARG A 1 654 ? 24.328 -29.378 -68.873 1.00 77.00 654 ARG A CA 1
ATOM 5279 C C . ARG A 1 654 ? 25.269 -29.447 -70.077 1.00 77.00 654 ARG A C 1
ATOM 5281 O O . ARG A 1 654 ? 24.895 -29.049 -71.180 1.00 77.00 654 ARG A O 1
ATOM 5288 N N . GLN A 1 655 ? 26.461 -30.003 -69.881 1.00 70.19 655 GLN A N 1
ATOM 5289 C CA . GLN A 1 655 ? 27.418 -30.324 -70.940 1.00 70.19 655 GLN A CA 1
ATOM 5290 C C . GLN A 1 655 ? 27.854 -31.793 -70.821 1.00 70.19 655 GLN A C 1
ATOM 5292 O O . GLN A 1 655 ? 28.831 -32.138 -70.157 1.00 70.19 655 GLN A O 1
ATOM 5297 N N . GLY A 1 656 ? 27.113 -32.690 -71.479 1.00 68.88 656 GLY A N 1
ATOM 5298 C CA . GLY A 1 656 ? 27.385 -34.130 -71.426 1.00 68.88 656 GLY A CA 1
ATOM 5299 C C . GLY A 1 656 ? 27.139 -34.715 -70.029 1.00 68.88 656 GLY A C 1
ATOM 5300 O O . GLY A 1 656 ? 26.043 -34.572 -69.492 1.00 68.88 656 GLY A O 1
ATOM 5301 N N . ALA A 1 657 ? 28.148 -35.379 -69.452 1.00 64.31 657 ALA A N 1
ATOM 5302 C CA . ALA A 1 657 ? 28.105 -35.946 -68.094 1.00 64.31 657 ALA A CA 1
ATOM 5303 C C . ALA A 1 657 ? 28.460 -34.932 -66.982 1.00 64.31 657 ALA A C 1
ATOM 5305 O O . ALA A 1 657 ? 28.432 -35.273 -65.798 1.00 64.31 657 ALA A O 1
ATOM 5306 N N . MET A 1 658 ? 28.810 -33.699 -67.361 1.00 64.25 658 MET A N 1
ATOM 5307 C CA . MET A 1 658 ? 29.229 -32.628 -66.460 1.00 64.25 658 MET A CA 1
ATOM 5308 C C . MET A 1 658 ? 28.194 -31.500 -66.485 1.00 64.25 658 MET A C 1
ATOM 5310 O O . MET A 1 658 ? 27.691 -31.125 -67.547 1.00 64.25 658 MET A O 1
ATOM 5314 N N . ASP A 1 659 ? 27.900 -30.940 -65.318 1.00 77.38 659 ASP A N 1
ATOM 5315 C CA . ASP A 1 659 ? 27.146 -29.700 -65.186 1.00 77.38 659 ASP A CA 1
ATOM 5316 C C . ASP A 1 659 ? 28.129 -28.543 -64.982 1.00 77.38 659 ASP A C 1
ATOM 5318 O O . ASP A 1 659 ? 29.050 -28.614 -64.161 1.00 77.38 659 ASP A O 1
ATOM 5322 N N . GLU A 1 660 ? 27.937 -27.473 -65.747 1.00 83.75 660 GLU A N 1
ATOM 5323 C CA . GLU A 1 660 ? 28.556 -26.180 -65.485 1.00 83.75 660 GLU A CA 1
ATOM 5324 C C . GLU A 1 660 ? 27.511 -25.301 -64.803 1.00 83.75 660 GLU A C 1
ATOM 5326 O O . GLU A 1 660 ? 26.464 -25.011 -65.383 1.00 83.75 660 GLU A O 1
ATOM 5331 N N . VAL A 1 661 ? 27.781 -24.911 -63.562 1.00 84.69 661 VAL A N 1
ATOM 5332 C CA . VAL A 1 661 ? 26.902 -24.055 -62.768 1.00 84.69 661 VAL A CA 1
ATOM 5333 C C . VAL A 1 661 ? 27.601 -22.719 -62.585 1.00 84.69 661 VAL A C 1
ATOM 5335 O O . VAL A 1 661 ? 28.682 -22.657 -61.994 1.00 84.69 661 VAL A O 1
ATOM 5338 N N . ARG A 1 662 ? 26.999 -21.659 -63.116 1.00 84.69 662 ARG A N 1
ATOM 5339 C CA . ARG A 1 662 ? 27.413 -20.279 -62.875 1.00 84.69 662 ARG A CA 1
ATOM 5340 C C . ARG A 1 662 ? 26.535 -19.699 -61.791 1.00 84.69 662 ARG A C 1
ATOM 5342 O O . ARG A 1 662 ? 25.321 -19.876 -61.835 1.00 84.69 662 ARG A O 1
ATOM 5349 N N . PHE A 1 663 ? 27.132 -19.034 -60.821 1.00 85.38 663 PHE A N 1
ATOM 5350 C CA . PHE A 1 663 ? 26.363 -18.359 -59.790 1.00 85.38 663 PHE A CA 1
ATOM 5351 C C . PHE A 1 663 ? 27.094 -17.123 -59.298 1.00 85.38 663 PHE A C 1
ATOM 5353 O O . PHE A 1 663 ? 28.322 -17.104 -59.225 1.00 85.38 663 PHE A O 1
ATOM 5360 N N . THR A 1 664 ? 26.323 -16.099 -58.972 1.00 76.56 664 THR A N 1
ATOM 5361 C CA . THR A 1 664 ? 26.829 -14.825 -58.472 1.00 76.56 664 THR A CA 1
ATOM 5362 C C . THR A 1 664 ? 26.425 -14.702 -57.016 1.00 76.56 664 THR A C 1
ATOM 5364 O O . THR A 1 664 ? 25.239 -14.811 -56.697 1.00 76.56 664 THR A O 1
ATOM 5367 N N . LEU A 1 665 ? 27.410 -14.512 -56.142 1.00 78.81 665 LEU A N 1
ATOM 5368 C CA . LEU A 1 665 ? 27.202 -14.380 -54.702 1.00 78.81 665 LEU A CA 1
ATOM 5369 C C . LEU A 1 665 ? 27.499 -12.957 -54.243 1.00 78.81 665 LEU A C 1
ATOM 5371 O O . LEU A 1 665 ? 28.418 -12.315 -54.757 1.00 78.81 665 LEU A O 1
ATOM 5375 N N . GLU A 1 666 ? 26.745 -12.492 -53.255 1.00 69.06 666 GLU A N 1
ATOM 5376 C CA . GLU A 1 666 ? 26.990 -11.220 -52.576 1.00 69.06 666 GLU A CA 1
ATOM 5377 C C . GLU A 1 666 ? 28.012 -11.417 -51.448 1.00 69.06 666 GLU A C 1
ATOM 5379 O O . GLU A 1 666 ? 27.669 -11.877 -50.370 1.00 69.06 666 GLU A O 1
ATOM 5384 N N . ILE A 1 667 ? 29.285 -11.098 -51.686 1.00 68.81 667 ILE A N 1
ATOM 5385 C CA . ILE A 1 667 ? 30.375 -11.361 -50.737 1.00 68.81 667 ILE A CA 1
ATOM 5386 C C . ILE A 1 667 ? 30.803 -10.082 -50.035 1.00 68.81 667 ILE A C 1
ATOM 5388 O O . ILE A 1 667 ? 31.137 -9.086 -50.679 1.00 68.81 667 ILE A O 1
ATOM 5392 N N . THR A 1 668 ? 30.896 -10.123 -48.708 1.00 52.50 668 THR A N 1
ATOM 5393 C CA . THR A 1 668 ? 31.191 -8.928 -47.911 1.00 52.50 668 THR A CA 1
ATOM 5394 C C . THR A 1 668 ? 32.676 -8.740 -47.590 1.00 52.50 668 THR A C 1
ATOM 5396 O O . THR A 1 668 ? 33.111 -7.621 -47.315 1.00 52.50 668 THR A O 1
ATOM 5399 N N . ASN A 1 669 ? 33.483 -9.809 -47.617 1.00 53.81 669 ASN A N 1
ATOM 5400 C CA . ASN A 1 669 ? 34.926 -9.744 -47.360 1.00 53.81 669 ASN A CA 1
ATOM 5401 C C . ASN A 1 669 ? 35.715 -10.905 -48.013 1.00 53.81 669 ASN A C 1
ATOM 5403 O O . ASN A 1 669 ? 35.157 -11.914 -48.438 1.00 53.81 669 ASN A O 1
ATOM 5407 N N . GLU A 1 670 ? 37.043 -10.782 -48.103 1.00 57.50 670 GLU A N 1
ATOM 5408 C CA . GLU A 1 670 ? 37.891 -11.786 -48.779 1.00 57.50 670 GLU A CA 1
ATOM 5409 C C . GLU A 1 670 ? 38.062 -13.099 -47.991 1.00 57.50 670 GLU A C 1
ATOM 5411 O O . GLU A 1 670 ? 38.392 -14.141 -48.555 1.00 57.50 670 GLU A O 1
ATOM 5416 N N . LEU A 1 671 ? 37.787 -13.060 -46.688 1.00 52.81 671 LEU A N 1
ATOM 5417 C CA . LEU A 1 671 ? 37.785 -14.202 -45.773 1.00 52.81 671 LEU A CA 1
ATOM 5418 C C . LEU A 1 671 ? 36.611 -15.155 -46.060 1.00 52.81 671 LEU A C 1
ATOM 5420 O O . LEU A 1 671 ? 36.779 -16.372 -46.137 1.00 52.81 671 LEU A O 1
ATOM 5424 N N . GLU A 1 672 ? 35.432 -14.574 -46.259 1.00 58.22 672 GLU A N 1
ATOM 5425 C CA . GLU A 1 672 ? 34.188 -15.226 -46.658 1.00 58.22 672 GLU A CA 1
ATOM 5426 C C . GLU A 1 672 ? 34.321 -15.857 -48.049 1.00 58.22 672 GLU A C 1
ATOM 5428 O O . GLU A 1 672 ? 33.945 -17.015 -48.237 1.00 58.22 672 GLU A O 1
ATOM 5433 N N . LEU A 1 673 ? 34.971 -15.153 -48.988 1.00 66.75 673 LEU A N 1
ATOM 5434 C CA . LEU A 1 673 ? 35.322 -15.699 -50.303 1.00 66.75 673 LEU A CA 1
ATOM 5435 C C . LEU A 1 673 ? 36.198 -16.954 -50.184 1.00 66.75 673 LEU A C 1
ATOM 5437 O O . LEU A 1 673 ? 35.902 -17.968 -50.816 1.00 66.75 673 LEU A O 1
ATOM 5441 N N . GLY A 1 674 ? 37.253 -16.910 -49.364 1.00 62.41 674 GLY A N 1
ATOM 5442 C CA . GLY A 1 674 ? 38.137 -18.060 -49.166 1.00 62.41 674 GLY A CA 1
ATOM 5443 C C . GLY A 1 674 ? 37.412 -19.276 -48.588 1.00 62.41 674 GLY A C 1
ATOM 5444 O O . GLY A 1 674 ? 37.525 -20.378 -49.125 1.00 62.41 674 GLY A O 1
ATOM 5445 N N . TYR A 1 675 ? 36.598 -19.068 -47.550 1.00 64.25 675 TYR A N 1
ATOM 5446 C CA . TYR A 1 675 ? 35.797 -20.133 -46.942 1.00 64.25 675 TYR A CA 1
ATOM 5447 C C . TYR A 1 675 ? 34.787 -20.749 -47.921 1.00 64.25 675 TYR A C 1
ATOM 5449 O O . TYR A 1 675 ? 34.639 -21.975 -47.971 1.00 64.25 675 TYR A O 1
ATOM 5457 N N . LEU A 1 676 ? 34.109 -19.918 -48.718 1.00 73.88 676 LEU A N 1
ATOM 5458 C CA . LEU A 1 676 ? 33.164 -20.371 -49.738 1.00 73.88 676 LEU A CA 1
ATOM 5459 C C . LEU A 1 676 ? 33.852 -21.228 -50.800 1.00 73.88 676 LEU A C 1
ATOM 5461 O O . LEU A 1 676 ? 33.362 -22.310 -51.120 1.00 73.88 676 LEU A O 1
ATOM 5465 N N . VAL A 1 677 ? 35.001 -20.785 -51.317 1.00 76.81 677 VAL A N 1
ATOM 5466 C CA . VAL A 1 677 ? 35.767 -21.534 -52.323 1.00 76.81 677 VAL A CA 1
ATOM 5467 C C . VAL A 1 677 ? 36.155 -22.919 -51.802 1.00 76.81 677 VAL A C 1
ATOM 5469 O O . VAL A 1 677 ? 35.945 -23.913 -52.503 1.00 76.81 677 VAL A O 1
ATOM 5472 N N . ASP A 1 678 ? 36.673 -23.006 -50.576 1.00 70.00 678 ASP A N 1
ATOM 5473 C CA . ASP A 1 678 ? 37.074 -24.280 -49.970 1.00 70.00 678 ASP A CA 1
ATOM 5474 C C . ASP A 1 678 ? 35.867 -25.190 -49.697 1.00 70.00 678 ASP A C 1
ATOM 5476 O O . ASP A 1 678 ? 35.903 -26.391 -49.983 1.00 70.00 678 ASP A O 1
ATOM 5480 N N . SER A 1 679 ? 34.761 -24.619 -49.220 1.00 75.50 679 SER A N 1
ATOM 5481 C CA . SER A 1 679 ? 33.534 -25.368 -48.933 1.00 75.50 679 SER A CA 1
ATOM 5482 C C . SER A 1 679 ? 32.884 -25.912 -50.208 1.00 75.50 679 SER A C 1
ATOM 5484 O O . SER A 1 679 ? 32.474 -27.072 -50.240 1.00 75.50 679 SER A O 1
ATOM 5486 N N . ILE A 1 680 ? 32.862 -25.136 -51.295 1.00 81.50 680 ILE A N 1
ATOM 5487 C CA . ILE A 1 680 ? 32.350 -25.583 -52.600 1.00 81.50 680 ILE A CA 1
ATOM 5488 C C . ILE A 1 680 ? 33.256 -26.675 -53.187 1.00 81.50 680 ILE A C 1
ATOM 5490 O O . ILE A 1 680 ? 32.755 -27.662 -53.723 1.00 81.50 680 ILE A O 1
ATOM 5494 N N . ARG A 1 681 ? 34.584 -26.556 -53.045 1.00 77.88 681 ARG A N 1
ATOM 5495 C CA . ARG A 1 681 ? 35.540 -27.599 -53.466 1.00 77.88 681 ARG A CA 1
ATOM 5496 C C . ARG A 1 681 ? 35.388 -28.904 -52.688 1.00 77.88 681 ARG A C 1
ATOM 5498 O O . ARG A 1 681 ? 35.648 -29.965 -53.245 1.00 77.88 681 ARG A O 1
ATOM 5505 N N . SER A 1 682 ? 34.972 -28.839 -51.424 1.00 76.44 682 SER A N 1
ATOM 5506 C CA . SER A 1 682 ? 34.787 -30.027 -50.579 1.00 76.44 682 SER A CA 1
ATOM 5507 C C . SER A 1 682 ? 33.614 -30.919 -51.010 1.00 76.44 682 SER A C 1
ATOM 5509 O O . SER A 1 682 ? 33.509 -32.066 -50.568 1.00 76.44 682 SER A O 1
ATOM 5511 N N . LEU A 1 683 ? 32.739 -30.426 -51.895 1.00 81.56 683 LEU A N 1
ATOM 5512 C CA . LEU A 1 683 ? 31.636 -31.208 -52.435 1.00 81.56 683 LEU A CA 1
ATOM 5513 C C . LEU A 1 683 ? 32.176 -32.355 -53.317 1.00 81.56 683 LEU A C 1
ATOM 5515 O O . LEU A 1 683 ? 32.846 -32.088 -54.314 1.00 81.56 683 LEU A O 1
ATOM 5519 N N . PRO A 1 684 ? 31.813 -33.628 -53.052 1.00 72.25 684 PRO A N 1
ATOM 5520 C CA . PRO A 1 684 ? 32.422 -34.804 -53.697 1.00 72.25 684 PRO A CA 1
ATOM 5521 C C . PRO A 1 684 ? 32.330 -34.876 -55.228 1.00 72.25 684 PRO A C 1
ATOM 5523 O O . PRO A 1 684 ? 32.964 -35.723 -55.847 1.00 72.25 684 PRO A O 1
ATOM 5526 N N . SER A 1 685 ? 31.480 -34.056 -55.844 1.00 78.56 685 SER A N 1
ATOM 5527 C CA . SER A 1 685 ? 31.232 -34.058 -57.290 1.00 78.56 685 SER A CA 1
ATOM 5528 C C . SER A 1 685 ? 31.806 -32.841 -57.998 1.00 78.56 685 SER A C 1
ATOM 5530 O O . SER A 1 685 ? 31.625 -32.732 -59.205 1.00 78.56 685 SER A O 1
ATOM 5532 N N . VAL A 1 686 ? 32.467 -31.934 -57.276 1.00 83.06 686 VAL A N 1
ATOM 5533 C CA . VAL A 1 686 ? 33.046 -30.710 -57.829 1.00 83.06 686 VAL A CA 1
ATOM 5534 C C . VAL A 1 686 ? 34.470 -30.985 -58.294 1.00 83.06 686 VAL A C 1
ATOM 5536 O O . VAL A 1 686 ? 35.331 -31.366 -57.511 1.00 83.06 686 VAL A O 1
ATOM 5539 N N . ASN A 1 687 ? 34.724 -30.758 -59.583 1.00 78.94 687 ASN A N 1
ATOM 5540 C CA . ASN A 1 687 ? 36.045 -30.951 -60.178 1.00 78.94 687 ASN A CA 1
ATOM 5541 C C . ASN A 1 687 ? 36.837 -29.642 -60.244 1.00 78.94 687 ASN A C 1
ATOM 5543 O O . ASN A 1 687 ? 38.060 -29.658 -60.129 1.00 78.94 687 ASN A O 1
ATOM 5547 N N . ARG A 1 688 ? 36.167 -28.508 -60.494 1.00 80.38 688 ARG A N 1
ATOM 5548 C CA . ARG A 1 688 ? 36.831 -27.205 -60.660 1.00 80.38 688 ARG A CA 1
ATOM 5549 C C . ARG A 1 688 ? 35.919 -26.056 -60.242 1.00 80.38 688 ARG A C 1
ATOM 5551 O O . ARG A 1 688 ? 34.727 -26.083 -60.540 1.00 80.38 688 ARG A O 1
ATOM 5558 N N . VAL A 1 689 ? 36.511 -25.041 -59.615 1.00 82.75 689 VAL A N 1
ATOM 5559 C CA . VAL A 1 689 ? 35.867 -23.770 -59.250 1.00 82.75 689 VAL A CA 1
ATOM 5560 C C . VAL A 1 689 ? 36.757 -22.626 -59.733 1.00 82.75 689 VAL A C 1
ATOM 5562 O O . VAL A 1 689 ? 37.955 -22.621 -59.443 1.00 82.75 689 VAL A O 1
ATOM 5565 N N . THR A 1 690 ? 36.186 -21.677 -60.470 1.00 79.38 690 THR A N 1
ATOM 5566 C CA . THR A 1 690 ? 36.847 -20.424 -60.877 1.00 79.38 690 THR A CA 1
ATOM 5567 C C . THR A 1 690 ? 36.069 -19.227 -60.345 1.00 79.38 690 THR A C 1
ATOM 5569 O O . THR A 1 690 ? 34.838 -19.278 -60.321 1.00 79.38 690 THR A O 1
ATOM 5572 N N . VAL A 1 691 ? 36.782 -18.169 -59.964 1.00 77.31 691 VAL A N 1
ATOM 5573 C CA . VAL A 1 691 ? 36.233 -16.924 -59.399 1.00 77.31 691 VAL A CA 1
ATOM 5574 C C . VAL A 1 691 ? 36.636 -15.777 -60.322 1.00 77.31 691 VAL A C 1
ATOM 5576 O O . VAL A 1 691 ? 37.809 -15.689 -60.680 1.00 77.31 691 VAL A O 1
ATOM 5579 N N . ASP A 1 692 ? 35.677 -14.966 -60.775 1.00 69.88 692 ASP A N 1
ATOM 5580 C CA . ASP A 1 692 ? 35.889 -13.810 -61.669 1.00 69.88 692 ASP A CA 1
ATOM 5581 C C . ASP A 1 692 ? 36.809 -14.101 -62.879 1.00 69.88 692 ASP A C 1
ATOM 5583 O O . ASP A 1 692 ? 37.620 -13.286 -63.314 1.00 69.88 692 ASP A O 1
ATOM 5587 N N . GLY A 1 693 ? 36.696 -15.310 -63.440 1.00 59.88 693 GLY A N 1
ATOM 5588 C CA . GLY A 1 693 ? 37.453 -15.735 -64.623 1.00 59.88 693 GLY A CA 1
ATOM 5589 C C . GLY A 1 693 ? 38.892 -16.210 -64.372 1.00 59.88 693 GLY A C 1
ATOM 5590 O O . GLY A 1 693 ? 39.556 -16.595 -65.334 1.00 59.88 693 GLY A O 1
ATOM 5591 N N . GLN A 1 694 ? 39.366 -16.255 -63.122 1.00 61.56 694 GLN A N 1
ATOM 5592 C CA . GLN A 1 694 ? 40.684 -16.791 -62.749 1.00 61.56 694 GLN A CA 1
ATOM 5593 C C . GLN A 1 694 ? 40.585 -18.123 -61.978 1.00 61.56 694 GLN A C 1
ATOM 5595 O O . GLN A 1 694 ? 39.562 -18.451 -61.366 1.00 61.56 694 GLN A O 1
ATOM 5600 N N . GLU A 1 695 ? 41.656 -18.930 -62.015 1.00 57.81 695 GLU A N 1
ATOM 5601 C CA . GLU A 1 695 ? 41.753 -20.116 -61.156 1.00 57.81 695 GLU A CA 1
ATOM 5602 C C . GLU A 1 695 ? 41.874 -19.697 -59.691 1.00 57.81 695 GLU A C 1
ATOM 5604 O O . GLU A 1 695 ? 42.715 -18.875 -59.335 1.00 57.81 695 GLU A O 1
ATOM 5609 N N . ALA A 1 696 ? 41.057 -20.307 -58.832 1.00 54.84 696 ALA A N 1
ATOM 5610 C CA . ALA A 1 696 ? 40.944 -19.933 -57.425 1.00 54.84 696 ALA A CA 1
ATOM 5611 C C . ALA A 1 696 ? 42.271 -19.981 -56.628 1.00 54.84 696 ALA A C 1
ATOM 5613 O O . ALA A 1 696 ? 42.374 -19.311 -55.609 1.00 54.84 696 ALA A O 1
ATOM 5614 N N . GLU A 1 697 ? 43.301 -20.712 -57.075 1.00 48.84 697 GLU A N 1
ATOM 5615 C CA . GLU A 1 697 ? 44.629 -20.692 -56.430 1.00 48.84 697 GLU A CA 1
ATOM 5616 C C . GLU A 1 697 ? 45.410 -19.387 -56.651 1.00 48.84 697 GLU A C 1
ATOM 5618 O O . GLU A 1 697 ? 46.124 -18.964 -55.746 1.00 48.84 697 GLU A O 1
ATOM 5623 N N . ALA A 1 698 ? 45.243 -18.715 -57.796 1.00 48.53 698 ALA A N 1
ATOM 5624 C CA . ALA A 1 698 ? 45.885 -17.425 -58.060 1.00 48.53 698 ALA A CA 1
ATOM 5625 C C . ALA A 1 698 ? 45.231 -16.288 -57.253 1.00 48.53 698 ALA A C 1
ATOM 5627 O O . ALA A 1 698 ? 45.925 -15.404 -56.766 1.00 48.53 698 ALA A O 1
ATOM 5628 N N . ALA A 1 699 ? 43.913 -16.364 -57.036 1.00 48.00 699 ALA A N 1
ATOM 5629 C CA . ALA A 1 699 ? 43.157 -15.396 -56.237 1.00 48.00 699 ALA A CA 1
ATOM 5630 C C . ALA A 1 699 ? 43.367 -15.542 -54.711 1.00 48.00 699 ALA A C 1
ATOM 5632 O O . ALA A 1 699 ? 43.098 -14.610 -53.961 1.00 48.00 699 ALA A O 1
ATOM 5633 N N . LEU A 1 700 ? 43.845 -16.702 -54.233 1.00 46.56 700 LEU A N 1
ATOM 5634 C CA . LEU A 1 700 ? 44.052 -17.000 -52.803 1.00 46.56 700 LEU A CA 1
ATOM 5635 C C . LEU A 1 700 ? 45.510 -16.833 -52.328 1.00 46.56 700 LEU A C 1
ATOM 5637 O O . LEU A 1 700 ? 45.766 -16.889 -51.121 1.00 46.56 700 LEU A O 1
ATOM 5641 N N . GLY A 1 701 ? 46.465 -16.649 -53.248 1.00 41.88 701 GLY A N 1
ATOM 5642 C CA . GLY A 1 701 ? 47.907 -16.616 -52.964 1.00 41.88 701 GLY A CA 1
ATOM 5643 C C . GLY A 1 701 ? 48.352 -15.494 -52.017 1.00 41.88 701 GLY A C 1
ATOM 5644 O O . GLY A 1 701 ? 49.198 -15.734 -51.156 1.00 41.88 701 GLY A O 1
ATOM 5645 N N . ASP A 1 702 ? 47.719 -14.320 -52.093 1.00 44.78 702 ASP A N 1
ATOM 5646 C CA . ASP A 1 702 ? 48.097 -13.128 -51.313 1.00 44.78 702 ASP A CA 1
ATOM 5647 C C . ASP A 1 702 ? 47.452 -13.055 -49.912 1.00 44.78 702 ASP A C 1
ATOM 5649 O O . ASP A 1 702 ? 47.872 -12.265 -49.064 1.00 44.78 702 ASP A O 1
ATOM 5653 N N . LEU A 1 703 ? 46.465 -13.914 -49.621 1.00 41.19 703 LEU A N 1
ATOM 5654 C CA . LEU A 1 703 ? 45.642 -13.841 -48.403 1.00 41.19 703 LEU A CA 1
ATOM 5655 C C . LEU A 1 703 ? 46.196 -14.636 -47.211 1.00 41.19 703 LEU A C 1
ATOM 5657 O O . LEU A 1 703 ? 45.890 -14.315 -46.062 1.00 41.19 703 LEU A O 1
ATOM 5661 N N . ARG A 1 704 ? 47.042 -15.651 -47.434 1.00 39.22 704 ARG A N 1
ATOM 5662 C CA . ARG A 1 704 ? 47.540 -16.524 -46.345 1.00 39.22 704 ARG A CA 1
ATOM 5663 C C . ARG A 1 704 ? 48.395 -15.794 -45.303 1.00 39.22 704 ARG A C 1
ATOM 5665 O O . ARG A 1 704 ? 48.476 -16.261 -44.170 1.00 39.22 704 ARG A O 1
ATOM 5672 N N . GLN A 1 705 ? 48.989 -14.653 -45.653 1.00 38.75 705 GLN A N 1
ATOM 5673 C CA . GLN A 1 705 ? 49.838 -13.865 -44.750 1.00 38.75 705 GLN A CA 1
ATOM 5674 C C . GLN A 1 705 ? 49.059 -12.966 -43.769 1.00 38.75 705 GLN A C 1
ATOM 5676 O O . GLN A 1 705 ? 49.637 -12.497 -42.792 1.00 38.75 705 GLN A O 1
ATOM 5681 N N . TYR A 1 706 ? 47.749 -12.765 -43.974 1.00 38.12 706 TYR A N 1
ATOM 5682 C CA . TYR A 1 706 ? 46.922 -11.849 -43.167 1.00 38.12 706 TYR A CA 1
ATOM 5683 C C . TYR A 1 706 ? 45.939 -12.546 -42.212 1.00 38.12 706 TYR A C 1
ATOM 5685 O O . TYR A 1 706 ? 45.201 -11.885 -41.481 1.00 38.12 706 TYR A O 1
ATOM 5693 N N . LEU A 1 707 ? 45.925 -13.880 -42.176 1.00 39.50 707 LEU A N 1
ATOM 5694 C CA . LEU A 1 707 ? 44.918 -14.655 -41.452 1.00 39.50 707 LEU A CA 1
ATOM 5695 C C . LEU A 1 707 ? 45.467 -15.258 -40.162 1.00 39.50 707 LEU A C 1
ATOM 5697 O O . LEU A 1 707 ? 45.776 -16.447 -40.100 1.00 39.50 707 LEU A O 1
ATOM 5701 N N . ALA A 1 708 ? 45.505 -14.463 -39.093 1.00 40.97 708 ALA A N 1
ATOM 5702 C CA . ALA A 1 708 ? 45.404 -15.048 -37.761 1.00 40.97 708 ALA A CA 1
ATOM 5703 C C . ALA A 1 708 ? 43.958 -14.909 -37.255 1.00 40.97 708 ALA A C 1
ATOM 5705 O O . ALA A 1 708 ? 43.371 -13.831 -37.360 1.00 40.97 708 ALA A O 1
ATOM 5706 N N . PRO A 1 709 ? 43.359 -15.990 -36.722 1.00 44.56 709 PRO A N 1
ATOM 5707 C CA . PRO A 1 709 ? 41.993 -15.958 -36.215 1.00 44.56 709 PRO A CA 1
ATOM 5708 C C . PRO A 1 709 ? 41.858 -14.941 -35.071 1.00 44.56 709 PRO A C 1
ATOM 5710 O O . PRO A 1 709 ? 42.826 -14.726 -34.329 1.00 44.56 709 PRO A O 1
ATOM 5713 N N . PRO A 1 710 ? 40.671 -14.335 -34.881 1.00 51.53 710 PRO A N 1
ATOM 5714 C CA . PRO A 1 710 ? 40.471 -13.363 -33.816 1.00 51.53 710 PRO A CA 1
ATOM 5715 C C . PRO A 1 710 ? 40.753 -14.018 -32.457 1.00 51.53 710 PRO A C 1
ATOM 5717 O O . PRO A 1 710 ? 40.294 -15.132 -32.175 1.00 51.53 710 PRO A O 1
ATOM 5720 N N . ARG A 1 711 ? 41.529 -13.334 -31.604 1.00 56.72 711 ARG A N 1
ATOM 5721 C CA . ARG A 1 711 ? 41.920 -13.857 -30.284 1.00 56.72 711 ARG A CA 1
ATOM 5722 C C . ARG A 1 711 ? 40.695 -14.118 -29.418 1.00 56.72 711 ARG A C 1
ATOM 5724 O O . ARG A 1 711 ? 39.837 -13.239 -29.378 1.00 56.72 711 ARG A O 1
ATOM 5731 N N . PRO A 1 712 ? 40.607 -15.265 -28.720 1.00 69.06 712 PRO A N 1
ATOM 5732 C CA . PRO A 1 712 ? 39.467 -15.573 -27.865 1.00 69.06 712 PRO A CA 1
ATOM 5733 C C . PRO A 1 712 ? 39.178 -14.443 -26.870 1.00 69.06 712 PRO A C 1
ATOM 5735 O O . PRO A 1 712 ? 40.071 -14.027 -26.134 1.00 69.06 712 PRO A O 1
ATOM 5738 N N . VAL A 1 713 ? 37.933 -13.972 -26.852 1.00 75.50 713 VAL A N 1
ATOM 5739 C CA . VAL A 1 713 ? 37.443 -12.973 -25.896 1.00 75.50 713 VAL A CA 1
ATOM 5740 C C . VAL A 1 713 ? 37.186 -13.677 -24.572 1.00 75.50 713 VAL A C 1
ATOM 5742 O O . VAL A 1 713 ? 36.460 -14.670 -24.528 1.00 75.50 713 VAL A O 1
ATOM 5745 N N . ILE A 1 714 ? 37.769 -13.199 -23.477 1.00 79.62 714 ILE A N 1
ATOM 5746 C CA . ILE A 1 714 ? 37.477 -13.763 -22.155 1.00 79.62 714 ILE A CA 1
ATOM 5747 C C . ILE A 1 714 ? 36.065 -13.304 -21.770 1.00 79.62 714 ILE A C 1
ATOM 5749 O O . ILE A 1 714 ? 35.852 -12.097 -21.685 1.00 79.62 714 ILE A O 1
ATOM 5753 N N . PRO A 1 715 ? 35.098 -14.212 -21.528 1.00 81.56 715 PRO A N 1
ATOM 5754 C CA . PRO A 1 715 ? 33.745 -13.799 -21.181 1.00 81.56 715 PRO A CA 1
ATOM 5755 C C . PRO A 1 715 ? 33.755 -12.916 -19.918 1.00 81.56 715 PRO A C 1
ATOM 5757 O O . PRO A 1 715 ? 34.203 -13.381 -18.867 1.00 81.56 715 PRO A O 1
ATOM 5760 N N . PRO A 1 716 ? 33.262 -11.664 -19.982 1.00 82.00 716 PRO A N 1
ATOM 5761 C CA . PRO A 1 716 ? 33.318 -10.737 -18.849 1.00 82.00 716 PRO A CA 1
ATOM 5762 C C . PRO A 1 716 ? 32.239 -11.020 -17.790 1.00 82.00 716 PRO A C 1
ATOM 5764 O O . PRO A 1 716 ? 32.243 -10.424 -16.712 1.00 82.00 716 PRO A O 1
ATOM 5767 N N . PHE A 1 717 ? 31.312 -11.934 -18.080 1.00 87.69 717 PHE A N 1
ATOM 5768 C CA . PHE A 1 717 ? 30.168 -12.248 -17.236 1.00 87.69 717 PHE A CA 1
ATOM 5769 C C . PHE A 1 717 ? 30.506 -13.292 -16.168 1.00 87.69 717 PHE A C 1
ATOM 5771 O O . PHE A 1 717 ? 31.213 -14.268 -16.415 1.00 87.69 717 PHE A O 1
ATOM 5778 N N . SER A 1 718 ? 29.964 -13.096 -14.966 1.00 81.81 718 SER A N 1
ATOM 5779 C CA . SER A 1 718 ? 30.132 -14.006 -13.825 1.00 81.81 718 SER A CA 1
ATOM 5780 C C . SER A 1 718 ? 28.775 -14.534 -13.357 1.00 81.81 718 SER A C 1
ATOM 5782 O O . SER A 1 718 ? 28.121 -13.877 -12.546 1.00 81.81 718 SER A O 1
ATOM 5784 N N . PRO A 1 719 ? 28.301 -15.683 -13.867 1.00 79.31 719 PRO A N 1
ATOM 5785 C CA . PRO A 1 719 ? 27.060 -16.277 -13.393 1.00 79.31 719 PRO A CA 1
ATOM 5786 C C . PRO A 1 719 ? 27.247 -16.832 -11.974 1.00 79.31 719 PRO A C 1
ATOM 5788 O O . PRO A 1 719 ? 28.171 -17.592 -11.688 1.00 79.31 719 PRO A O 1
ATOM 5791 N N . GLY A 1 720 ? 26.364 -16.437 -11.057 1.00 71.12 720 GLY A N 1
ATOM 5792 C CA . GLY A 1 720 ? 26.269 -17.018 -9.713 1.00 71.12 720 GLY A CA 1
ATOM 5793 C C . GLY A 1 720 ? 27.292 -16.521 -8.688 1.00 71.12 720 GLY A C 1
ATOM 5794 O O . GLY A 1 720 ? 27.141 -16.847 -7.511 1.00 71.12 720 GLY A O 1
ATOM 5795 N N . ARG A 1 721 ? 28.274 -15.705 -9.094 1.00 81.19 721 ARG A N 1
ATOM 5796 C CA . ARG A 1 721 ? 29.201 -15.003 -8.193 1.00 81.19 721 ARG A CA 1
ATOM 5797 C C . ARG A 1 721 ? 28.884 -13.505 -8.161 1.00 81.19 721 ARG A C 1
ATOM 5799 O O . ARG A 1 721 ? 28.504 -12.964 -9.198 1.00 81.19 721 ARG A O 1
ATOM 5806 N N . PRO A 1 722 ? 29.059 -12.826 -7.015 1.00 80.38 722 PRO A N 1
ATOM 5807 C CA . PRO A 1 722 ? 28.974 -11.373 -6.966 1.00 80.38 722 PRO A CA 1
ATOM 5808 C C . PRO A 1 722 ? 29.988 -10.723 -7.911 1.00 80.38 722 PRO A C 1
ATOM 5810 O O . PRO A 1 722 ? 31.119 -11.199 -8.034 1.00 80.38 722 PRO A O 1
ATOM 5813 N N . VAL A 1 723 ? 29.579 -9.646 -8.579 1.00 80.19 723 VAL A N 1
ATOM 5814 C CA . VAL A 1 723 ? 30.455 -8.855 -9.450 1.00 80.19 723 VAL A CA 1
ATOM 5815 C C . VAL A 1 723 ? 31.257 -7.869 -8.601 1.00 80.19 723 VAL A C 1
ATOM 5817 O O . VAL A 1 723 ? 30.687 -7.167 -7.771 1.00 80.19 723 VAL A O 1
ATOM 5820 N N . TRP A 1 724 ? 32.570 -7.817 -8.830 1.00 67.62 724 TRP A N 1
ATOM 5821 C CA . TRP A 1 724 ? 33.513 -6.948 -8.117 1.00 67.62 724 TRP A CA 1
ATOM 5822 C C . TRP A 1 724 ? 34.068 -5.866 -9.049 1.00 67.62 724 TRP A C 1
ATOM 5824 O O . TRP A 1 724 ? 34.295 -6.137 -10.234 1.00 67.62 724 TRP A O 1
ATOM 5834 N N . GLY A 1 725 ? 34.353 -4.682 -8.500 1.00 61.59 725 GLY A N 1
ATOM 5835 C CA . GLY A 1 725 ? 34.970 -3.569 -9.217 1.00 61.59 725 GLY A CA 1
ATOM 5836 C C . GLY A 1 725 ? 33.977 -2.660 -9.947 1.00 61.59 725 GLY A C 1
ATOM 5837 O O . GLY A 1 725 ? 33.142 -3.108 -10.737 1.00 61.59 725 GLY A O 1
ATOM 5838 N N . SER A 1 726 ? 34.123 -1.352 -9.738 1.00 56.91 726 SER A N 1
ATOM 5839 C CA . SER A 1 726 ? 33.296 -0.291 -10.334 1.00 56.91 726 SER A CA 1
ATOM 5840 C C . SER A 1 726 ? 33.166 -0.323 -11.865 1.00 56.91 726 SER A C 1
ATOM 5842 O O . SER A 1 726 ? 32.152 0.125 -12.384 1.00 56.91 726 SER A O 1
ATOM 5844 N N . GLY A 1 727 ? 34.134 -0.893 -12.593 1.00 62.16 727 GLY A N 1
ATOM 5845 C CA . GLY A 1 727 ? 34.107 -1.001 -14.061 1.00 62.16 727 GLY A CA 1
ATOM 5846 C C . GLY A 1 727 ? 33.334 -2.200 -14.631 1.00 62.16 727 GLY A C 1
ATOM 5847 O O . GLY A 1 727 ? 33.295 -2.372 -15.847 1.00 62.16 727 GLY A O 1
ATOM 5848 N N . ARG A 1 728 ? 32.766 -3.069 -13.784 1.00 67.50 728 ARG A N 1
ATOM 5849 C CA . ARG A 1 728 ? 32.052 -4.293 -14.210 1.00 67.50 728 ARG A CA 1
ATOM 5850 C C . ARG A 1 728 ? 30.591 -4.339 -13.768 1.00 67.50 728 ARG A C 1
ATOM 5852 O O . ARG A 1 728 ? 29.875 -5.263 -14.144 1.00 67.50 728 ARG A O 1
ATOM 5859 N N . PHE A 1 729 ? 30.153 -3.367 -12.974 1.00 82.69 729 PHE A N 1
ATOM 5860 C CA . PHE A 1 729 ? 28.799 -3.295 -12.440 1.00 82.69 729 PHE A CA 1
ATOM 5861 C C . PHE A 1 729 ? 27.949 -2.340 -13.286 1.00 82.69 729 PHE A C 1
ATOM 5863 O O . PHE A 1 729 ? 28.093 -1.124 -13.190 1.00 82.69 729 PHE A O 1
ATOM 5870 N N . TRP A 1 730 ? 27.074 -2.901 -14.120 1.00 82.19 730 TRP A N 1
ATOM 5871 C CA . TRP A 1 730 ? 26.281 -2.167 -15.111 1.00 82.19 730 TRP A CA 1
ATOM 5872 C C . TRP A 1 730 ? 24.776 -2.299 -14.848 1.00 82.19 730 TRP A C 1
ATOM 5874 O O . TRP A 1 730 ? 24.323 -3.279 -14.255 1.00 82.19 730 TRP A O 1
ATOM 5884 N N . GLY A 1 731 ? 24.003 -1.304 -15.291 1.00 82.06 731 GLY A N 1
ATOM 5885 C CA . GLY A 1 731 ? 22.537 -1.354 -15.304 1.00 82.06 731 GLY A CA 1
ATOM 5886 C C . GLY A 1 731 ? 21.821 -1.087 -13.970 1.00 82.06 731 GLY A C 1
ATOM 5887 O O . GLY A 1 731 ? 20.612 -1.233 -13.895 1.00 82.06 731 GLY A O 1
ATOM 5888 N N . ARG A 1 732 ? 22.526 -0.696 -12.901 1.00 89.25 732 ARG A N 1
ATOM 5889 C CA . ARG A 1 732 ? 21.932 -0.455 -11.562 1.00 89.25 732 ARG A CA 1
ATOM 5890 C C . ARG A 1 732 ? 22.192 0.946 -11.004 1.00 89.25 732 ARG A C 1
ATOM 5892 O O . ARG A 1 732 ? 22.221 1.155 -9.792 1.00 89.25 732 ARG A O 1
ATOM 5899 N N . ALA A 1 733 ? 22.444 1.912 -11.885 1.00 86.38 733 ALA A N 1
ATOM 5900 C CA . ALA A 1 733 ? 22.839 3.262 -11.486 1.00 86.38 733 ALA A CA 1
ATOM 5901 C C . ALA A 1 733 ? 21.757 3.968 -10.646 1.00 86.38 733 ALA A C 1
ATOM 5903 O O . ALA A 1 733 ? 22.082 4.663 -9.684 1.00 86.38 733 ALA A O 1
ATOM 5904 N N . GLN A 1 734 ? 20.476 3.757 -10.969 1.00 87.94 734 GLN A N 1
ATOM 5905 C CA . GLN A 1 734 ? 19.365 4.371 -10.239 1.00 87.94 734 GLN A CA 1
ATOM 5906 C C . GLN A 1 734 ? 19.246 3.826 -8.812 1.00 87.94 734 GLN A C 1
ATOM 5908 O O . GLN A 1 734 ? 19.049 4.592 -7.869 1.00 87.94 734 GLN A O 1
ATOM 5913 N N . GLU A 1 735 ? 19.391 2.515 -8.622 1.00 91.88 735 GLU A N 1
ATOM 5914 C CA . GLU A 1 735 ? 19.303 1.897 -7.300 1.00 91.88 735 GLU A CA 1
ATOM 5915 C C . GLU A 1 735 ? 20.520 2.219 -6.438 1.00 91.88 735 GLU A C 1
ATOM 5917 O O . GLU A 1 735 ? 20.355 2.463 -5.242 1.00 91.88 735 GLU A O 1
ATOM 5922 N N . VAL A 1 736 ? 21.715 2.298 -7.038 1.00 91.38 736 VAL A N 1
ATOM 5923 C CA . VAL A 1 736 ? 22.917 2.813 -6.364 1.00 91.38 736 VAL A CA 1
ATOM 5924 C C . VAL A 1 736 ? 22.663 4.234 -5.869 1.00 91.38 736 VAL A C 1
ATOM 5926 O O . VAL A 1 736 ? 22.770 4.478 -4.668 1.00 91.38 736 VAL A O 1
ATOM 5929 N N . LEU A 1 737 ? 22.225 5.140 -6.750 1.00 90.56 737 LEU A N 1
ATOM 5930 C CA . LEU A 1 737 ? 21.944 6.531 -6.390 1.00 90.56 737 LEU A CA 1
ATOM 5931 C C . LEU A 1 737 ? 20.871 6.638 -5.299 1.00 90.56 737 LEU A C 1
ATOM 5933 O O . LEU A 1 737 ? 20.987 7.458 -4.388 1.00 90.56 737 LEU A O 1
ATOM 5937 N N . LYS A 1 738 ? 19.833 5.797 -5.353 1.00 92.31 738 LYS A N 1
ATOM 5938 C CA . LYS A 1 738 ? 18.770 5.761 -4.341 1.00 92.31 738 LYS A CA 1
ATOM 5939 C C . LYS A 1 738 ? 19.309 5.364 -2.968 1.00 92.31 738 LYS A C 1
ATOM 5941 O O . LYS A 1 738 ? 18.990 6.026 -1.982 1.00 92.31 738 LYS A O 1
ATOM 5946 N N . VAL A 1 739 ? 20.128 4.312 -2.893 1.00 92.88 739 VAL A N 1
ATOM 5947 C CA . VAL A 1 739 ? 20.746 3.880 -1.630 1.00 92.88 739 VAL A CA 1
ATOM 5948 C C . VAL A 1 739 ? 21.723 4.938 -1.118 1.00 92.88 739 VAL A C 1
ATOM 5950 O O . VAL A 1 739 ? 21.680 5.283 0.061 1.00 92.88 739 VAL A O 1
ATOM 5953 N N . GLU A 1 740 ? 22.548 5.513 -1.993 1.00 93.12 740 GLU A N 1
ATOM 5954 C CA . GLU A 1 740 ? 23.465 6.598 -1.635 1.00 93.12 740 GLU A CA 1
ATOM 5955 C C . GLU A 1 740 ? 22.722 7.823 -1.098 1.00 93.12 740 GLU A C 1
ATOM 5957 O O . GLU A 1 740 ? 23.117 8.371 -0.072 1.00 93.12 740 GLU A O 1
ATOM 5962 N N . THR A 1 741 ? 21.617 8.220 -1.728 1.00 90.50 741 THR A N 1
ATOM 5963 C CA . THR A 1 741 ? 20.800 9.366 -1.300 1.00 90.50 741 THR A CA 1
ATOM 5964 C C . THR A 1 741 ? 20.204 9.135 0.086 1.00 90.50 741 THR A C 1
ATOM 5966 O O . THR A 1 741 ? 20.311 10.006 0.949 1.00 90.50 741 THR A O 1
ATOM 5969 N N . LEU A 1 742 ? 19.637 7.948 0.335 1.00 91.31 742 LEU A N 1
ATOM 5970 C CA . LEU A 1 742 ? 19.100 7.583 1.651 1.00 91.31 742 LEU A CA 1
ATOM 5971 C C . LEU A 1 742 ? 20.185 7.623 2.736 1.00 91.31 742 LEU A C 1
ATOM 5973 O O . LEU A 1 742 ? 19.950 8.126 3.833 1.00 91.31 742 LEU A O 1
ATOM 5977 N N . LEU A 1 743 ? 21.388 7.144 2.414 1.00 90.69 743 LEU A N 1
ATOM 5978 C CA . LEU A 1 743 ? 22.511 7.093 3.350 1.00 90.69 743 LEU A CA 1
ATOM 5979 C C . LEU A 1 743 ? 23.284 8.421 3.462 1.00 90.69 743 LEU A C 1
ATOM 5981 O O . LEU A 1 743 ? 24.122 8.564 4.352 1.00 90.69 743 LEU A O 1
ATOM 5985 N N . SER A 1 744 ? 22.999 9.413 2.615 1.00 84.88 744 SER A N 1
ATOM 5986 C CA . SER A 1 744 ? 23.671 10.724 2.611 1.00 84.88 744 SER A CA 1
ATOM 5987 C C . SER A 1 744 ? 23.054 11.749 3.573 1.00 84.88 744 SER A C 1
ATOM 5989 O O . SER A 1 744 ? 23.606 12.837 3.741 1.00 84.88 744 SER A O 1
ATOM 5991 N N . GLY A 1 745 ? 21.935 11.441 4.233 1.00 74.75 745 GLY A N 1
ATOM 5992 C CA . GLY A 1 745 ? 21.343 12.315 5.253 1.00 74.75 745 GLY A CA 1
ATOM 5993 C C . GLY A 1 745 ? 22.189 12.413 6.532 1.00 74.75 745 GLY A C 1
ATOM 5994 O O . GLY A 1 745 ? 22.936 11.499 6.876 1.00 74.75 745 GLY A O 1
ATOM 5995 N N . GLU A 1 746 ? 22.064 13.518 7.274 1.00 69.44 746 GLU A N 1
ATOM 5996 C CA . GLU A 1 746 ? 22.685 13.669 8.605 1.00 69.44 746 GLU A CA 1
ATOM 5997 C C . GLU A 1 746 ? 22.114 12.646 9.610 1.00 69.44 746 GLU A C 1
ATOM 5999 O O . GLU A 1 746 ? 22.858 12.017 10.369 1.00 69.44 746 GLU A O 1
ATOM 6004 N N . PHE A 1 747 ? 20.809 12.376 9.497 1.00 75.81 747 PHE A N 1
ATOM 6005 C CA . PHE A 1 747 ? 20.066 11.317 10.187 1.00 75.81 747 PHE A CA 1
ATOM 6006 C C . PHE A 1 747 ? 19.702 10.183 9.217 1.00 75.81 747 PHE A C 1
ATOM 6008 O O . PHE A 1 747 ? 18.530 9.865 9.022 1.00 75.81 747 PHE A O 1
ATOM 6015 N N . ALA A 1 748 ? 20.710 9.622 8.543 1.00 81.31 748 ALA A N 1
ATOM 6016 C CA . ALA A 1 748 ? 20.515 8.529 7.596 1.00 81.31 748 ALA A CA 1
ATOM 6017 C C . ALA A 1 748 ? 19.825 7.318 8.263 1.00 81.31 748 ALA A C 1
ATOM 6019 O O . ALA A 1 748 ? 20.360 6.777 9.237 1.00 81.31 748 ALA A O 1
ATOM 6020 N N . PRO A 1 749 ? 18.661 6.873 7.758 1.00 88.62 749 PRO A N 1
ATOM 6021 C CA . PRO A 1 749 ? 18.005 5.678 8.264 1.00 88.62 749 PRO A CA 1
ATOM 6022 C C . PRO A 1 749 ? 18.780 4.423 7.853 1.00 88.62 749 PRO A C 1
ATOM 6024 O O . PRO A 1 749 ? 19.494 4.409 6.849 1.00 88.62 749 PRO A O 1
ATOM 6027 N N . SER A 1 750 ? 18.581 3.334 8.597 1.00 91.75 750 SER A N 1
ATOM 6028 C CA . SER A 1 750 ? 19.020 2.017 8.129 1.00 91.75 750 SER A CA 1
ATOM 6029 C C . SER A 1 750 ? 18.213 1.614 6.890 1.00 91.75 750 SER A C 1
ATOM 6031 O O . SER A 1 750 ? 17.024 1.919 6.783 1.00 91.75 750 SER A O 1
ATOM 6033 N N . VAL A 1 751 ? 18.846 0.949 5.928 1.00 92.94 751 VAL A N 1
ATOM 6034 C CA . VAL A 1 751 ? 18.254 0.637 4.618 1.00 92.94 751 VAL A CA 1
ATOM 6035 C C . VAL A 1 751 ? 18.104 -0.872 4.466 1.00 92.94 751 VAL A C 1
ATOM 6037 O O . VAL A 1 751 ? 19.020 -1.623 4.782 1.00 92.94 751 VAL A O 1
ATOM 6040 N N . MET A 1 752 ? 16.959 -1.319 3.956 1.00 90.88 752 MET A N 1
ATOM 6041 C CA . MET A 1 752 ? 16.688 -2.719 3.629 1.00 90.88 752 MET A CA 1
ATOM 6042 C C . MET A 1 752 ? 16.579 -2.878 2.113 1.00 90.88 752 MET A C 1
ATOM 6044 O O . MET A 1 752 ? 15.633 -2.388 1.494 1.00 90.88 752 MET A O 1
ATOM 6048 N N . VAL A 1 753 ? 17.525 -3.595 1.514 1.00 93.06 753 VAL A N 1
ATOM 6049 C CA . VAL A 1 753 ? 17.502 -3.995 0.109 1.00 93.06 753 VAL A CA 1
ATOM 6050 C C . VAL A 1 753 ? 16.836 -5.367 -0.011 1.00 93.06 753 VAL A C 1
ATOM 6052 O O . VAL A 1 753 ? 17.302 -6.363 0.541 1.00 93.06 753 VAL A O 1
ATOM 6055 N N . ARG A 1 754 ? 15.740 -5.437 -0.763 1.00 90.31 754 ARG A N 1
ATOM 6056 C CA . ARG A 1 754 ? 14.984 -6.673 -1.014 1.00 90.31 754 ARG A CA 1
ATOM 6057 C C . ARG A 1 754 ? 14.797 -6.935 -2.501 1.00 90.31 754 ARG A C 1
ATOM 6059 O O . ARG A 1 754 ? 15.050 -6.055 -3.315 1.00 90.31 754 ARG A O 1
ATOM 6066 N N . GLY A 1 755 ? 14.381 -8.138 -2.865 1.00 89.19 755 GLY A N 1
ATOM 6067 C CA . GLY A 1 755 ? 14.097 -8.513 -4.251 1.00 89.19 755 GLY A CA 1
ATOM 6068 C C . GLY A 1 755 ? 14.226 -10.018 -4.487 1.00 89.19 755 GLY A C 1
ATOM 6069 O O . GLY A 1 755 ? 14.669 -10.741 -3.579 1.00 89.19 755 GLY A O 1
ATOM 6070 N N . PRO A 1 756 ? 13.928 -10.509 -5.701 1.00 85.44 756 PRO A N 1
ATOM 6071 C CA . PRO A 1 756 ? 14.048 -11.922 -6.054 1.00 85.44 756 PRO A CA 1
ATOM 6072 C C . PRO A 1 756 ? 15.455 -12.497 -5.825 1.00 85.44 756 PRO A C 1
ATOM 6074 O O . PRO A 1 756 ? 16.464 -11.777 -5.743 1.00 85.44 756 PRO A O 1
ATOM 6077 N N . ARG A 1 757 ? 15.562 -13.824 -5.693 1.00 80.81 757 ARG A N 1
ATOM 6078 C CA . ARG A 1 757 ? 16.871 -14.499 -5.649 1.00 80.81 757 ARG A CA 1
ATOM 6079 C C . ARG A 1 757 ? 17.622 -14.271 -6.962 1.00 80.81 757 ARG A C 1
ATOM 6081 O O . ARG A 1 757 ? 17.017 -14.081 -8.004 1.00 80.81 757 ARG A O 1
ATOM 6088 N N . ARG A 1 758 ? 18.958 -14.251 -6.899 1.00 85.06 758 ARG A N 1
ATOM 6089 C CA . ARG A 1 758 ? 19.839 -14.032 -8.067 1.00 85.06 758 ARG A CA 1
ATOM 6090 C C . ARG A 1 758 ? 19.650 -12.688 -8.805 1.00 85.06 758 ARG A C 1
ATOM 6092 O O . ARG A 1 758 ? 20.252 -12.496 -9.854 1.00 85.06 758 ARG A O 1
ATOM 6099 N N . ILE A 1 759 ? 18.931 -11.718 -8.230 1.00 89.31 759 ILE A N 1
ATOM 6100 C CA . ILE A 1 759 ? 18.678 -10.408 -8.864 1.00 89.31 759 ILE A CA 1
ATOM 6101 C C . ILE A 1 759 ? 19.853 -9.407 -8.779 1.00 89.31 759 ILE A C 1
ATOM 6103 O O . ILE A 1 759 ? 19.806 -8.332 -9.376 1.00 89.31 759 ILE A O 1
ATOM 6107 N N . GLY A 1 760 ? 20.917 -9.748 -8.038 1.00 89.88 760 GLY A N 1
ATOM 6108 C CA . GLY A 1 760 ? 22.134 -8.928 -7.918 1.00 89.88 760 GLY A CA 1
ATOM 6109 C C . GLY A 1 760 ? 22.327 -8.181 -6.591 1.00 89.88 760 GLY A C 1
ATOM 6110 O O . GLY A 1 760 ? 23.208 -7.331 -6.521 1.00 89.88 760 GLY A O 1
ATOM 6111 N N . LYS A 1 761 ? 21.571 -8.509 -5.530 1.00 91.88 761 LYS A N 1
ATOM 6112 C CA . LYS A 1 761 ? 21.669 -7.863 -4.198 1.00 91.88 761 LYS A CA 1
ATOM 6113 C C . LYS A 1 761 ? 23.098 -7.815 -3.634 1.00 91.88 761 LYS A C 1
ATOM 6115 O O . LYS A 1 761 ? 23.607 -6.733 -3.369 1.00 91.88 761 LYS A O 1
ATOM 6120 N N . THR A 1 762 ? 23.786 -8.954 -3.551 1.00 90.88 762 THR A N 1
ATOM 6121 C CA . THR A 1 762 ? 25.183 -9.010 -3.082 1.00 90.88 762 THR A CA 1
ATOM 6122 C C . THR A 1 762 ? 26.129 -8.195 -3.965 1.00 90.88 762 THR A C 1
ATOM 6124 O O . THR A 1 762 ? 27.035 -7.543 -3.461 1.00 90.88 762 THR A O 1
ATOM 6127 N N . SER A 1 763 ? 25.912 -8.178 -5.288 1.00 91.12 763 SER A N 1
ATOM 6128 C CA . SER A 1 763 ? 26.744 -7.371 -6.200 1.00 91.12 763 SER A CA 1
ATOM 6129 C C . SER A 1 763 ? 26.549 -5.872 -5.957 1.00 91.12 763 SER A C 1
ATOM 6131 O O . SER A 1 763 ? 27.522 -5.126 -5.976 1.00 91.12 763 SER A O 1
ATOM 6133 N N . LEU A 1 764 ? 25.317 -5.441 -5.653 1.00 92.75 764 LEU A N 1
ATOM 6134 C CA . LEU A 1 764 ? 25.032 -4.065 -5.244 1.00 92.75 764 LEU A CA 1
ATOM 6135 C C . LEU A 1 764 ? 25.757 -3.706 -3.940 1.00 92.75 764 LEU A C 1
ATOM 6137 O O . LEU A 1 764 ? 26.368 -2.645 -3.870 1.00 92.75 764 LEU A O 1
ATOM 6141 N N . LEU A 1 765 ? 25.737 -4.583 -2.927 1.00 91.94 765 LEU A N 1
ATOM 6142 C CA . LEU A 1 765 ? 26.470 -4.351 -1.676 1.00 91.94 765 LEU A CA 1
ATOM 6143 C C . LEU A 1 765 ? 27.969 -4.158 -1.924 1.00 91.94 765 LEU A C 1
ATOM 6145 O O . LEU A 1 765 ? 28.537 -3.169 -1.462 1.00 91.94 765 LEU A O 1
ATOM 6149 N N . GLN A 1 766 ? 28.589 -5.056 -2.694 1.00 88.88 766 GLN A N 1
ATOM 6150 C CA . GLN A 1 766 ? 30.016 -4.958 -3.014 1.00 88.88 766 GLN A CA 1
ATOM 6151 C C . GLN A 1 766 ? 30.339 -3.684 -3.803 1.00 88.88 766 GLN A C 1
ATOM 6153 O O . GLN A 1 766 ? 31.341 -3.027 -3.530 1.00 88.88 766 GLN A O 1
ATOM 6158 N N . HIS A 1 767 ? 29.466 -3.274 -4.725 1.00 90.81 767 HIS A N 1
ATOM 6159 C CA . HIS A 1 767 ? 29.638 -2.017 -5.448 1.00 90.81 767 HIS A CA 1
ATOM 6160 C C . HIS A 1 767 ? 29.534 -0.790 -4.524 1.00 90.81 767 HIS A C 1
ATOM 6162 O O . HIS A 1 767 ? 30.365 0.115 -4.591 1.00 90.81 767 HIS A O 1
ATOM 6168 N N . LEU A 1 768 ? 28.562 -0.773 -3.606 1.00 91.69 768 LEU A N 1
ATOM 6169 C CA . LEU A 1 768 ? 28.400 0.303 -2.622 1.00 91.69 768 LEU A CA 1
ATOM 6170 C C . LEU A 1 768 ? 29.599 0.406 -1.667 1.00 91.69 768 LEU A C 1
ATOM 6172 O O . LEU A 1 768 ? 29.945 1.509 -1.247 1.00 91.69 768 LEU A O 1
ATOM 6176 N N . ALA A 1 769 ? 30.285 -0.704 -1.378 1.00 88.56 769 ALA A N 1
ATOM 6177 C CA . ALA A 1 769 ? 31.535 -0.687 -0.615 1.00 88.56 769 ALA A CA 1
ATOM 6178 C C . ALA A 1 769 ? 32.643 0.123 -1.315 1.00 88.56 769 ALA A C 1
ATOM 6180 O O . ALA A 1 769 ? 33.539 0.662 -0.660 1.00 88.56 769 ALA A O 1
ATOM 6181 N N . GLU A 1 770 ? 32.585 0.241 -2.646 1.00 87.25 770 GLU A N 1
ATOM 6182 C CA . GLU A 1 770 ? 33.537 1.004 -3.450 1.00 87.25 770 GLU A CA 1
ATOM 6183 C C . GLU A 1 770 ? 33.135 2.473 -3.672 1.00 87.25 770 GLU A C 1
ATOM 6185 O O . GLU A 1 770 ? 34.010 3.267 -4.044 1.00 87.25 770 GLU A O 1
ATOM 6190 N N . SER A 1 771 ? 31.880 2.840 -3.382 1.00 88.56 771 SER A N 1
ATOM 6191 C CA . SER A 1 771 ? 31.304 4.175 -3.605 1.00 88.56 771 SER A CA 1
ATOM 6192 C C . SER A 1 771 ? 32.137 5.293 -2.978 1.00 88.56 771 SER A C 1
ATOM 6194 O O . SER A 1 771 ? 32.480 5.258 -1.793 1.00 88.56 771 SER A O 1
ATOM 6196 N N . LYS A 1 772 ? 32.428 6.331 -3.771 1.00 86.62 772 LYS A N 1
ATOM 6197 C CA . LYS A 1 772 ? 33.116 7.536 -3.283 1.00 86.62 772 LYS A CA 1
ATOM 6198 C C . LYS A 1 772 ? 32.258 8.287 -2.262 1.00 86.62 772 LYS A C 1
ATOM 6200 O O . LYS A 1 772 ? 32.772 8.649 -1.208 1.00 86.62 772 LYS A O 1
ATOM 6205 N N . VAL A 1 773 ? 30.959 8.426 -2.538 1.00 87.50 773 VAL A N 1
ATOM 6206 C CA . VAL A 1 773 ? 29.993 9.134 -1.683 1.00 87.50 773 VAL A CA 1
ATOM 6207 C C . VAL A 1 773 ? 29.914 8.479 -0.305 1.00 87.50 773 VAL A C 1
ATOM 6209 O O . VAL A 1 773 ? 30.030 9.148 0.722 1.00 87.50 773 VAL A O 1
ATOM 6212 N N . LEU A 1 774 ? 29.789 7.149 -0.261 1.00 90.25 774 LEU A N 1
ATOM 6213 C CA . LEU A 1 774 ? 29.708 6.435 1.012 1.00 90.25 774 LEU A CA 1
ATOM 6214 C C . LEU A 1 774 ? 31.049 6.410 1.746 1.00 90.25 774 LEU A C 1
ATOM 6216 O O . LEU A 1 774 ? 31.065 6.573 2.963 1.00 90.25 774 LEU A O 1
ATOM 6220 N N . LYS A 1 775 ? 32.180 6.271 1.040 1.00 88.69 775 LYS A N 1
ATOM 6221 C CA . LYS A 1 775 ? 33.520 6.266 1.657 1.00 88.69 775 LYS A CA 1
ATOM 6222 C C . LYS A 1 775 ? 33.880 7.574 2.353 1.00 88.69 775 LYS A C 1
ATOM 6224 O O . LYS A 1 775 ? 34.711 7.548 3.264 1.00 88.69 775 LYS A O 1
ATOM 6229 N N . GLU A 1 776 ? 33.316 8.706 1.942 1.00 87.31 776 GLU A N 1
ATOM 6230 C CA . GLU A 1 776 ? 33.537 9.993 2.610 1.00 87.31 776 GLU A CA 1
ATOM 6231 C C . GLU A 1 776 ? 32.925 10.019 4.015 1.00 87.31 776 GLU A C 1
ATOM 6233 O O . GLU A 1 776 ? 33.553 10.532 4.939 1.00 87.31 776 GLU A O 1
ATOM 6238 N N . ARG A 1 777 ? 31.756 9.393 4.198 1.00 88.12 777 ARG A N 1
ATOM 6239 C CA . ARG A 1 777 ? 30.966 9.462 5.439 1.00 88.12 777 ARG A CA 1
ATOM 6240 C C . ARG A 1 777 ? 31.022 8.213 6.300 1.00 88.12 777 ARG A C 1
ATOM 6242 O O . ARG A 1 777 ? 30.864 8.312 7.513 1.00 88.12 777 ARG A O 1
ATOM 6249 N N . TYR A 1 778 ? 31.227 7.053 5.691 1.00 91.06 778 TYR A N 1
ATOM 6250 C CA . TYR A 1 778 ? 31.127 5.765 6.355 1.00 91.06 778 TYR A CA 1
ATOM 6251 C C . TYR A 1 778 ? 32.411 4.960 6.253 1.00 91.06 778 TYR A C 1
ATOM 6253 O O . TYR A 1 778 ? 33.151 4.990 5.265 1.00 91.06 778 TYR A O 1
ATOM 6261 N N . ARG A 1 779 ? 32.625 4.147 7.281 1.00 90.25 779 ARG A N 1
ATOM 6262 C CA . ARG A 1 779 ? 33.486 2.982 7.237 1.00 90.25 779 ARG A CA 1
ATOM 6263 C C . ARG A 1 779 ? 32.605 1.760 6.989 1.00 90.25 779 ARG A C 1
ATOM 6265 O O . ARG A 1 779 ? 31.810 1.375 7.841 1.00 90.25 779 ARG A O 1
ATOM 6272 N N . TYR A 1 780 ? 32.709 1.221 5.778 1.00 92.00 780 TYR A N 1
ATOM 6273 C CA . TYR A 1 780 ? 31.863 0.136 5.287 1.00 92.00 780 TYR A CA 1
ATOM 6274 C C . TYR A 1 780 ? 32.337 -1.215 5.828 1.00 92.00 780 TYR A C 1
ATOM 6276 O O . TYR A 1 780 ? 33.465 -1.612 5.545 1.00 92.00 780 TYR A O 1
ATOM 6284 N N . VAL A 1 781 ? 31.480 -1.924 6.561 1.00 91.88 781 VAL A N 1
ATOM 6285 C CA . VAL A 1 781 ? 31.748 -3.238 7.160 1.00 91.88 781 VAL A CA 1
ATOM 6286 C C . VAL A 1 781 ? 30.830 -4.267 6.514 1.00 91.88 781 VAL A C 1
ATOM 6288 O O . VAL A 1 781 ? 29.621 -4.225 6.709 1.00 91.88 781 VAL A O 1
ATOM 6291 N N . TYR A 1 782 ? 31.403 -5.194 5.749 1.00 91.81 782 TYR A N 1
ATOM 6292 C CA . TYR A 1 782 ? 30.654 -6.271 5.103 1.00 91.81 782 TYR A CA 1
ATOM 6293 C C . TYR A 1 782 ? 30.540 -7.496 6.016 1.00 91.81 782 TYR A C 1
ATOM 6295 O O . TYR A 1 782 ? 31.536 -7.946 6.592 1.00 91.81 782 TYR A O 1
ATOM 6303 N N . VAL A 1 783 ? 29.338 -8.058 6.119 1.00 90.81 783 VAL A N 1
ATOM 6304 C CA . VAL A 1 783 ? 29.041 -9.243 6.925 1.00 90.81 783 VAL A CA 1
ATOM 6305 C C . VAL A 1 783 ? 28.184 -10.201 6.105 1.00 90.81 783 VAL A C 1
ATOM 6307 O O . VAL A 1 783 ? 27.038 -9.898 5.790 1.00 90.81 783 VAL A O 1
ATOM 6310 N N . ASP A 1 784 ? 28.733 -11.371 5.797 1.00 89.62 784 ASP A N 1
ATOM 6311 C CA . ASP A 1 784 ? 28.003 -12.470 5.164 1.00 89.62 784 ASP A CA 1
ATOM 6312 C C . ASP A 1 784 ? 27.484 -13.434 6.237 1.00 89.62 784 ASP A C 1
ATOM 6314 O O . ASP A 1 784 ? 28.268 -14.094 6.927 1.00 89.62 784 ASP A O 1
ATOM 6318 N N . LEU A 1 785 ? 26.162 -13.500 6.398 1.00 87.31 785 LEU A N 1
ATOM 6319 C CA . LEU A 1 785 ? 25.516 -14.318 7.425 1.00 87.31 785 LEU A CA 1
ATOM 6320 C C . LEU A 1 785 ? 25.317 -15.775 7.008 1.00 87.31 785 LEU A C 1
ATOM 6322 O O . LEU A 1 785 ? 24.977 -16.603 7.854 1.00 87.31 785 LEU A O 1
ATOM 6326 N N . GLN A 1 786 ? 25.593 -16.133 5.753 1.00 78.88 786 GLN A N 1
ATOM 6327 C CA . GLN A 1 786 ? 25.407 -17.497 5.268 1.00 78.88 786 GLN A CA 1
ATOM 6328 C C . GLN A 1 786 ? 26.274 -18.504 6.042 1.00 78.88 786 GLN A C 1
ATOM 6330 O O . GLN A 1 786 ? 25.830 -19.610 6.350 1.00 78.88 786 GLN A O 1
ATOM 6335 N N . ALA A 1 787 ? 27.474 -18.090 6.462 1.00 67.62 787 ALA A N 1
ATOM 6336 C CA . ALA A 1 787 ? 28.361 -18.888 7.311 1.00 67.62 787 ALA A CA 1
ATOM 6337 C C . ALA A 1 787 ? 27.835 -19.083 8.751 1.00 67.62 787 ALA A C 1
ATOM 6339 O O . ALA A 1 787 ? 28.267 -20.002 9.448 1.00 67.62 787 ALA A O 1
ATOM 6340 N N . ALA A 1 788 ? 26.905 -18.237 9.203 1.00 67.94 788 ALA A N 1
ATOM 6341 C CA . ALA A 1 788 ? 26.308 -18.283 10.536 1.00 67.94 788 ALA A CA 1
ATOM 6342 C C . ALA A 1 788 ? 24.915 -18.944 10.562 1.00 67.94 788 ALA A C 1
ATOM 6344 O O . ALA A 1 788 ? 24.391 -19.186 11.647 1.00 67.94 788 ALA A O 1
ATOM 6345 N N . ALA A 1 789 ? 24.364 -19.325 9.401 1.00 58.00 789 ALA A N 1
ATOM 6346 C CA . ALA A 1 789 ? 23.006 -19.859 9.210 1.00 58.00 789 ALA A CA 1
ATOM 6347 C C . ALA A 1 789 ? 22.658 -21.128 10.021 1.00 58.00 789 ALA A C 1
ATOM 6349 O O . ALA A 1 789 ? 21.499 -21.533 10.105 1.00 58.00 789 ALA A O 1
ATOM 6350 N N . HIS A 1 790 ? 23.653 -21.801 10.601 1.00 63.47 790 HIS A N 1
ATOM 6351 C CA . HIS A 1 790 ? 23.475 -23.023 11.396 1.00 63.47 790 HIS A CA 1
ATOM 6352 C C . HIS A 1 790 ? 23.940 -22.879 12.850 1.00 63.47 790 HIS A C 1
ATOM 6354 O O . HIS A 1 790 ? 24.106 -23.881 13.540 1.00 63.47 790 HIS A O 1
ATOM 6360 N N . SER A 1 791 ? 24.183 -21.650 13.303 1.00 66.94 791 SER A N 1
ATOM 6361 C CA . SER A 1 791 ? 24.809 -21.356 14.591 1.00 66.94 791 SER A CA 1
ATOM 6362 C C . SER A 1 791 ? 23.870 -20.590 15.529 1.00 66.94 791 SER A C 1
ATOM 6364 O O . SER A 1 791 ? 23.029 -19.834 15.057 1.00 66.94 791 SER A O 1
ATOM 6366 N N . GLY A 1 792 ? 24.048 -20.733 16.848 1.00 77.38 792 GLY A N 1
ATOM 6367 C CA . GLY A 1 792 ? 23.344 -19.914 17.846 1.00 77.38 792 GLY A CA 1
ATOM 6368 C C . GLY A 1 792 ? 23.857 -18.467 17.925 1.00 77.38 792 GLY A C 1
ATOM 6369 O O . GLY A 1 792 ? 24.891 -18.126 17.332 1.00 77.38 792 GLY A O 1
ATOM 6370 N N . ALA A 1 793 ? 23.164 -17.626 18.703 1.00 83.00 793 ALA A N 1
ATOM 6371 C CA . ALA A 1 793 ? 23.466 -16.198 18.875 1.00 83.00 793 ALA A CA 1
ATOM 6372 C C . ALA A 1 793 ? 24.952 -15.869 19.165 1.00 83.00 793 ALA A C 1
ATOM 6374 O O . ALA A 1 793 ? 25.475 -14.964 18.507 1.00 83.00 793 ALA A O 1
ATOM 6375 N N . PRO A 1 794 ? 25.694 -16.621 20.012 1.00 86.19 794 PRO A N 1
ATOM 6376 C CA . PRO A 1 794 ? 27.100 -16.321 20.313 1.00 86.19 794 PRO A CA 1
ATOM 6377 C C . PRO A 1 794 ? 27.998 -16.278 19.069 1.00 86.19 794 PRO A C 1
ATOM 6379 O O . PRO A 1 794 ? 28.841 -15.397 18.899 1.00 86.19 794 PRO A O 1
ATOM 6382 N N . ARG A 1 795 ? 27.790 -17.203 18.125 1.00 85.75 795 ARG A N 1
ATOM 6383 C CA . ARG A 1 795 ? 28.584 -17.277 16.888 1.00 85.75 795 ARG A CA 1
ATOM 6384 C C . ARG A 1 795 ? 28.233 -16.169 15.899 1.00 85.75 795 ARG A C 1
ATOM 6386 O O . ARG A 1 795 ? 29.137 -15.663 15.234 1.00 85.75 795 ARG A O 1
ATOM 6393 N N . VAL A 1 796 ? 26.958 -15.783 15.814 1.00 87.44 796 VAL A N 1
ATOM 6394 C CA . VAL A 1 796 ? 26.513 -14.648 14.985 1.00 87.44 796 VAL A CA 1
ATOM 6395 C C . VAL A 1 796 ? 27.143 -13.350 15.499 1.00 87.44 796 VAL A C 1
ATOM 6397 O O . VAL A 1 796 ? 27.732 -12.592 14.728 1.00 87.44 796 VAL A O 1
ATOM 6400 N N . LEU A 1 797 ? 27.103 -13.127 16.814 1.00 89.62 797 LEU A N 1
ATOM 6401 C CA . LEU A 1 797 ? 27.683 -11.945 17.456 1.00 89.62 797 LEU A CA 1
ATOM 6402 C C . LEU A 1 797 ? 29.213 -11.921 17.352 1.00 89.62 797 LEU A C 1
ATOM 6404 O O . LEU A 1 797 ? 29.798 -10.881 17.047 1.00 89.62 797 LEU A O 1
ATOM 6408 N N . ARG A 1 798 ? 29.877 -13.076 17.486 1.00 88.75 798 ARG A N 1
ATOM 6409 C CA . ARG A 1 798 ? 31.326 -13.200 17.253 1.00 88.75 798 ARG A CA 1
ATOM 6410 C C . ARG A 1 798 ? 31.706 -12.874 15.810 1.00 88.75 798 ARG A C 1
ATOM 6412 O O . ARG A 1 798 ? 32.750 -12.260 15.587 1.00 88.75 798 ARG A O 1
ATOM 6419 N N . LEU A 1 799 ? 30.900 -13.295 14.832 1.00 88.94 799 LEU A N 1
ATOM 6420 C CA . LEU A 1 799 ? 31.119 -12.969 13.421 1.00 88.94 799 LEU A CA 1
ATOM 6421 C C . LEU A 1 799 ? 31.037 -11.454 13.199 1.00 88.94 799 LEU A C 1
ATOM 6423 O O . LEU A 1 799 ? 31.952 -10.882 12.608 1.00 88.94 799 LEU A O 1
ATOM 6427 N N . LEU A 1 800 ? 30.004 -10.803 13.741 1.00 89.56 800 LEU A N 1
ATOM 6428 C CA . LEU A 1 800 ? 29.845 -9.348 13.685 1.00 89.56 800 LEU A CA 1
ATOM 6429 C C . LEU A 1 800 ? 31.022 -8.616 14.337 1.00 89.56 800 LEU A C 1
ATOM 6431 O O . LEU A 1 800 ? 31.611 -7.730 13.716 1.00 89.56 800 LEU A O 1
ATOM 6435 N N . ALA A 1 801 ? 31.415 -9.022 15.547 1.00 89.31 801 ALA A N 1
ATOM 6436 C CA . ALA A 1 801 ? 32.537 -8.423 16.265 1.00 89.31 801 ALA A CA 1
ATOM 6437 C C . ALA A 1 801 ? 33.854 -8.564 15.482 1.00 89.31 801 ALA A C 1
ATOM 6439 O O . ALA A 1 801 ? 34.615 -7.608 15.350 1.00 89.31 801 ALA A O 1
ATOM 6440 N N . ARG A 1 802 ? 34.113 -9.741 14.895 1.00 88.50 802 ARG A N 1
ATOM 6441 C CA . ARG A 1 802 ? 35.303 -9.979 14.061 1.00 88.50 802 ARG A CA 1
ATOM 6442 C C . ARG A 1 802 ? 35.318 -9.111 12.807 1.00 88.50 802 ARG A C 1
ATOM 6444 O O . ARG A 1 802 ? 36.375 -8.582 12.467 1.00 88.50 802 ARG A O 1
ATOM 6451 N N . SER A 1 803 ? 34.186 -8.969 12.120 1.00 89.31 803 SER A N 1
ATOM 6452 C CA . SER A 1 803 ? 34.093 -8.111 10.933 1.00 89.31 803 SER A CA 1
ATOM 6453 C C . SER A 1 803 ? 34.318 -6.641 11.286 1.00 89.31 803 SER A C 1
ATOM 6455 O O . SER A 1 803 ? 35.099 -5.970 10.615 1.00 89.31 803 SER A O 1
ATOM 6457 N N . LEU A 1 804 ? 33.723 -6.163 12.384 1.00 88.56 804 LEU A N 1
ATOM 6458 C CA . LEU A 1 804 ? 33.948 -4.812 12.902 1.00 88.56 804 LEU A CA 1
ATOM 6459 C C . LEU A 1 804 ? 35.428 -4.573 13.229 1.00 88.56 804 LEU A C 1
ATOM 6461 O O . LEU A 1 804 ? 36.018 -3.618 12.725 1.00 88.56 804 LEU A O 1
ATOM 6465 N N . ALA A 1 805 ? 36.059 -5.460 14.002 1.00 85.56 805 ALA A N 1
ATOM 6466 C CA . ALA A 1 805 ? 37.463 -5.314 14.385 1.00 85.56 805 ALA A CA 1
ATOM 6467 C C . ALA A 1 805 ? 38.416 -5.295 13.181 1.00 85.56 805 ALA A C 1
ATOM 6469 O O . ALA A 1 805 ? 39.276 -4.417 13.102 1.00 85.56 805 ALA A O 1
ATOM 6470 N N . ARG A 1 806 ? 38.226 -6.208 12.216 1.00 84.56 806 ARG A N 1
ATOM 6471 C CA . ARG A 1 806 ? 39.055 -6.289 11.000 1.00 84.56 806 ARG A CA 1
ATOM 6472 C C . ARG A 1 806 ? 38.986 -5.021 10.156 1.00 84.56 806 ARG A C 1
ATOM 6474 O O . ARG A 1 806 ? 39.988 -4.609 9.585 1.00 84.56 806 ARG A O 1
ATOM 6481 N N . THR A 1 807 ? 37.810 -4.411 10.037 1.00 82.12 807 THR A N 1
ATOM 6482 C CA . THR A 1 807 ? 37.626 -3.240 9.169 1.00 82.12 807 THR A CA 1
ATOM 6483 C C . THR A 1 807 ? 38.016 -1.922 9.844 1.00 82.12 807 THR A C 1
ATOM 6485 O O . THR A 1 807 ? 38.394 -0.959 9.159 1.00 82.12 807 THR A O 1
ATOM 6488 N N . LEU A 1 808 ? 37.916 -1.865 11.174 1.00 80.88 808 LEU A N 1
ATOM 6489 C CA . LEU A 1 808 ? 38.156 -0.666 11.980 1.00 80.88 808 LEU A CA 1
ATOM 6490 C C . LEU A 1 808 ? 39.588 -0.565 12.539 1.00 80.88 808 LEU A C 1
ATOM 6492 O O . LEU A 1 808 ? 39.886 0.417 13.211 1.00 80.88 808 LEU A O 1
ATOM 6496 N N . ASP A 1 809 ? 40.468 -1.521 12.212 1.00 66.69 809 ASP A N 1
ATOM 6497 C CA . ASP A 1 809 ? 41.932 -1.483 12.420 1.00 66.69 809 ASP A CA 1
ATOM 6498 C C . ASP A 1 809 ? 42.367 -1.208 13.882 1.00 66.69 809 ASP A C 1
ATOM 6500 O O . ASP A 1 809 ? 43.374 -0.558 14.156 1.00 66.69 809 ASP A O 1
ATOM 6504 N N . ASN A 1 810 ? 41.572 -1.687 14.849 1.00 60.72 810 ASN A N 1
ATOM 6505 C CA . ASN A 1 810 ? 41.678 -1.337 16.275 1.00 60.72 810 ASN A CA 1
ATOM 6506 C C . ASN A 1 810 ? 41.866 -2.547 17.213 1.00 60.72 810 ASN A C 1
ATOM 6508 O O . ASN A 1 810 ? 41.563 -2.447 18.404 1.00 60.72 810 ASN A O 1
ATOM 6512 N N . GLU A 1 811 ? 42.423 -3.668 16.731 1.00 48.00 811 GLU A N 1
ATOM 6513 C CA . GLU A 1 811 ? 42.613 -4.908 17.522 1.00 48.00 811 GLU A CA 1
ATOM 6514 C C . GLU A 1 811 ? 43.361 -4.708 18.861 1.00 48.00 811 GLU A C 1
ATOM 6516 O O . GLU A 1 811 ? 43.286 -5.560 19.739 1.00 48.00 811 GLU A O 1
ATOM 6521 N N . LYS A 1 812 ? 44.053 -3.574 19.060 1.00 51.22 812 LYS A N 1
ATOM 6522 C CA . LYS A 1 812 ? 44.813 -3.266 20.284 1.00 51.22 812 LYS A CA 1
ATOM 6523 C C . LYS A 1 812 ? 44.085 -2.408 21.329 1.00 51.22 812 LYS A C 1
ATOM 6525 O O . LYS A 1 812 ? 44.632 -2.237 22.414 1.00 51.22 812 LYS A O 1
ATOM 6530 N N . ARG A 1 813 ? 42.918 -1.817 21.028 1.00 62.22 813 ARG A N 1
ATOM 6531 C CA . ARG A 1 813 ? 42.235 -0.864 21.940 1.00 62.22 813 ARG A CA 1
ATOM 6532 C C . ARG A 1 813 ? 40.937 -1.378 22.557 1.00 62.22 813 ARG A C 1
ATOM 6534 O O . ARG A 1 813 ? 40.539 -0.855 23.590 1.00 62.22 813 ARG A O 1
ATOM 6541 N N . VAL A 1 814 ? 40.289 -2.367 21.945 1.00 74.94 814 VAL A N 1
ATOM 6542 C CA . VAL A 1 814 ? 39.009 -2.921 22.413 1.00 74.94 814 VAL A CA 1
ATOM 6543 C C . VAL A 1 814 ? 39.109 -4.441 22.431 1.00 74.94 814 VAL A C 1
ATOM 6545 O O . VAL A 1 814 ? 39.536 -5.040 21.445 1.00 74.94 814 VAL A O 1
ATOM 6548 N N . HIS A 1 815 ? 38.734 -5.056 23.553 1.00 83.06 815 HIS A N 1
ATOM 6549 C CA . HIS A 1 815 ? 38.763 -6.506 23.714 1.00 83.06 815 HIS A CA 1
ATOM 6550 C C . HIS A 1 815 ? 37.746 -7.163 22.774 1.00 83.06 815 HIS A C 1
ATOM 6552 O O . HIS A 1 815 ? 36.566 -6.825 22.803 1.00 83.06 815 HIS A O 1
ATOM 6558 N N . LEU A 1 816 ? 38.194 -8.083 21.918 1.00 87.06 816 LEU A N 1
ATOM 6559 C CA . LEU A 1 816 ? 37.313 -8.781 20.986 1.00 87.06 816 LEU A CA 1
ATOM 6560 C C . LEU A 1 816 ? 36.674 -10.003 21.681 1.00 87.06 816 LEU A C 1
ATOM 6562 O O . LEU A 1 816 ? 37.380 -11.000 21.871 1.00 87.06 816 LEU A O 1
ATOM 6566 N N . PRO A 1 817 ? 35.354 -10.004 21.944 1.00 88.00 817 PRO A N 1
ATOM 6567 C CA . PRO A 1 817 ? 34.718 -10.945 22.868 1.00 88.00 817 PRO A CA 1
ATOM 6568 C C . PRO A 1 817 ? 34.807 -12.395 22.391 1.00 88.00 817 PRO A C 1
ATOM 6570 O O . PRO A 1 817 ? 34.417 -12.659 21.248 1.00 88.00 817 PRO A O 1
ATOM 6573 N N . THR A 1 818 ? 35.355 -13.319 23.188 1.00 87.75 818 THR A N 1
ATOM 6574 C CA . THR A 1 818 ? 35.543 -14.734 22.801 1.00 87.75 818 THR A CA 1
ATOM 6575 C C . THR A 1 818 ? 34.207 -15.459 22.608 1.00 87.75 818 THR A C 1
ATOM 6577 O O . THR A 1 818 ? 33.142 -14.906 22.856 1.00 87.75 818 THR A O 1
ATOM 6580 N N . VAL A 1 819 ? 34.240 -16.684 22.066 1.00 82.88 819 VAL A N 1
ATOM 6581 C CA . VAL A 1 819 ? 32.997 -17.469 21.952 1.00 82.88 819 VAL A CA 1
ATOM 6582 C C . VAL A 1 819 ? 32.500 -17.855 23.344 1.00 82.88 819 VAL A C 1
ATOM 6584 O O . VAL A 1 819 ? 31.304 -17.752 23.560 1.00 82.88 819 VAL A O 1
ATOM 6587 N N . GLU A 1 820 ? 33.403 -18.192 24.275 1.00 85.19 820 GLU A N 1
ATOM 6588 C CA . GLU A 1 820 ? 33.034 -18.514 25.661 1.00 85.19 820 GLU A CA 1
ATOM 6589 C C . GLU A 1 820 ? 32.389 -17.311 26.368 1.00 85.19 820 GLU A C 1
ATOM 6591 O O . GLU A 1 820 ? 31.341 -17.451 26.979 1.00 85.19 820 GLU A O 1
ATOM 6596 N N . GLU A 1 821 ? 32.940 -16.100 26.213 1.00 86.56 821 GLU A N 1
ATOM 6597 C CA . GLU A 1 821 ? 32.353 -14.879 26.797 1.00 86.56 821 GLU A CA 1
ATOM 6598 C C . GLU A 1 821 ? 30.961 -14.548 26.243 1.00 86.56 821 GLU A C 1
ATOM 6600 O O . GLU A 1 821 ? 30.167 -13.887 26.905 1.00 86.56 821 GLU A O 1
ATOM 6605 N N . LEU A 1 822 ? 30.671 -14.977 25.013 1.00 86.75 822 LEU A N 1
ATOM 6606 C CA . LEU A 1 822 ? 29.376 -14.782 24.369 1.00 86.75 822 LEU A CA 1
ATOM 6607 C C . LEU A 1 822 ? 28.385 -15.913 24.678 1.00 86.75 822 LEU A C 1
ATOM 6609 O O . LEU A 1 822 ? 27.248 -15.807 24.232 1.00 86.75 822 LEU A O 1
ATOM 6613 N N . GLU A 1 823 ? 28.780 -16.989 25.366 1.00 85.19 823 GLU A N 1
ATOM 6614 C CA . GLU A 1 823 ? 27.884 -18.102 25.720 1.00 85.19 823 GLU A CA 1
ATOM 6615 C C . GLU A 1 823 ? 27.039 -17.816 26.972 1.00 85.19 823 GLU A C 1
ATOM 6617 O O . GLU A 1 823 ? 25.898 -18.271 27.017 1.00 85.19 823 GLU A O 1
ATOM 6622 N N . ASP A 1 824 ? 27.548 -17.024 27.923 1.00 80.31 824 ASP A N 1
ATOM 6623 C CA . ASP A 1 824 ? 26.837 -16.683 29.166 1.00 80.31 824 ASP A CA 1
ATOM 6624 C C . ASP A 1 824 ? 25.769 -15.589 28.952 1.00 80.31 824 ASP A C 1
ATOM 6626 O O . ASP A 1 824 ? 24.575 -15.844 29.109 1.00 80.31 824 ASP A O 1
ATOM 6630 N N . GLU A 1 825 ? 26.173 -14.377 28.539 1.00 83.56 825 GLU A N 1
ATOM 6631 C CA . GLU A 1 825 ? 25.271 -13.231 28.291 1.00 83.56 825 GLU A CA 1
ATOM 6632 C C . GLU A 1 825 ? 25.503 -12.598 26.897 1.00 83.56 825 GLU A C 1
ATOM 6634 O O . GLU A 1 825 ? 25.953 -11.454 26.775 1.00 83.56 825 GLU A O 1
ATOM 6639 N N . PRO A 1 826 ? 25.176 -13.311 25.797 1.00 83.44 826 PRO A N 1
ATOM 6640 C CA . PRO A 1 826 ? 25.609 -12.963 24.441 1.00 83.44 826 PRO A CA 1
ATOM 6641 C C . PRO A 1 826 ? 25.329 -11.509 24.030 1.00 83.44 826 PRO A C 1
ATOM 6643 O O . PRO A 1 826 ? 26.186 -10.837 23.447 1.00 83.44 826 PRO A O 1
ATOM 6646 N N . LEU A 1 827 ? 24.116 -11.021 24.309 1.00 85.75 827 LEU A N 1
ATOM 6647 C CA . LEU A 1 827 ? 23.665 -9.693 23.891 1.00 85.75 827 LEU A CA 1
ATOM 6648 C C . LEU A 1 827 ? 24.338 -8.579 24.695 1.00 85.75 827 LEU A C 1
ATOM 6650 O O . LEU A 1 827 ? 24.768 -7.591 24.101 1.00 85.75 827 LEU A O 1
ATOM 6654 N N . GLU A 1 828 ? 24.460 -8.739 26.012 1.00 85.75 828 GLU A N 1
ATOM 6655 C CA . GLU A 1 828 ? 25.079 -7.746 26.894 1.00 85.75 828 GLU A CA 1
ATOM 6656 C C . GLU A 1 828 ? 26.578 -7.618 26.613 1.00 85.75 828 GLU A C 1
ATOM 6658 O O . GLU A 1 828 ? 27.088 -6.507 26.426 1.00 85.75 828 GLU A O 1
ATOM 6663 N N . THR A 1 829 ? 27.272 -8.747 26.453 1.00 87.75 829 THR A N 1
ATOM 6664 C CA . THR A 1 829 ? 28.688 -8.784 26.073 1.00 87.75 829 THR A CA 1
ATOM 6665 C C . THR A 1 829 ? 28.925 -8.086 24.733 1.00 87.75 829 THR A C 1
ATOM 6667 O O . THR A 1 829 ? 29.860 -7.292 24.588 1.00 87.75 829 THR A O 1
ATOM 6670 N N . PHE A 1 830 ? 28.060 -8.320 23.739 1.00 89.00 830 PHE A N 1
ATOM 6671 C CA . PHE A 1 830 ? 28.185 -7.675 22.433 1.00 89.00 830 PHE A CA 1
ATOM 6672 C C . PHE A 1 830 ? 27.837 -6.179 22.457 1.00 89.00 830 PHE A C 1
ATOM 6674 O O . PHE A 1 830 ? 28.528 -5.383 21.819 1.00 89.00 830 PHE A O 1
ATOM 6681 N N . LEU A 1 831 ? 26.803 -5.772 23.197 1.00 87.44 831 LEU A N 1
ATOM 6682 C CA . LEU A 1 831 ? 26.454 -4.358 23.374 1.00 87.44 831 LEU A CA 1
ATOM 6683 C C . LEU A 1 831 ? 27.565 -3.596 24.102 1.00 87.44 831 LEU A C 1
ATOM 6685 O O . LEU A 1 831 ? 27.903 -2.481 23.704 1.00 87.44 831 LEU A O 1
ATOM 6689 N N . THR A 1 832 ? 28.199 -4.223 25.093 1.00 87.56 832 THR A N 1
ATOM 6690 C CA . THR A 1 832 ? 29.376 -3.682 25.784 1.00 87.56 832 THR A CA 1
ATOM 6691 C C . THR A 1 832 ? 30.549 -3.510 24.821 1.00 87.56 832 THR A C 1
ATOM 6693 O O . THR A 1 832 ? 31.163 -2.443 24.776 1.00 87.56 832 THR A O 1
ATOM 6696 N N . TYR A 1 833 ? 30.823 -4.516 23.983 1.00 88.38 833 TYR A N 1
ATOM 6697 C CA . TYR A 1 833 ? 31.826 -4.416 22.922 1.00 88.38 833 TYR A CA 1
ATOM 6698 C C . TYR A 1 833 ? 31.524 -3.266 21.944 1.00 88.38 833 TYR A C 1
ATOM 6700 O O . TYR A 1 833 ? 32.409 -2.466 21.637 1.00 88.38 833 TYR A O 1
ATOM 6708 N N . LEU A 1 834 ? 30.273 -3.132 21.488 1.00 86.56 834 LEU A N 1
ATOM 6709 C CA . LEU A 1 834 ? 29.848 -2.033 20.615 1.00 86.56 834 LEU A CA 1
ATOM 6710 C C . LEU A 1 834 ? 29.993 -0.662 21.285 1.00 86.56 834 LEU A C 1
ATOM 6712 O O . LEU A 1 834 ? 30.409 0.286 20.619 1.00 86.56 834 LEU A O 1
ATOM 6716 N N . ALA A 1 835 ? 29.684 -0.541 22.577 1.00 83.62 835 ALA A N 1
ATOM 6717 C CA . ALA A 1 835 ? 29.848 0.698 23.333 1.00 83.62 835 ALA A CA 1
ATOM 6718 C C . ALA A 1 835 ? 31.329 1.096 23.441 1.00 83.62 835 ALA A C 1
ATOM 6720 O O . ALA A 1 835 ? 31.689 2.219 23.091 1.00 83.62 835 ALA A O 1
ATOM 6721 N N . GLN A 1 836 ? 32.207 0.155 23.808 1.00 84.25 836 GLN A N 1
ATOM 6722 C CA . GLN A 1 836 ? 33.660 0.376 23.859 1.00 84.25 836 GLN A CA 1
ATOM 6723 C C . GLN A 1 836 ? 34.231 0.762 22.489 1.00 84.25 836 GLN A C 1
ATOM 6725 O O . GLN A 1 836 ? 35.075 1.654 22.374 1.00 84.25 836 GLN A O 1
ATOM 6730 N N . LEU A 1 837 ? 33.749 0.110 21.431 1.00 81.06 837 LEU A N 1
ATOM 6731 C CA . LEU A 1 837 ? 34.137 0.402 20.058 1.00 81.06 837 LEU A CA 1
ATOM 6732 C C . LEU A 1 837 ? 33.643 1.782 19.605 1.00 81.06 837 LEU A C 1
ATOM 6734 O O . LEU A 1 837 ? 34.398 2.519 18.974 1.00 81.06 837 LEU A O 1
ATOM 6738 N N . THR A 1 838 ? 32.424 2.165 19.986 1.00 76.62 838 THR A N 1
ATOM 6739 C CA . THR A 1 838 ? 31.862 3.504 19.749 1.00 76.62 838 THR A CA 1
ATOM 6740 C C . THR A 1 838 ? 32.703 4.571 20.445 1.00 76.62 838 THR A C 1
ATOM 6742 O O . THR A 1 838 ? 33.082 5.556 19.815 1.00 76.62 838 THR A O 1
ATOM 6745 N N . ASP A 1 839 ? 33.085 4.354 21.703 1.00 78.69 839 ASP A N 1
ATOM 6746 C CA . ASP A 1 839 ? 33.934 5.279 22.457 1.00 78.69 839 ASP A CA 1
ATOM 6747 C C . ASP A 1 839 ? 35.343 5.421 21.873 1.00 78.69 839 ASP A C 1
ATOM 6749 O O . ASP A 1 839 ? 35.888 6.527 21.815 1.00 78.69 839 ASP A O 1
ATOM 6753 N N . ALA A 1 840 ? 35.929 4.321 21.396 1.00 77.12 840 ALA A N 1
ATOM 6754 C CA . ALA A 1 840 ? 37.224 4.335 20.724 1.00 77.12 840 ALA A CA 1
ATOM 6755 C C . ALA A 1 840 ? 37.172 5.033 19.351 1.00 77.12 840 ALA A C 1
ATOM 6757 O O . ALA A 1 840 ? 38.188 5.558 18.888 1.00 77.12 840 ALA A O 1
ATOM 6758 N N . TYR A 1 841 ? 36.003 5.042 18.702 1.00 76.88 841 TYR A N 1
ATOM 6759 C CA . TYR A 1 841 ? 35.798 5.547 17.342 1.00 76.88 841 TYR A CA 1
ATOM 6760 C C . TYR A 1 841 ? 35.114 6.927 17.285 1.00 76.88 841 TYR A C 1
ATOM 6762 O O . TYR A 1 841 ? 35.040 7.525 16.211 1.00 76.88 841 TYR A O 1
ATOM 6770 N N . LYS A 1 842 ? 34.680 7.484 18.427 1.00 70.69 842 LYS A N 1
ATOM 6771 C CA . LYS A 1 842 ? 33.893 8.733 18.510 1.00 70.69 842 LYS A CA 1
ATOM 6772 C C . LYS A 1 842 ? 34.562 9.979 17.935 1.00 70.69 842 LYS A C 1
ATOM 6774 O O . LYS A 1 842 ? 33.877 10.926 17.574 1.00 70.69 842 LYS A O 1
ATOM 6779 N N . TYR A 1 843 ? 35.893 9.992 17.861 1.00 70.62 843 TYR A N 1
ATOM 6780 C CA . TYR A 1 843 ? 36.662 11.118 17.316 1.00 70.62 843 TYR A CA 1
ATOM 6781 C C . TYR A 1 843 ? 36.924 11.005 15.814 1.00 70.62 843 TYR A C 1
ATOM 6783 O O . TYR A 1 843 ? 37.532 11.895 15.219 1.00 70.62 843 TYR A O 1
ATOM 6791 N N . THR A 1 844 ? 36.497 9.912 15.185 1.00 71.62 844 THR A N 1
ATOM 6792 C CA . THR A 1 844 ? 36.556 9.808 13.733 1.00 71.62 844 THR A CA 1
ATOM 6793 C C . THR A 1 844 ? 35.417 10.621 13.121 1.00 71.62 844 THR A C 1
ATOM 6795 O O . THR A 1 844 ? 34.295 10.626 13.613 1.00 71.62 844 THR A O 1
ATOM 6798 N N . GLN A 1 845 ? 35.692 11.318 12.020 1.00 74.56 845 GLN A N 1
ATOM 6799 C CA . GLN A 1 845 ? 34.678 12.082 11.278 1.00 74.56 845 GLN A CA 1
ATOM 6800 C C . GLN A 1 845 ? 33.731 11.174 10.459 1.00 74.56 845 GLN A C 1
ATOM 6802 O O . GLN A 1 845 ? 32.985 11.669 9.619 1.00 74.56 845 GLN A O 1
ATOM 6807 N N . LYS A 1 846 ? 33.783 9.843 10.645 1.00 85.81 846 LYS A N 1
ATOM 6808 C CA . LYS A 1 846 ? 33.043 8.855 9.844 1.00 85.81 846 LYS A CA 1
ATOM 6809 C C . LYS A 1 846 ? 32.173 7.962 10.726 1.00 85.81 846 LYS A C 1
ATOM 6811 O O . LYS A 1 846 ? 32.598 7.526 11.787 1.00 85.81 846 LYS A O 1
ATOM 6816 N N . LYS A 1 847 ? 30.974 7.641 10.246 1.00 88.81 847 LYS A N 1
ATOM 6817 C CA . LYS A 1 847 ? 30.062 6.653 10.841 1.00 88.81 847 LYS A CA 1
ATOM 6818 C C . LYS A 1 847 ? 30.440 5.230 10.414 1.00 88.81 847 LYS A C 1
ATOM 6820 O O . LYS A 1 847 ? 31.248 5.040 9.508 1.00 88.81 847 LYS A O 1
ATOM 6825 N N . ILE A 1 848 ? 29.848 4.213 11.028 1.00 89.50 848 ILE A N 1
ATOM 6826 C CA . ILE A 1 848 ? 30.030 2.800 10.671 1.00 89.50 848 ILE A CA 1
ATOM 6827 C C . ILE A 1 848 ? 28.790 2.336 9.905 1.00 89.50 848 ILE A C 1
ATOM 6829 O O . ILE A 1 848 ? 27.675 2.451 10.407 1.00 89.50 848 ILE A O 1
ATOM 6833 N N . LEU A 1 849 ? 28.982 1.801 8.698 1.00 92.94 849 LEU A N 1
ATOM 6834 C CA . LEU A 1 849 ? 27.908 1.205 7.902 1.00 92.94 849 LEU A CA 1
ATOM 6835 C C . LEU A 1 849 ? 28.075 -0.313 7.896 1.00 92.94 849 LEU A C 1
ATOM 6837 O O . LEU A 1 849 ? 28.992 -0.820 7.252 1.00 92.94 849 LEU A O 1
ATOM 6841 N N . ILE A 1 850 ? 27.206 -1.029 8.608 1.00 93.19 850 ILE A N 1
ATOM 6842 C CA . ILE A 1 850 ? 27.222 -2.493 8.668 1.00 93.19 850 ILE A CA 1
ATOM 6843 C C . ILE A 1 850 ? 26.303 -3.035 7.573 1.00 93.19 850 ILE A C 1
ATOM 6845 O O . ILE A 1 850 ? 25.078 -2.958 7.675 1.00 93.19 850 ILE A O 1
ATOM 6849 N N . ALA A 1 851 ? 26.902 -3.583 6.521 1.00 94.50 851 ALA A N 1
ATOM 6850 C CA . ALA A 1 851 ? 26.198 -4.252 5.442 1.00 94.50 851 ALA A CA 1
ATOM 6851 C C . ALA A 1 851 ? 26.052 -5.746 5.751 1.00 94.50 851 ALA A C 1
ATOM 6853 O O . ALA A 1 851 ? 27.038 -6.482 5.724 1.00 94.50 851 ALA A O 1
ATOM 6854 N N . MET A 1 852 ? 24.831 -6.181 6.058 1.00 91.69 852 MET A N 1
ATOM 6855 C CA . MET A 1 852 ? 24.507 -7.572 6.385 1.00 91.69 852 MET A CA 1
ATOM 6856 C C . MET A 1 852 ? 23.847 -8.239 5.182 1.00 91.69 852 MET A C 1
ATOM 6858 O O . MET A 1 852 ? 22.716 -7.897 4.824 1.00 91.69 852 MET A O 1
ATOM 6862 N N . ASP A 1 853 ? 24.552 -9.186 4.569 1.00 91.38 853 ASP A N 1
ATOM 6863 C CA . ASP A 1 853 ? 24.030 -9.986 3.465 1.00 91.38 853 ASP A CA 1
ATOM 6864 C C . ASP A 1 853 ? 23.344 -11.265 3.963 1.00 91.38 853 ASP A C 1
ATOM 6866 O O . ASP A 1 853 ? 23.705 -11.808 5.009 1.00 91.38 853 ASP A O 1
ATOM 6870 N N . GLU A 1 854 ? 22.346 -11.733 3.211 1.00 86.12 854 GLU A N 1
ATOM 6871 C CA . GLU A 1 854 ? 21.557 -12.939 3.505 1.00 86.12 854 GLU A CA 1
ATOM 6872 C C . GLU A 1 854 ? 20.957 -12.963 4.930 1.00 86.12 854 GLU A C 1
ATOM 6874 O O . GLU A 1 854 ? 20.944 -13.998 5.603 1.00 86.12 854 GLU A O 1
ATOM 6879 N N . ILE A 1 855 ? 20.388 -11.841 5.405 1.00 85.75 855 ILE A N 1
ATOM 6880 C CA . ILE A 1 855 ? 19.758 -11.772 6.744 1.00 85.75 855 ILE A CA 1
ATOM 6881 C C . ILE A 1 855 ? 18.615 -12.782 6.915 1.00 85.75 855 ILE A C 1
ATOM 6883 O O . ILE A 1 855 ? 18.299 -13.179 8.036 1.00 85.75 855 ILE A O 1
ATOM 6887 N N . GLY A 1 856 ? 18.030 -13.251 5.808 1.00 80.38 856 GLY A N 1
ATOM 6888 C CA . GLY A 1 856 ? 17.014 -14.296 5.829 1.00 80.38 856 GLY A CA 1
ATOM 6889 C C . GLY A 1 856 ? 17.479 -15.601 6.478 1.00 80.38 856 GLY A C 1
ATOM 6890 O O . GLY A 1 856 ? 16.671 -16.304 7.072 1.00 80.38 856 GLY A O 1
ATOM 6891 N N . THR A 1 857 ? 18.785 -15.868 6.490 1.00 82.56 857 THR A N 1
ATOM 6892 C CA . THR A 1 857 ? 19.357 -17.027 7.190 1.00 82.56 857 THR A CA 1
ATOM 6893 C C . THR A 1 857 ? 19.157 -16.975 8.707 1.00 82.56 857 THR A C 1
ATOM 6895 O O . THR A 1 857 ? 18.960 -18.015 9.332 1.00 82.56 857 THR A O 1
ATOM 6898 N N . LEU A 1 858 ? 19.149 -15.779 9.308 1.00 82.00 858 LEU A N 1
ATOM 6899 C CA . LEU A 1 858 ? 18.837 -15.609 10.731 1.00 82.00 858 LEU A CA 1
ATOM 6900 C C . LEU A 1 858 ? 17.357 -15.880 11.007 1.00 82.00 858 LEU A C 1
ATOM 6902 O O . LEU A 1 858 ? 17.019 -16.450 12.038 1.00 82.00 858 LEU A O 1
ATOM 6906 N N . VAL A 1 859 ? 16.482 -15.513 10.071 1.00 77.69 859 VAL A N 1
ATOM 6907 C CA . VAL A 1 859 ? 15.038 -15.777 10.159 1.00 77.69 859 VAL A CA 1
ATOM 6908 C C . VAL A 1 859 ? 14.774 -17.277 10.117 1.00 77.69 859 VAL A C 1
ATOM 6910 O O . VAL A 1 859 ? 14.061 -17.804 10.967 1.00 77.69 859 VAL A O 1
ATOM 6913 N N . ASP A 1 860 ? 15.409 -17.979 9.180 1.00 77.25 860 ASP A N 1
ATOM 6914 C CA . ASP A 1 860 ? 15.326 -19.436 9.081 1.00 77.25 860 ASP A CA 1
ATOM 6915 C C . ASP A 1 860 ? 15.861 -20.113 10.356 1.00 77.25 860 ASP A C 1
ATOM 6917 O O . ASP A 1 860 ? 15.256 -21.063 10.860 1.00 77.25 860 ASP A O 1
ATOM 6921 N N . ALA A 1 861 ? 16.955 -19.595 10.931 1.00 78.75 861 ALA A N 1
ATOM 6922 C CA . ALA A 1 861 ? 17.507 -20.091 12.189 1.00 78.75 861 ALA A CA 1
ATOM 6923 C C . ALA A 1 861 ? 16.513 -19.945 13.354 1.00 78.75 861 ALA A C 1
ATOM 6925 O O . ALA A 1 861 ? 16.320 -20.916 14.092 1.00 78.75 861 ALA A O 1
ATOM 6926 N N . VAL A 1 862 ? 15.823 -18.804 13.467 1.00 78.19 862 VAL A N 1
ATOM 6927 C CA . VAL A 1 862 ? 14.768 -18.602 14.474 1.00 78.19 862 VAL A CA 1
ATOM 6928 C C . VAL A 1 862 ? 13.609 -19.573 14.281 1.00 78.19 862 VAL A C 1
ATOM 6930 O O . VAL A 1 862 ? 13.196 -20.244 15.224 1.00 78.19 862 VAL A O 1
ATOM 6933 N N . ARG A 1 863 ? 13.118 -19.726 13.047 1.00 75.06 863 ARG A N 1
ATOM 6934 C CA . ARG A 1 863 ? 12.005 -20.645 12.744 1.00 75.06 863 ARG A CA 1
ATOM 6935 C C . ARG A 1 863 ? 12.360 -22.104 13.016 1.00 75.06 863 ARG A C 1
ATOM 6937 O O . ARG A 1 863 ? 11.497 -22.889 13.392 1.00 75.06 863 ARG A O 1
ATOM 6944 N N . SER A 1 864 ? 13.632 -22.462 12.857 1.00 75.25 864 SER A N 1
ATOM 6945 C CA . SER A 1 864 ? 14.147 -23.789 13.208 1.00 75.25 864 SER A CA 1
ATOM 6946 C C . SER A 1 864 ? 14.441 -23.979 14.706 1.00 75.25 864 SER A C 1
ATOM 6948 O O . SER A 1 864 ? 14.934 -25.040 15.084 1.00 75.25 864 SER A O 1
ATOM 6950 N N . GLY A 1 865 ? 14.172 -22.972 15.549 1.00 74.25 865 GLY A N 1
ATOM 6951 C CA . GLY A 1 865 ? 14.413 -23.005 16.996 1.00 74.25 865 GLY A CA 1
ATOM 6952 C C . GLY A 1 865 ? 15.891 -22.950 17.394 1.00 74.25 865 GLY A C 1
ATOM 6953 O O . GLY A 1 865 ? 16.239 -23.318 18.510 1.00 74.25 865 GLY A O 1
ATOM 6954 N N . LYS A 1 866 ? 16.781 -22.541 16.480 1.00 74.56 866 LYS A N 1
ATOM 6955 C CA . LYS A 1 866 ? 18.237 -22.469 16.712 1.00 74.56 866 LYS A CA 1
ATOM 6956 C C . LYS A 1 866 ? 18.709 -21.100 17.202 1.00 74.56 866 LYS A C 1
ATOM 6958 O O . LYS A 1 866 ? 19.864 -20.968 17.603 1.00 74.56 866 LYS A O 1
ATOM 6963 N N . LEU A 1 867 ? 17.856 -20.085 17.104 1.00 78.88 867 LEU A N 1
ATOM 6964 C CA . LEU A 1 867 ? 18.151 -18.708 17.476 1.00 78.88 867 LEU A CA 1
ATOM 6965 C C . LEU A 1 867 ? 16.912 -18.079 18.116 1.00 78.88 867 LEU A C 1
ATOM 6967 O O . LEU A 1 867 ? 15.808 -18.268 17.614 1.00 78.88 867 LEU A O 1
ATOM 6971 N N . ASP A 1 868 ? 17.099 -17.299 19.175 1.00 76.19 868 ASP A N 1
ATOM 6972 C CA . ASP A 1 868 ? 16.005 -16.578 19.822 1.00 76.19 868 ASP A CA 1
ATOM 6973 C C . ASP A 1 868 ? 15.743 -15.219 19.161 1.00 76.19 868 ASP A C 1
ATOM 6975 O O . ASP A 1 868 ? 16.631 -14.586 18.577 1.00 76.19 868 ASP A O 1
ATOM 6979 N N . PHE A 1 869 ? 14.505 -14.733 19.288 1.00 77.25 869 PHE A N 1
ATOM 6980 C CA . PHE A 1 869 ? 14.083 -13.441 18.739 1.00 77.25 869 PHE A CA 1
ATOM 6981 C C . PHE A 1 869 ? 14.799 -12.234 19.366 1.00 77.25 869 PHE A C 1
ATOM 6983 O O . PHE A 1 869 ? 14.835 -11.164 18.753 1.00 77.25 869 PHE A O 1
ATOM 6990 N N . GLU A 1 870 ? 15.392 -12.382 20.553 1.00 77.00 870 GLU A N 1
ATOM 6991 C CA . GLU A 1 870 ? 16.076 -11.301 21.278 1.00 77.00 870 GLU A CA 1
ATOM 6992 C C . GLU A 1 870 ? 17.186 -10.627 20.455 1.00 77.00 870 GLU A C 1
ATOM 6994 O O . GLU A 1 870 ? 17.368 -9.409 20.527 1.00 77.00 870 GLU A O 1
ATOM 6999 N N . LEU A 1 871 ? 17.861 -11.380 19.577 1.00 80.38 871 LEU A N 1
ATOM 7000 C CA . LEU A 1 871 ? 18.888 -10.834 18.687 1.00 80.38 871 LEU A CA 1
ATOM 7001 C C . LEU A 1 871 ? 18.335 -9.743 17.747 1.00 80.38 871 LEU A C 1
ATOM 7003 O O . LEU A 1 871 ? 19.005 -8.741 17.490 1.00 80.38 871 LEU A O 1
ATOM 7007 N N . PHE A 1 872 ? 17.102 -9.901 17.258 1.00 81.06 872 PHE A N 1
ATOM 7008 C CA . PHE A 1 872 ? 16.462 -8.916 16.381 1.00 81.06 872 PHE A CA 1
ATOM 7009 C C . PHE A 1 872 ? 16.043 -7.651 17.138 1.00 81.06 872 PHE A C 1
ATOM 7011 O O . PHE A 1 872 ? 16.161 -6.550 16.594 1.00 81.06 872 PHE A O 1
ATOM 7018 N N . TYR A 1 873 ? 15.619 -7.779 18.400 1.00 79.88 873 TYR A N 1
ATOM 7019 C CA . TYR A 1 873 ? 15.354 -6.625 19.267 1.00 79.88 873 TYR A CA 1
ATOM 7020 C C . TYR A 1 873 ? 16.623 -5.813 19.532 1.00 79.88 873 TYR A C 1
ATOM 7022 O O . TYR A 1 873 ? 16.576 -4.582 19.507 1.00 79.88 873 TYR A O 1
ATOM 7030 N N . MET A 1 874 ? 17.765 -6.483 19.713 1.00 84.75 874 MET A N 1
ATOM 7031 C CA . MET A 1 874 ? 19.058 -5.811 19.836 1.00 84.75 874 MET A CA 1
ATOM 7032 C C . MET A 1 874 ? 19.392 -5.017 18.568 1.00 84.75 874 MET A C 1
ATOM 7034 O O . MET A 1 874 ? 19.647 -3.816 18.664 1.00 84.75 874 MET A O 1
ATOM 7038 N N . PHE A 1 875 ? 19.303 -5.625 17.377 1.00 85.31 875 PHE A N 1
ATOM 7039 C CA . PHE A 1 875 ? 19.547 -4.899 16.122 1.00 85.31 875 PHE A CA 1
ATOM 7040 C C . PHE A 1 875 ? 18.624 -3.690 15.962 1.00 85.31 875 PHE A C 1
ATOM 7042 O O . PHE A 1 875 ? 19.093 -2.608 15.609 1.00 85.31 875 PHE A O 1
ATOM 7049 N N . ARG A 1 876 ? 17.333 -3.842 16.281 1.00 84.50 876 ARG A N 1
ATOM 7050 C CA . ARG A 1 876 ? 16.368 -2.736 16.277 1.00 84.50 876 ARG A CA 1
ATOM 7051 C C . ARG A 1 876 ? 16.789 -1.609 17.218 1.00 84.50 876 ARG A C 1
ATOM 7053 O O . ARG A 1 876 ? 16.784 -0.450 16.811 1.00 84.50 876 ARG A O 1
ATOM 7060 N N . SER A 1 877 ? 17.151 -1.944 18.455 1.00 83.19 877 SER A N 1
ATOM 7061 C CA . SER A 1 877 ? 17.592 -0.973 19.459 1.00 83.19 877 SER A CA 1
ATOM 7062 C C . SER A 1 877 ? 18.809 -0.185 18.964 1.00 83.19 877 SER A C 1
ATOM 7064 O O . SER A 1 877 ? 18.801 1.048 18.979 1.00 83.19 877 SER A O 1
ATOM 7066 N N . VAL A 1 878 ? 19.810 -0.874 18.402 1.00 83.75 878 VAL A N 1
ATOM 7067 C CA . VAL A 1 878 ? 20.990 -0.219 17.817 1.00 83.75 878 VAL A CA 1
ATOM 7068 C C . VAL A 1 878 ? 20.594 0.688 16.646 1.00 83.75 878 VAL A C 1
ATOM 7070 O O . VAL A 1 878 ? 21.064 1.820 16.587 1.00 83.75 878 VAL A O 1
ATOM 7073 N N . MET A 1 879 ? 19.696 0.255 15.755 1.00 86.69 879 MET A N 1
ATOM 7074 C CA . MET A 1 879 ? 19.209 1.079 14.634 1.00 86.69 879 MET A CA 1
ATOM 7075 C C . MET A 1 879 ? 18.477 2.353 15.081 1.00 86.69 879 MET A C 1
ATOM 7077 O O . MET A 1 879 ? 18.525 3.351 14.366 1.00 86.69 879 MET A O 1
ATOM 7081 N N . GLN A 1 880 ? 17.772 2.323 16.216 1.00 82.50 880 GLN A N 1
ATOM 7082 C CA . GLN A 1 880 ? 16.980 3.457 16.711 1.00 82.50 880 GLN A CA 1
ATOM 7083 C C . GLN A 1 880 ? 17.789 4.441 17.555 1.00 82.50 880 GLN A C 1
ATOM 7085 O O . GLN A 1 880 ? 17.492 5.635 17.550 1.00 82.50 880 GLN A O 1
ATOM 7090 N N . HIS A 1 881 ? 18.774 3.944 18.302 1.00 80.69 881 HIS A N 1
ATOM 7091 C CA . HIS 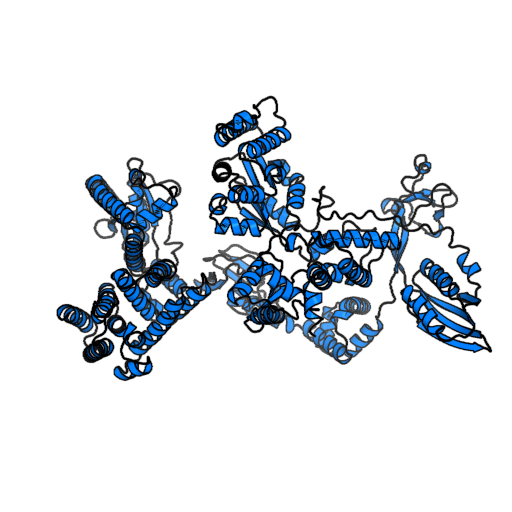A 1 881 ? 19.457 4.725 19.331 1.00 80.69 881 HIS A CA 1
ATOM 7092 C C . HIS A 1 881 ? 20.922 5.033 19.002 1.00 80.69 881 HIS A C 1
ATOM 7094 O O . HIS A 1 881 ? 21.496 5.936 19.610 1.00 80.69 881 HIS A O 1
ATOM 7100 N N . SER A 1 882 ? 21.540 4.338 18.039 1.00 79.88 882 SER A N 1
ATOM 7101 C CA . SER A 1 882 ? 22.925 4.614 17.649 1.00 79.88 882 SER A CA 1
ATOM 7102 C C . SER A 1 882 ? 23.012 5.749 16.631 1.00 79.88 882 SER A C 1
ATOM 7104 O O . SER A 1 882 ? 22.464 5.671 15.535 1.00 79.88 882 SER A O 1
ATOM 7106 N N . SER A 1 883 ? 23.774 6.794 16.959 1.00 78.06 883 SER A N 1
ATOM 7107 C CA . SER A 1 883 ? 24.135 7.859 16.014 1.00 78.06 883 SER A CA 1
ATOM 7108 C C . SER A 1 883 ? 25.366 7.518 15.159 1.00 78.06 883 SER A C 1
ATOM 7110 O O . SER A 1 883 ? 25.600 8.171 14.135 1.00 78.06 883 SER A O 1
ATOM 7112 N N . LEU A 1 884 ? 26.144 6.503 15.566 1.00 83.94 884 LEU A N 1
ATOM 7113 C CA . LEU A 1 884 ? 27.395 6.091 14.923 1.00 83.94 884 LEU A CA 1
ATOM 7114 C C . LEU A 1 884 ? 27.220 4.890 13.984 1.00 83.94 884 LEU A C 1
ATOM 7116 O O . LEU A 1 884 ? 27.964 4.788 13.012 1.00 83.94 884 LEU A O 1
ATOM 7120 N N . VAL A 1 885 ? 26.271 3.989 14.258 1.00 87.88 885 VAL A N 1
ATOM 7121 C CA . VAL A 1 885 ? 26.073 2.745 13.497 1.00 87.88 885 VAL A CA 1
ATOM 7122 C C . VAL A 1 885 ? 24.812 2.831 12.644 1.00 87.88 885 VAL A C 1
ATOM 7124 O O . VAL A 1 885 ? 23.721 3.078 13.147 1.00 87.88 885 VAL A O 1
ATOM 7127 N N . THR A 1 886 ? 24.954 2.559 11.351 1.00 91.31 886 THR A N 1
ATOM 7128 C CA . THR A 1 886 ? 23.848 2.443 10.393 1.00 91.31 886 THR A CA 1
ATOM 7129 C C . THR A 1 886 ? 23.895 1.066 9.741 1.00 91.31 886 THR A C 1
ATOM 7131 O O . THR A 1 886 ? 24.978 0.548 9.464 1.00 91.31 886 THR A O 1
ATOM 7134 N N . PHE A 1 887 ? 22.735 0.463 9.478 1.00 92.31 887 PHE A N 1
ATOM 7135 C CA . PHE A 1 887 ? 22.654 -0.854 8.849 1.00 92.31 887 PHE A CA 1
ATOM 7136 C C . PHE A 1 887 ? 22.204 -0.770 7.391 1.00 92.31 887 PHE A C 1
ATOM 7138 O O . PHE A 1 887 ? 21.308 -0.002 7.040 1.00 92.31 887 PHE A O 1
ATOM 7145 N N . LEU A 1 888 ? 22.800 -1.619 6.556 1.00 94.44 888 LEU A N 1
ATOM 7146 C CA . LEU A 1 888 ? 22.368 -1.906 5.194 1.00 94.44 888 LEU A CA 1
ATOM 7147 C C . LEU A 1 888 ? 22.076 -3.407 5.095 1.00 94.44 888 LEU A C 1
ATOM 7149 O O . LEU A 1 888 ? 22.984 -4.228 5.028 1.00 94.44 888 LEU A O 1
ATOM 7153 N N . LEU A 1 889 ? 20.802 -3.773 5.146 1.00 91.56 889 LEU A N 1
ATOM 7154 C CA . LEU A 1 889 ? 20.355 -5.160 5.251 1.00 91.56 889 LEU A CA 1
ATOM 7155 C C . LEU A 1 889 ? 19.933 -5.692 3.879 1.00 91.56 889 LEU A C 1
ATOM 7157 O O . LEU A 1 889 ? 19.251 -4.983 3.144 1.00 91.56 889 LEU A O 1
ATOM 7161 N N . CYS A 1 890 ? 20.291 -6.931 3.538 1.00 91.50 890 CYS A N 1
ATOM 7162 C CA . CYS A 1 890 ? 19.831 -7.601 2.320 1.00 91.50 890 CYS A CA 1
ATOM 7163 C C . CYS A 1 890 ? 19.005 -8.851 2.626 1.00 91.50 890 CYS A C 1
ATOM 7165 O O . CYS A 1 890 ? 19.432 -9.723 3.381 1.00 91.50 890 CYS A O 1
ATOM 7167 N N . THR A 1 891 ? 17.836 -8.966 1.991 1.00 87.88 891 THR A N 1
ATOM 7168 C CA . THR A 1 891 ? 16.965 -10.147 2.097 1.00 87.88 891 THR A CA 1
ATOM 7169 C C . THR A 1 891 ? 16.254 -10.457 0.776 1.00 87.88 891 THR A C 1
ATOM 7171 O O . THR A 1 891 ? 16.286 -9.666 -0.170 1.00 87.88 891 THR A O 1
ATOM 7174 N N . SER A 1 892 ? 15.624 -11.623 0.668 1.00 84.44 892 SER A N 1
ATOM 7175 C CA . SER A 1 892 ? 14.773 -11.974 -0.470 1.00 84.44 892 SER A CA 1
ATOM 7176 C C . SER A 1 892 ? 13.303 -11.618 -0.217 1.00 84.44 892 SER A C 1
ATOM 7178 O O . SER A 1 892 ? 12.875 -11.505 0.931 1.00 84.44 892 SER A O 1
ATOM 7180 N N . ASP A 1 893 ? 12.529 -11.404 -1.288 1.00 80.38 893 ASP A N 1
ATOM 7181 C CA . ASP A 1 893 ? 11.118 -10.989 -1.177 1.00 80.38 893 ASP A CA 1
ATOM 7182 C C . ASP A 1 893 ? 10.260 -12.009 -0.407 1.00 80.38 893 ASP A C 1
ATOM 7184 O O . ASP A 1 893 ? 9.437 -11.606 0.406 1.00 80.38 893 ASP A O 1
ATOM 7188 N N . ASP A 1 894 ? 10.514 -13.311 -0.571 1.00 72.88 894 ASP A N 1
ATOM 7189 C CA . ASP A 1 894 ? 9.826 -14.381 0.162 1.00 72.88 894 ASP A CA 1
ATOM 7190 C C . ASP A 1 894 ? 10.074 -14.316 1.673 1.00 72.88 894 ASP A C 1
ATOM 7192 O O . ASP A 1 894 ? 9.147 -14.455 2.466 1.00 72.88 894 ASP A O 1
ATOM 7196 N N . VAL A 1 895 ? 11.316 -14.052 2.087 1.00 74.00 895 VAL A N 1
ATOM 7197 C CA . VAL A 1 895 ? 11.643 -13.928 3.510 1.00 74.00 895 VAL A CA 1
ATOM 7198 C C . VAL A 1 895 ? 11.079 -12.625 4.061 1.00 74.00 895 VAL A C 1
ATOM 7200 O O . VAL A 1 895 ? 10.569 -12.605 5.173 1.00 74.00 895 VAL A O 1
ATOM 7203 N N . ALA A 1 896 ? 11.097 -11.544 3.279 1.00 70.56 896 ALA A N 1
ATOM 7204 C CA . ALA A 1 896 ? 10.436 -10.300 3.654 1.00 70.56 896 ALA A CA 1
ATOM 7205 C C . ALA A 1 896 ? 8.910 -10.450 3.788 1.00 70.56 896 ALA A C 1
ATOM 7207 O O . ALA A 1 896 ? 8.311 -9.715 4.561 1.00 70.56 896 ALA A O 1
ATOM 7208 N N . GLU A 1 897 ? 8.257 -11.359 3.064 1.00 66.06 897 GLU A N 1
ATOM 7209 C CA . GLU A 1 897 ? 6.834 -11.660 3.271 1.00 66.06 897 GLU A CA 1
ATOM 7210 C C . GLU A 1 897 ? 6.609 -12.519 4.514 1.00 66.06 897 GLU A C 1
ATOM 7212 O O . GLU A 1 897 ? 5.811 -12.139 5.368 1.00 66.06 897 GLU A O 1
ATOM 7217 N N . LEU A 1 898 ? 7.368 -13.604 4.673 1.00 65.81 898 LEU A N 1
ATOM 7218 C CA . LEU A 1 898 ? 7.298 -14.471 5.856 1.00 65.81 898 LEU A CA 1
ATOM 7219 C C . LEU A 1 898 ? 7.525 -13.685 7.151 1.00 65.81 898 LEU A C 1
ATOM 7221 O O . LEU A 1 898 ? 6.795 -13.831 8.125 1.00 65.81 898 LEU A O 1
ATOM 7225 N N . LEU A 1 899 ? 8.493 -12.772 7.133 1.00 63.12 899 LEU A N 1
ATOM 7226 C CA . LEU A 1 899 ? 8.757 -11.867 8.241 1.00 63.12 899 LEU A CA 1
ATOM 7227 C C . LEU A 1 899 ? 7.553 -10.964 8.580 1.00 63.12 899 LEU A C 1
ATOM 7229 O O . LEU A 1 899 ? 7.408 -10.586 9.741 1.00 63.12 899 LEU A O 1
ATOM 7233 N N . LYS A 1 900 ? 6.704 -10.589 7.609 1.00 61.69 900 LYS A N 1
ATOM 7234 C CA . LYS A 1 900 ? 5.467 -9.823 7.870 1.00 61.69 900 LYS A CA 1
ATOM 7235 C C . LYS A 1 900 ? 4.371 -10.701 8.458 1.00 61.69 900 LYS A C 1
ATOM 7237 O O . LYS A 1 900 ? 3.641 -10.236 9.324 1.00 61.69 900 LYS A O 1
ATOM 7242 N N . GLU A 1 901 ? 4.242 -11.931 7.971 1.00 59.12 901 GLU A N 1
ATOM 7243 C CA . GLU A 1 901 ? 3.232 -12.887 8.436 1.00 59.12 901 GLU A CA 1
ATOM 7244 C C . GLU A 1 901 ? 3.486 -13.321 9.885 1.00 59.12 901 GLU A C 1
ATOM 7246 O O . GLU A 1 901 ? 2.548 -13.369 10.678 1.00 59.12 901 GLU A O 1
ATOM 7251 N N . ASP A 1 902 ? 4.754 -13.535 10.247 1.00 55.75 902 ASP A N 1
ATOM 7252 C CA . ASP A 1 902 ? 5.179 -13.969 11.584 1.00 55.75 902 ASP A CA 1
ATOM 7253 C C . ASP A 1 902 ? 5.386 -12.790 12.575 1.00 55.75 902 ASP A C 1
ATOM 7255 O O . ASP A 1 902 ? 5.857 -12.991 13.693 1.00 55.75 902 ASP A O 1
ATOM 7259 N N . GLY A 1 903 ? 5.077 -11.539 12.192 1.00 51.44 903 GLY A N 1
ATOM 7260 C CA . GLY A 1 903 ? 5.234 -10.343 13.050 1.00 51.44 903 GLY A CA 1
ATOM 7261 C C . GLY A 1 903 ? 6.689 -9.921 13.328 1.00 51.44 903 GLY A C 1
ATOM 7262 O O . GLY A 1 903 ? 6.949 -8.964 14.054 1.00 51.44 903 GLY A O 1
ATOM 7263 N N . VAL A 1 904 ? 7.663 -10.596 12.720 1.00 54.62 904 VAL A N 1
ATOM 7264 C CA . VAL A 1 904 ? 9.104 -10.371 12.918 1.00 54.62 904 VAL A CA 1
ATOM 7265 C C . VAL A 1 904 ? 9.577 -9.079 12.239 1.00 54.62 904 VAL A C 1
ATOM 7267 O O . VAL A 1 904 ? 10.488 -8.414 12.725 1.00 54.62 904 VAL A O 1
ATOM 7270 N N . LEU A 1 905 ? 8.939 -8.657 11.142 1.00 51.38 905 LEU A N 1
ATOM 7271 C CA . LEU A 1 905 ? 9.226 -7.377 10.478 1.00 51.38 905 LEU A CA 1
ATOM 7272 C C . LEU A 1 905 ? 8.726 -6.161 11.256 1.00 51.38 905 LEU A C 1
ATOM 7274 O O . LEU A 1 905 ? 9.284 -5.079 11.066 1.00 51.38 905 LEU A O 1
ATOM 7278 N N . ASP A 1 906 ? 7.785 -6.320 12.194 1.00 55.03 906 ASP A N 1
ATOM 7279 C CA . ASP A 1 906 ? 7.459 -5.230 13.118 1.00 55.03 906 ASP A CA 1
ATOM 7280 C C . ASP A 1 906 ? 8.683 -4.822 13.950 1.00 55.03 906 ASP A C 1
ATOM 7282 O O . ASP A 1 906 ? 8.752 -3.679 14.409 1.00 55.03 906 ASP A O 1
ATOM 7286 N N . LEU A 1 907 ? 9.697 -5.697 14.064 1.00 51.81 907 LEU A N 1
ATOM 7287 C CA . LEU A 1 907 ? 11.001 -5.423 14.674 1.00 51.81 907 LEU A CA 1
ATOM 7288 C C . LEU A 1 907 ? 11.951 -4.609 13.779 1.00 51.81 907 LEU A C 1
ATOM 7290 O O . LEU A 1 907 ? 12.831 -3.942 14.308 1.00 51.81 907 LEU A O 1
ATOM 7294 N N . LEU A 1 908 ? 11.759 -4.583 12.455 1.00 56.81 908 LEU A N 1
ATOM 7295 C CA . LEU A 1 908 ? 12.628 -3.888 11.487 1.00 56.81 908 LEU A CA 1
ATOM 7296 C C . LEU A 1 908 ? 11.907 -2.796 10.664 1.00 56.81 908 LEU A C 1
ATOM 7298 O O . LEU A 1 908 ? 12.493 -2.242 9.729 1.00 56.81 908 LEU A O 1
ATOM 7302 N N . ASN A 1 909 ? 10.690 -2.394 11.064 1.00 66.38 909 ASN A N 1
ATOM 7303 C CA . ASN A 1 909 ? 9.932 -1.244 10.522 1.00 66.38 909 ASN A CA 1
ATOM 7304 C C . ASN A 1 909 ? 10.635 0.126 10.684 1.00 66.38 909 ASN A C 1
ATOM 7306 O O . ASN A 1 909 ? 10.084 1.167 10.339 1.00 66.38 909 ASN A O 1
ATOM 7310 N N . VAL A 1 910 ? 11.861 0.135 11.205 1.00 73.69 910 VAL A N 1
ATOM 7311 C CA . VAL A 1 910 ? 12.750 1.301 11.310 1.00 73.69 910 VAL A CA 1
ATOM 7312 C C . VAL A 1 910 ? 13.658 1.465 10.084 1.00 73.69 910 VAL A C 1
ATOM 7314 O O . VAL A 1 910 ? 14.478 2.381 10.045 1.00 73.69 910 VAL A O 1
ATOM 7317 N N . THR A 1 911 ? 13.532 0.583 9.086 1.00 83.62 911 THR A N 1
ATOM 7318 C CA . THR A 1 911 ? 14.344 0.603 7.863 1.00 83.62 911 THR A CA 1
ATOM 7319 C C . THR A 1 911 ? 13.601 1.199 6.667 1.00 83.62 911 THR A C 1
ATOM 7321 O O . THR A 1 911 ? 12.394 1.021 6.508 1.00 83.62 911 THR A O 1
ATOM 7324 N N . GLN A 1 912 ? 14.330 1.889 5.787 1.00 87.00 912 GLN A N 1
ATOM 7325 C CA . GLN A 1 912 ? 13.819 2.346 4.492 1.00 87.00 912 GLN A CA 1
ATOM 7326 C C . GLN A 1 912 ? 14.030 1.270 3.423 1.00 87.00 912 GLN A C 1
ATOM 7328 O O . GLN A 1 912 ? 15.137 0.760 3.249 1.00 87.00 912 GLN A O 1
ATOM 7333 N N . GLY A 1 913 ? 12.969 0.914 2.696 1.00 86.38 913 GLY A N 1
ATOM 7334 C CA . GLY A 1 913 ? 12.989 -0.194 1.739 1.00 86.38 913 GLY A CA 1
ATOM 7335 C C . GLY A 1 913 ? 13.433 0.202 0.327 1.00 86.38 913 GLY A C 1
ATOM 7336 O O . GLY A 1 913 ? 12.835 1.072 -0.307 1.00 86.38 913 GLY A O 1
ATOM 7337 N N . VAL A 1 914 ? 14.407 -0.522 -0.225 1.00 91.88 914 VAL A N 1
ATOM 7338 C CA . VAL A 1 914 ? 14.786 -0.492 -1.645 1.00 91.88 914 VAL A CA 1
ATOM 7339 C C . VAL A 1 914 ? 14.533 -1.878 -2.235 1.00 91.88 914 VAL A C 1
ATOM 7341 O O . VAL A 1 914 ? 15.109 -2.862 -1.787 1.00 91.88 914 VAL A O 1
ATOM 7344 N N . ARG A 1 915 ? 13.641 -1.991 -3.223 1.00 90.56 915 ARG A N 1
ATOM 7345 C CA . ARG A 1 915 ? 13.364 -3.264 -3.906 1.00 90.56 915 ARG A CA 1
ATOM 7346 C C . ARG A 1 915 ? 14.105 -3.306 -5.242 1.00 90.56 915 ARG A C 1
ATOM 7348 O O . ARG A 1 915 ? 13.959 -2.377 -6.026 1.00 90.56 915 ARG A O 1
ATOM 7355 N N . LEU A 1 916 ? 14.857 -4.374 -5.491 1.00 92.19 916 LEU A N 1
ATOM 7356 C CA . LEU A 1 916 ? 15.469 -4.698 -6.776 1.00 92.19 916 LEU A CA 1
ATOM 7357 C C . LEU A 1 916 ? 14.547 -5.635 -7.559 1.00 92.19 916 LEU A C 1
ATOM 7359 O O . LEU A 1 916 ? 14.185 -6.697 -7.057 1.00 92.19 916 LEU A O 1
ATOM 7363 N N . SER A 1 917 ? 14.218 -5.256 -8.789 1.00 90.19 917 SER A N 1
ATOM 7364 C CA . SER A 1 917 ? 13.501 -6.077 -9.775 1.00 90.19 917 SER A CA 1
ATOM 7365 C C . SER A 1 917 ? 14.418 -6.433 -10.948 1.00 90.19 917 SER A C 1
ATOM 7367 O O . SER A 1 917 ? 15.624 -6.159 -10.906 1.00 90.19 917 SER A O 1
ATOM 7369 N N . HIS A 1 918 ? 13.858 -7.032 -12.001 1.00 91.06 918 HIS A N 1
ATOM 7370 C CA . HIS A 1 918 ? 14.517 -7.157 -13.306 1.00 91.06 918 HIS A CA 1
ATOM 7371 C C . HIS A 1 918 ? 15.008 -5.786 -13.803 1.00 91.06 918 HIS A C 1
ATOM 7373 O O . HIS A 1 918 ? 14.455 -4.757 -13.403 1.00 91.06 918 HIS A O 1
ATOM 7379 N N . LEU A 1 919 ? 16.056 -5.781 -14.632 1.00 91.88 919 LEU A N 1
ATOM 7380 C CA . LEU A 1 919 ? 16.586 -4.548 -15.219 1.00 91.88 919 LEU A CA 1
ATOM 7381 C C . LEU A 1 919 ? 15.594 -3.983 -16.234 1.00 91.88 919 LEU A C 1
ATOM 7383 O O . LEU A 1 919 ? 14.866 -4.738 -16.880 1.00 91.88 919 LEU A O 1
ATOM 7387 N N . ASP A 1 920 ? 15.592 -2.667 -16.410 1.00 90.38 920 ASP A N 1
ATOM 7388 C CA . ASP A 1 920 ? 14.980 -2.082 -17.597 1.00 90.38 920 ASP A CA 1
ATOM 7389 C C . ASP A 1 920 ? 15.769 -2.484 -18.865 1.00 90.38 920 ASP A C 1
ATOM 7391 O O . ASP A 1 920 ? 16.943 -2.865 -18.772 1.00 90.38 920 ASP A O 1
ATOM 7395 N N . PRO A 1 921 ? 15.140 -2.456 -20.054 1.00 89.94 921 PRO A N 1
ATOM 7396 C CA . PRO A 1 921 ? 15.786 -2.892 -21.292 1.00 89.94 921 PRO A CA 1
ATOM 7397 C C . PRO A 1 921 ? 17.099 -2.165 -21.605 1.00 89.94 921 PRO A C 1
ATOM 7399 O O . PRO A 1 921 ? 18.056 -2.814 -22.025 1.00 89.94 921 PRO A O 1
ATOM 7402 N N . ASP A 1 922 ? 17.179 -0.859 -21.337 1.00 88.25 922 ASP A N 1
ATOM 7403 C CA . ASP A 1 922 ? 18.376 -0.058 -21.612 1.00 88.25 922 ASP A CA 1
ATOM 7404 C C . ASP A 1 922 ? 19.525 -0.458 -20.673 1.00 88.25 922 ASP A C 1
ATOM 7406 O O . ASP A 1 922 ? 20.657 -0.686 -21.108 1.00 88.25 922 ASP A O 1
ATOM 7410 N N . ALA A 1 923 ? 19.234 -0.625 -19.381 1.00 88.56 923 ALA A N 1
ATOM 7411 C CA . ALA A 1 923 ? 20.177 -1.127 -18.388 1.00 88.56 923 ALA A CA 1
ATOM 7412 C C . ALA A 1 923 ? 20.663 -2.554 -18.693 1.00 88.56 923 ALA A C 1
ATOM 7414 O O . ALA A 1 923 ? 21.848 -2.862 -18.533 1.00 88.56 923 ALA A O 1
ATOM 7415 N N . ALA A 1 924 ? 19.762 -3.432 -19.135 1.00 91.56 924 ALA A N 1
ATOM 7416 C CA . ALA A 1 924 ? 20.089 -4.801 -19.522 1.00 91.56 924 ALA A CA 1
ATOM 7417 C C . ALA A 1 924 ? 20.968 -4.849 -20.779 1.00 91.56 924 ALA A C 1
ATOM 7419 O O . ALA A 1 924 ? 21.927 -5.623 -20.841 1.00 91.56 924 ALA A O 1
ATOM 7420 N N . GLN A 1 925 ? 20.680 -3.986 -21.754 1.00 91.06 925 GLN A N 1
ATOM 7421 C CA . GLN A 1 925 ? 21.494 -3.819 -22.949 1.00 91.06 925 GLN A CA 1
ATOM 7422 C C . GLN A 1 925 ? 22.905 -3.334 -22.594 1.00 91.06 925 GLN A C 1
ATOM 7424 O O . GLN A 1 925 ? 23.884 -3.923 -23.058 1.00 91.06 925 GLN A O 1
ATOM 7429 N N . GLN A 1 926 ? 23.030 -2.329 -21.721 1.00 88.12 926 GLN A N 1
ATOM 7430 C CA . GLN A 1 926 ? 24.331 -1.850 -21.237 1.00 88.12 926 GLN A CA 1
ATOM 7431 C C . GLN A 1 926 ? 25.136 -2.963 -20.558 1.00 88.12 926 GLN A C 1
ATOM 7433 O O . GLN A 1 926 ? 26.327 -3.104 -20.827 1.00 88.12 926 GLN A O 1
ATOM 7438 N N . LEU A 1 927 ? 24.488 -3.786 -19.725 1.00 89.62 927 LEU A N 1
ATOM 7439 C CA . LEU A 1 927 ? 25.137 -4.903 -19.036 1.00 89.62 927 LEU A CA 1
ATOM 7440 C C . LEU A 1 927 ? 25.780 -5.900 -20.005 1.00 89.62 927 LEU A C 1
ATOM 7442 O O . LEU A 1 927 ? 26.852 -6.421 -19.703 1.00 89.62 927 LEU A O 1
ATOM 7446 N N . ILE A 1 928 ? 25.150 -6.165 -21.152 1.00 89.19 928 ILE A N 1
ATOM 7447 C CA . ILE A 1 928 ? 25.680 -7.085 -22.166 1.00 89.19 928 ILE A CA 1
ATOM 7448 C C . ILE A 1 928 ? 26.714 -6.405 -23.067 1.00 89.19 928 ILE A C 1
ATOM 7450 O O . ILE A 1 928 ? 27.757 -6.995 -23.346 1.00 89.19 928 ILE A O 1
ATOM 7454 N N . GLN A 1 929 ? 26.439 -5.187 -23.533 1.00 85.50 929 GLN A N 1
ATOM 7455 C CA . GLN A 1 929 ? 27.237 -4.556 -24.583 1.00 85.50 929 GLN A CA 1
ATOM 7456 C C . GLN A 1 929 ? 28.481 -3.833 -24.069 1.00 85.50 929 GLN A C 1
ATOM 7458 O O . GLN A 1 929 ? 29.538 -3.960 -24.685 1.00 85.50 929 GLN A O 1
ATOM 7463 N N . GLU A 1 930 ? 28.392 -3.078 -22.970 1.00 84.81 930 GLU A N 1
ATOM 7464 C CA . GLU A 1 930 ? 29.512 -2.242 -22.507 1.00 84.81 930 GLU A CA 1
ATOM 7465 C C . GLU A 1 930 ? 30.767 -3.062 -22.159 1.00 84.81 930 GLU A C 1
ATOM 7467 O O . GLU A 1 930 ? 31.854 -2.680 -22.598 1.00 84.81 930 GLU A O 1
ATOM 7472 N N . PRO A 1 931 ? 30.677 -4.230 -21.482 1.00 82.44 931 PRO A N 1
ATOM 7473 C CA . PRO A 1 931 ? 31.853 -5.060 -21.212 1.00 82.44 931 PRO A CA 1
ATOM 7474 C C . PRO A 1 931 ? 32.532 -5.646 -22.458 1.00 82.44 931 PRO A C 1
ATOM 7476 O O . PRO A 1 931 ? 33.661 -6.115 -22.360 1.00 82.44 931 PRO A O 1
ATOM 7479 N N . LEU A 1 932 ? 31.838 -5.671 -23.598 1.00 80.62 932 LEU A N 1
ATOM 7480 C CA . LEU A 1 932 ? 32.291 -6.264 -24.861 1.00 80.62 932 LEU A CA 1
ATOM 7481 C C . LEU A 1 932 ? 32.531 -5.213 -25.951 1.00 80.62 932 LEU A C 1
ATOM 7483 O O . LEU A 1 932 ? 32.768 -5.546 -27.117 1.00 80.62 932 LEU A O 1
ATOM 7487 N N . ARG A 1 933 ? 32.438 -3.933 -25.589 1.00 75.94 933 ARG A N 1
ATOM 7488 C CA . ARG A 1 933 ? 32.492 -2.815 -26.519 1.00 75.94 933 ARG A CA 1
ATOM 7489 C C . ARG A 1 933 ? 33.821 -2.797 -27.270 1.00 75.94 933 ARG A C 1
ATOM 7491 O O . ARG A 1 933 ? 34.885 -2.669 -26.677 1.00 75.94 933 ARG A O 1
ATOM 7498 N N . GLY A 1 934 ? 33.738 -2.881 -28.596 1.00 58.22 934 GLY A N 1
ATOM 7499 C CA . GLY A 1 934 ? 34.908 -2.926 -29.478 1.00 58.22 934 GLY A CA 1
ATOM 7500 C C . GLY A 1 934 ? 35.497 -4.325 -29.688 1.00 58.22 934 GLY A C 1
ATOM 7501 O O . GLY A 1 934 ? 36.345 -4.477 -30.561 1.00 58.22 934 GLY A O 1
ATOM 7502 N N . GLU A 1 935 ? 35.022 -5.341 -28.962 1.00 64.69 935 GLU A N 1
ATOM 7503 C CA . GLU A 1 935 ? 35.445 -6.738 -29.124 1.00 64.69 935 GLU A CA 1
ATOM 7504 C C . GLU A 1 935 ? 34.380 -7.599 -29.818 1.00 64.69 935 GLU A C 1
ATOM 7506 O O . GLU A 1 935 ? 34.725 -8.464 -30.622 1.00 64.69 935 GLU A O 1
ATOM 7511 N N . VAL A 1 936 ? 33.092 -7.367 -29.537 1.00 68.38 936 VAL A N 1
ATOM 7512 C CA . VAL A 1 936 ? 31.965 -8.131 -30.103 1.00 68.38 936 VAL A CA 1
ATOM 7513 C C . VAL A 1 936 ? 30.850 -7.182 -30.540 1.00 68.38 936 VAL A C 1
ATOM 7515 O O . VAL A 1 936 ? 30.450 -6.292 -29.791 1.00 68.38 936 VAL A O 1
ATOM 7518 N N . TYR A 1 937 ? 30.337 -7.381 -31.752 1.00 73.62 937 TYR A N 1
ATOM 7519 C CA . TYR A 1 937 ? 29.196 -6.650 -32.294 1.00 73.62 937 TYR A CA 1
ATOM 7520 C C . TYR A 1 937 ? 27.915 -7.473 -32.150 1.00 73.62 937 TYR A C 1
ATOM 7522 O O . TYR A 1 937 ? 27.879 -8.653 -32.499 1.00 73.62 937 TYR A O 1
ATOM 7530 N N . PHE A 1 938 ? 26.859 -6.835 -31.655 1.00 77.00 938 PHE A N 1
ATOM 7531 C CA . PHE A 1 938 ? 25.532 -7.427 -31.546 1.00 77.00 938 PHE A CA 1
ATOM 7532 C C . PHE A 1 938 ? 24.603 -6.740 -32.538 1.00 77.00 938 PHE A C 1
ATOM 7534 O O . PHE A 1 938 ? 24.477 -5.514 -32.513 1.00 77.00 938 PHE A O 1
ATOM 7541 N N . GLU A 1 939 ? 23.940 -7.527 -33.377 1.00 78.12 939 GLU A N 1
ATOM 7542 C CA . GLU A 1 939 ? 22.839 -7.035 -34.196 1.00 78.12 939 GLU A CA 1
ATOM 7543 C C . GLU A 1 939 ? 21.663 -6.585 -33.301 1.00 78.12 939 GLU A C 1
ATOM 7545 O O . GLU A 1 939 ? 21.433 -7.201 -32.253 1.00 78.12 939 GLU A O 1
ATOM 7550 N N . PRO A 1 940 ? 20.899 -5.538 -33.677 1.00 74.75 940 PRO A N 1
ATOM 7551 C CA . PRO A 1 940 ? 19.752 -5.082 -32.889 1.00 74.75 940 PRO A CA 1
ATOM 7552 C C . PRO A 1 940 ? 18.751 -6.197 -32.553 1.00 74.75 940 PRO A C 1
ATOM 7554 O O . PRO A 1 940 ? 18.312 -6.297 -31.405 1.00 74.75 940 PRO A O 1
ATOM 7557 N N . ASP A 1 941 ? 18.463 -7.080 -33.511 1.00 76.00 941 ASP A N 1
ATOM 7558 C CA . ASP A 1 941 ? 17.514 -8.184 -33.329 1.00 76.00 941 ASP A CA 1
ATOM 7559 C C . ASP A 1 941 ? 18.060 -9.264 -32.385 1.00 76.00 941 ASP A C 1
ATOM 7561 O O . ASP A 1 941 ? 17.324 -9.809 -31.562 1.00 76.00 941 ASP A O 1
ATOM 7565 N N . ALA A 1 942 ? 19.377 -9.497 -32.389 1.00 78.88 942 ALA A N 1
ATOM 7566 C CA . ALA A 1 942 ? 20.024 -10.398 -31.438 1.00 78.88 942 ALA A CA 1
ATOM 7567 C C . ALA A 1 942 ? 19.908 -9.898 -29.989 1.00 78.88 942 ALA A C 1
ATOM 7569 O O . ALA A 1 942 ? 19.672 -10.683 -29.067 1.00 78.88 942 ALA A O 1
ATOM 7570 N N . ILE A 1 943 ? 20.044 -8.586 -29.774 1.00 86.31 943 ILE A N 1
ATOM 7571 C CA . ILE A 1 943 ? 19.851 -7.976 -28.451 1.00 86.31 943 ILE A CA 1
ATOM 7572 C C . ILE A 1 943 ? 18.392 -8.097 -28.036 1.00 86.31 943 ILE A C 1
ATOM 7574 O O . ILE A 1 943 ? 18.115 -8.547 -26.925 1.00 86.31 943 ILE A O 1
ATOM 7578 N N . ALA A 1 944 ? 17.462 -7.748 -28.926 1.00 85.50 944 ALA A N 1
ATOM 7579 C CA . ALA A 1 944 ? 16.035 -7.855 -28.654 1.00 85.50 944 ALA A CA 1
ATOM 7580 C C . ALA A 1 944 ? 15.639 -9.293 -28.278 1.00 85.50 944 ALA A C 1
ATOM 7582 O O . ALA A 1 944 ? 14.921 -9.499 -27.298 1.00 85.50 944 ALA A O 1
ATOM 7583 N N . ALA A 1 945 ? 16.162 -10.295 -28.991 1.00 85.00 945 ALA A N 1
ATOM 7584 C CA . ALA A 1 945 ? 15.950 -11.705 -28.686 1.00 85.00 945 ALA A CA 1
ATOM 7585 C C . ALA A 1 945 ? 16.525 -12.105 -27.317 1.00 85.00 945 ALA A C 1
ATOM 7587 O O . ALA A 1 945 ? 15.842 -12.762 -26.527 1.00 85.00 945 ALA A O 1
ATOM 7588 N N . LEU A 1 946 ? 17.746 -11.668 -26.992 1.00 89.25 946 LEU A N 1
ATOM 7589 C CA . LEU A 1 946 ? 18.392 -11.957 -25.710 1.00 89.25 946 LEU A CA 1
ATOM 7590 C C . LEU A 1 946 ? 17.630 -11.339 -24.524 1.00 89.25 946 LEU A C 1
ATOM 7592 O O . LEU A 1 946 ? 17.415 -12.006 -23.507 1.00 89.25 946 LEU A O 1
ATOM 7596 N N . LEU A 1 947 ? 17.184 -10.086 -24.655 1.00 92.25 947 LEU A N 1
ATOM 7597 C CA . LEU A 1 947 ? 16.384 -9.397 -23.638 1.00 92.25 947 LEU A CA 1
ATOM 7598 C C . LEU A 1 947 ? 15.012 -10.057 -23.457 1.00 92.25 947 LEU A C 1
ATOM 7600 O O . LEU A 1 947 ? 14.602 -10.290 -22.322 1.00 92.25 947 LEU A O 1
ATOM 7604 N N . ARG A 1 948 ? 14.350 -10.436 -24.558 1.00 88.44 948 ARG A N 1
ATOM 7605 C CA . ARG A 1 948 ? 13.056 -11.139 -24.569 1.00 88.44 948 ARG A CA 1
ATOM 7606 C C . ARG A 1 948 ? 13.129 -12.484 -23.852 1.00 88.44 948 ARG A C 1
ATOM 7608 O O . ARG A 1 948 ? 12.307 -12.782 -22.997 1.00 88.44 948 ARG A O 1
ATOM 7615 N N . VAL A 1 949 ? 14.127 -13.307 -24.170 1.00 87.12 949 VAL A N 1
ATOM 7616 C CA . VAL A 1 949 ? 14.232 -14.655 -23.589 1.00 87.12 949 VAL A CA 1
ATOM 7617 C C . VAL A 1 949 ? 14.579 -14.612 -22.095 1.00 87.12 949 VAL A C 1
ATOM 7619 O O . VAL A 1 949 ? 14.150 -15.472 -21.323 1.00 87.12 949 VAL A O 1
ATOM 7622 N N . THR A 1 950 ? 15.339 -13.603 -21.669 1.00 89.50 950 THR A N 1
ATOM 7623 C CA . THR A 1 950 ? 15.765 -13.450 -20.270 1.00 89.50 950 THR A CA 1
ATOM 7624 C C . THR A 1 950 ? 14.842 -12.571 -19.429 1.00 89.50 950 THR A C 1
ATOM 7626 O O . THR A 1 950 ? 15.031 -12.523 -18.212 1.00 89.50 950 THR A O 1
ATOM 7629 N N . GLU A 1 951 ? 13.881 -11.870 -20.043 1.00 90.44 951 GLU A N 1
ATOM 7630 C CA . GLU A 1 951 ? 13.111 -10.777 -19.429 1.00 90.44 951 GLU A CA 1
ATOM 7631 C C . GLU A 1 951 ? 14.005 -9.787 -18.671 1.00 90.44 951 GLU A C 1
ATOM 7633 O O . GLU A 1 951 ? 13.719 -9.400 -17.536 1.00 90.44 951 GLU A O 1
ATOM 7638 N N . CYS A 1 952 ? 15.154 -9.442 -19.255 1.00 92.50 952 CYS A N 1
ATOM 7639 C CA . CYS A 1 952 ? 16.134 -8.535 -18.651 1.00 92.50 952 CYS A CA 1
ATOM 7640 C C . CYS A 1 952 ? 16.647 -8.976 -17.257 1.00 92.50 952 CYS A C 1
ATOM 7642 O O . CYS A 1 952 ? 17.109 -8.157 -16.456 1.00 92.50 952 CYS A O 1
ATOM 7644 N N . HIS A 1 953 ? 16.574 -10.270 -16.923 1.00 91.62 953 HIS A N 1
ATOM 7645 C CA . HIS A 1 953 ? 17.037 -10.778 -15.634 1.00 91.62 953 HIS A CA 1
ATOM 7646 C C . HIS A 1 953 ? 18.581 -10.899 -15.608 1.00 91.62 953 HIS A C 1
ATOM 7648 O O . HIS A 1 953 ? 19.138 -11.716 -16.352 1.00 91.62 953 HIS A O 1
ATOM 7654 N N . PRO A 1 954 ? 19.303 -10.199 -14.702 1.00 91.12 954 PRO A N 1
ATOM 7655 C CA . PRO A 1 954 ? 20.773 -10.143 -14.686 1.00 91.12 954 PRO A CA 1
ATOM 7656 C C . PRO A 1 954 ? 21.466 -11.508 -14.685 1.00 91.12 954 PRO A C 1
ATOM 7658 O O . PRO A 1 954 ? 22.402 -11.744 -15.439 1.00 91.12 954 PRO A O 1
ATOM 7661 N N . TYR A 1 955 ? 21.000 -12.443 -13.853 1.00 89.38 955 TYR A N 1
ATOM 7662 C CA . TYR A 1 955 ? 21.615 -13.770 -13.756 1.00 89.38 955 TYR A CA 1
ATOM 7663 C C . TYR A 1 955 ? 21.532 -14.569 -15.064 1.00 89.38 955 TYR A C 1
ATOM 7665 O O . TYR A 1 955 ? 22.520 -15.186 -15.459 1.00 89.38 955 TYR A O 1
ATOM 7673 N N . TYR A 1 956 ? 20.391 -14.527 -15.759 1.00 88.88 956 TYR A N 1
ATOM 7674 C CA . TYR A 1 956 ? 20.211 -15.248 -17.020 1.00 88.88 956 TYR A CA 1
ATOM 7675 C C . TYR A 1 956 ? 20.964 -14.568 -18.162 1.00 88.88 956 TYR A C 1
ATOM 7677 O O . TYR A 1 956 ? 21.562 -15.260 -18.982 1.00 88.88 956 TYR A O 1
ATOM 7685 N N . LEU A 1 957 ? 21.038 -13.234 -18.155 1.00 90.88 957 LEU A N 1
ATOM 7686 C CA . LEU A 1 957 ? 21.907 -12.470 -19.052 1.00 90.88 957 LEU A CA 1
ATOM 7687 C C . LEU A 1 957 ? 23.381 -12.860 -18.883 1.00 90.88 957 LEU A C 1
ATOM 7689 O O . LEU A 1 957 ? 24.065 -13.095 -19.874 1.00 90.88 957 LEU A O 1
ATOM 7693 N N . HIS A 1 958 ? 23.861 -13.015 -17.645 1.00 89.81 958 HIS A N 1
ATOM 7694 C CA . HIS A 1 958 ? 25.228 -13.476 -17.387 1.00 89.81 958 HIS A CA 1
ATOM 7695 C C . HIS A 1 958 ? 25.464 -14.902 -17.901 1.00 89.81 958 HIS A C 1
ATOM 7697 O O . HIS A 1 958 ? 26.499 -15.158 -18.509 1.00 89.81 958 HIS A O 1
ATOM 7703 N N . ILE A 1 959 ? 24.517 -15.823 -17.683 1.00 87.31 959 ILE A N 1
ATOM 7704 C CA . ILE A 1 959 ? 24.622 -17.207 -18.172 1.00 87.31 959 ILE A CA 1
ATOM 7705 C C . ILE A 1 959 ? 24.687 -17.232 -19.701 1.00 87.31 959 ILE A C 1
ATOM 7707 O O . ILE A 1 959 ? 25.637 -17.775 -20.268 1.00 87.31 959 ILE A O 1
ATOM 7711 N N . LEU A 1 960 ? 23.695 -16.641 -20.373 1.00 88.62 960 LEU A N 1
ATOM 7712 C CA . LEU A 1 960 ? 23.631 -16.656 -21.832 1.00 88.62 960 LEU A CA 1
ATOM 7713 C C . LEU A 1 960 ? 24.804 -15.890 -22.444 1.00 88.62 960 LEU A C 1
ATOM 7715 O O . LEU A 1 960 ? 25.411 -16.392 -23.382 1.00 88.62 960 LEU A O 1
ATOM 7719 N N . GLY A 1 961 ? 25.199 -14.753 -21.868 1.00 89.56 961 GLY A N 1
ATOM 7720 C CA . GLY A 1 961 ? 26.378 -14.001 -22.293 1.00 89.56 961 GLY A CA 1
ATOM 7721 C C . GLY A 1 961 ? 27.663 -14.833 -22.226 1.00 89.56 961 GLY A C 1
ATOM 7722 O O . GLY A 1 961 ? 28.411 -14.885 -23.201 1.00 89.56 961 GLY A O 1
ATOM 7723 N N . THR A 1 962 ? 27.918 -15.547 -21.120 1.00 88.44 962 THR A N 1
ATOM 7724 C CA . THR A 1 962 ? 29.106 -16.415 -20.998 1.00 88.44 962 THR A CA 1
ATOM 7725 C C . THR A 1 962 ? 29.131 -17.500 -22.074 1.00 88.44 962 THR A C 1
ATOM 7727 O O . THR A 1 962 ? 30.175 -17.750 -22.691 1.00 88.44 962 THR A O 1
ATOM 7730 N N . ASN A 1 963 ? 27.991 -18.148 -22.306 1.00 87.44 963 ASN A N 1
ATOM 7731 C CA . ASN A 1 963 ? 27.896 -19.253 -23.255 1.00 87.44 963 ASN A CA 1
ATOM 7732 C C . ASN A 1 963 ? 27.976 -18.766 -24.704 1.00 87.44 963 ASN A C 1
ATOM 7734 O O . ASN A 1 963 ? 28.684 -19.374 -25.508 1.00 87.44 963 ASN A O 1
ATOM 7738 N N . LEU A 1 964 ? 27.355 -17.625 -25.004 1.00 88.50 964 LEU A N 1
ATOM 7739 C CA . LEU A 1 964 ? 27.416 -16.974 -26.305 1.00 88.50 964 LEU A CA 1
ATOM 7740 C C . LEU A 1 964 ? 28.858 -16.623 -26.685 1.00 88.50 964 LEU A C 1
ATOM 7742 O O . LEU A 1 964 ? 29.326 -17.024 -27.746 1.00 88.50 964 LEU A O 1
ATOM 7746 N N . ILE A 1 965 ? 29.611 -15.966 -25.796 1.00 87.75 965 ILE A N 1
ATOM 7747 C CA . ILE A 1 965 ? 31.019 -15.628 -26.066 1.00 87.75 965 ILE A CA 1
ATOM 7748 C C . ILE A 1 965 ? 31.878 -16.884 -26.212 1.00 87.75 965 ILE A C 1
ATOM 7750 O O . ILE A 1 965 ? 32.735 -16.960 -27.093 1.00 87.75 965 ILE A O 1
ATOM 7754 N N . SER A 1 966 ? 31.621 -17.910 -25.401 1.00 84.94 966 SER A N 1
ATOM 7755 C CA . SER A 1 966 ? 32.309 -19.197 -25.528 1.00 84.94 966 SER A CA 1
ATOM 7756 C C . SER A 1 966 ? 32.049 -19.860 -26.886 1.00 84.94 966 SER A C 1
ATOM 7758 O O . SER A 1 966 ? 32.968 -20.442 -27.464 1.00 84.94 966 SER A O 1
ATOM 7760 N N . GLN A 1 967 ? 30.825 -19.761 -27.411 1.00 81.69 967 GLN A N 1
ATOM 7761 C CA . GLN A 1 967 ? 30.463 -20.254 -28.738 1.00 81.69 967 GLN A CA 1
ATOM 7762 C C . GLN A 1 967 ? 31.142 -19.436 -29.843 1.00 81.69 967 GLN A C 1
ATOM 7764 O O . GLN A 1 967 ? 31.828 -20.014 -30.682 1.00 81.69 967 GLN A O 1
ATOM 7769 N N . LEU A 1 968 ? 31.059 -18.107 -29.787 1.00 74.00 968 LEU A N 1
ATOM 7770 C CA . LEU A 1 968 ? 31.730 -17.208 -30.734 1.00 74.00 968 LEU A CA 1
ATOM 7771 C C . LEU A 1 968 ? 33.248 -17.423 -30.775 1.00 74.00 968 LEU A C 1
ATOM 7773 O O . LEU A 1 968 ? 33.866 -17.363 -31.837 1.00 74.00 968 LEU A O 1
ATOM 7777 N N . ASN A 1 969 ? 33.871 -17.719 -29.633 1.00 78.75 969 ASN A N 1
ATOM 7778 C CA . ASN A 1 969 ? 35.288 -18.066 -29.565 1.00 78.75 969 ASN A CA 1
ATOM 7779 C C . ASN A 1 969 ? 35.609 -19.379 -30.282 1.00 78.75 969 ASN A C 1
ATOM 7781 O O . ASN A 1 969 ? 36.621 -19.449 -30.980 1.00 78.75 969 ASN A O 1
ATOM 7785 N N . LYS A 1 970 ? 34.759 -20.405 -30.134 1.00 74.69 970 LYS A N 1
ATOM 7786 C CA . LYS A 1 970 ? 34.908 -21.688 -30.842 1.00 74.69 970 LYS A CA 1
ATOM 7787 C C . LYS A 1 970 ? 34.718 -21.519 -32.347 1.00 74.69 970 LYS A C 1
ATOM 7789 O O . LYS A 1 970 ? 35.502 -22.059 -33.120 1.00 74.69 970 LYS A O 1
ATOM 7794 N N . GLU A 1 971 ? 33.718 -20.737 -32.741 1.00 68.19 971 GLU A N 1
ATOM 7795 C CA . GLU A 1 971 ? 33.380 -20.443 -34.139 1.00 68.19 971 GLU A CA 1
ATOM 7796 C C . GLU A 1 971 ? 34.291 -19.382 -34.767 1.00 68.19 971 GLU A C 1
ATOM 7798 O O . GLU A 1 971 ? 34.231 -19.151 -35.969 1.00 68.19 971 GLU A O 1
ATOM 7803 N N . ARG A 1 972 ? 35.159 -18.746 -33.967 1.00 64.75 972 ARG A N 1
ATOM 7804 C CA . ARG A 1 972 ? 36.069 -17.669 -34.386 1.00 64.75 972 ARG A CA 1
ATOM 7805 C C . ARG A 1 972 ? 35.335 -16.472 -35.015 1.00 64.75 972 ARG A C 1
ATOM 7807 O O . ARG A 1 972 ? 35.876 -15.808 -35.893 1.00 64.75 972 ARG A O 1
ATOM 7814 N N . ARG A 1 973 ? 34.131 -16.166 -34.519 1.00 70.44 973 ARG A N 1
ATOM 7815 C CA . ARG A 1 973 ? 33.254 -15.066 -34.966 1.00 70.44 973 ARG A CA 1
ATOM 7816 C C . ARG A 1 973 ? 33.175 -13.950 -33.922 1.00 70.44 973 ARG A C 1
ATOM 7818 O O . ARG A 1 973 ? 33.370 -14.198 -32.736 1.00 70.44 973 ARG A O 1
ATOM 7825 N N . ARG A 1 974 ? 32.895 -12.712 -34.342 1.00 66.19 974 ARG A N 1
ATOM 7826 C CA . ARG A 1 974 ? 32.728 -11.540 -33.447 1.00 66.19 974 ARG A CA 1
ATOM 7827 C C . ARG A 1 974 ? 31.414 -10.789 -33.651 1.00 66.19 974 ARG A C 1
ATOM 7829 O O . ARG A 1 974 ? 31.233 -9.721 -33.081 1.00 66.19 974 ARG A O 1
ATOM 7836 N N . VAL A 1 975 ? 30.511 -11.360 -34.440 1.00 63.06 975 VAL A N 1
ATOM 7837 C CA . VAL A 1 975 ? 29.170 -10.831 -34.691 1.00 63.06 975 VAL A CA 1
ATOM 7838 C C . VAL A 1 975 ? 28.153 -11.823 -34.150 1.00 63.06 975 VAL A C 1
ATOM 7840 O O . VAL A 1 975 ? 28.281 -13.022 -34.405 1.00 63.06 975 VAL A O 1
ATOM 7843 N N . VAL A 1 976 ? 27.180 -11.304 -33.409 1.00 72.94 976 VAL A N 1
ATOM 7844 C CA . VAL A 1 976 ? 26.038 -12.048 -32.875 1.00 72.94 976 VAL A CA 1
ATOM 7845 C C . VAL A 1 976 ? 24.798 -11.708 -33.689 1.00 72.94 976 VAL A C 1
ATOM 7847 O O . VAL A 1 976 ? 24.403 -10.541 -33.724 1.00 72.94 976 VAL A O 1
ATOM 7850 N N . TYR A 1 977 ? 24.179 -12.733 -34.271 1.00 75.75 977 TYR A N 1
ATOM 7851 C CA . TYR A 1 977 ? 22.887 -12.659 -34.957 1.00 75.75 977 TYR A CA 1
ATOM 7852 C C . TYR A 1 977 ? 21.760 -13.213 -34.074 1.00 75.75 977 TYR A C 1
ATOM 7854 O O . TYR A 1 977 ? 22.014 -13.955 -33.120 1.00 75.75 977 TYR A O 1
ATOM 7862 N N . GLU A 1 978 ? 20.500 -12.910 -34.406 1.00 77.81 978 GLU A N 1
ATOM 7863 C CA . GLU A 1 978 ? 19.336 -13.484 -33.702 1.00 77.81 978 GLU A CA 1
ATOM 7864 C C . GLU A 1 978 ? 19.361 -15.023 -33.724 1.00 77.81 978 GLU A C 1
ATOM 7866 O O . GLU A 1 978 ? 19.134 -15.666 -32.697 1.00 77.81 978 GLU A O 1
ATOM 7871 N N . SER A 1 979 ? 19.775 -15.623 -34.846 1.00 75.81 979 SER A N 1
ATOM 7872 C CA . SER A 1 979 ? 19.894 -17.080 -34.983 1.00 75.81 979 SER A CA 1
ATOM 7873 C C . SER A 1 979 ? 20.876 -17.713 -33.993 1.00 75.81 979 SER A C 1
ATOM 7875 O O . SER A 1 979 ? 20.706 -18.874 -33.617 1.00 75.81 979 SER A O 1
ATOM 7877 N N . ASP A 1 980 ? 21.906 -16.975 -33.560 1.00 78.81 980 ASP A N 1
ATOM 7878 C CA . ASP A 1 980 ? 22.846 -17.464 -32.549 1.00 78.81 980 ASP A CA 1
ATOM 7879 C C . ASP A 1 980 ? 22.158 -17.571 -31.181 1.00 78.81 980 ASP A C 1
ATOM 7881 O O . ASP A 1 980 ? 22.415 -18.523 -30.445 1.00 78.81 980 ASP A O 1
ATOM 7885 N N . ILE A 1 981 ? 21.243 -16.647 -30.861 1.00 85.25 981 ILE A N 1
ATOM 7886 C CA . ILE A 1 981 ? 20.444 -16.680 -29.629 1.00 85.25 981 ILE A CA 1
ATOM 7887 C C . ILE A 1 981 ? 19.450 -17.840 -29.673 1.00 85.25 981 ILE A C 1
ATOM 7889 O O . ILE A 1 981 ? 19.380 -18.614 -28.719 1.00 85.25 981 ILE A O 1
ATOM 7893 N N . ASP A 1 982 ? 18.744 -18.033 -30.786 1.00 80.00 982 ASP A N 1
ATOM 7894 C CA . ASP A 1 982 ? 17.796 -19.143 -30.940 1.00 80.00 982 ASP A CA 1
ATOM 7895 C C . ASP A 1 982 ? 18.488 -20.510 -30.840 1.00 80.00 982 ASP A C 1
ATOM 7897 O O . ASP A 1 982 ? 18.012 -21.420 -30.147 1.00 80.00 982 ASP A O 1
ATOM 7901 N N . ALA A 1 983 ? 19.655 -20.656 -31.478 1.00 79.38 983 ALA A N 1
ATOM 7902 C CA . ALA A 1 983 ? 20.472 -21.861 -31.384 1.00 79.38 983 ALA A CA 1
ATOM 7903 C C . ALA A 1 983 ? 20.993 -22.082 -29.956 1.00 79.38 983 ALA A C 1
ATOM 7905 O O . ALA A 1 983 ? 21.002 -23.216 -29.466 1.00 79.38 983 ALA A O 1
ATOM 7906 N N . LEU A 1 984 ? 21.407 -21.009 -29.278 1.00 81.75 984 LEU A N 1
ATOM 7907 C CA . LEU A 1 984 ? 21.873 -21.039 -27.897 1.00 81.75 984 LEU A CA 1
ATOM 7908 C C . LEU A 1 984 ? 20.755 -21.515 -26.961 1.00 81.75 984 LEU A C 1
ATOM 7910 O O . LEU A 1 984 ? 20.957 -22.459 -26.201 1.00 81.75 984 LEU A O 1
ATOM 7914 N N . VAL A 1 985 ? 19.560 -20.938 -27.061 1.00 79.50 985 VAL A N 1
ATOM 7915 C CA . VAL A 1 985 ? 18.391 -21.309 -26.250 1.00 79.50 985 VAL A CA 1
ATOM 7916 C C . VAL A 1 985 ? 17.959 -22.754 -26.529 1.00 79.50 985 VAL A C 1
ATOM 7918 O O . VAL A 1 985 ? 17.762 -23.530 -25.591 1.00 79.50 985 VAL A O 1
ATOM 7921 N N . SER A 1 986 ? 17.924 -23.168 -27.798 1.00 73.94 986 SER A N 1
ATOM 7922 C CA . SER A 1 986 ? 17.596 -24.547 -28.197 1.00 73.94 986 SER A CA 1
ATOM 7923 C C . SER A 1 986 ? 18.600 -25.576 -27.655 1.00 73.94 986 SER A C 1
ATOM 7925 O O . SER A 1 986 ? 18.218 -26.662 -27.225 1.00 73.94 986 SER A O 1
ATOM 7927 N N . ARG A 1 987 ? 19.897 -25.239 -27.607 1.00 69.69 987 ARG A N 1
ATOM 7928 C CA . ARG A 1 987 ? 20.923 -26.084 -26.969 1.00 69.69 987 ARG A CA 1
ATOM 7929 C C . ARG A 1 987 ? 20.802 -26.065 -25.442 1.00 69.69 987 ARG A C 1
ATOM 7931 O O . ARG A 1 987 ? 20.924 -27.107 -24.803 1.00 69.69 987 ARG A O 1
ATOM 7938 N N . HIS A 1 988 ? 20.543 -24.906 -24.837 1.00 64.12 988 HIS A N 1
ATOM 7939 C CA . HIS A 1 988 ? 20.483 -24.752 -23.381 1.00 64.12 988 HIS A CA 1
ATOM 7940 C C . HIS A 1 988 ? 19.280 -25.431 -22.729 1.00 64.12 988 HIS A C 1
ATOM 7942 O O . HIS A 1 988 ? 19.412 -25.940 -21.618 1.00 64.12 988 HIS A O 1
ATOM 7948 N N . THR A 1 989 ? 18.143 -25.525 -23.415 1.00 59.28 989 THR A N 1
ATOM 7949 C CA . THR A 1 989 ? 16.991 -26.310 -22.936 1.00 59.28 989 THR A CA 1
ATOM 7950 C C . THR A 1 989 ? 17.295 -27.808 -22.823 1.00 59.28 989 THR A C 1
ATOM 7952 O O . THR A 1 989 ? 16.659 -28.491 -22.026 1.00 59.28 989 THR A O 1
ATOM 7955 N N . THR A 1 990 ? 18.313 -28.304 -23.538 1.00 50.56 990 THR A N 1
ATOM 7956 C CA . THR A 1 990 ? 18.711 -29.723 -23.557 1.00 50.56 990 THR A CA 1
ATOM 7957 C C . THR A 1 990 ? 19.908 -30.036 -22.636 1.00 50.56 990 THR A C 1
ATOM 7959 O O . THR A 1 990 ? 20.068 -31.178 -22.216 1.00 50.56 990 THR A O 1
ATOM 7962 N N . TYR A 1 991 ? 20.751 -29.045 -22.295 1.00 41.28 991 TYR A N 1
ATOM 7963 C CA . TYR A 1 991 ? 22.024 -29.255 -21.569 1.00 41.28 991 TYR A CA 1
ATOM 7964 C C . TYR A 1 991 ? 22.207 -28.457 -20.264 1.00 41.28 991 TYR A C 1
ATOM 7966 O O . TYR A 1 991 ? 23.189 -28.697 -19.558 1.00 41.28 991 TYR A O 1
ATOM 7974 N N . LEU A 1 992 ? 21.316 -27.521 -19.907 1.00 57.34 992 LEU A N 1
ATOM 7975 C CA . LEU A 1 992 ? 21.318 -26.965 -18.547 1.00 57.34 992 LEU A CA 1
ATOM 7976 C C . LEU A 1 992 ? 20.929 -28.084 -17.580 1.00 57.34 992 LEU A C 1
ATOM 7978 O O . LEU A 1 992 ? 19.838 -28.645 -17.673 1.00 57.34 992 LEU A O 1
ATOM 7982 N N . ASN A 1 993 ? 21.820 -28.394 -16.642 1.00 54.59 993 ASN A N 1
ATOM 7983 C CA . ASN A 1 993 ? 21.688 -29.488 -15.674 1.00 54.59 993 ASN A CA 1
ATOM 7984 C C . ASN A 1 993 ? 20.592 -29.236 -14.611 1.00 54.59 993 ASN A C 1
ATOM 7986 O O . ASN A 1 993 ? 20.533 -29.936 -13.602 1.00 54.59 993 ASN A O 1
ATOM 7990 N N . GLY A 1 994 ? 19.748 -28.218 -14.819 1.00 62.00 994 GLY A N 1
ATOM 7991 C CA . GLY A 1 994 ? 18.636 -27.815 -13.962 1.00 62.00 994 GLY A CA 1
ATOM 7992 C C . GLY A 1 994 ? 19.044 -27.092 -12.687 1.00 62.00 994 GLY A C 1
ATOM 7993 O O . GLY A 1 994 ? 18.194 -26.485 -12.032 1.00 62.00 994 GLY A O 1
ATOM 7994 N N . SER A 1 995 ? 20.335 -27.088 -12.350 1.00 65.12 995 SER A N 1
ATOM 7995 C CA . SER A 1 995 ? 20.845 -26.444 -11.139 1.00 65.12 995 SER A CA 1
ATOM 7996 C C . SER A 1 995 ? 20.661 -24.921 -11.167 1.00 65.12 995 SER A C 1
ATOM 7998 O O . SER A 1 995 ? 20.458 -24.295 -10.126 1.00 65.12 995 SER A O 1
ATOM 8000 N N . GLU A 1 996 ? 20.640 -24.316 -12.357 1.00 73.44 996 GLU A N 1
ATOM 8001 C CA . GLU A 1 996 ? 20.442 -22.881 -12.550 1.00 73.44 996 GLU A CA 1
ATOM 8002 C C . GLU A 1 996 ? 19.011 -22.444 -12.213 1.00 73.44 996 GLU A C 1
ATOM 8004 O O . GLU A 1 996 ? 18.815 -21.321 -11.750 1.00 73.44 996 GLU A O 1
ATOM 8009 N N . PHE A 1 997 ? 18.022 -23.331 -12.368 1.00 74.81 997 PHE A N 1
ATOM 8010 C CA . PHE A 1 997 ? 16.605 -23.066 -12.086 1.00 74.81 997 PHE A CA 1
ATOM 8011 C C . PHE A 1 997 ? 16.115 -23.685 -10.774 1.00 74.81 997 PHE A C 1
ATOM 8013 O O . PHE A 1 997 ? 15.001 -23.400 -10.343 1.00 74.81 997 PHE A O 1
ATOM 8020 N N . LEU A 1 998 ? 16.956 -24.473 -10.095 1.00 67.19 998 LEU A N 1
ATOM 8021 C CA . LEU A 1 998 ? 16.648 -25.142 -8.824 1.00 67.19 998 LEU A CA 1
ATOM 8022 C C . LEU A 1 998 ? 16.091 -24.173 -7.768 1.00 67.19 998 LEU A C 1
ATOM 8024 O O . LEU A 1 998 ? 15.181 -24.503 -7.011 1.00 67.19 998 LEU A O 1
ATOM 8028 N N . HIS A 1 999 ? 16.590 -22.935 -7.771 1.00 70.12 999 HIS A N 1
ATOM 8029 C CA . HIS A 1 999 ? 16.164 -21.881 -6.854 1.00 70.12 999 HIS A CA 1
ATOM 8030 C C . HIS A 1 999 ? 14.700 -21.432 -7.033 1.00 70.12 999 HIS A C 1
ATOM 8032 O O . HIS A 1 999 ? 14.147 -20.883 -6.081 1.00 70.12 999 HIS A O 1
ATOM 8038 N N . LEU A 1 1000 ? 14.099 -21.665 -8.208 1.00 70.25 1000 LEU A N 1
ATOM 8039 C CA . LEU A 1 1000 ? 12.673 -21.455 -8.499 1.00 70.25 1000 LEU A CA 1
ATOM 8040 C C . LEU A 1 1000 ? 11.814 -22.678 -8.132 1.00 70.25 1000 LEU A C 1
ATOM 8042 O O . LEU A 1 1000 ? 10.595 -22.613 -8.216 1.00 70.25 1000 LEU A O 1
ATOM 8046 N N . TRP A 1 1001 ? 12.434 -23.806 -7.767 1.00 67.81 1001 TRP A N 1
ATOM 8047 C CA . TRP A 1 1001 ? 11.756 -25.092 -7.583 1.00 67.81 1001 TRP A CA 1
ATOM 8048 C C . TRP A 1 1001 ? 11.781 -25.601 -6.136 1.00 67.81 1001 TRP A C 1
ATOM 8050 O O . TRP A 1 1001 ? 10.754 -26.012 -5.595 1.00 67.81 1001 TRP A O 1
ATOM 8060 N N . GLU A 1 1002 ? 12.940 -25.569 -5.475 1.00 65.00 1002 GLU A N 1
ATOM 8061 C CA . GLU A 1 1002 ? 13.136 -26.176 -4.145 1.00 65.00 1002 GLU A CA 1
ATOM 8062 C C . GLU A 1 1002 ? 12.346 -25.491 -3.026 1.00 65.00 1002 GLU A C 1
ATOM 8064 O O . GLU A 1 1002 ? 12.063 -26.113 -2.006 1.00 65.00 1002 GLU A O 1
ATOM 8069 N N . ARG A 1 1003 ? 11.963 -24.228 -3.220 1.00 64.81 1003 ARG A N 1
ATOM 8070 C CA . ARG A 1 1003 ? 11.300 -23.394 -2.205 1.00 64.81 1003 ARG A CA 1
ATOM 8071 C C . ARG A 1 1003 ? 9.780 -23.414 -2.281 1.00 64.81 1003 ARG A C 1
ATOM 8073 O O . ARG A 1 1003 ? 9.124 -23.058 -1.308 1.00 64.81 1003 ARG A O 1
ATOM 8080 N N . GLU A 1 1004 ? 9.251 -23.815 -3.428 1.00 75.75 1004 GLU A N 1
ATOM 8081 C CA . GLU A 1 1004 ? 7.820 -23.837 -3.687 1.00 75.75 1004 GLU A CA 1
ATOM 8082 C C . GLU A 1 1004 ? 7.179 -25.043 -2.998 1.00 75.75 1004 GLU A C 1
ATOM 8084 O O . GLU A 1 1004 ? 7.743 -26.144 -2.992 1.00 75.75 1004 GLU A O 1
ATOM 8089 N N . ASP A 1 1005 ? 6.000 -24.832 -2.419 1.00 78.12 1005 ASP A N 1
ATOM 8090 C CA . ASP A 1 1005 ? 5.190 -25.918 -1.887 1.00 78.12 1005 ASP A CA 1
ATOM 8091 C C . ASP A 1 1005 ? 4.661 -26.820 -3.014 1.00 78.12 1005 ASP A C 1
ATOM 8093 O O . ASP A 1 1005 ? 4.793 -26.539 -4.210 1.00 78.12 1005 ASP A O 1
ATOM 8097 N N . GLU A 1 1006 ? 4.089 -27.959 -2.634 1.00 80.19 1006 GLU A N 1
ATOM 8098 C CA . GLU A 1 1006 ? 3.589 -28.940 -3.594 1.00 80.19 1006 GLU A CA 1
ATOM 8099 C C . GLU A 1 1006 ? 2.565 -28.324 -4.561 1.00 80.19 1006 GLU A C 1
ATOM 8101 O O . GLU A 1 1006 ? 2.691 -28.500 -5.770 1.00 80.19 1006 GLU A O 1
ATOM 8106 N N . ALA A 1 1007 ? 1.630 -27.507 -4.069 1.00 82.62 1007 ALA A N 1
ATOM 8107 C CA . ALA A 1 1007 ? 0.606 -26.879 -4.900 1.00 82.62 1007 ALA A CA 1
ATOM 8108 C C . ALA A 1 1007 ? 1.200 -25.871 -5.898 1.00 82.62 1007 ALA A C 1
ATOM 8110 O O . ALA A 1 1007 ? 0.818 -25.850 -7.069 1.00 82.62 1007 ALA A O 1
ATOM 8111 N N . GLN A 1 1008 ? 2.170 -25.064 -5.469 1.00 86.38 1008 GLN A N 1
ATOM 8112 C CA . GLN A 1 1008 ? 2.888 -24.121 -6.325 1.00 86.38 1008 GLN A CA 1
ATOM 8113 C C . GLN A 1 1008 ? 3.683 -24.840 -7.422 1.00 86.38 1008 GLN A C 1
ATOM 8115 O O . GLN A 1 1008 ? 3.655 -24.418 -8.581 1.00 86.38 1008 GLN A O 1
ATOM 8120 N N . ARG A 1 1009 ? 4.335 -25.963 -7.094 1.00 84.19 1009 ARG A N 1
ATOM 8121 C CA . ARG A 1 1009 ? 5.035 -26.797 -8.084 1.00 84.19 1009 ARG A CA 1
ATOM 8122 C C . ARG A 1 1009 ? 4.078 -27.381 -9.117 1.00 84.19 1009 ARG A C 1
ATOM 8124 O O . ARG A 1 1009 ? 4.417 -27.392 -10.300 1.00 84.19 1009 ARG A O 1
ATOM 8131 N N . GLU A 1 1010 ? 2.892 -27.831 -8.709 1.00 84.44 1010 GLU A N 1
ATOM 8132 C CA . GLU A 1 1010 ? 1.869 -28.304 -9.651 1.00 84.44 1010 GLU A CA 1
ATOM 8133 C C . GLU A 1 1010 ? 1.346 -27.172 -10.550 1.00 84.44 1010 GLU A C 1
ATOM 8135 O O . GLU A 1 1010 ? 1.222 -27.347 -11.763 1.00 84.44 1010 GLU A O 1
ATOM 8140 N N . VAL A 1 1011 ? 1.121 -25.973 -10.007 1.00 87.25 1011 VAL A N 1
ATOM 8141 C CA . VAL A 1 1011 ? 0.713 -24.802 -10.803 1.00 87.25 1011 VAL A CA 1
ATOM 8142 C C . VAL A 1 1011 ? 1.773 -24.420 -11.840 1.00 87.25 1011 VAL A C 1
ATOM 8144 O O . VAL A 1 1011 ? 1.442 -24.218 -13.012 1.00 87.25 1011 VAL A O 1
ATOM 8147 N N . LEU A 1 1012 ? 3.053 -24.380 -11.452 1.00 84.38 1012 LEU A N 1
ATOM 8148 C CA . LEU A 1 1012 ? 4.158 -24.147 -12.387 1.00 84.38 1012 LEU A CA 1
ATOM 8149 C C . LEU A 1 1012 ? 4.222 -25.233 -13.464 1.00 84.38 1012 LEU A C 1
ATOM 8151 O O . LEU A 1 1012 ? 4.425 -24.920 -14.639 1.00 84.38 1012 LEU A O 1
ATOM 8155 N N . ARG A 1 1013 ? 3.981 -26.496 -13.091 1.00 78.38 1013 ARG A N 1
ATOM 8156 C CA . ARG A 1 1013 ? 3.912 -27.608 -14.044 1.00 78.38 1013 ARG A CA 1
ATOM 8157 C C . ARG A 1 1013 ? 2.830 -27.405 -15.099 1.00 78.38 1013 ARG A C 1
ATOM 8159 O O . ARG A 1 1013 ? 3.110 -27.567 -16.285 1.00 78.38 1013 ARG A O 1
ATOM 8166 N N . ALA A 1 1014 ? 1.625 -27.024 -14.686 1.00 81.38 1014 ALA A N 1
ATOM 8167 C CA . ALA A 1 1014 ? 0.501 -26.812 -15.595 1.00 81.38 1014 ALA A CA 1
ATOM 8168 C C . ALA A 1 1014 ? 0.721 -25.633 -16.563 1.00 81.38 1014 ALA A C 1
ATOM 8170 O O . ALA A 1 1014 ? 0.283 -25.690 -17.716 1.00 81.38 1014 ALA A O 1
ATOM 8171 N N . LEU A 1 1015 ? 1.402 -24.576 -16.110 1.00 81.62 1015 LEU A N 1
ATOM 8172 C CA . LEU A 1 1015 ? 1.678 -23.377 -16.906 1.00 81.62 1015 LEU A CA 1
ATOM 8173 C C . LEU A 1 1015 ? 2.835 -23.569 -17.889 1.00 81.62 1015 LEU A C 1
ATOM 8175 O O . LEU A 1 1015 ? 2.712 -23.242 -19.070 1.00 81.62 1015 LEU A O 1
ATOM 8179 N N . CYS A 1 1016 ? 3.959 -24.105 -17.418 1.00 77.94 1016 CYS A N 1
ATOM 8180 C CA . CYS A 1 1016 ? 5.173 -24.200 -18.222 1.00 77.94 1016 CYS A CA 1
ATOM 8181 C C . CYS A 1 1016 ? 5.120 -25.309 -19.285 1.00 77.94 1016 CYS A C 1
ATOM 8183 O O . CYS A 1 1016 ? 5.882 -25.256 -20.247 1.00 77.94 1016 CYS A O 1
ATOM 8185 N N . ALA A 1 1017 ? 4.204 -26.276 -19.161 1.00 71.19 1017 ALA A N 1
ATOM 8186 C CA . ALA A 1 1017 ? 4.004 -27.337 -20.150 1.00 71.19 1017 ALA A CA 1
ATOM 8187 C C . ALA A 1 1017 ? 3.397 -26.854 -21.486 1.00 71.19 1017 ALA A C 1
ATOM 8189 O O . ALA A 1 1017 ? 3.376 -27.610 -22.452 1.00 71.19 1017 ALA A O 1
ATOM 8190 N N . TRP A 1 1018 ? 2.887 -25.619 -21.573 1.00 70.88 1018 TRP A N 1
ATOM 8191 C CA . TRP A 1 1018 ? 2.292 -25.105 -22.809 1.00 70.88 1018 TRP A CA 1
ATOM 8192 C C . TRP A 1 1018 ? 3.347 -24.463 -23.726 1.00 70.88 1018 TRP A C 1
ATOM 8194 O O . TRP A 1 1018 ? 3.983 -23.475 -23.326 1.00 70.88 1018 TRP A O 1
ATOM 8204 N N . PRO A 1 1019 ? 3.512 -24.948 -24.973 1.00 62.69 1019 PRO A N 1
ATOM 8205 C CA . PRO A 1 1019 ? 4.271 -24.235 -25.990 1.00 62.69 1019 PRO A CA 1
ATOM 8206 C C . PRO A 1 1019 ? 3.557 -22.902 -26.234 1.00 62.69 1019 PRO A C 1
ATOM 8208 O O . PRO A 1 1019 ? 2.362 -22.905 -26.504 1.00 62.69 1019 PRO A O 1
ATOM 8211 N N . HIS A 1 1020 ? 4.255 -21.771 -26.110 1.00 65.56 1020 HIS A N 1
ATOM 8212 C CA . HIS A 1 1020 ? 3.750 -20.398 -26.322 1.00 65.56 1020 HIS A CA 1
ATOM 8213 C C . HIS A 1 1020 ? 3.129 -19.653 -25.128 1.00 65.56 1020 HIS A C 1
ATOM 8215 O O . HIS A 1 1020 ? 2.697 -18.517 -25.334 1.00 65.56 1020 HIS A O 1
ATOM 8221 N N . ALA A 1 1021 ? 3.124 -20.203 -23.903 1.00 68.50 1021 ALA A N 1
ATOM 8222 C CA . ALA A 1 1021 ? 2.641 -19.464 -22.725 1.00 68.50 1021 ALA A CA 1
ATOM 8223 C C . ALA A 1 1021 ? 3.392 -18.133 -22.572 1.00 68.50 1021 ALA A C 1
ATOM 8225 O O . ALA A 1 1021 ? 4.586 -18.122 -22.295 1.00 68.50 1021 ALA A O 1
ATOM 8226 N N . SER A 1 1022 ? 2.692 -17.022 -22.782 1.00 72.44 1022 SER A N 1
ATOM 8227 C CA . SER A 1 1022 ? 3.281 -15.681 -22.863 1.00 72.44 1022 SER A CA 1
ATOM 8228 C C . SER A 1 1022 ? 2.225 -14.618 -22.564 1.00 72.44 1022 SER A C 1
ATOM 8230 O O . SER A 1 1022 ? 1.044 -14.932 -22.407 1.00 72.44 1022 SER A O 1
ATOM 8232 N N . ALA A 1 1023 ? 2.623 -13.343 -22.564 1.00 62.59 1023 ALA A N 1
ATOM 8233 C CA . ALA A 1 1023 ? 1.697 -12.217 -22.434 1.00 62.59 1023 ALA A CA 1
ATOM 8234 C C . ALA A 1 1023 ? 0.563 -12.228 -23.483 1.00 62.59 1023 ALA A C 1
ATOM 8236 O O . ALA A 1 1023 ? -0.520 -11.709 -23.223 1.00 62.59 1023 ALA A O 1
ATOM 8237 N N . LEU A 1 1024 ? 0.797 -12.834 -24.655 1.00 70.12 1024 LEU A N 1
ATOM 8238 C CA . LEU A 1 1024 ? -0.184 -12.951 -25.740 1.00 70.12 1024 LEU A CA 1
ATOM 8239 C C . LEU A 1 1024 ? -1.167 -14.115 -25.539 1.00 70.12 1024 LEU A C 1
ATOM 8241 O O . LEU A 1 1024 ? -2.256 -14.096 -26.104 1.00 70.12 1024 LEU A O 1
ATOM 8245 N N . THR A 1 1025 ? -0.804 -15.119 -24.734 1.00 77.50 1025 THR A N 1
ATOM 8246 C CA . THR A 1 1025 ? -1.666 -16.268 -24.398 1.00 77.50 1025 THR A CA 1
ATOM 8247 C C . THR A 1 1025 ? -1.643 -16.571 -22.889 1.00 77.50 1025 THR A C 1
ATOM 8249 O O . THR A 1 1025 ? -1.151 -17.616 -22.455 1.00 77.50 1025 THR A O 1
ATOM 8252 N N . PRO A 1 1026 ? -2.154 -15.653 -22.050 1.00 83.75 1026 PRO A N 1
ATOM 8253 C CA . PRO A 1 1026 ? -2.103 -15.791 -20.600 1.00 83.75 1026 PRO A CA 1
ATOM 8254 C C . PRO A 1 1026 ? -3.251 -16.680 -20.073 1.00 83.75 1026 PRO A C 1
ATOM 8256 O O . PRO A 1 1026 ? -4.327 -16.765 -20.666 1.00 83.75 1026 PRO A O 1
ATOM 8259 N N . PHE A 1 1027 ? -3.053 -17.325 -18.924 1.00 85.19 1027 PHE A N 1
ATOM 8260 C CA . PHE A 1 1027 ? -3.973 -18.308 -18.342 1.00 85.19 1027 PHE A CA 1
ATOM 8261 C C . PHE A 1 1027 ? -4.866 -17.715 -17.259 1.00 85.19 1027 PHE A C 1
ATOM 8263 O O . PHE A 1 1027 ? -4.379 -17.064 -16.343 1.00 85.19 1027 PHE A O 1
ATOM 8270 N N . SER A 1 1028 ? -6.167 -18.002 -17.296 1.00 88.94 1028 SER A N 1
ATOM 8271 C CA . SER A 1 1028 ? -7.031 -17.756 -16.133 1.00 88.94 1028 SER A CA 1
ATOM 8272 C C . SER A 1 1028 ? -6.802 -18.812 -15.043 1.00 88.94 1028 SER A C 1
ATOM 8274 O O . SER A 1 1028 ? -6.327 -19.911 -15.338 1.00 88.94 1028 SER A O 1
ATOM 8276 N N . VAL A 1 1029 ? -7.203 -18.519 -13.801 1.00 90.06 1029 VAL A N 1
ATOM 8277 C CA . VAL A 1 1029 ? -7.181 -19.496 -12.692 1.00 90.06 1029 VAL A CA 1
ATOM 8278 C C . VAL A 1 1029 ? -7.916 -20.787 -13.076 1.00 90.06 1029 VAL A C 1
ATOM 8280 O O . VAL A 1 1029 ? -7.412 -21.886 -12.846 1.00 90.06 1029 VAL A O 1
ATOM 8283 N N . GLU A 1 1030 ? -9.069 -20.662 -13.740 1.00 88.00 1030 GLU A N 1
ATOM 8284 C CA . GLU A 1 1030 ? -9.874 -21.807 -14.175 1.00 88.00 1030 GLU A CA 1
ATOM 8285 C C . GLU A 1 1030 ? -9.161 -22.630 -15.257 1.00 88.00 1030 GLU A C 1
ATOM 8287 O O . GLU A 1 1030 ? -9.157 -23.857 -15.206 1.00 88.00 1030 GLU A O 1
ATOM 8292 N N . SER A 1 1031 ? -8.476 -21.969 -16.195 1.00 86.94 1031 SER A N 1
ATOM 8293 C CA . SER A 1 1031 ? -7.697 -22.641 -17.242 1.00 86.94 1031 SER A CA 1
ATOM 8294 C C . SER A 1 1031 ? -6.519 -23.437 -16.670 1.00 86.94 1031 SER A C 1
ATOM 8296 O O . SER A 1 1031 ? -6.209 -24.517 -17.172 1.00 86.94 1031 SER A O 1
ATOM 8298 N N . VAL A 1 1032 ? -5.866 -22.929 -15.618 1.00 88.19 1032 VAL A N 1
ATOM 8299 C CA . VAL A 1 1032 ? -4.808 -23.662 -14.900 1.00 88.19 1032 VAL A CA 1
ATOM 8300 C C . VAL A 1 1032 ? -5.402 -24.855 -14.154 1.00 88.19 1032 VAL A C 1
ATOM 8302 O O . VAL A 1 1032 ? -4.874 -25.961 -14.255 1.00 88.19 1032 VAL A O 1
ATOM 8305 N N . ARG A 1 1033 ? -6.537 -24.669 -13.469 1.00 89.00 1033 ARG A N 1
ATOM 8306 C CA . ARG A 1 1033 ? -7.232 -25.742 -12.743 1.00 89.00 1033 ARG A CA 1
ATOM 8307 C C . ARG A 1 1033 ? -7.668 -26.885 -13.659 1.00 89.00 1033 ARG A C 1
ATOM 8309 O O . ARG A 1 1033 ? -7.403 -28.042 -13.350 1.00 89.00 1033 ARG A O 1
ATOM 8316 N N . GLN A 1 1034 ? -8.275 -26.577 -14.803 1.00 86.69 1034 GLN A N 1
ATOM 8317 C CA . GLN A 1 1034 ? -8.694 -27.586 -15.784 1.00 86.69 1034 GLN A CA 1
ATOM 8318 C C . GLN A 1 1034 ? -7.514 -28.430 -16.286 1.00 86.69 1034 GLN A C 1
ATOM 8320 O O . GLN A 1 1034 ? -7.648 -29.632 -16.504 1.00 86.69 1034 GLN A O 1
ATOM 8325 N N . ARG A 1 1035 ? -6.332 -27.823 -16.428 1.00 84.00 1035 ARG A N 1
ATOM 8326 C CA . ARG A 1 1035 ? -5.109 -28.534 -16.829 1.00 84.00 1035 ARG A CA 1
ATOM 8327 C C . ARG A 1 1035 ? -4.547 -29.412 -15.730 1.00 84.00 1035 ARG A C 1
ATOM 8329 O O . ARG A 1 1035 ? -4.124 -30.525 -16.017 1.00 84.00 1035 ARG A O 1
ATOM 8336 N N . LEU A 1 1036 ? -4.560 -28.926 -14.492 1.00 84.88 1036 LEU A N 1
ATOM 8337 C CA . LEU A 1 1036 ? -4.198 -29.730 -13.327 1.00 84.88 1036 LEU A CA 1
ATOM 8338 C C . LEU A 1 1036 ? -5.083 -30.979 -13.249 1.00 84.88 1036 LEU A C 1
ATOM 8340 O O . LEU A 1 1036 ? -4.563 -32.089 -13.164 1.00 84.88 1036 LEU A O 1
ATOM 8344 N N . GLN A 1 1037 ? -6.395 -30.813 -13.431 1.00 85.00 1037 GLN A N 1
ATOM 8345 C CA . GLN A 1 1037 ? -7.348 -31.924 -13.478 1.00 85.00 1037 GLN A CA 1
ATOM 8346 C C . GLN A 1 1037 ? -7.055 -32.895 -14.631 1.00 85.00 1037 GLN A C 1
ATOM 8348 O O . GLN A 1 1037 ? -7.029 -34.106 -14.417 1.00 85.00 1037 GLN A O 1
ATOM 8353 N N . ALA A 1 1038 ? -6.763 -32.388 -15.833 1.00 80.06 1038 ALA A N 1
ATOM 8354 C CA . ALA A 1 1038 ? -6.371 -33.220 -16.974 1.00 80.06 1038 ALA A CA 1
ATOM 8355 C C . ALA A 1 1038 ? -5.063 -34.001 -16.727 1.00 80.06 1038 ALA A C 1
ATOM 8357 O O . ALA A 1 1038 ? -4.906 -35.119 -17.219 1.00 80.06 1038 ALA A O 1
ATOM 8358 N N . ALA A 1 1039 ? -4.150 -33.446 -15.925 1.00 75.31 1039 ALA A N 1
ATOM 8359 C CA . ALA A 1 1039 ? -2.911 -34.090 -15.491 1.00 75.31 1039 ALA A CA 1
ATOM 8360 C C . ALA A 1 1039 ? -3.088 -35.042 -14.286 1.00 75.31 1039 ALA A C 1
ATOM 8362 O O . ALA A 1 1039 ? -2.111 -35.647 -13.839 1.00 75.31 1039 ALA A O 1
ATOM 8363 N N . GLY A 1 1040 ? -4.313 -35.208 -13.771 1.00 80.62 1040 GLY A N 1
ATOM 8364 C CA . GLY A 1 1040 ? -4.623 -36.074 -12.629 1.00 80.62 1040 GLY A CA 1
ATOM 8365 C C . GLY A 1 1040 ? -4.332 -35.453 -11.258 1.00 80.62 1040 GLY A C 1
ATOM 8366 O O . GLY A 1 1040 ? -4.213 -36.188 -10.280 1.00 80.62 1040 GLY A O 1
ATOM 8367 N N . VAL A 1 1041 ? -4.205 -34.126 -11.182 1.00 84.62 1041 VAL A N 1
ATOM 8368 C CA . VAL A 1 1041 ? -3.971 -33.364 -9.950 1.00 84.62 1041 VAL A CA 1
ATOM 8369 C C . VAL A 1 1041 ? -5.239 -32.586 -9.592 1.00 84.62 1041 VAL A C 1
ATOM 8371 O O . VAL A 1 1041 ? -5.642 -31.677 -10.318 1.00 84.62 1041 VAL A O 1
ATOM 8374 N N . ASP A 1 1042 ? -5.862 -32.919 -8.461 1.00 85.88 1042 ASP A N 1
ATOM 8375 C CA . ASP A 1 1042 ? -7.051 -32.216 -7.973 1.00 85.88 1042 ASP A CA 1
ATOM 8376 C C . ASP A 1 1042 ? -6.664 -31.158 -6.931 1.00 85.88 1042 ASP A C 1
ATOM 8378 O O . ASP A 1 1042 ? -6.422 -31.459 -5.761 1.00 85.88 1042 ASP A O 1
ATOM 8382 N N . LEU A 1 1043 ? -6.558 -29.904 -7.378 1.00 87.94 1043 LEU A N 1
ATOM 8383 C CA . LEU A 1 1043 ? -6.316 -28.752 -6.512 1.00 87.94 1043 LEU A CA 1
ATOM 8384 C C . LEU A 1 1043 ? -7.558 -27.845 -6.478 1.00 87.94 1043 LEU A C 1
ATOM 8386 O O . LEU A 1 1043 ? -8.044 -27.435 -7.540 1.00 87.94 1043 LEU A O 1
ATOM 8390 N N . PRO A 1 1044 ? -8.052 -27.461 -5.281 1.00 88.25 1044 PRO A N 1
ATOM 8391 C CA . PRO A 1 1044 ? -9.154 -26.514 -5.146 1.00 88.25 1044 PRO A CA 1
ATOM 8392 C C . PRO A 1 1044 ? -8.849 -25.184 -5.839 1.00 88.25 1044 PRO A C 1
ATOM 8394 O O . PRO A 1 1044 ? -7.705 -24.725 -5.836 1.00 88.25 1044 PRO A O 1
ATOM 8397 N N . PHE A 1 1045 ? -9.883 -24.515 -6.358 1.00 89.12 1045 PHE A N 1
ATOM 8398 C CA . PHE A 1 1045 ? -9.745 -23.214 -7.027 1.00 89.12 1045 PHE A CA 1
ATOM 8399 C C . PHE A 1 1045 ? -8.965 -22.200 -6.172 1.00 89.12 1045 PHE A C 1
ATOM 8401 O O . PHE A 1 1045 ? -8.058 -21.537 -6.666 1.00 89.12 1045 PHE A O 1
ATOM 8408 N N . GLU A 1 1046 ? -9.257 -22.141 -4.870 1.00 85.12 1046 GLU A N 1
ATOM 8409 C CA . GLU A 1 1046 ? -8.594 -21.244 -3.915 1.00 85.12 1046 GLU A CA 1
ATOM 8410 C C . GLU A 1 1046 ? -7.099 -21.537 -3.750 1.00 85.12 1046 GLU A C 1
ATOM 8412 O O . GLU A 1 1046 ? -6.295 -20.610 -3.632 1.00 85.12 1046 GLU A O 1
ATOM 8417 N N . ARG A 1 1047 ? -6.705 -22.818 -3.789 1.00 86.88 1047 ARG A N 1
ATOM 8418 C CA . ARG A 1 1047 ? -5.294 -23.221 -3.730 1.00 86.88 1047 ARG A CA 1
ATOM 8419 C C . ARG A 1 1047 ? -4.564 -22.792 -4.997 1.00 86.88 1047 ARG A C 1
ATOM 8421 O O . ARG A 1 1047 ? -3.505 -22.187 -4.891 1.00 86.88 1047 ARG A O 1
ATOM 8428 N N . VAL A 1 1048 ? -5.159 -23.018 -6.170 1.00 88.88 1048 VAL A N 1
ATOM 8429 C CA . VAL A 1 1048 ? -4.594 -22.578 -7.458 1.00 88.88 1048 VAL A CA 1
ATOM 8430 C C . VAL A 1 1048 ? -4.460 -21.052 -7.500 1.00 88.88 1048 VAL A C 1
ATOM 8432 O O . VAL A 1 1048 ? -3.399 -20.545 -7.855 1.00 88.88 1048 VAL A O 1
ATOM 8435 N N . ALA A 1 1049 ? -5.495 -20.315 -7.085 1.00 87.69 1049 ALA A N 1
ATOM 8436 C CA . ALA A 1 1049 ? -5.481 -18.853 -7.045 1.00 87.69 1049 ALA A CA 1
ATOM 8437 C C . ALA A 1 1049 ? -4.389 -18.307 -6.110 1.00 87.69 1049 ALA A C 1
ATOM 8439 O O . ALA A 1 1049 ? -3.609 -17.446 -6.513 1.00 87.69 1049 ALA A O 1
ATOM 8440 N N . THR A 1 1050 ? -4.287 -18.848 -4.891 1.00 87.38 1050 THR A N 1
ATOM 8441 C CA . THR A 1 1050 ? -3.263 -18.444 -3.912 1.00 87.38 1050 THR A CA 1
ATOM 8442 C C . THR A 1 1050 ? -1.850 -18.736 -4.421 1.00 87.38 1050 THR A C 1
ATOM 8444 O O . THR A 1 1050 ? -0.961 -17.894 -4.298 1.00 87.38 1050 THR A O 1
ATOM 8447 N N . SER A 1 1051 ? -1.632 -19.899 -5.045 1.00 88.31 1051 SER A N 1
ATOM 8448 C CA . SER A 1 1051 ? -0.341 -20.245 -5.646 1.00 88.31 1051 SER A CA 1
ATOM 8449 C C . SER A 1 1051 ? 0.028 -19.306 -6.801 1.00 88.31 1051 SER A C 1
ATOM 8451 O O . SER A 1 1051 ? 1.173 -18.866 -6.869 1.00 88.31 1051 SER A O 1
ATOM 8453 N N . LEU A 1 1052 ? -0.921 -18.956 -7.680 1.00 89.62 1052 LEU A N 1
ATOM 8454 C CA . LEU A 1 1052 ? -0.699 -18.019 -8.791 1.00 89.62 1052 LEU A CA 1
ATOM 8455 C C . LEU A 1 1052 ? -0.342 -16.611 -8.302 1.00 89.62 1052 LEU A C 1
ATOM 8457 O O . LEU A 1 1052 ? 0.608 -16.009 -8.804 1.00 89.62 1052 LEU A O 1
ATOM 8461 N N . ASP A 1 1053 ? -1.066 -16.097 -7.307 1.00 85.06 1053 ASP A N 1
ATOM 8462 C CA . ASP A 1 1053 ? -0.790 -14.791 -6.703 1.00 85.06 1053 ASP A CA 1
ATOM 8463 C C . ASP A 1 1053 ? 0.602 -14.765 -6.055 1.00 85.06 1053 ASP A C 1
ATOM 8465 O O . ASP A 1 1053 ? 1.417 -13.890 -6.356 1.00 85.06 1053 ASP A O 1
ATOM 8469 N N . ARG A 1 1054 ? 0.938 -15.788 -5.259 1.00 83.69 1054 ARG A N 1
ATOM 8470 C CA . ARG A 1 1054 ? 2.254 -15.896 -4.615 1.00 83.69 1054 ARG A CA 1
ATOM 8471 C C . ARG A 1 1054 ? 3.393 -15.973 -5.632 1.00 83.69 1054 ARG A C 1
ATOM 8473 O O . ARG A 1 1054 ? 4.344 -15.202 -5.542 1.00 83.69 1054 ARG A O 1
ATOM 8480 N N . LEU A 1 1055 ? 3.278 -16.826 -6.650 1.00 85.56 1055 LEU A N 1
ATOM 8481 C CA . LEU A 1 1055 ? 4.282 -16.938 -7.716 1.00 85.56 1055 LEU A CA 1
ATOM 8482 C C . LEU A 1 1055 ? 4.423 -15.643 -8.539 1.00 85.56 1055 LEU A C 1
ATOM 8484 O O . LEU A 1 1055 ? 5.507 -15.352 -9.048 1.00 85.56 1055 LEU A O 1
ATOM 8488 N N . THR A 1 1056 ? 3.357 -14.843 -8.649 1.00 87.44 1056 THR A N 1
ATOM 8489 C CA . THR A 1 1056 ? 3.395 -13.524 -9.302 1.00 87.44 1056 THR A CA 1
ATOM 8490 C C . THR A 1 1056 ? 4.139 -12.496 -8.450 1.00 87.44 1056 THR A C 1
ATOM 8492 O O . THR A 1 1056 ? 4.975 -11.751 -8.965 1.00 87.44 1056 THR A O 1
ATOM 8495 N N . ARG A 1 1057 ? 3.909 -12.474 -7.131 1.00 79.06 1057 ARG A N 1
ATOM 8496 C CA . ARG A 1 1057 ? 4.639 -11.590 -6.200 1.00 79.06 1057 ARG A CA 1
ATOM 8497 C C . ARG A 1 1057 ? 6.134 -11.890 -6.162 1.00 79.06 1057 ARG A C 1
ATOM 8499 O O . ARG A 1 1057 ? 6.938 -10.958 -6.111 1.00 79.06 1057 ARG A O 1
ATOM 8506 N N . LEU A 1 1058 ? 6.489 -13.172 -6.266 1.00 75.75 1058 LEU A N 1
ATOM 8507 C CA . LEU A 1 1058 ? 7.867 -13.660 -6.370 1.00 75.75 1058 LEU A CA 1
ATOM 8508 C C . LEU A 1 1058 ? 8.507 -13.422 -7.750 1.00 75.75 1058 LEU A C 1
ATOM 8510 O O . LEU A 1 1058 ? 9.632 -13.857 -7.978 1.00 75.75 1058 LEU A O 1
ATOM 8514 N N . GLU A 1 1059 ? 7.806 -12.753 -8.673 1.00 81.44 1059 GLU A N 1
ATOM 8515 C CA . GLU A 1 1059 ? 8.240 -12.488 -10.052 1.00 81.44 1059 GLU A CA 1
ATOM 8516 C C . GLU A 1 1059 ? 8.540 -13.755 -10.878 1.00 81.44 1059 GLU A C 1
ATOM 8518 O O . GLU A 1 1059 ? 9.169 -13.680 -11.930 1.00 81.44 1059 GLU A O 1
ATOM 8523 N N . THR A 1 1060 ? 8.059 -14.925 -10.446 1.00 83.00 1060 THR A N 1
ATOM 8524 C CA . THR A 1 1060 ? 8.153 -16.169 -11.232 1.00 83.00 1060 THR A CA 1
ATOM 8525 C C . THR A 1 1060 ? 7.097 -16.181 -12.340 1.00 83.00 1060 THR A C 1
ATOM 8527 O O . THR A 1 1060 ? 7.358 -16.611 -13.467 1.00 83.00 1060 THR A O 1
ATOM 8530 N N . LEU A 1 1061 ? 5.912 -15.644 -12.037 1.00 87.62 1061 LEU A N 1
ATOM 8531 C CA . LEU A 1 1061 ? 4.846 -15.379 -12.998 1.00 87.62 1061 LEU A CA 1
ATOM 8532 C C . LEU A 1 1061 ? 4.673 -13.873 -13.216 1.00 87.62 1061 LEU A C 1
ATOM 8534 O O . LEU A 1 1061 ? 4.998 -13.049 -12.361 1.00 87.62 1061 LEU A O 1
ATOM 8538 N N . ALA A 1 1062 ? 4.139 -13.525 -14.377 1.00 86.81 1062 ALA A N 1
ATOM 8539 C CA . ALA A 1 1062 ? 3.617 -12.208 -14.686 1.00 86.81 1062 ALA A CA 1
ATOM 8540 C C . ALA A 1 1062 ? 2.099 -12.298 -14.873 1.00 86.81 1062 ALA A C 1
ATOM 8542 O O . ALA A 1 1062 ? 1.553 -13.369 -15.155 1.00 86.81 1062 ALA A O 1
ATOM 8543 N N . GLN A 1 1063 ? 1.417 -11.167 -14.703 1.00 89.00 1063 GLN A N 1
ATOM 8544 C CA . GLN A 1 1063 ? -0.032 -11.083 -14.833 1.00 89.00 1063 GLN A CA 1
ATOM 8545 C C . GLN A 1 1063 ? -0.441 -9.946 -15.762 1.00 89.00 1063 GLN A C 1
ATOM 8547 O O . GLN A 1 1063 ? 0.188 -8.888 -15.789 1.00 89.00 1063 GLN A O 1
ATOM 8552 N N . VAL A 1 1064 ? -1.526 -10.160 -16.495 1.00 87.75 1064 VAL A N 1
ATOM 8553 C CA . VAL A 1 1064 ? -2.145 -9.167 -17.371 1.00 87.75 1064 VAL A CA 1
ATOM 8554 C C . VAL A 1 1064 ? -3.654 -9.194 -17.168 1.00 87.75 1064 VAL A C 1
ATOM 8556 O O . VAL A 1 1064 ? -4.266 -10.258 -17.039 1.00 87.75 1064 VAL A O 1
ATOM 8559 N N . GLN A 1 1065 ? -4.263 -8.012 -17.122 1.00 81.19 1065 GLN A N 1
ATOM 8560 C CA . GLN A 1 1065 ? -5.712 -7.892 -17.077 1.00 81.19 1065 GLN A CA 1
ATOM 8561 C C . GLN A 1 1065 ? -6.254 -7.980 -18.503 1.00 81.19 1065 GLN A C 1
ATOM 8563 O O . GLN A 1 1065 ? -5.900 -7.177 -19.365 1.00 81.19 1065 GLN A O 1
ATOM 8568 N N . SER A 1 1066 ? -7.108 -8.966 -18.761 1.00 75.81 1066 SER A N 1
ATOM 8569 C CA . SER A 1 1066 ? -7.693 -9.200 -20.078 1.00 75.81 1066 SER A CA 1
ATOM 8570 C C . SER A 1 1066 ? -9.172 -9.526 -19.899 1.00 75.81 1066 SER A C 1
ATOM 8572 O O . SER A 1 1066 ? -9.516 -10.426 -19.135 1.00 75.81 1066 SER A O 1
ATOM 8574 N N . GLU A 1 1067 ? -10.050 -8.751 -20.544 1.00 74.44 1067 GLU A N 1
ATOM 8575 C CA . GLU A 1 1067 ? -11.514 -8.939 -20.483 1.00 74.44 1067 GLU A CA 1
ATOM 8576 C C . GLU A 1 1067 ? -12.070 -8.945 -19.043 1.00 74.44 1067 GLU A C 1
ATOM 8578 O O . GLU A 1 1067 ? -12.917 -9.755 -18.679 1.00 74.44 1067 GLU A O 1
ATOM 8583 N N . GLY A 1 1068 ? -11.545 -8.072 -18.176 1.00 71.88 1068 GLY A N 1
ATOM 8584 C CA . GLY A 1 1068 ? -11.985 -7.966 -16.778 1.00 71.88 1068 GLY A CA 1
ATOM 8585 C C . GLY A 1 1068 ? -11.521 -9.105 -15.861 1.00 71.88 1068 GLY A C 1
ATOM 8586 O O . GLY A 1 1068 ? -11.819 -9.069 -14.671 1.00 71.88 1068 GLY A O 1
ATOM 8587 N N . THR A 1 1069 ? -10.750 -10.070 -16.373 1.00 76.69 1069 THR A N 1
ATOM 8588 C CA . THR A 1 1069 ? -10.226 -11.205 -15.601 1.00 76.69 1069 THR A CA 1
ATOM 8589 C C . THR A 1 1069 ? -8.700 -11.146 -15.532 1.00 76.69 1069 THR A C 1
ATOM 8591 O O . THR A 1 1069 ? -8.034 -10.804 -16.513 1.00 76.69 1069 THR A O 1
ATOM 8594 N N . MET A 1 1070 ? -8.125 -11.482 -14.375 1.00 84.00 1070 MET A N 1
ATOM 8595 C CA . MET A 1 1070 ? -6.672 -11.600 -14.231 1.00 84.00 1070 MET A CA 1
ATOM 8596 C C . MET A 1 1070 ? -6.188 -12.892 -14.886 1.00 84.00 1070 MET A C 1
ATOM 8598 O O . MET A 1 1070 ? -6.729 -13.972 -14.629 1.00 84.00 1070 MET A O 1
ATOM 8602 N N . ARG A 1 1071 ? -5.180 -12.772 -15.752 1.00 88.25 1071 ARG A N 1
ATOM 8603 C CA . ARG A 1 1071 ? -4.547 -13.903 -16.430 1.00 88.25 1071 ARG A CA 1
ATOM 8604 C C . ARG A 1 1071 ? -3.040 -13.908 -16.166 1.00 88.25 1071 ARG A C 1
ATOM 8606 O O . ARG A 1 1071 ? -2.434 -12.847 -16.050 1.00 88.25 1071 ARG A O 1
ATOM 8613 N N . TYR A 1 1072 ? -2.448 -15.096 -16.093 1.00 90.62 1072 TYR A N 1
ATOM 8614 C CA . TYR A 1 1072 ? -1.086 -15.349 -15.621 1.00 90.62 1072 TYR A CA 1
ATOM 8615 C C . TYR A 1 1072 ? -0.247 -16.050 -16.687 1.00 90.62 1072 TYR A C 1
ATOM 8617 O O . TYR A 1 1072 ? -0.760 -16.880 -17.434 1.00 90.62 1072 TYR A O 1
ATOM 8625 N N . TYR A 1 1073 ? 1.048 -15.768 -16.748 1.00 88.75 1073 TYR A N 1
ATOM 8626 C CA . TYR A 1 1073 ? 1.983 -16.466 -17.630 1.00 88.75 1073 TYR A CA 1
ATOM 8627 C C . TYR A 1 1073 ? 3.379 -16.534 -16.993 1.00 88.75 1073 TYR A C 1
ATOM 8629 O O . TYR A 1 1073 ? 3.690 -15.707 -16.132 1.00 88.75 1073 TYR A O 1
ATOM 8637 N N . PRO A 1 1074 ? 4.224 -17.515 -17.363 1.00 87.00 1074 PRO A N 1
ATOM 8638 C CA . PRO A 1 1074 ? 5.612 -17.561 -16.910 1.00 87.00 1074 PRO A CA 1
ATOM 8639 C C . PRO A 1 1074 ? 6.321 -16.266 -17.286 1.00 87.00 1074 PRO A C 1
ATOM 8641 O O . PRO A 1 1074 ? 6.300 -15.888 -18.453 1.00 87.00 1074 PRO A O 1
ATOM 8644 N N . ARG A 1 1075 ? 6.922 -15.576 -16.309 1.00 87.00 1075 ARG A N 1
ATOM 8645 C CA . ARG A 1 1075 ? 7.586 -14.299 -16.587 1.00 87.00 1075 ARG A CA 1
ATOM 8646 C C . ARG A 1 1075 ? 8.779 -14.542 -17.503 1.00 87.00 1075 ARG A C 1
ATOM 8648 O O . ARG A 1 1075 ? 8.800 -14.034 -18.608 1.00 87.00 1075 ARG A O 1
ATOM 8655 N N . VAL A 1 1076 ? 9.724 -15.383 -17.079 1.00 87.06 1076 VAL A N 1
ATOM 8656 C CA . VAL A 1 1076 ? 10.963 -15.655 -17.825 1.00 87.06 1076 VAL A CA 1
ATOM 8657 C C . VAL A 1 1076 ? 10.759 -16.766 -18.858 1.00 87.06 1076 VAL A C 1
ATOM 8659 O O . VAL A 1 1076 ? 10.592 -17.937 -18.506 1.00 87.06 1076 VAL A O 1
ATOM 8662 N N . GLU A 1 1077 ? 10.860 -16.415 -20.138 1.00 83.69 1077 GLU A N 1
ATOM 8663 C CA . GLU A 1 1077 ? 10.676 -17.348 -21.257 1.00 83.69 1077 GLU A CA 1
ATOM 8664 C C . GLU A 1 1077 ? 11.737 -18.465 -21.280 1.00 83.69 1077 GLU A C 1
ATOM 8666 O O . GLU A 1 1077 ? 11.405 -19.627 -21.516 1.00 83.69 1077 GLU A O 1
ATOM 8671 N N . LEU A 1 1078 ? 12.996 -18.161 -20.939 1.00 83.25 1078 LEU A N 1
ATOM 8672 C CA . LEU A 1 1078 ? 14.059 -19.169 -20.810 1.00 83.25 1078 LEU A CA 1
ATOM 8673 C C . LEU A 1 1078 ? 13.702 -20.274 -19.802 1.00 83.25 1078 LEU A C 1
ATOM 8675 O O . LEU A 1 1078 ? 13.934 -21.456 -20.058 1.00 83.25 1078 LEU A O 1
ATOM 8679 N N . PHE A 1 1079 ? 13.121 -19.889 -18.661 1.00 81.75 1079 PHE A N 1
ATOM 8680 C CA . PHE A 1 1079 ? 12.700 -20.826 -17.621 1.00 81.75 1079 PHE A CA 1
ATOM 8681 C C . PHE A 1 1079 ? 11.546 -21.706 -18.109 1.00 81.75 1079 PHE A C 1
ATOM 8683 O O . PHE A 1 1079 ? 11.592 -22.924 -17.934 1.00 81.75 1079 PHE A O 1
ATOM 8690 N N . ARG A 1 1080 ? 10.551 -21.118 -18.788 1.00 83.81 1080 ARG A N 1
ATOM 8691 C CA . ARG A 1 1080 ? 9.441 -21.864 -19.398 1.00 83.81 1080 ARG A CA 1
ATOM 8692 C C . ARG A 1 1080 ? 9.949 -22.914 -20.385 1.00 83.81 1080 ARG A C 1
ATOM 8694 O O . ARG A 1 1080 ? 9.539 -24.070 -20.305 1.00 83.81 1080 ARG A O 1
ATOM 8701 N N . GLN A 1 1081 ? 10.833 -22.523 -21.304 1.00 78.88 1081 GLN A N 1
ATOM 8702 C CA . GLN A 1 1081 ? 11.356 -23.422 -22.333 1.00 78.88 1081 GLN A CA 1
ATOM 8703 C C . GLN A 1 1081 ? 12.181 -24.567 -21.742 1.00 78.88 1081 GLN A C 1
ATOM 8705 O O . GLN A 1 1081 ? 12.006 -25.715 -22.144 1.00 78.88 1081 GLN A O 1
ATOM 8710 N N . TRP A 1 1082 ? 13.038 -24.284 -20.756 1.00 76.81 1082 TRP A N 1
ATOM 8711 C CA . TRP A 1 1082 ? 13.784 -25.335 -20.062 1.00 76.81 1082 TRP A CA 1
ATOM 8712 C C . TRP A 1 1082 ? 12.841 -26.313 -19.352 1.00 76.81 1082 TRP A C 1
ATOM 8714 O O . TRP A 1 1082 ? 13.010 -27.531 -19.451 1.00 76.81 1082 TRP A O 1
ATOM 8724 N N . PHE A 1 1083 ? 11.816 -25.787 -18.680 1.00 74.56 1083 PHE A N 1
ATOM 8725 C CA . PHE A 1 1083 ? 10.848 -26.593 -17.950 1.00 74.56 1083 PHE A CA 1
ATOM 8726 C C . PHE A 1 1083 ? 10.001 -27.475 -18.875 1.00 74.56 1083 PHE A C 1
ATOM 8728 O O . PHE A 1 1083 ? 9.738 -28.631 -18.545 1.00 74.56 1083 PHE A O 1
ATOM 8735 N N . ALA A 1 1084 ? 9.610 -26.962 -20.044 1.00 71.06 1084 ALA A N 1
ATOM 8736 C CA . ALA A 1 1084 ? 8.882 -27.729 -21.050 1.00 71.06 1084 ALA A CA 1
ATOM 8737 C C . ALA A 1 1084 ? 9.661 -28.980 -21.498 1.00 71.06 1084 ALA A C 1
ATOM 8739 O O . ALA A 1 1084 ? 9.054 -30.022 -21.713 1.00 71.06 1084 ALA A O 1
ATOM 8740 N N . VAL A 1 1085 ? 10.994 -28.905 -21.578 1.00 68.25 1085 VAL A N 1
ATOM 8741 C CA . VAL A 1 1085 ? 11.851 -30.025 -22.005 1.00 68.25 1085 VAL A CA 1
ATOM 8742 C C . VAL A 1 1085 ? 12.190 -30.990 -20.857 1.00 68.25 1085 VAL A C 1
ATOM 8744 O O . VAL A 1 1085 ? 12.274 -32.194 -21.081 1.00 68.25 1085 VAL A O 1
ATOM 8747 N N . ASN A 1 1086 ? 12.366 -30.493 -19.626 1.00 64.94 1086 ASN A N 1
ATOM 8748 C CA . ASN A 1 1086 ? 12.943 -31.270 -18.513 1.00 64.94 1086 ASN A CA 1
ATOM 8749 C C . ASN A 1 1086 ? 11.939 -31.708 -17.428 1.00 64.94 1086 ASN A C 1
ATOM 8751 O O . ASN A 1 1086 ? 12.321 -32.394 -16.479 1.00 64.94 1086 ASN A O 1
ATOM 8755 N N . SER A 1 1087 ? 10.663 -31.320 -17.516 1.00 62.16 1087 SER A N 1
ATOM 8756 C CA . SER A 1 1087 ? 9.670 -31.651 -16.488 1.00 62.16 1087 SER A CA 1
ATOM 8757 C C . SER A 1 1087 ? 9.049 -33.049 -16.671 1.00 62.16 1087 SER A C 1
ATOM 8759 O O . SER A 1 1087 ? 8.601 -33.376 -17.774 1.00 62.16 1087 SER A O 1
ATOM 8761 N N . PRO A 1 1088 ? 8.895 -33.853 -15.594 1.00 49.03 1088 PRO A N 1
ATOM 8762 C CA . PRO A 1 1088 ? 8.306 -35.201 -15.640 1.00 49.03 1088 PRO A CA 1
ATOM 8763 C C . PRO A 1 1088 ? 6.874 -35.290 -16.199 1.00 49.03 1088 PRO A C 1
ATOM 8765 O O . PRO A 1 1088 ? 6.404 -36.380 -16.520 1.00 49.03 1088 PRO A O 1
ATOM 8768 N N . LEU A 1 1089 ? 6.149 -34.171 -16.316 1.00 47.22 1089 LEU A N 1
ATOM 8769 C CA . LEU A 1 1089 ? 4.791 -34.150 -16.874 1.00 47.22 1089 LEU A CA 1
ATOM 8770 C C . LEU A 1 1089 ? 4.740 -34.086 -18.401 1.00 47.22 1089 LEU A C 1
ATOM 8772 O O . LEU A 1 1089 ? 3.716 -34.479 -18.958 1.00 47.22 1089 LEU A O 1
ATOM 8776 N N . HIS A 1 1090 ? 5.820 -33.696 -19.089 1.00 43.44 1090 HIS A N 1
ATOM 8777 C CA . HIS A 1 1090 ? 5.844 -33.820 -20.548 1.00 43.44 1090 HIS A CA 1
ATOM 8778 C C . HIS A 1 1090 ? 5.759 -35.298 -20.962 1.00 43.44 1090 HIS A C 1
ATOM 8780 O O . HIS A 1 1090 ? 5.130 -35.597 -21.964 1.00 43.44 1090 HIS A O 1
ATOM 8786 N N . GLN A 1 1091 ? 6.272 -36.233 -20.150 1.00 43.59 1091 GLN A N 1
ATOM 8787 C CA . GLN A 1 1091 ? 6.150 -37.675 -20.407 1.00 43.59 1091 GLN A CA 1
ATOM 8788 C C . GLN A 1 1091 ? 4.739 -38.237 -20.152 1.00 43.59 1091 GLN A C 1
ATOM 8790 O O . GLN A 1 1091 ? 4.347 -39.186 -20.815 1.00 43.59 1091 GLN A O 1
ATOM 8795 N N . ARG A 1 1092 ? 3.943 -37.655 -19.241 1.00 39.91 1092 ARG A N 1
ATOM 8796 C CA . ARG A 1 1092 ? 2.583 -38.153 -18.929 1.00 39.91 1092 ARG A CA 1
ATOM 8797 C C . ARG A 1 1092 ? 1.477 -37.546 -19.795 1.00 39.91 1092 ARG A C 1
ATOM 8799 O O . ARG A 1 1092 ? 0.423 -38.160 -19.934 1.00 39.91 1092 ARG A O 1
ATOM 8806 N N . VAL A 1 1093 ? 1.685 -36.348 -20.346 1.00 38.66 1093 VAL A N 1
ATOM 8807 C CA . VAL A 1 1093 ? 0.675 -35.653 -21.166 1.00 38.66 1093 VAL A CA 1
ATOM 8808 C C . VAL A 1 1093 ? 0.776 -36.049 -22.643 1.00 38.66 1093 VAL A C 1
ATOM 8810 O O . VAL A 1 1093 ? -0.260 -36.251 -23.266 1.00 38.66 1093 VAL A O 1
ATOM 8813 N N . THR A 1 1094 ? 1.978 -36.281 -23.186 1.00 41.12 1094 THR A N 1
ATOM 8814 C CA . THR A 1 1094 ? 2.133 -36.748 -24.581 1.00 41.12 1094 THR A CA 1
ATOM 8815 C C . THR A 1 1094 ? 1.762 -38.215 -24.801 1.00 41.12 1094 THR A C 1
ATOM 8817 O O . THR A 1 1094 ? 1.664 -38.641 -25.941 1.00 41.12 1094 THR A O 1
ATOM 8820 N N . GLU A 1 1095 ? 1.545 -39.003 -23.745 1.00 37.97 1095 GLU A N 1
ATOM 8821 C CA . GLU A 1 1095 ? 1.019 -40.375 -23.864 1.00 37.97 1095 GLU A CA 1
ATOM 8822 C C . GLU A 1 1095 ? -0.522 -40.424 -23.925 1.00 37.97 1095 GLU A C 1
ATOM 8824 O O . GLU A 1 1095 ? -1.095 -41.491 -24.147 1.00 37.97 1095 GLU A O 1
ATOM 8829 N N . LYS A 1 1096 ? -1.215 -39.289 -23.730 1.00 37.12 1096 LYS A N 1
ATOM 8830 C CA . LYS A 1 1096 ? -2.690 -39.204 -23.727 1.00 37.12 1096 LYS A CA 1
ATOM 8831 C C . LYS A 1 1096 ? -3.296 -38.208 -24.726 1.00 37.12 1096 LYS A C 1
ATOM 8833 O O . LYS A 1 1096 ? -4.521 -38.092 -24.772 1.00 37.12 1096 LYS A O 1
ATOM 8838 N N . THR A 1 1097 ? -2.475 -37.533 -25.524 1.00 33.31 1097 THR A N 1
ATOM 8839 C CA . THR A 1 1097 ? -2.869 -36.803 -26.745 1.00 33.31 1097 THR A CA 1
ATOM 8840 C C . THR A 1 1097 ? -2.268 -37.503 -27.942 1.00 33.31 1097 THR A C 1
ATOM 8842 O O . THR A 1 1097 ? -2.998 -37.695 -28.936 1.00 33.31 1097 THR A O 1
#

pLDDT: mean 79.34, std 13.19, range [33.31, 96.88]

Radius of gyration: 40.21 Å; chains: 1; bounding box: 115×78×115 Å

Sequence (1097 aa):
MSQRWQALEGYVLMHAPEERELWQRVVEVVQEAHAEQFRNNGRPYLAHVLEVAEILAAWKVEPLLVLAGLLHDATRYGRFESAEALQARFQHPELDAILQVVSQVANHDALAHYVRDNSRLQKIFDLMVSEVRAVLVRCANRLADLRDIDAFKGEQRRSLLLNSEEVYLPLLERLGLWEVRVEMEDRLFQLRAPERYAAIRRWRSQQMRLQADDIEAWKQRVEEALSHHGLWPGRAEVEIVYRHPASIFRKHLSTLPQNVEDLSQLDLRYLFTTDVITHTVADAYLALGAVHECGAPGMASFRDYFAQPKNNGYAALNTSIIVNSAPLRVSLRTRALRALAQEGILLPEAYACWRDDCLPDWQPVEQRTLRHFIQALRHRQRDDLSLFTPRGDMIDLPQGATVLDFAYEIHTDVGRQTGHAFVNGKPVVLNSELHSGDVVEIQKDLSRKWPEPQWLGWVKTSKARDAIQMQLRQRPESKGRILIDKELRQRGRKLEDYQPRLAMLVNEMGSTLDEVYSNVAQGNLRAHEIVDRLLHLMPLQRTVLLQVEPTPESAARFPHWDAEMLLSSDCCTPLQGDPIAGYHTERGIELHRASCPSLMSATRIVGLRWKARVVEARHVAFVMRAVNRKGLINDLTQVIRGANVDIIELEGKRQGAMDEVRFTLEITNELELGYLVDSIRSLPSVNRVTVDGQEAEAALGDLRQYLAPPRPVIPPFSPGRPVWGSGRFWGRAQEVLKVETLLSGEFAPSVMVRGPRRIGKTSLLQHLAESKVLKERYRYVYVDLQAAAHSGAPRVLRLLARSLARTLDNEKRVHLPTVEELEDEPLETFLTYLAQLTDAYKYTQKKILIAMDEIGTLVDAVRSGKLDFELFYMFRSVMQHSSLVTFLLCTSDDVAELLKEDGVLDLLNVTQGVRLSHLDPDAAQQLIQEPLRGEVYFEPDAIAALLRVTECHPYYLHILGTNLISQLNKERRRVVYESDIDALVSRHTTYLNGSEFLHLWEREDEAQREVLRALCAWPHASALTPFSVESVRQRLQAAGVDLPFERVATSLDRLTRLETLAQVQSEGTMRYYPRVELFRQWFAVNSPLHQRVTEKT